Protein AF-0000000077964852 (afdb_homodimer)

pLDDT: mean 89.81, std 14.0, range [21.72, 98.81]

Secondary structure (DSSP, 8-state):
-----TTS--S-HHHHT-SEEE----EEEE----SS-EEEEEEEEE---SS---HHHHHHHHHHTS-HHHHTTEEEEEEE----HHHHHHHHHHHHHHTHHHHHTT-EEEEE--GGGSPP-SSPPP-TT--HHHHHHHHHHHHHHHHHHHHHTTTEEEEEE--SSEEE-BTHHHHHHHHHHHTTT---SEEES-SSTTSSEEEEGGGHHHHHHHHHHTTTTS-HHHHHHHHHHHTT--S-EE-SSBSEEE--SB-TTTT-B-----TTB-SB------EEEEE-SPBPTT--THHHHSSSS--EEEPSPB-TT-EEEEEEEEEE-EEEEEEEE-BTTBS---SEEEEEEEEEEEETTEEEEEEEEEEEE-BTTEEEEE-HHHH--S-EEEEEEEE-S-BSS-EEEEEEEEEEPPGGG--/----------S-HHHHT-SEEE----EEEE----SS-EEEEEEEEE---SS---HHHHHHHHHHTS-HHHHTTEEEEEEE--S-HHHHHHHHHHHHHHTHHHHHTT-EEEEE--GGGSPP-SSPPP-TT--HHHHHHHHHHHHHHHHHHHHHTTTEEEEEE--SSEEE-BTHHHHHHHHHHHTTT---SEEES-SSTTSSEEEEGGGHHHHHHHHHHTTTTS-HHHHHHHHHHHTT--S-EE-SSBSEEE--SB-TTTT-B-----TTB-SB------EEEEE-SPB-TT--GGGGTSSSS--EEEPSPB-TT-EEEEEEEEEE-EEEEEEEE-BTTBS---SEEEEEEEEEEEETTEEEEEEEEEEEE-BTTEEEEE-HHHH--S-EEEEEEEE-S-BSS-EEEEEEEEEEPPGGG--

Nearest PDB structures (foldseek):
  7xtm-assembly1_A  TM=8.306E-01  e=7.079E-10  Bombyx mori
  7vmt-assembly1_A  TM=7.945E-01  e=7.510E-10  Mus musculus
  7xtn-assembly1_A  TM=7.126E-01  e=1.009E-09  Bombyx mandarina
  1jhj-assembly1_A  TM=6.478E-01  e=4.471E-06  Homo sapiens
  8tau-assembly1_L  TM=6.261E-01  e=7.175E-06  Homo sapiens

Organism: NCBI:txid2873325

Solvent-accessible surface area (backbone atoms only — not comparable to full-atom values): 43643 Å² total; per-residue (Å²): 106,67,66,40,61,52,51,75,72,74,45,55,79,76,49,58,52,46,40,72,38,67,60,46,63,40,32,39,70,41,52,43,79,56,94,56,71,25,55,32,29,40,39,29,58,39,61,79,41,81,59,69,84,40,47,68,59,20,53,49,29,53,58,70,27,36,48,72,74,50,50,74,31,30,32,36,39,36,30,49,64,45,84,53,59,70,58,52,52,51,52,49,50,51,48,50,66,78,39,40,69,40,24,74,68,24,32,28,33,34,31,38,55,59,71,87,70,48,58,87,64,63,94,64,70,77,51,94,82,46,52,70,68,56,46,29,50,37,20,48,50,20,40,49,49,15,51,52,34,49,71,48,31,77,49,20,55,24,34,31,35,39,58,34,33,35,40,49,13,45,42,41,64,62,55,48,52,53,54,58,58,68,45,65,86,58,85,77,62,56,41,30,30,28,84,54,79,62,28,37,39,33,34,51,18,88,50,23,56,54,49,18,51,49,33,49,69,46,17,60,53,51,47,54,59,59,50,48,57,53,50,34,43,62,70,71,38,84,68,85,48,69,49,64,59,14,38,42,31,55,63,44,54,43,36,67,67,87,36,40,82,37,79,65,64,45,85,53,41,45,61,64,73,57,61,48,74,67,56,49,75,48,62,76,53,50,65,43,90,86,24,46,70,62,30,15,52,64,60,52,94,45,35,17,32,28,51,46,64,43,28,56,89,29,38,41,35,36,38,36,78,55,69,38,48,46,26,31,41,38,37,38,32,26,60,96,91,37,35,41,45,68,41,30,34,37,27,37,15,60,39,78,46,78,47,103,85,46,87,38,73,36,75,69,42,78,76,48,57,34,52,90,15,31,34,78,46,67,60,39,38,78,78,43,81,57,46,31,34,25,42,34,40,36,28,65,44,70,42,67,60,31,34,24,36,38,35,46,37,33,29,56,59,60,80,79,72,71,114,118,71,71,42,60,48,66,72,76,70,46,54,77,74,46,65,51,45,40,72,38,73,70,53,63,40,32,47,71,41,53,43,78,57,93,57,72,27,54,32,30,41,40,27,57,41,62,79,39,81,59,69,84,38,48,67,60,20,53,48,28,54,58,70,28,36,48,74,72,51,50,72,32,32,32,36,39,36,32,48,65,46,84,53,61,69,59,51,55,53,51,50,51,51,48,52,66,78,41,39,70,40,26,75,68,22,32,28,34,34,30,37,54,59,70,86,69,47,58,87,62,64,94,66,70,78,50,94,84,48,53,71,68,56,45,28,50,36,20,48,50,19,39,48,51,16,51,52,33,49,71,47,32,76,48,18,56,25,34,31,36,38,57,35,32,33,41,50,14,44,42,40,64,61,55,49,51,53,54,59,58,71,45,65,86,58,86,77,59,57,41,29,30,28,84,54,80,64,27,37,39,33,32,48,18,88,49,22,56,55,49,17,51,48,32,48,69,46,16,61,53,52,45,55,60,59,50,47,57,52,49,34,42,61,70,71,38,84,70,86,48,70,48,63,59,14,38,44,32,55,64,43,54,44,36,67,68,86,37,40,81,38,80,68,64,45,85,53,41,44,61,63,73,58,61,46,72,66,56,50,75,47,61,76,52,49,65,44,90,85,24,45,68,62,29,15,52,64,62,53,94,45,36,17,33,28,50,47,64,44,29,56,88,28,40,42,36,36,38,37,77,55,71,37,48,45,26,30,40,39,37,38,31,26,60,94,91,38,34,42,46,68,40,30,36,37,28,36,14,60,40,79,45,77,46,103,86,46,84,40,72,36,74,68,42,78,75,49,59,35,53,90,16,31,35,78,46,69,60,38,37,79,80,44,81,59,47,30,34,22,42,33,40,36,28,67,44,70,42,69,60,32,35,24,36,38,35,48,36,33,30,58,59,60,79,80,71,71,116

Radius of gyration: 36.14 Å; Cα contacts (8 Å, |Δi|>4): 1848; chains: 2; bounding box: 64×108×86 Å

Sequence (838 aa):
GSIWTWDRETWSEELKSHYLHFNVSIEVLAGGFPSSKKYLTLGLSSVKREKGSYLLATLRSIFSESSEEELDQMVVVVLLADFDLPWIQNTLHQISQDFIAHLEKSRLLVIHVKQEHYPPLSGLKRNFNDAPDRVSFRSKQNVDYSFLLHFSANLSQYYLMLEDDISCSKNFLSSMQHHVQSMGSSPWVTLEFSKLGYIGKLYQSKDLPILARFLYNFYQEMPCDFLLSHFHRLLTQDKVFRFRPSLFQHMGTFSSFRGTYNHLKDEDFIEEVADNPPADIKTNIEIFKTHVPEKAYSQDVEYFWGLGPIGPENYFLLVFHEPVGIDRVQIQTGMDGKDELHSADVEIGTKLERTEAIVECSEFQTLGSVEQGQFIKSEVQKLVDVPAICLRIRVTASQTDWVIISKIQIWTVKPDKIAGSIWTWDRETWSEELKSHYLHFNVSIEVLAGGFPSSKKYLTLGLSSVKREKGSYLLATLRSIFSESSEEELDQMVVVVLLADFDLPWIQNTLHQISQDFIAHLEKSRLLVIHVKQEHYPPLSGLKRNFNDAPDRVSFRSKQNVDYSFLLHFSANLSQYYLMLEDDISCSKNFLSSMQHHVQSMGSSPWVTLEFSKLGYIGKLYQSKDLPILARFLYNFYQEMPCDFLLSHFHRLLTQDKVFRFRPSLFQHMGTFSSFRGTYNHLKDEDFIEEVADNPPADIKTNIEIFKTHVPEKAYSQDVEYFWGLGPIGPENYFLLVFHEPVGIDRVQIQTGMDGKDELHSADVEIGTKLERTEAIVECSEFQTLGSVEQGQFIKSEVQKLVDVPAICLRIRVTASQTDWVIISKIQIWTVKPDKIA

Structure (mmCIF, N/CA/C/O backbone):
data_AF-0000000077964852-model_v1
#
loop_
_entity.id
_entity.type
_entity.pdbx_description
1 polymer 'Alpha-1,3-mannosyl-glycoprotein 4-beta-N-acetylglucosaminyltransferase C'
#
loop_
_atom_site.group_PDB
_atom_site.id
_atom_site.type_symbol
_atom_site.label_atom_id
_atom_site.label_alt_id
_atom_site.label_comp_id
_atom_site.label_asym_id
_atom_site.label_entity_id
_atom_site.label_seq_id
_atom_site.pdbx_PDB_ins_code
_atom_site.Cartn_x
_atom_site.Cartn_y
_atom_site.Cartn_z
_atom_site.occupancy
_atom_site.B_iso_or_equiv
_atom_site.auth_seq_id
_atom_site.auth_comp_id
_atom_site.auth_asym_id
_atom_site.auth_atom_id
_atom_site.pdbx_PDB_model_num
ATOM 1 N N . GLY A 1 1 ? 16.438 8.828 34.219 1 24.95 1 GLY A N 1
ATOM 2 C CA . GLY A 1 1 ? 15.359 9 33.281 1 24.95 1 GLY A CA 1
ATOM 3 C C . GLY A 1 1 ? 14.484 7.773 33.125 1 24.95 1 GLY A C 1
ATOM 4 O O . GLY A 1 1 ? 14.953 6.645 33.281 1 24.95 1 GLY A O 1
ATOM 5 N N . SER A 1 2 ? 13.258 7.785 33.562 1 28.98 2 SER A N 1
ATOM 6 C CA . SER A 1 2 ? 12.367 6.633 33.594 1 28.98 2 SER A CA 1
ATOM 7 C C . SER A 1 2 ? 12.328 5.922 32.25 1 28.98 2 SER A C 1
ATOM 9 O O . SER A 1 2 ? 12.078 6.547 31.203 1 28.98 2 SER A O 1
ATOM 11 N N . ILE A 1 3 ? 13.117 4.926 32.125 1 32.94 3 ILE A N 1
ATOM 12 C CA . ILE A 1 3 ? 13.102 4.023 30.969 1 32.94 3 ILE A CA 1
ATOM 13 C C . ILE A 1 3 ? 11.672 3.564 30.703 1 32.94 3 ILE A C 1
ATOM 15 O O . ILE A 1 3 ? 11.031 2.951 31.562 1 32.94 3 ILE A O 1
ATOM 19 N N . TRP A 1 4 ? 10.898 4.418 30.203 1 34.5 4 TRP A N 1
ATOM 20 C CA . TRP A 1 4 ? 9.609 3.906 29.734 1 34.5 4 TRP A CA 1
ATOM 21 C C . TRP A 1 4 ? 9.805 2.789 28.719 1 34.5 4 TRP A C 1
ATOM 23 O O . TRP A 1 4 ? 10.461 2.984 27.688 1 34.5 4 TRP A O 1
ATOM 33 N N . THR A 1 5 ? 10.125 1.643 29.297 1 37.5 5 THR A N 1
ATOM 34 C CA . THR A 1 5 ? 9.969 0.546 28.344 1 37.5 5 THR A CA 1
ATOM 35 C C . THR A 1 5 ? 8.539 0.491 27.812 1 37.5 5 THR A C 1
ATOM 37 O O . THR A 1 5 ? 7.598 0.251 28.562 1 37.5 5 THR A O 1
ATOM 40 N N . TRP A 1 6 ? 8.234 1.401 26.969 1 36.25 6 TRP A N 1
ATOM 41 C CA . TRP A 1 6 ? 6.938 1.382 26.297 1 36.25 6 TRP A CA 1
ATOM 42 C C . TRP A 1 6 ? 6.625 -0.01 25.766 1 36.25 6 TRP A C 1
ATOM 44 O O . TRP A 1 6 ? 7.195 -0.436 24.766 1 36.25 6 TRP A O 1
ATOM 54 N N . ASP A 1 7 ? 6.914 -1.018 26.531 1 36.44 7 ASP A N 1
ATOM 55 C CA . ASP A 1 7 ? 6.543 -2.348 26.062 1 36.44 7 ASP A CA 1
ATOM 56 C C . ASP A 1 7 ? 5.043 -2.438 25.797 1 36.44 7 ASP A C 1
ATOM 58 O O . ASP A 1 7 ? 4.609 -3.148 24.891 1 36.44 7 ASP A O 1
ATOM 62 N N . ARG A 1 8 ? 4.254 -2.256 27.016 1 32.72 8 ARG A N 1
ATOM 63 C CA . ARG A 1 8 ? 2.918 -2.836 27.125 1 32.72 8 ARG A CA 1
ATOM 64 C C . ARG A 1 8 ? 1.94 -2.133 26.188 1 32.72 8 ARG A C 1
ATOM 66 O O . ARG A 1 8 ? 1.878 -0.903 26.156 1 32.72 8 ARG A O 1
ATOM 73 N N . GLU A 1 9 ? 1.532 -2.752 25.141 1 38.03 9 GLU A N 1
ATOM 74 C CA . GLU A 1 9 ? 0.432 -2.406 24.25 1 38.03 9 GLU A CA 1
ATOM 75 C C . GLU A 1 9 ? -0.678 -1.673 25 1 38.03 9 GLU A C 1
ATOM 77 O O . GLU A 1 9 ? -1.52 -2.303 25.641 1 38.03 9 GLU A O 1
ATOM 82 N N . THR A 1 10 ? -0.392 -0.783 25.797 1 35.16 10 THR A N 1
ATOM 83 C CA . THR A 1 10 ? -1.475 0.007 26.375 1 35.16 10 THR A CA 1
ATOM 84 C C . THR A 1 10 ? -2.521 0.341 25.312 1 35.16 10 THR A C 1
ATOM 86 O O . THR A 1 10 ? -3.252 1.326 25.438 1 35.16 10 THR A O 1
ATOM 89 N N . TRP A 1 11 ? -2.369 -0.19 24.188 1 38.03 11 TRP A N 1
ATOM 90 C CA . TRP A 1 11 ? -3.441 0.13 23.25 1 38.03 11 TRP A CA 1
ATOM 91 C C . TRP A 1 11 ? -4.801 -0.265 23.812 1 38.03 11 TRP A C 1
ATOM 93 O O . TRP A 1 11 ? -4.883 -1.115 24.703 1 38.03 11 TRP A O 1
ATOM 103 N N . SER A 1 12 ? -5.66 0.443 23.375 1 39.59 12 SER A N 1
ATOM 104 C CA . SER A 1 12 ? -7.051 0.166 23.719 1 39.59 12 SER A CA 1
ATOM 105 C C . SER A 1 12 ? -7.309 -1.334 23.812 1 39.59 12 SER A C 1
ATOM 107 O O . SER A 1 12 ? -6.629 -2.129 23.156 1 39.59 12 SER A O 1
ATOM 109 N N . GLU A 1 13 ? -7.859 -1.686 24.906 1 44.12 13 GLU A N 1
ATOM 110 C CA . GLU A 1 13 ? -8.352 -3.045 25.109 1 44.12 13 GLU A CA 1
ATOM 111 C C . GLU A 1 13 ? -8.602 -3.74 23.766 1 44.12 13 GLU A C 1
ATOM 113 O O . GLU A 1 13 ? -8.391 -4.949 23.641 1 44.12 13 GLU A O 1
ATOM 118 N N . GLU A 1 14 ? -8.914 -2.955 22.828 1 44.34 14 GLU A N 1
ATOM 119 C CA . GLU A 1 14 ? -9.234 -3.484 21.5 1 44.34 14 GLU A CA 1
ATOM 120 C C . GLU A 1 14 ? -7.969 -3.941 20.781 1 44.34 14 GLU A C 1
ATOM 122 O O . GLU A 1 14 ? -8.008 -4.902 20 1 44.34 14 GLU A O 1
ATOM 127 N N . LEU A 1 15 ? -6.926 -3.301 21.078 1 45.03 15 LEU A N 1
ATOM 128 C CA . LEU A 1 15 ? -5.668 -3.672 20.453 1 45.03 15 LEU A CA 1
ATOM 129 C C . LEU A 1 15 ? -5 -4.82 21.203 1 45.03 15 LEU A C 1
ATOM 131 O O . LEU A 1 15 ? -4.043 -5.418 20.703 1 45.03 15 LEU A O 1
ATOM 135 N N . LYS A 1 16 ? -5.281 -4.965 22.422 1 45.81 16 LYS A N 1
ATOM 136 C CA . LYS A 1 16 ? -4.691 -6.055 23.203 1 45.81 16 LYS A CA 1
ATOM 137 C C . LYS A 1 16 ? -4.824 -7.387 22.469 1 45.81 16 LYS A C 1
ATOM 139 O O . LYS A 1 16 ? -3.967 -8.258 22.594 1 45.81 16 LYS A O 1
ATOM 144 N N . SER A 1 17 ? -5.965 -7.402 21.797 1 45.16 17 SER A N 1
ATOM 145 C CA . SER A 1 17 ? -6.219 -8.68 21.141 1 45.16 17 SER A CA 1
ATOM 146 C C . SER A 1 17 ? -5.406 -8.828 19.859 1 45.16 17 SER A C 1
ATOM 148 O O . SER A 1 17 ? -5.566 -9.797 19.125 1 45.16 17 SER A O 1
ATOM 150 N N . HIS A 1 18 ? -4.41 -7.762 19.703 1 59.44 18 HIS A N 1
ATOM 151 C CA . HIS A 1 18 ? -3.725 -7.805 18.422 1 59.44 18 HIS A CA 1
ATOM 152 C C . HIS A 1 18 ? -2.418 -8.586 18.516 1 59.44 18 HIS A C 1
ATOM 154 O O . HIS A 1 18 ? -1.708 -8.492 19.516 1 59.44 18 HIS A O 1
ATOM 160 N N . TYR A 1 19 ? -2.287 -9.609 17.766 1 64.62 19 TYR A N 1
ATOM 161 C CA . TYR A 1 19 ? -1.176 -10.555 17.766 1 64.62 19 TYR A CA 1
ATOM 162 C C . TYR A 1 19 ? 0.018 -9.992 17 1 64.62 19 TYR A C 1
ATOM 164 O O . TYR A 1 19 ? 1.123 -10.531 17.078 1 64.62 19 TYR A O 1
ATOM 172 N N . LEU A 1 20 ? -0.199 -8.844 16.422 1 74.31 20 LEU A N 1
ATOM 173 C CA . LEU A 1 20 ? 0.939 -8.172 15.805 1 74.31 20 LEU A CA 1
ATOM 174 C C . LEU A 1 20 ? 1.519 -7.113 16.734 1 74.31 20 LEU A C 1
ATOM 176 O O . LEU A 1 20 ? 1.246 -5.922 16.578 1 74.31 20 LEU A O 1
ATOM 180 N N . HIS A 1 21 ? 2.447 -7.551 17.594 1 75.88 21 HIS A N 1
ATOM 181 C CA . HIS A 1 21 ? 2.984 -6.703 18.656 1 75.88 21 HIS A CA 1
ATOM 182 C C . HIS A 1 21 ? 4.258 -5.996 18.203 1 75.88 21 HIS A C 1
ATOM 184 O O . HIS A 1 21 ? 5.09 -6.59 17.516 1 75.88 21 HIS A O 1
ATOM 190 N N . PHE A 1 22 ? 4.266 -4.719 18.516 1 79.5 22 PHE A N 1
ATOM 191 C CA . PHE A 1 22 ? 5.469 -3.928 18.266 1 79.5 22 PHE A CA 1
ATOM 192 C C . PHE A 1 22 ? 6.262 -3.756 19.562 1 79.5 22 PHE A C 1
ATOM 194 O O . PHE A 1 22 ? 6.047 -2.799 20.312 1 79.5 22 PHE A O 1
ATOM 201 N N . ASN A 1 23 ? 7.25 -4.648 19.844 1 77.19 23 ASN A N 1
ATOM 202 C CA . ASN A 1 23 ? 8 -4.707 21.094 1 77.19 23 ASN A CA 1
ATOM 203 C C . ASN A 1 23 ? 9.305 -3.918 21 1 77.19 23 ASN A C 1
ATOM 205 O O . ASN A 1 23 ? 10.367 -4.492 20.75 1 77.19 23 ASN A O 1
ATOM 209 N N . VAL A 1 24 ? 9.211 -2.621 21.219 1 81.19 24 VAL A N 1
ATOM 210 C CA . VAL A 1 24 ? 10.398 -1.775 21.156 1 81.19 24 VAL A CA 1
ATOM 211 C C . VAL A 1 24 ? 10.547 -0.991 22.453 1 81.19 24 VAL A C 1
ATOM 213 O O . VAL A 1 24 ? 9.547 -0.545 23.031 1 81.19 24 VAL A O 1
ATOM 216 N N . SER A 1 25 ? 11.758 -0.923 22.875 1 84.06 25 SER A N 1
ATOM 217 C CA . SER A 1 25 ? 12.062 -0.119 24.047 1 84.06 25 SER A CA 1
ATOM 218 C C . SER A 1 25 ? 12.43 1.312 23.672 1 84.06 25 SER A C 1
ATOM 220 O O . SER A 1 25 ? 13.414 1.539 22.969 1 84.06 25 SER A O 1
ATOM 222 N N . ILE A 1 26 ? 11.617 2.25 24.141 1 90 26 ILE A N 1
ATOM 223 C CA . ILE A 1 26 ? 11.852 3.67 23.891 1 90 26 ILE A CA 1
ATOM 224 C C . ILE A 1 26 ? 12.141 4.379 25.219 1 90 26 ILE A C 1
ATOM 226 O O . ILE A 1 26 ? 11.406 4.211 26.188 1 90 26 ILE A O 1
ATOM 230 N N . GLU A 1 27 ? 13.188 5.137 25.281 1 91.5 27 GLU A N 1
ATOM 231 C CA . GLU A 1 27 ? 13.594 5.848 26.484 1 91.5 27 GLU A CA 1
ATOM 232 C C . GLU A 1 27 ? 13.062 7.281 26.484 1 91.5 27 GLU A C 1
ATOM 234 O O . GLU A 1 27 ? 13.164 7.984 25.484 1 91.5 27 GLU A O 1
ATOM 239 N N . VAL A 1 28 ? 12.492 7.637 27.562 1 94.56 28 VAL A N 1
ATOM 240 C CA . VAL A 1 28 ? 12.156 9.039 27.766 1 94.56 28 VAL A CA 1
ATOM 241 C C . VAL A 1 28 ? 13.32 9.758 28.453 1 94.56 28 VAL A C 1
ATOM 243 O O . VAL A 1 28 ? 13.641 9.469 29.609 1 94.56 28 VAL A O 1
ATOM 246 N N . LEU A 1 29 ? 13.922 10.656 27.781 1 95.44 29 LEU A N 1
ATOM 247 C CA . LEU A 1 29 ? 15.117 11.336 28.266 1 95.44 29 LEU A CA 1
ATOM 248 C C . LEU A 1 29 ? 14.75 12.562 29.094 1 95.44 29 LEU A C 1
ATOM 250 O O . LEU A 1 29 ? 15.484 12.938 30.016 1 95.44 29 LEU A O 1
ATOM 254 N N . ALA A 1 30 ? 13.703 13.258 28.719 1 95.75 30 ALA A N 1
ATOM 255 C CA . ALA A 1 30 ? 13.25 14.461 29.422 1 95.75 30 ALA A CA 1
ATOM 256 C C . ALA A 1 30 ? 11.758 14.688 29.203 1 95.75 30 ALA A C 1
ATOM 258 O O . ALA A 1 30 ? 11.203 14.312 28.172 1 95.75 30 ALA A O 1
ATOM 259 N N . GLY A 1 31 ? 11.172 15.312 30.172 1 93.62 31 GLY A N 1
ATOM 260 C CA . GLY A 1 31 ? 9.758 15.641 30.109 1 93.62 31 GLY A CA 1
ATOM 261 C C . GLY A 1 31 ? 8.875 14.609 30.797 1 93.62 31 GLY A C 1
ATOM 262 O O . GLY A 1 31 ? 9.328 13.516 31.125 1 93.62 31 GLY A O 1
ATOM 263 N N . GLY A 1 32 ? 7.668 15.016 31.016 1 89.94 32 GLY A N 1
ATOM 264 C CA . GLY A 1 32 ? 6.672 14.141 31.609 1 89.94 32 GLY A CA 1
ATOM 265 C C . GLY A 1 32 ? 5.453 13.945 30.719 1 89.94 32 GLY A C 1
ATOM 266 O O . GLY A 1 32 ? 5.195 14.742 29.828 1 89.94 32 GLY A O 1
ATOM 267 N N . PHE A 1 33 ? 4.816 12.859 31.016 1 91.12 33 PHE A N 1
ATOM 268 C CA . PHE A 1 33 ? 3.594 12.57 30.266 1 91.12 33 PHE A CA 1
ATOM 269 C C . PHE A 1 33 ? 2.477 13.523 30.688 1 91.12 33 PHE A C 1
ATOM 271 O O . PHE A 1 33 ? 2.338 13.852 31.875 1 91.12 33 PHE A O 1
ATOM 278 N N . PRO A 1 34 ? 1.767 13.992 29.656 1 90.88 34 PRO A N 1
ATOM 279 C CA . PRO A 1 34 ? 0.599 14.789 30.031 1 90.88 34 PRO A CA 1
ATOM 280 C C . PRO A 1 34 ? -0.392 14.008 30.891 1 90.88 34 PRO A C 1
ATOM 282 O O . PRO A 1 34 ? -0.499 12.789 30.766 1 90.88 34 PRO A O 1
ATOM 285 N N . SER A 1 35 ? -1.091 14.68 31.719 1 89.38 35 SER A N 1
ATOM 286 C CA . SER A 1 35 ? -2.018 14.07 32.656 1 89.38 35 SER A CA 1
ATOM 287 C C . SER A 1 35 ? -3.273 13.562 31.969 1 89.38 35 SER A C 1
ATOM 289 O O . SER A 1 35 ? -3.945 12.656 32.469 1 89.38 35 SER A O 1
ATOM 291 N N . SER A 1 36 ? -3.562 14.195 30.906 1 91.81 36 SER A N 1
ATOM 292 C CA . SER A 1 36 ? -4.703 13.781 30.094 1 91.81 36 SER A CA 1
ATOM 293 C C . SER A 1 36 ? -4.367 13.82 28.609 1 91.81 36 SER A C 1
ATOM 295 O O . SER A 1 36 ? -3.398 14.461 28.203 1 91.81 36 SER A O 1
ATOM 297 N N . LYS A 1 37 ? -5.164 13.086 27.906 1 93.06 37 LYS A N 1
ATOM 298 C CA . LYS A 1 37 ? -4.973 13.078 26.453 1 93.06 37 LYS A CA 1
ATOM 299 C C . LYS A 1 37 ? -5.141 14.477 25.875 1 93.06 37 LYS A C 1
ATOM 301 O O . LYS A 1 37 ? -6.102 15.18 26.188 1 93.06 37 LYS A O 1
ATOM 306 N N . LYS A 1 38 ? -4.215 14.898 25.094 1 97.5 38 LYS A N 1
ATOM 307 C CA . LYS A 1 38 ? -4.254 16.219 24.453 1 97.5 38 LYS A CA 1
ATOM 308 C C . LYS A 1 38 ? -5 16.172 23.125 1 97.5 38 LYS A C 1
ATOM 310 O O . LYS A 1 38 ? -5.453 15.102 22.703 1 97.5 38 LYS A O 1
ATOM 315 N N . TYR A 1 39 ? -5.18 17.344 22.594 1 98.06 39 TYR A N 1
ATOM 316 C CA . TYR A 1 39 ? -5.789 17.406 21.266 1 98.06 39 TYR A CA 1
ATOM 317 C C . TYR A 1 39 ? -4.797 17 20.188 1 98.06 39 TYR A C 1
ATOM 319 O O . TYR A 1 39 ? -5.133 16.234 19.281 1 98.06 39 TYR A O 1
ATOM 327 N N . LEU A 1 40 ? -3.541 17.438 20.328 1 98.69 40 LEU A N 1
ATOM 328 C CA . LEU A 1 40 ? -2.584 17.266 19.25 1 98.69 40 LEU A CA 1
ATOM 329 C C . LEU A 1 40 ? -1.204 16.906 19.781 1 98.69 40 LEU A C 1
ATOM 331 O O . LEU A 1 40 ? -0.744 17.5 20.766 1 98.69 40 LEU A O 1
ATOM 335 N N . THR A 1 41 ? -0.57 15.914 19.219 1 98.75 41 THR A N 1
ATOM 336 C CA . THR A 1 41 ? 0.855 15.648 19.391 1 98.75 41 THR A CA 1
ATOM 337 C C . THR A 1 41 ? 1.632 16.094 18.141 1 98.75 41 THR A C 1
ATOM 339 O O . THR A 1 41 ? 1.233 15.789 17.016 1 98.75 41 THR A O 1
ATOM 342 N N . LEU A 1 42 ? 2.656 16.875 18.344 1 98.81 42 LEU A N 1
ATOM 343 C CA . LEU A 1 42 ? 3.613 17.172 17.281 1 98.81 42 LEU A CA 1
ATOM 344 C C . LEU A 1 42 ? 4.828 16.266 17.375 1 98.81 42 LEU A C 1
ATOM 346 O O . LEU A 1 42 ? 5.539 16.25 18.375 1 98.81 42 LEU A O 1
ATOM 350 N N . GLY A 1 43 ? 5.027 15.461 16.344 1 98.75 43 GLY A N 1
ATOM 351 C CA . GLY A 1 43 ? 6.164 14.555 16.328 1 98.75 43 GLY A CA 1
ATOM 352 C C . GLY A 1 43 ? 7.312 15.055 15.477 1 98.75 43 GLY A C 1
ATOM 353 O O . GLY A 1 43 ? 7.113 15.414 14.312 1 98.75 43 GLY A O 1
ATOM 354 N N . LEU A 1 44 ? 8.547 15.047 16.062 1 98.25 44 LEU A N 1
ATOM 355 C CA . LEU A 1 44 ? 9.781 15.422 15.383 1 98.25 44 LEU A CA 1
ATOM 356 C C . LEU A 1 44 ? 10.867 14.367 15.602 1 98.25 44 LEU A C 1
ATOM 358 O O . LEU A 1 44 ? 11.039 13.867 16.703 1 98.25 44 LEU A O 1
ATOM 362 N N . SER A 1 45 ? 11.453 14.016 14.531 1 98 45 SER A N 1
ATOM 363 C CA . SER A 1 45 ? 12.664 13.211 14.609 1 98 45 SER A CA 1
ATOM 364 C C . SER A 1 45 ? 13.891 14.008 14.172 1 98 45 SER A C 1
ATOM 366 O O . SER A 1 45 ? 13.852 14.711 13.164 1 98 45 SER A O 1
ATOM 368 N N . SER A 1 46 ? 14.938 13.961 14.961 1 97.75 46 SER A N 1
ATOM 369 C CA . SER A 1 46 ? 16.141 14.734 14.641 1 97.75 46 SER A CA 1
ATOM 370 C C . SER A 1 46 ? 17.375 13.859 14.664 1 97.75 46 SER A C 1
ATOM 372 O O . SER A 1 46 ? 17.5 12.961 15.5 1 97.75 46 SER A O 1
ATOM 374 N N . VAL A 1 47 ? 18.297 14.109 13.734 1 97.19 47 VAL A N 1
ATOM 375 C CA . VAL A 1 47 ? 19.578 13.43 13.664 1 97.19 47 VAL A CA 1
ATOM 376 C C . VAL A 1 47 ? 20.703 14.469 13.602 1 97.19 47 VAL A C 1
ATOM 378 O O . VAL A 1 47 ? 20.469 15.633 13.281 1 97.19 47 VAL A O 1
ATOM 381 N N . LYS A 1 48 ? 21.859 13.977 13.906 1 95.69 48 LYS A N 1
ATOM 382 C CA . LYS A 1 48 ? 23.047 14.828 13.789 1 95.69 48 LYS A CA 1
ATOM 383 C C . LYS A 1 48 ? 23.328 15.18 12.328 1 95.69 48 LYS A C 1
ATOM 385 O O . LYS A 1 48 ? 23.391 14.289 11.469 1 95.69 48 LYS A O 1
ATOM 390 N N . ARG A 1 49 ? 23.422 16.453 12.078 1 91.94 49 ARG A N 1
ATOM 391 C CA . ARG A 1 49 ? 23.734 16.922 10.727 1 91.94 49 ARG A CA 1
ATOM 392 C C . ARG A 1 49 ? 25.203 17.266 10.594 1 91.94 49 ARG A C 1
ATOM 394 O O . ARG A 1 49 ? 25.859 17.609 11.578 1 91.94 49 ARG A O 1
ATOM 401 N N . GLU A 1 50 ? 25.609 17.188 9.406 1 86 50 GLU A N 1
ATOM 402 C CA . GLU A 1 50 ? 26.984 17.609 9.125 1 86 50 GLU A CA 1
ATOM 403 C C . GLU A 1 50 ? 27.141 19.125 9.234 1 86 50 GLU A C 1
ATOM 405 O O . GLU A 1 50 ? 28.156 19.609 9.727 1 86 50 GLU A O 1
ATOM 410 N N . LYS A 1 51 ? 26.078 19.766 8.789 1 82 51 LYS A N 1
ATOM 411 C CA . LYS A 1 51 ? 26.125 21.219 8.773 1 82 51 LYS A CA 1
ATOM 412 C C . LYS A 1 51 ? 24.906 21.812 9.484 1 82 51 LYS A C 1
ATOM 414 O O . LYS A 1 51 ? 23.781 21.703 9.008 1 82 51 LYS A O 1
ATOM 419 N N . GLY A 1 52 ? 25.125 22.359 10.625 1 75.81 52 GLY A N 1
ATOM 420 C CA . GLY A 1 52 ? 24.078 23.156 11.266 1 75.81 52 GLY A CA 1
ATOM 421 C C . GLY A 1 52 ? 23.031 22.312 11.961 1 75.81 52 GLY A C 1
ATOM 422 O O . GLY A 1 52 ? 23.031 21.078 11.836 1 75.81 52 GLY A O 1
ATOM 423 N N . SER A 1 53 ? 22.266 22.797 12.922 1 85.75 53 SER A N 1
ATOM 424 C CA . SER A 1 53 ? 21.109 22.203 13.57 1 85.75 53 SER A CA 1
ATOM 425 C C . SER A 1 53 ? 19.906 23.156 13.539 1 85.75 53 SER A C 1
ATOM 427 O O . SER A 1 53 ? 20.078 24.375 13.641 1 85.75 53 SER A O 1
ATOM 429 N N . TYR A 1 54 ? 18.766 22.562 13.242 1 94.19 54 TYR A N 1
ATOM 430 C CA . TYR A 1 54 ? 17.562 23.359 13.086 1 94.19 54 TYR A CA 1
ATOM 431 C C . TYR A 1 54 ? 16.531 23.016 14.164 1 94.19 54 TYR A C 1
ATOM 433 O O . TYR A 1 54 ? 15.5 23.688 14.273 1 94.19 54 TYR A O 1
ATOM 441 N N . LEU A 1 55 ? 16.891 22.031 14.977 1 97.56 55 LEU A N 1
ATOM 442 C CA . LEU A 1 55 ? 15.906 21.5 15.922 1 97.56 55 LEU A CA 1
ATOM 443 C C . LEU A 1 55 ? 15.5 22.562 16.938 1 97.56 55 LEU A C 1
ATOM 445 O O . LEU A 1 55 ? 14.312 22.781 17.172 1 97.56 55 LEU A O 1
ATOM 449 N N . LEU A 1 56 ? 16.469 23.281 17.516 1 97.31 56 LEU A N 1
ATOM 450 C CA . LEU A 1 56 ? 16.156 24.281 18.531 1 97.31 56 LEU A CA 1
ATOM 451 C C . LEU A 1 56 ? 15.352 25.438 17.953 1 97.31 56 LEU A C 1
ATOM 453 O O . LEU A 1 56 ? 14.422 25.938 18.578 1 97.31 56 LEU A O 1
ATOM 457 N N . ALA A 1 57 ? 15.75 25.828 16.75 1 96.62 57 ALA A N 1
ATOM 458 C CA . ALA A 1 57 ? 15 26.875 16.062 1 96.62 57 ALA A CA 1
ATOM 459 C C . ALA A 1 57 ? 13.562 26.422 15.789 1 96.62 57 ALA A C 1
ATOM 461 O O . ALA A 1 57 ? 12.625 27.219 15.898 1 96.62 57 ALA A O 1
ATOM 462 N N . THR A 1 58 ? 13.391 25.156 15.359 1 98.06 58 THR A N 1
ATOM 463 C CA . THR A 1 58 ? 12.07 24.594 15.109 1 98.06 58 THR A CA 1
ATOM 464 C C . THR A 1 58 ? 11.234 24.609 16.391 1 98.06 58 THR A C 1
ATOM 466 O O . THR A 1 58 ? 10.086 25.062 16.375 1 98.06 58 THR A O 1
ATOM 469 N N . LEU A 1 59 ? 11.797 24.156 17.5 1 98.56 59 LEU A N 1
ATOM 470 C CA . LEU A 1 59 ? 11.086 24.156 18.781 1 98.56 59 LEU A CA 1
ATOM 471 C C . LEU A 1 59 ? 10.719 25.562 19.203 1 98.56 59 LEU A C 1
ATOM 473 O O . LEU A 1 59 ? 9.602 25.797 19.672 1 98.56 59 LEU A O 1
ATOM 477 N N . ARG A 1 60 ? 11.656 26.5 19 1 98.06 60 ARG A N 1
ATOM 478 C CA . ARG A 1 60 ? 11.367 27.891 19.328 1 98.06 60 ARG A CA 1
ATOM 479 C C . ARG A 1 60 ? 10.188 28.406 18.531 1 98.06 60 ARG A C 1
ATOM 481 O O . ARG A 1 60 ? 9.312 29.109 19.062 1 98.06 60 ARG A O 1
ATOM 488 N N . SER A 1 61 ? 10.211 28.094 17.281 1 97.44 61 SER A N 1
ATOM 489 C CA . SER A 1 61 ? 9.117 28.531 16.422 1 97.44 61 SER A CA 1
ATOM 490 C C . SER A 1 61 ? 7.789 27.922 16.875 1 97.44 61 SER A C 1
ATOM 492 O O . SER A 1 61 ? 6.777 28.641 16.953 1 97.44 61 SER A O 1
ATOM 494 N N . ILE A 1 62 ? 7.707 26.641 17.203 1 98.5 62 ILE A N 1
ATOM 495 C CA . ILE A 1 62 ? 6.496 25.953 17.641 1 98.5 62 ILE A CA 1
ATOM 496 C C . ILE A 1 62 ? 5.938 26.641 18.891 1 98.5 62 ILE A C 1
ATOM 498 O O . ILE A 1 62 ? 4.75 26.969 18.938 1 98.5 62 ILE A O 1
ATOM 502 N N . PHE A 1 63 ? 6.793 26.922 19.844 1 98.31 63 PHE A N 1
ATOM 503 C CA . PHE A 1 63 ? 6.316 27.422 21.125 1 98.31 63 PHE A CA 1
ATOM 504 C C . PHE A 1 63 ? 6.023 28.906 21.062 1 98.31 63 PHE A C 1
ATOM 506 O O . PHE A 1 63 ? 5.086 29.391 21.688 1 98.31 63 PHE A O 1
ATOM 513 N N . SER A 1 64 ? 6.824 29.672 20.234 1 96.5 64 SER A N 1
ATOM 514 C CA . SER A 1 64 ? 6.621 31.109 20.172 1 96.5 64 SER A CA 1
ATOM 515 C C . SER A 1 64 ? 5.391 31.453 19.328 1 96.5 64 SER A C 1
ATOM 517 O O . SER A 1 64 ? 4.73 32.469 19.578 1 96.5 64 SER A O 1
ATOM 519 N N . GLU A 1 65 ? 5.074 30.609 18.375 1 96 65 GLU A N 1
ATOM 520 C CA . GLU A 1 65 ? 3.971 30.922 17.469 1 96 65 GLU A CA 1
ATOM 521 C C . GLU A 1 65 ? 2.652 30.359 18 1 96 65 GLU A C 1
ATOM 523 O O . GLU A 1 65 ? 1.612 30.484 17.359 1 96 65 GLU A O 1
ATOM 528 N N . SER A 1 66 ? 2.676 29.781 19.188 1 96.12 66 SER A N 1
ATOM 529 C CA . SER A 1 66 ? 1.48 29.219 19.797 1 96.12 66 SER A CA 1
ATOM 530 C C . SER A 1 66 ? 1.026 30.031 21 1 96.12 66 SER A C 1
ATOM 532 O O . SER A 1 66 ? 1.85 30.469 21.812 1 96.12 66 SER A O 1
ATOM 534 N N . SER A 1 67 ? -0.269 30.266 21.094 1 93.25 67 SER A N 1
ATOM 535 C CA . SER A 1 67 ? -0.817 30.906 22.297 1 93.25 67 SER A CA 1
ATOM 536 C C . SER A 1 67 ? -0.788 29.953 23.484 1 93.25 67 SER A C 1
ATOM 538 O O . SER A 1 67 ? -0.571 28.75 23.328 1 93.25 67 SER A O 1
ATOM 540 N N . GLU A 1 68 ? -0.997 30.5 24.656 1 94.88 68 GLU A N 1
ATOM 541 C CA . GLU A 1 68 ? -1.041 29.672 25.859 1 94.88 68 GLU A CA 1
ATOM 542 C C . GLU A 1 68 ? -2.17 28.641 25.781 1 94.88 68 GLU A C 1
ATOM 544 O O . GLU A 1 68 ? -2.02 27.516 26.234 1 94.88 68 GLU A O 1
ATOM 549 N N . GLU A 1 69 ? -3.287 29.078 25.234 1 94.38 69 GLU A N 1
ATOM 550 C CA . GLU A 1 69 ? -4.418 28.172 25.062 1 94.38 69 GLU A CA 1
ATOM 551 C C . GLU A 1 69 ? -4.059 27 24.141 1 94.38 69 GLU A C 1
ATOM 553 O O . GLU A 1 69 ? -4.422 25.844 24.422 1 94.38 69 GLU A O 1
ATOM 558 N N . GLU A 1 70 ? -3.33 27.266 23.094 1 97 70 GLU A N 1
ATOM 559 C CA . GLU A 1 70 ? -2.889 26.219 22.172 1 97 70 GLU A CA 1
ATOM 560 C C . GLU A 1 70 ? -1.903 25.281 22.844 1 97 70 GLU A C 1
ATOM 562 O O . GLU A 1 70 ? -1.996 24.062 22.688 1 97 70 GLU A O 1
ATOM 567 N N . LEU A 1 71 ? -0.971 25.875 23.562 1 97.81 71 LEU A N 1
ATOM 568 C CA . LEU A 1 71 ? 0.063 25.078 24.219 1 97.81 71 LEU A CA 1
ATOM 569 C C . LEU A 1 71 ? -0.553 24.094 25.203 1 97.81 71 LEU A C 1
ATOM 571 O O . LEU A 1 71 ? -0.036 22.984 25.391 1 97.81 71 LEU A O 1
ATOM 575 N N . ASP A 1 72 ? -1.644 24.422 25.75 1 96.44 72 ASP A N 1
ATOM 576 C CA . ASP A 1 72 ? -2.32 23.562 26.719 1 96.44 72 ASP A CA 1
ATOM 577 C C . ASP A 1 72 ? -2.979 22.375 26.016 1 96.44 72 ASP A C 1
ATOM 579 O O . ASP A 1 72 ? -3.354 21.391 26.672 1 96.44 72 ASP A O 1
ATOM 583 N N . GLN A 1 73 ? -3.125 22.438 24.75 1 97.75 73 GLN A N 1
ATOM 584 C CA . GLN A 1 73 ? -3.842 21.406 24 1 97.75 73 GLN A CA 1
ATOM 585 C C . GLN A 1 73 ? -2.877 20.531 23.203 1 97.75 73 GLN A C 1
ATOM 587 O O . GLN A 1 73 ? -3.301 19.625 22.5 1 97.75 73 GLN A O 1
ATOM 592 N N . MET A 1 74 ? -1.582 20.781 23.328 1 98.12 74 MET A N 1
ATOM 593 C CA . MET A 1 74 ? -0.685 20 22.484 1 98.12 74 MET A CA 1
ATOM 594 C C . MET A 1 74 ? 0.521 19.516 23.281 1 98.12 74 MET A C 1
ATOM 596 O O . MET A 1 74 ? 0.799 20.016 24.375 1 98.12 74 MET A O 1
ATOM 600 N N . VAL A 1 75 ? 1.188 18.578 22.875 1 98.44 75 VAL A N 1
ATOM 601 C CA . VAL A 1 75 ? 2.459 18.062 23.375 1 98.44 75 VAL A CA 1
ATOM 602 C C . VAL A 1 75 ? 3.41 17.812 22.203 1 98.44 75 VAL A C 1
ATOM 604 O O . VAL A 1 75 ? 2.992 17.312 21.156 1 98.44 75 VAL A O 1
ATOM 607 N N . VAL A 1 76 ? 4.629 18.266 22.344 1 98.81 76 VAL A N 1
ATOM 608 C CA . VAL A 1 76 ? 5.668 18.047 21.344 1 98.81 76 VAL A CA 1
ATOM 609 C C . VAL A 1 76 ? 6.535 16.859 21.75 1 98.81 76 VAL A C 1
ATOM 611 O O . VAL A 1 76 ? 6.973 16.766 22.906 1 98.81 76 VAL A O 1
ATOM 614 N N . VAL A 1 77 ? 6.723 15.898 20.875 1 98.69 77 VAL A N 1
ATOM 615 C CA . VAL A 1 77 ? 7.602 14.758 21.125 1 98.69 77 VAL A CA 1
ATOM 616 C C . VAL A 1 77 ? 8.789 14.805 20.156 1 98.69 77 VAL A C 1
ATOM 618 O O . VAL A 1 77 ? 8.617 14.781 18.938 1 98.69 77 VAL A O 1
ATOM 621 N N . VAL A 1 78 ? 9.961 14.875 20.75 1 98.75 78 VAL A N 1
ATOM 622 C CA . VAL A 1 78 ? 11.195 14.898 19.969 1 98.75 78 VAL A CA 1
ATOM 623 C C . VAL A 1 78 ? 11.93 13.57 20.109 1 98.75 78 VAL A C 1
ATOM 625 O O . VAL A 1 78 ? 12.305 13.188 21.219 1 98.75 78 VAL A O 1
ATOM 628 N N . LEU A 1 79 ? 12.086 12.883 19.047 1 98.69 79 LEU A N 1
ATOM 629 C CA . LEU A 1 79 ? 12.945 11.703 19.016 1 98.69 79 LEU A CA 1
ATOM 630 C C . LEU A 1 79 ? 14.359 12.078 18.578 1 98.69 79 LEU A C 1
ATOM 632 O O . LEU A 1 79 ? 14.578 12.484 17.438 1 98.69 79 LEU A O 1
ATOM 636 N N . LEU A 1 80 ? 15.266 12.047 19.484 1 98.56 80 LEU A N 1
ATOM 637 C CA . LEU A 1 80 ? 16.672 12.141 19.094 1 98.56 80 LEU A CA 1
ATOM 638 C C . LEU A 1 80 ? 17.141 10.828 18.453 1 98.56 80 LEU A C 1
ATOM 640 O O . LEU A 1 80 ? 17.547 9.906 19.156 1 98.56 80 LEU A O 1
ATOM 644 N N . ALA A 1 81 ? 17.141 10.836 17.141 1 98.12 81 ALA A N 1
ATOM 645 C CA . ALA A 1 81 ? 17.203 9.594 16.375 1 98.12 81 ALA A CA 1
ATOM 646 C C . ALA A 1 81 ? 18.594 9.359 15.828 1 98.12 81 ALA A C 1
ATOM 648 O O . ALA A 1 81 ? 18.766 8.852 14.719 1 98.12 81 ALA A O 1
ATOM 649 N N . ASP A 1 82 ? 19.594 9.828 16.469 1 97.31 82 ASP A N 1
ATOM 650 C CA . ASP A 1 82 ? 20.984 9.531 16.094 1 97.31 82 ASP A CA 1
ATOM 651 C C . ASP A 1 82 ? 21.641 8.609 17.109 1 97.31 82 ASP A C 1
ATOM 653 O O . ASP A 1 82 ? 21.188 8.5 18.25 1 97.31 82 ASP A O 1
ATOM 657 N N . PHE A 1 83 ? 22.688 7.91 16.672 1 97.25 83 PHE A N 1
ATOM 658 C CA . PHE A 1 83 ? 23.344 6.973 17.578 1 97.25 83 PHE A CA 1
ATOM 659 C C . PHE A 1 83 ? 24.578 7.605 18.219 1 97.25 83 PHE A C 1
ATOM 661 O O . PHE A 1 83 ? 25.219 6.996 19.062 1 97.25 83 PHE A O 1
ATOM 668 N N . ASP A 1 84 ? 24.891 8.852 17.859 1 96.69 84 ASP A N 1
ATOM 669 C CA . ASP A 1 84 ? 26 9.609 18.438 1 96.69 84 ASP A CA 1
ATOM 670 C C . ASP A 1 84 ? 25.656 10.086 19.844 1 96.69 84 ASP A C 1
ATOM 672 O O . ASP A 1 84 ? 24.969 11.102 20.016 1 96.69 84 ASP A O 1
ATOM 676 N N . LEU A 1 85 ? 26.203 9.445 20.828 1 96.19 85 LEU A N 1
ATOM 677 C CA . LEU A 1 85 ? 25.828 9.68 22.219 1 96.19 85 LEU A CA 1
ATOM 678 C C . LEU A 1 85 ? 26.188 11.102 22.641 1 96.19 85 LEU A C 1
ATOM 680 O O . LEU A 1 85 ? 25.391 11.789 23.281 1 96.19 85 LEU A O 1
ATOM 684 N N . PRO A 1 86 ? 27.422 11.57 22.281 1 96.81 86 PRO A N 1
ATOM 685 C CA . PRO A 1 86 ? 27.75 12.961 22.641 1 96.81 86 PRO A CA 1
ATOM 686 C C . PRO A 1 86 ? 26.75 13.961 22.047 1 96.81 86 PRO A C 1
ATOM 688 O O . PRO A 1 86 ? 26.344 14.906 22.734 1 96.81 86 PRO A O 1
ATOM 691 N N . TRP A 1 87 ? 26.391 13.742 20.828 1 97 87 TRP A N 1
ATOM 692 C CA . TRP A 1 87 ? 25.422 14.641 20.203 1 97 87 TRP A CA 1
ATOM 693 C C . TRP A 1 87 ? 24.078 14.586 20.953 1 97 87 TRP A C 1
ATOM 695 O O . TRP A 1 87 ? 23.453 15.625 21.172 1 97 87 TRP A O 1
ATOM 705 N N . ILE A 1 88 ? 23.594 13.414 21.344 1 97.62 88 ILE A N 1
ATOM 706 C CA . ILE A 1 88 ? 22.328 13.234 22.047 1 97.62 88 ILE A CA 1
ATOM 707 C C . ILE A 1 88 ? 22.375 13.992 23.375 1 97.62 88 ILE A C 1
ATOM 709 O O . ILE A 1 88 ? 21.469 14.75 23.703 1 97.62 88 ILE A O 1
ATOM 713 N N . GLN A 1 89 ? 23.5 13.797 24.078 1 97.5 89 GLN A N 1
ATOM 714 C CA . GLN A 1 89 ? 23.641 14.414 25.391 1 97.5 89 GLN A CA 1
ATOM 715 C C . GLN A 1 89 ? 23.688 15.938 25.281 1 97.5 89 GLN A C 1
ATOM 717 O O . GLN A 1 89 ? 23.047 16.641 26.062 1 97.5 89 GLN A O 1
ATOM 722 N N . ASN A 1 90 ? 24.438 16.422 24.328 1 97.19 90 ASN A N 1
ATOM 723 C CA . ASN A 1 90 ? 24.531 17.859 24.125 1 97.19 90 ASN A CA 1
ATOM 724 C C . ASN A 1 90 ? 23.188 18.469 23.719 1 97.19 90 ASN A C 1
ATOM 726 O O . ASN A 1 90 ? 22.812 19.531 24.203 1 97.19 90 ASN A O 1
ATOM 730 N N . THR A 1 91 ? 22.516 17.812 22.797 1 97.88 91 THR A N 1
ATOM 731 C CA . THR A 1 91 ? 21.219 18.281 22.328 1 97.88 91 THR A CA 1
ATOM 732 C C . THR A 1 91 ? 20.203 18.281 23.484 1 97.88 91 THR A C 1
ATOM 734 O O . THR A 1 91 ? 19.453 19.234 23.641 1 97.88 91 THR A O 1
ATOM 737 N N . LEU A 1 92 ? 20.234 17.219 24.25 1 97.69 92 LEU A N 1
ATOM 738 C CA . LEU A 1 92 ? 19.344 17.125 25.406 1 97.69 92 LEU A CA 1
ATOM 739 C C . LEU A 1 92 ? 19.609 18.25 26.391 1 97.69 92 LEU A C 1
ATOM 741 O O . LEU A 1 92 ? 18.672 18.844 26.938 1 97.69 92 LEU A O 1
ATOM 745 N N . HIS A 1 93 ? 20.859 18.531 26.641 1 97.94 93 HIS A N 1
ATOM 746 C CA . HIS A 1 93 ? 21.25 19.609 27.531 1 97.94 93 HIS A CA 1
ATOM 747 C C . HIS A 1 93 ? 20.703 20.953 27.047 1 97.94 93 HIS A C 1
ATOM 749 O O . HIS A 1 93 ? 20.156 21.734 27.828 1 97.94 93 HIS A O 1
ATOM 755 N N . GLN A 1 94 ? 20.875 21.219 25.781 1 97.88 94 GLN A N 1
ATOM 756 C CA . GLN A 1 94 ? 20.406 22.469 25.203 1 97.88 94 GLN A CA 1
ATOM 757 C C . GLN A 1 94 ? 18.891 22.578 25.297 1 97.88 94 GLN A C 1
ATOM 759 O O . GLN A 1 94 ? 18.344 23.641 25.641 1 97.88 94 GLN A O 1
ATOM 764 N N . ILE A 1 95 ? 18.172 21.484 25 1 98.31 95 ILE A N 1
ATOM 765 C CA . ILE A 1 95 ? 16.719 21.469 25.094 1 98.31 95 ILE A CA 1
ATOM 766 C C . ILE A 1 95 ? 16.281 21.719 26.531 1 98.31 95 ILE A C 1
ATOM 768 O O . ILE A 1 95 ? 15.367 22.516 26.781 1 98.31 95 ILE A O 1
ATOM 772 N N . SER A 1 96 ? 16.922 21.062 27.469 1 97.25 96 SER A N 1
ATOM 773 C CA . SER A 1 96 ? 16.578 21.188 28.875 1 97.25 96 SER A CA 1
ATOM 774 C C . SER A 1 96 ? 16.781 22.609 29.375 1 97.25 96 SER A C 1
ATOM 776 O O . SER A 1 96 ? 16.016 23.078 30.219 1 97.25 96 SER A O 1
ATOM 778 N N . GLN A 1 97 ? 17.766 23.234 28.844 1 97.5 97 GLN A N 1
ATOM 779 C CA . GLN A 1 97 ? 18.047 24.609 29.25 1 97.5 97 GLN A CA 1
ATOM 780 C C . GLN A 1 97 ? 17.078 25.594 28.594 1 97.5 97 GLN A C 1
ATOM 782 O O . GLN A 1 97 ? 16.484 26.438 29.281 1 97.5 97 GLN A O 1
ATOM 787 N N . ASP A 1 98 ? 16.922 25.5 27.375 1 97.62 98 ASP A N 1
ATOM 788 C CA . ASP A 1 98 ? 16.188 26.5 26.609 1 97.62 98 ASP A CA 1
ATOM 789 C C . ASP A 1 98 ? 14.68 26.344 26.797 1 97.62 98 ASP A C 1
ATOM 791 O O . ASP A 1 98 ? 13.922 27.297 26.641 1 97.62 98 ASP A O 1
ATOM 795 N N . PHE A 1 99 ? 14.188 25.125 27.094 1 98.38 99 PHE A N 1
ATOM 796 C CA . PHE A 1 99 ? 12.758 24.859 27.078 1 98.38 99 PHE A CA 1
ATOM 797 C C . PHE A 1 99 ? 12.312 24.203 28.375 1 98.38 99 PHE A C 1
ATOM 799 O O . PHE A 1 99 ? 11.398 23.375 28.375 1 98.38 99 PHE A O 1
ATOM 806 N N . ILE A 1 100 ? 12.984 24.484 29.422 1 97.44 100 ILE A N 1
ATOM 807 C CA . ILE A 1 100 ? 12.742 23.859 30.734 1 97.44 100 ILE A CA 1
ATOM 808 C C . ILE A 1 100 ? 11.289 24.078 31.141 1 97.44 100 ILE A C 1
ATOM 810 O O . ILE A 1 100 ? 10.664 23.188 31.734 1 97.44 100 ILE A O 1
ATOM 814 N N . ALA A 1 101 ? 10.711 25.234 30.875 1 97.31 101 ALA A N 1
ATOM 815 C CA . ALA A 1 101 ? 9.336 25.547 31.25 1 97.31 101 ALA A CA 1
ATOM 816 C C . ALA A 1 101 ? 8.359 24.594 30.562 1 97.31 101 ALA A C 1
ATOM 818 O O . ALA A 1 101 ? 7.375 24.156 31.172 1 97.31 101 ALA A O 1
ATOM 819 N N . HIS A 1 102 ? 8.609 24.297 29.328 1 97.81 102 HIS A N 1
ATOM 820 C CA . HIS A 1 102 ? 7.734 23.422 28.562 1 97.81 102 HIS A CA 1
ATOM 821 C C . HIS A 1 102 ? 7.91 21.969 28.984 1 97.81 102 HIS A C 1
ATOM 823 O O . HIS A 1 102 ? 6.949 21.188 28.969 1 97.81 102 HIS A O 1
ATOM 829 N N . LEU A 1 103 ? 9.125 21.578 29.375 1 97.19 103 LEU A N 1
ATOM 830 C CA . LEU A 1 103 ? 9.367 20.25 29.938 1 97.19 103 LEU A CA 1
ATOM 831 C C . LEU A 1 103 ? 8.609 20.062 31.25 1 97.19 103 LEU A C 1
ATOM 833 O O . LEU A 1 103 ? 7.941 19.047 31.438 1 97.19 103 LEU A O 1
ATOM 837 N N . GLU A 1 104 ? 8.594 21.062 32.031 1 95.81 104 GLU A N 1
ATOM 838 C CA . GLU A 1 104 ? 7.973 21 33.344 1 95.81 104 GLU A CA 1
ATOM 839 C C . GLU A 1 104 ? 6.449 20.984 33.219 1 95.81 104 GLU A C 1
ATOM 841 O O . GLU A 1 104 ? 5.77 20.359 34.062 1 95.81 104 GLU A O 1
ATOM 846 N N . LYS A 1 105 ? 5.941 21.625 32.219 1 96.62 105 LYS A N 1
ATOM 847 C CA . LYS A 1 105 ? 4.496 21.703 32.031 1 96.62 105 LYS A CA 1
ATOM 848 C C . LYS A 1 105 ? 3.98 20.531 31.203 1 96.62 105 LYS A C 1
ATOM 850 O O . LYS A 1 105 ? 2.828 20.531 30.766 1 96.62 105 LYS A O 1
ATOM 855 N N . SER A 1 106 ? 4.871 19.547 30.859 1 96 106 SER A N 1
ATOM 856 C CA . SER A 1 106 ? 4.539 18.359 30.094 1 96 106 SER A CA 1
ATOM 857 C C . SER A 1 106 ? 4.09 18.703 28.672 1 96 106 SER A C 1
ATOM 859 O O . SER A 1 106 ? 3.176 18.078 28.141 1 96 106 SER A O 1
ATOM 861 N N . ARG A 1 107 ? 4.664 19.797 28.188 1 98.06 107 ARG A N 1
ATOM 862 C CA . ARG A 1 107 ? 4.387 20.234 26.812 1 98.06 107 ARG A CA 1
ATOM 863 C C . ARG A 1 107 ? 5.449 19.719 25.859 1 98.06 107 ARG A C 1
ATOM 865 O O . ARG A 1 107 ? 5.309 19.844 24.641 1 98.06 107 ARG A O 1
ATOM 872 N N . LEU A 1 108 ? 6.5 19.156 26.406 1 98.56 108 LEU A N 1
ATOM 873 C CA . LEU A 1 108 ? 7.625 18.688 25.609 1 98.56 108 LEU A CA 1
ATOM 874 C C . LEU A 1 108 ? 8.18 17.375 26.172 1 98.56 108 LEU A C 1
ATOM 876 O O . LEU A 1 108 ? 8.406 17.266 27.375 1 98.56 108 LEU A O 1
ATOM 880 N N . LEU A 1 109 ? 8.305 16.359 25.312 1 97.69 109 LEU A N 1
ATOM 881 C CA . LEU A 1 109 ? 8.953 15.078 25.625 1 97.69 109 LEU A CA 1
ATOM 882 C C . LEU A 1 109 ? 10.125 14.82 24.688 1 97.69 109 LEU A C 1
ATOM 884 O O . LEU A 1 109 ? 10.031 15.086 23.484 1 97.69 109 LEU A O 1
ATOM 888 N N . VAL A 1 110 ? 11.219 14.438 25.25 1 97.81 110 VAL A N 1
ATOM 889 C CA . VAL A 1 110 ? 12.383 14.039 24.484 1 97.81 110 VAL A CA 1
ATOM 890 C C . VAL A 1 110 ? 12.641 12.547 24.656 1 97.81 110 VAL A C 1
ATOM 892 O O . VAL A 1 110 ? 12.766 12.062 25.797 1 97.81 110 VAL A O 1
ATOM 895 N N . ILE A 1 111 ? 12.656 11.812 23.531 1 96.88 111 ILE A N 1
ATOM 896 C CA . ILE A 1 111 ? 12.789 10.359 23.625 1 96.88 111 ILE A CA 1
ATOM 897 C C . ILE A 1 111 ? 13.961 9.906 22.75 1 96.88 111 ILE A C 1
ATOM 899 O O . ILE A 1 111 ? 14.492 10.68 21.953 1 96.88 111 ILE A O 1
ATOM 903 N N . HIS A 1 112 ? 14.383 8.703 22.969 1 96.31 112 HIS A N 1
ATOM 904 C CA . HIS A 1 112 ? 1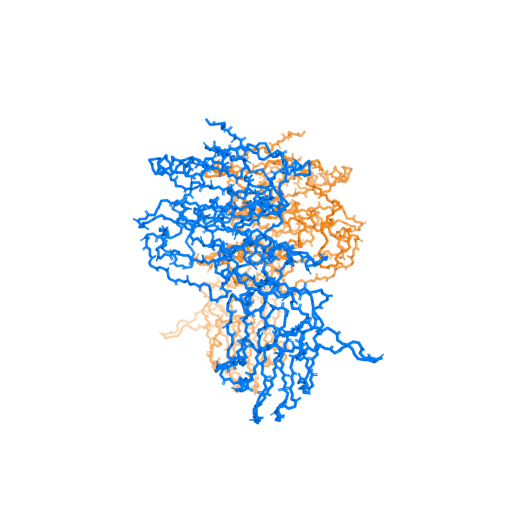5.492 8.086 22.25 1 96.31 112 HIS A CA 1
ATOM 905 C C . HIS A 1 112 ? 15.328 6.574 22.172 1 96.31 112 HIS A C 1
ATOM 907 O O . HIS A 1 112 ? 14.727 5.965 23.062 1 96.31 112 HIS A O 1
ATOM 913 N N . VAL A 1 113 ? 15.773 5.988 21.094 1 93.75 113 VAL A N 1
ATOM 914 C CA . VAL A 1 113 ? 15.812 4.543 20.922 1 93.75 113 VAL A CA 1
ATOM 915 C C . VAL A 1 113 ? 17.25 4.098 20.641 1 93.75 113 VAL A C 1
ATOM 917 O O . VAL A 1 113 ? 17.891 4.617 19.719 1 93.75 113 VAL A O 1
ATOM 920 N N . LYS A 1 114 ? 17.656 3.168 21.344 1 92.38 114 LYS A N 1
ATOM 921 C CA . LYS A 1 114 ? 19.016 2.672 21.172 1 92.38 114 LYS A CA 1
ATOM 922 C C . LYS A 1 114 ? 19.172 1.921 19.844 1 92.38 114 LYS A C 1
ATOM 924 O O . LYS A 1 114 ? 18.203 1.328 19.359 1 92.38 114 LYS A O 1
ATOM 929 N N . GLN A 1 115 ? 20.391 1.919 19.359 1 93.75 115 GLN A N 1
ATOM 930 C CA . GLN A 1 115 ? 20.703 1.304 18.078 1 93.75 115 GLN A CA 1
ATOM 931 C C . GLN A 1 115 ? 20.328 -0.175 18.062 1 93.75 115 GLN A C 1
ATOM 933 O O . GLN A 1 115 ? 19.906 -0.709 17.031 1 93.75 115 GLN A O 1
ATOM 938 N N . GLU A 1 116 ? 20.375 -0.832 19.188 1 87.94 116 GLU A N 1
ATOM 939 C CA . GLU A 1 116 ? 20.156 -2.271 19.297 1 87.94 116 GLU A CA 1
ATOM 940 C C . GLU A 1 116 ? 18.703 -2.633 18.984 1 87.94 116 GLU A C 1
ATOM 942 O O . GLU A 1 116 ? 18.391 -3.791 18.703 1 87.94 116 GLU A O 1
ATOM 947 N N . HIS A 1 117 ? 17.828 -1.657 19.062 1 87.12 117 HIS A N 1
ATOM 948 C CA . HIS A 1 117 ? 16.406 -1.915 18.828 1 87.12 117 HIS A CA 1
ATOM 949 C C . HIS A 1 117 ? 16.047 -1.674 17.359 1 87.12 117 HIS A C 1
ATOM 951 O O . HIS A 1 117 ? 14.898 -1.902 16.969 1 87.12 117 HIS A O 1
ATOM 957 N N . TYR A 1 118 ? 17.031 -1.194 16.609 1 92.25 118 TYR A N 1
ATOM 958 C CA . TYR A 1 118 ? 16.781 -0.964 15.195 1 92.25 118 TYR A CA 1
ATOM 959 C C . TYR A 1 118 ? 16.938 -2.252 14.398 1 92.25 118 TYR A C 1
ATOM 961 O O . TYR A 1 118 ? 17.75 -3.105 14.742 1 92.25 118 TYR A O 1
ATOM 969 N N . PRO A 1 119 ? 16.141 -2.477 13.391 1 91 119 PRO A N 1
ATOM 970 C CA . PRO A 1 119 ? 16.453 -3.539 12.43 1 91 119 PRO A CA 1
ATOM 971 C C . PRO A 1 119 ? 17.734 -3.275 11.641 1 91 119 PRO A C 1
ATOM 973 O O . PRO A 1 119 ? 18.312 -2.197 11.758 1 91 119 PRO A O 1
ATOM 976 N N . PRO A 1 120 ? 18.188 -4.281 10.852 1 90.75 120 PRO A N 1
ATOM 977 C CA . PRO A 1 120 ? 19.391 -4.039 10.055 1 90.75 120 PRO A CA 1
ATOM 978 C C . PRO A 1 120 ? 19.281 -2.795 9.18 1 90.75 120 PRO A C 1
ATOM 980 O O . PRO A 1 120 ? 18.266 -2.59 8.516 1 90.75 120 PRO A O 1
ATOM 983 N N . LEU A 1 121 ? 20.344 -2.012 9.211 1 94.44 121 LEU A N 1
ATOM 984 C CA . LEU A 1 121 ? 20.344 -0.758 8.469 1 94.44 121 LEU A CA 1
ATOM 985 C C . LEU A 1 121 ? 21.391 -0.787 7.359 1 94.44 121 LEU A C 1
ATOM 987 O O . LEU A 1 121 ? 21.656 0.236 6.723 1 94.44 121 LEU A O 1
ATOM 991 N N . SER A 1 122 ? 22.047 -1.94 7.211 1 92.5 122 SER A N 1
ATOM 992 C CA . SER A 1 122 ? 23.016 -2.15 6.129 1 92.5 122 SER A CA 1
ATOM 993 C C . SER A 1 122 ? 22.672 -3.408 5.332 1 92.5 122 SER A C 1
ATOM 995 O O . SER A 1 122 ? 21.906 -4.258 5.797 1 92.5 122 SER A O 1
ATOM 997 N N . GLY A 1 123 ? 23.219 -3.398 4.117 1 92.5 123 GLY A N 1
ATOM 998 C CA . GLY A 1 123 ? 22.938 -4.555 3.281 1 92.5 123 GLY A CA 1
ATOM 999 C C . GLY A 1 123 ? 21.469 -4.656 2.887 1 92.5 123 GLY A C 1
ATOM 1000 O O . GLY A 1 123 ? 20.922 -5.758 2.789 1 92.5 123 GLY A O 1
ATOM 1001 N N . LEU A 1 124 ? 20.875 -3.494 2.711 1 94.44 124 LEU A N 1
ATOM 1002 C CA . LEU A 1 124 ? 19.438 -3.449 2.461 1 94.44 124 LEU A CA 1
ATOM 1003 C C . LEU A 1 124 ? 19.141 -3.58 0.972 1 94.44 124 LEU A C 1
ATOM 1005 O O . LEU A 1 124 ? 20.016 -3.344 0.136 1 94.44 124 LEU A O 1
ATOM 1009 N N . LYS A 1 125 ? 17.953 -4.082 0.74 1 91.62 125 LYS A N 1
ATOM 1010 C CA . LYS A 1 125 ? 17.484 -4.152 -0.638 1 91.62 125 LYS A CA 1
ATOM 1011 C C . LYS A 1 125 ? 17.516 -2.777 -1.302 1 91.62 125 LYS A C 1
ATOM 1013 O O . LYS A 1 125 ? 17.078 -1.787 -0.713 1 91.62 125 LYS A O 1
ATOM 1018 N N . ARG A 1 126 ? 18.016 -2.73 -2.52 1 93.12 126 ARG A N 1
ATOM 1019 C CA . ARG A 1 126 ? 18.125 -1.46 -3.227 1 93.12 126 ARG A CA 1
ATOM 1020 C C . ARG A 1 126 ? 17 -1.301 -4.246 1 93.12 126 ARG A C 1
ATOM 1022 O O . ARG A 1 126 ? 16.75 -2.211 -5.039 1 93.12 126 ARG A O 1
ATOM 1029 N N . ASN A 1 127 ? 16.281 -0.229 -4.156 1 93.56 127 ASN A N 1
ATOM 1030 C CA . ASN A 1 127 ? 15.266 0.19 -5.109 1 93.56 127 ASN A CA 1
ATOM 1031 C C . ASN A 1 127 ? 15.531 1.598 -5.633 1 93.56 127 ASN A C 1
ATOM 1033 O O . ASN A 1 127 ? 16.375 2.318 -5.094 1 93.56 127 ASN A O 1
ATOM 1037 N N . PHE A 1 128 ? 14.992 1.997 -6.809 1 93.56 128 PHE A N 1
ATOM 1038 C CA . PHE A 1 128 ? 14.984 3.34 -7.375 1 93.56 128 PHE A CA 1
ATOM 1039 C C . PHE A 1 128 ? 16.406 3.803 -7.699 1 93.56 128 PHE A C 1
ATOM 1041 O O . PHE A 1 128 ? 16.703 4.996 -7.641 1 93.56 128 PHE A O 1
ATOM 1048 N N . ASN A 1 129 ? 17.297 2.926 -7.785 1 93.12 129 ASN A N 1
ATOM 1049 C CA . ASN A 1 129 ? 18.703 3.186 -8.117 1 93.12 129 ASN A CA 1
ATOM 1050 C C . ASN A 1 129 ? 19.391 4.016 -7.035 1 93.12 129 ASN A C 1
ATOM 1052 O O . ASN A 1 129 ? 20.344 4.734 -7.316 1 93.12 129 ASN A O 1
ATOM 1056 N N . ASP A 1 130 ? 18.906 3.936 -5.852 1 94.44 130 ASP A N 1
ATOM 1057 C CA . ASP A 1 130 ? 19.531 4.629 -4.73 1 94.44 130 ASP A CA 1
ATOM 1058 C C . ASP A 1 130 ? 20.828 3.949 -4.324 1 94.44 130 ASP A C 1
ATOM 1060 O O . ASP A 1 130 ? 20.922 2.719 -4.305 1 94.44 130 ASP A O 1
ATOM 1064 N N . ALA A 1 131 ? 21.797 4.816 -4.051 1 95.06 131 ALA A N 1
ATOM 1065 C CA . ALA A 1 131 ? 23.047 4.273 -3.525 1 95.06 131 ALA A CA 1
ATOM 1066 C C . ALA A 1 131 ? 22.844 3.676 -2.137 1 95.06 131 ALA A C 1
ATOM 1068 O O . ALA A 1 131 ? 21.891 4.027 -1.435 1 95.06 131 ALA A O 1
ATOM 1069 N N . PRO A 1 132 ? 23.703 2.758 -1.683 1 95.12 132 PRO A N 1
ATOM 1070 C CA . PRO A 1 132 ? 23.531 2.053 -0.41 1 95.12 132 PRO A CA 1
ATOM 1071 C C . PRO A 1 132 ? 23.391 3.004 0.777 1 95.12 132 PRO A C 1
ATOM 1073 O O . PRO A 1 132 ? 22.594 2.752 1.688 1 95.12 132 PRO A O 1
ATOM 1076 N N . ASP A 1 133 ? 24.156 4.035 0.742 1 95.12 133 ASP A N 1
ATOM 1077 C CA . ASP A 1 133 ? 24.094 4.965 1.865 1 95.12 133 ASP A CA 1
ATOM 1078 C C . ASP A 1 133 ? 22.75 5.691 1.902 1 95.12 133 ASP A C 1
ATOM 1080 O O . ASP A 1 133 ? 22.203 5.957 2.979 1 95.12 133 ASP A O 1
ATOM 1084 N N . ARG A 1 134 ? 22.25 6.066 0.794 1 95.56 134 ARG A N 1
ATOM 1085 C CA . ARG A 1 134 ? 20.938 6.691 0.718 1 95.56 134 ARG A CA 1
ATOM 1086 C C . ARG A 1 134 ? 19.844 5.73 1.183 1 95.56 134 ARG A C 1
ATOM 1088 O O . ARG A 1 134 ? 18.906 6.133 1.879 1 95.56 134 ARG A O 1
ATOM 1095 N N . VAL A 1 135 ? 19.969 4.465 0.783 1 97 135 VAL A N 1
ATOM 1096 C CA . VAL A 1 135 ? 19.016 3.451 1.199 1 97 135 VAL A CA 1
ATOM 1097 C C . VAL A 1 135 ? 19.031 3.309 2.719 1 97 135 VAL A C 1
ATOM 1099 O O . VAL A 1 135 ? 17.984 3.242 3.357 1 97 135 VAL A O 1
ATOM 1102 N N . SER A 1 136 ? 20.234 3.289 3.234 1 97 136 SER A N 1
ATOM 1103 C CA . SER A 1 136 ? 20.375 3.199 4.684 1 97 136 SER A CA 1
ATOM 1104 C C . SER A 1 136 ? 19.719 4.398 5.371 1 97 136 SER A C 1
ATOM 1106 O O . SER A 1 136 ? 19.016 4.242 6.363 1 97 136 SER A O 1
ATOM 1108 N N . PHE A 1 137 ? 19.938 5.52 4.828 1 96.56 137 PHE A N 1
ATOM 1109 C CA . PHE A 1 137 ? 19.422 6.762 5.402 1 96.56 137 PHE A CA 1
ATOM 1110 C C . PHE A 1 137 ? 17.906 6.781 5.391 1 96.56 137 PHE A C 1
ATOM 1112 O O . PHE A 1 137 ? 17.281 7.004 6.426 1 96.56 137 PHE A O 1
ATOM 1119 N N . ARG A 1 138 ? 17.312 6.574 4.281 1 96.94 138 ARG A N 1
ATOM 1120 C CA . ARG A 1 138 ? 15.852 6.672 4.172 1 96.94 138 ARG A CA 1
ATOM 1121 C C . ARG A 1 138 ? 15.172 5.539 4.934 1 96.94 138 ARG A C 1
ATOM 1123 O O . ARG A 1 138 ? 14.062 5.711 5.445 1 96.94 138 ARG A O 1
ATOM 1130 N N . SER A 1 139 ? 15.828 4.344 4.988 1 97.75 139 SER A N 1
ATOM 1131 C CA . SER A 1 139 ? 15.281 3.229 5.754 1 97.75 139 SER A CA 1
ATOM 1132 C C . SER A 1 139 ? 15.273 3.539 7.25 1 97.75 139 SER A C 1
ATOM 1134 O O . SER A 1 139 ? 14.281 3.268 7.938 1 97.75 139 SER A O 1
ATOM 1136 N N . LYS A 1 140 ? 16.359 4.074 7.719 1 97.75 140 LYS A N 1
ATOM 1137 C CA . LYS A 1 140 ? 16.391 4.457 9.125 1 97.75 140 LYS A CA 1
ATOM 1138 C C . LYS A 1 140 ? 15.328 5.5 9.438 1 97.75 140 LYS A C 1
ATOM 1140 O O . LYS A 1 140 ? 14.719 5.473 10.508 1 97.75 140 LYS A O 1
ATOM 1145 N N . GLN A 1 141 ? 15.172 6.461 8.547 1 97.88 141 GLN A N 1
ATOM 1146 C CA . GLN A 1 141 ? 14.148 7.484 8.734 1 97.88 141 GLN A CA 1
ATOM 1147 C C . GLN A 1 141 ? 12.766 6.863 8.906 1 97.88 141 GLN A C 1
ATOM 1149 O O . GLN A 1 141 ? 11.984 7.293 9.75 1 97.88 141 GLN A O 1
ATOM 1154 N N . ASN A 1 142 ? 12.438 5.852 8.062 1 97.94 142 ASN A N 1
ATOM 1155 C CA . ASN A 1 142 ? 11.18 5.129 8.211 1 97.94 142 ASN A CA 1
ATOM 1156 C C . ASN A 1 142 ? 11.047 4.516 9.602 1 97.94 142 ASN A C 1
ATOM 1158 O O . ASN A 1 142 ? 9.977 4.582 10.211 1 97.94 142 ASN A O 1
ATOM 1162 N N . VAL A 1 143 ? 12.133 3.943 10.078 1 96.88 143 VAL A N 1
ATOM 1163 C CA . VAL A 1 143 ? 12.117 3.291 11.383 1 96.88 143 VAL A CA 1
ATOM 1164 C C . VAL A 1 143 ? 12.008 4.34 12.484 1 96.88 143 VAL A C 1
ATOM 1166 O O . VAL A 1 143 ? 11.273 4.156 13.453 1 96.88 143 VAL A O 1
ATOM 1169 N N . ASP A 1 144 ? 12.727 5.461 12.305 1 98.06 144 ASP A N 1
ATOM 1170 C CA . ASP A 1 144 ? 12.602 6.57 13.25 1 98.06 144 ASP A CA 1
ATOM 1171 C C . ASP A 1 144 ? 11.141 7.004 13.398 1 98.06 144 ASP A C 1
ATOM 1173 O O . ASP A 1 144 ? 10.633 7.121 14.516 1 98.06 144 ASP A O 1
ATOM 1177 N N . TYR A 1 145 ? 10.547 7.258 12.289 1 98.12 145 TYR A N 1
ATOM 1178 C CA . TYR A 1 145 ? 9.156 7.699 12.297 1 98.12 145 TYR A CA 1
ATOM 1179 C C . TYR A 1 145 ? 8.242 6.625 12.883 1 98.12 145 TYR A C 1
ATOM 1181 O O . TYR A 1 145 ? 7.281 6.934 13.594 1 98.12 145 TYR A O 1
ATOM 1189 N N . SER A 1 146 ? 8.547 5.387 12.555 1 96.56 146 SER A N 1
ATOM 1190 C CA . SER A 1 146 ? 7.777 4.281 13.117 1 96.56 146 SER A CA 1
ATOM 1191 C C . SER A 1 146 ? 7.797 4.32 14.648 1 96.56 146 SER A C 1
ATOM 1193 O O . SER A 1 146 ? 6.742 4.242 15.281 1 96.56 146 SER A O 1
ATOM 1195 N N . PHE A 1 147 ? 8.953 4.48 15.227 1 95.19 147 PHE A N 1
ATOM 1196 C CA . PHE A 1 147 ? 9.094 4.527 16.672 1 95.19 147 PHE A CA 1
ATOM 1197 C C . PHE A 1 147 ? 8.391 5.75 17.25 1 95.19 147 PHE A C 1
ATOM 1199 O O . PHE A 1 147 ? 7.711 5.652 18.281 1 95.19 147 PHE A O 1
ATOM 1206 N N . LEU A 1 148 ? 8.586 6.824 16.609 1 97.56 148 LEU A N 1
ATOM 1207 C CA . LEU A 1 148 ? 7.969 8.07 17.047 1 97.56 148 LEU A CA 1
ATOM 1208 C C . LEU A 1 148 ? 6.449 7.953 17.062 1 97.56 148 LEU A C 1
ATOM 1210 O O . LEU A 1 148 ? 5.801 8.344 18.031 1 97.56 148 LEU A O 1
ATOM 1214 N N . LEU A 1 149 ? 5.914 7.414 16.016 1 96.88 149 LEU A N 1
ATOM 1215 C CA . LEU A 1 149 ? 4.473 7.215 15.906 1 96.88 149 LEU A CA 1
ATOM 1216 C C . LEU A 1 149 ? 3.975 6.242 16.969 1 96.88 149 LEU A C 1
ATOM 1218 O O . LEU A 1 149 ? 2.941 6.48 17.594 1 96.88 149 LEU A O 1
ATOM 1222 N N . HIS A 1 150 ? 4.715 5.18 17.109 1 93.31 150 HIS A N 1
ATOM 1223 C CA . HIS A 1 150 ? 4.355 4.172 18.109 1 93.31 150 HIS A CA 1
ATOM 1224 C C . HIS A 1 150 ? 4.285 4.777 19.5 1 93.31 150 HIS A C 1
ATOM 1226 O O . HIS A 1 150 ? 3.311 4.562 20.234 1 93.31 150 HIS A O 1
ATOM 1232 N N . PHE A 1 151 ? 5.211 5.555 19.859 1 93.44 151 PHE A N 1
ATOM 1233 C CA . PHE A 1 151 ? 5.277 6.191 21.172 1 93.44 151 PHE A CA 1
ATOM 1234 C C . PHE A 1 151 ? 4.129 7.176 21.359 1 93.44 151 PHE A C 1
ATOM 1236 O O . PHE A 1 151 ? 3.572 7.289 22.453 1 93.44 151 PHE A O 1
ATOM 1243 N N . SER A 1 152 ? 3.727 7.824 20.312 1 95.62 152 SER A N 1
ATOM 1244 C CA . SER A 1 152 ? 2.828 8.977 20.375 1 95.62 152 SER A CA 1
ATOM 1245 C C . SER A 1 152 ? 1.368 8.539 20.312 1 95.62 152 SER A C 1
ATOM 1247 O O . SER A 1 152 ? 0.462 9.359 20.469 1 95.62 152 SER A O 1
ATOM 1249 N N . ALA A 1 153 ? 1.094 7.285 20.078 1 92.12 153 ALA A N 1
ATOM 1250 C CA . ALA A 1 153 ? -0.221 6.785 19.688 1 92.12 153 ALA A CA 1
ATOM 1251 C C . ALA A 1 153 ? -1.26 7.062 20.766 1 92.12 153 ALA A C 1
ATOM 1253 O O . ALA A 1 153 ? -2.451 7.191 20.469 1 92.12 153 ALA A O 1
ATOM 1254 N N . ASN A 1 154 ? -0.906 7.266 22 1 89.62 154 ASN A N 1
ATOM 1255 C CA . ASN A 1 154 ? -1.904 7.43 23.047 1 89.62 154 ASN A CA 1
ATOM 1256 C C . ASN A 1 154 ? -1.766 8.781 23.75 1 89.62 154 ASN A C 1
ATOM 1258 O O . ASN A 1 154 ? -2.262 8.961 24.859 1 89.62 154 ASN A O 1
ATOM 1262 N N . LEU A 1 155 ? -1.131 9.734 23.172 1 94.25 155 LEU A N 1
ATOM 1263 C CA . LEU A 1 155 ? -0.852 11.008 23.828 1 94.25 155 LEU A CA 1
ATOM 1264 C C . LEU A 1 155 ? -1.924 12.039 23.5 1 94.25 155 LEU A C 1
ATOM 1266 O O . LEU A 1 155 ? -2.137 12.984 24.266 1 94.25 155 LEU A O 1
ATOM 1270 N N . SER A 1 156 ? -2.598 11.852 22.344 1 96.94 156 SER A N 1
ATOM 1271 C CA . SER A 1 156 ? -3.512 12.898 21.875 1 96.94 156 SER A CA 1
ATOM 1272 C C . SER A 1 156 ? -4.574 12.328 20.953 1 96.94 156 SER A C 1
ATOM 1274 O O . SER A 1 156 ? -4.547 11.141 20.609 1 96.94 156 SER A O 1
ATOM 1276 N N . GLN A 1 157 ? -5.539 13.172 20.641 1 97.06 157 GLN A N 1
ATOM 1277 C CA . GLN A 1 157 ? -6.562 12.789 19.672 1 97.06 157 GLN A CA 1
ATOM 1278 C C . GLN A 1 157 ? -5.988 12.742 18.25 1 97.06 157 GLN A C 1
ATOM 1280 O O . GLN A 1 157 ? -6.348 11.867 17.453 1 97.06 157 GLN A O 1
ATOM 1285 N N . TYR A 1 158 ? -5.148 13.672 17.953 1 98.25 158 TYR A N 1
ATOM 1286 C CA . TYR A 1 158 ? -4.531 13.773 16.641 1 98.25 158 TYR A CA 1
ATOM 1287 C C . TYR A 1 158 ? -3.01 13.805 16.75 1 98.25 158 TYR A C 1
ATOM 1289 O O . TYR A 1 158 ? -2.467 14.086 17.828 1 98.25 158 TYR A O 1
ATOM 1297 N N . TYR A 1 159 ? -2.357 13.453 15.719 1 98.56 159 TYR A N 1
ATOM 1298 C CA . TYR A 1 159 ? -0.904 13.469 15.602 1 98.56 159 TYR A CA 1
ATOM 1299 C C . TYR A 1 159 ? -0.47 14.18 14.32 1 98.56 159 TYR A C 1
ATOM 1301 O O . TYR A 1 159 ? -0.992 13.898 13.242 1 98.56 159 TYR A O 1
ATOM 1309 N N . LEU A 1 160 ? 0.444 15.078 14.445 1 98.75 160 LEU A N 1
ATOM 1310 C CA . LEU A 1 160 ? 0.995 15.797 13.305 1 98.75 160 LEU A CA 1
ATOM 1311 C C . LEU A 1 160 ? 2.467 15.453 13.102 1 98.75 160 LEU A C 1
ATOM 1313 O O . LEU A 1 160 ? 3.287 15.664 14 1 98.75 160 LEU A O 1
ATOM 1317 N N . MET A 1 161 ? 2.764 14.93 11.922 1 98.31 161 MET A N 1
ATOM 1318 C CA . MET A 1 161 ? 4.152 14.664 11.57 1 98.31 161 MET A CA 1
ATOM 1319 C C . MET A 1 161 ? 4.844 15.922 11.07 1 98.31 161 MET A C 1
ATOM 1321 O O . MET A 1 161 ? 4.359 16.578 10.141 1 98.31 161 MET A O 1
ATOM 1325 N N . LEU A 1 162 ? 5.941 16.266 11.672 1 97.81 162 LEU A N 1
ATOM 1326 C CA . LEU A 1 162 ? 6.773 17.391 11.258 1 97.81 162 LEU A CA 1
ATOM 1327 C C . LEU A 1 162 ? 8.219 16.953 11.047 1 97.81 162 LEU A C 1
ATOM 1329 O O . LEU A 1 162 ? 8.547 15.773 11.219 1 97.81 162 LEU A O 1
ATOM 1333 N N . GLU A 1 163 ? 9.008 17.812 10.461 1 95.31 163 GLU A N 1
ATOM 1334 C CA . GLU A 1 163 ? 10.453 17.656 10.406 1 95.31 163 GLU A CA 1
ATOM 1335 C C . GLU A 1 163 ? 11.156 18.594 11.375 1 95.31 163 GLU A C 1
ATOM 1337 O O . GLU A 1 163 ? 10.508 19.453 11.992 1 95.31 163 GLU A O 1
ATOM 1342 N N . ASP A 1 164 ? 12.383 18.453 11.562 1 96.5 164 ASP A N 1
ATOM 1343 C CA . ASP A 1 164 ? 13.086 19.219 12.586 1 96.5 164 ASP A CA 1
ATOM 1344 C C . ASP A 1 164 ? 13.672 20.5 12.008 1 96.5 164 ASP A C 1
ATOM 1346 O O . ASP A 1 164 ? 14.57 21.094 12.594 1 96.5 164 ASP A O 1
ATOM 1350 N N . ASP A 1 165 ? 13.281 20.875 10.781 1 95.12 165 ASP A N 1
ATOM 1351 C CA . ASP A 1 165 ? 13.773 22.109 10.148 1 95.12 165 ASP A CA 1
ATOM 1352 C C . ASP A 1 165 ? 12.625 22.906 9.547 1 95.12 165 ASP A C 1
ATOM 1354 O O . ASP A 1 165 ? 12.68 23.297 8.383 1 95.12 165 ASP A O 1
ATOM 1358 N N . ILE A 1 166 ? 11.672 23.297 10.43 1 96.25 166 ILE A N 1
ATOM 1359 C CA . ILE A 1 166 ? 10.492 24 9.938 1 96.25 166 ILE A CA 1
ATOM 1360 C C . ILE A 1 166 ? 10.227 25.219 10.812 1 96.25 166 ILE A C 1
ATOM 1362 O O . ILE A 1 166 ? 10.695 25.297 11.953 1 96.25 166 ILE A O 1
ATOM 1366 N N . SER A 1 167 ? 9.523 26.172 10.297 1 95.88 167 SER A N 1
ATOM 1367 C CA . SER A 1 167 ? 8.898 27.25 11.031 1 95.88 167 SER A CA 1
ATOM 1368 C C . SER A 1 167 ? 7.375 27.188 10.938 1 95.88 167 SER A C 1
ATOM 1370 O O . SER A 1 167 ? 6.836 26.641 9.969 1 95.88 167 SER A O 1
ATOM 1372 N N . CYS A 1 168 ? 6.73 27.734 11.938 1 97.38 168 CYS A N 1
ATOM 1373 C CA . CYS A 1 168 ? 5.281 27.578 12.039 1 97.38 168 CYS A CA 1
ATOM 1374 C C . CYS A 1 168 ? 4.582 28.922 11.805 1 97.38 168 CYS A C 1
ATOM 1376 O O . CYS A 1 168 ? 5.133 29.969 12.125 1 97.38 168 CYS A O 1
ATOM 1378 N N . SER A 1 169 ? 3.416 28.844 11.289 1 94.88 169 SER A N 1
ATOM 1379 C CA . SER A 1 169 ? 2.518 29.984 11.258 1 94.88 169 SER A CA 1
ATOM 1380 C C . SER A 1 169 ? 1.988 30.312 12.648 1 94.88 169 SER A C 1
ATOM 1382 O O . SER A 1 169 ? 1.822 29.422 13.484 1 94.88 169 SER A O 1
ATOM 1384 N N . LYS A 1 170 ? 1.728 31.578 12.852 1 92.44 170 LYS A N 1
ATOM 1385 C CA . LYS A 1 170 ? 1.151 32 14.133 1 92.44 170 LYS A CA 1
ATOM 1386 C C . LYS A 1 170 ? -0.191 31.312 14.375 1 92.44 170 LYS A C 1
ATOM 1388 O O . LYS A 1 170 ? -1.038 31.266 13.484 1 92.44 170 LYS A O 1
ATOM 1393 N N . ASN A 1 171 ? -0.361 30.703 15.57 1 92.88 171 ASN A N 1
ATOM 1394 C CA . ASN A 1 171 ? -1.576 30.031 16 1 92.88 171 ASN A CA 1
ATOM 1395 C C . ASN A 1 171 ? -1.986 28.938 15.023 1 92.88 171 ASN A C 1
ATOM 1397 O O . ASN A 1 171 ? -3.15 28.859 14.633 1 92.88 171 ASN A O 1
ATOM 1401 N N . PHE A 1 172 ? -1.072 28.172 14.617 1 96.69 172 PHE A N 1
ATOM 1402 C CA . PHE A 1 172 ? -1.301 27.141 13.617 1 96.69 172 PHE A CA 1
ATOM 1403 C C . PHE A 1 172 ? -2.287 26.094 14.133 1 96.69 172 PHE A C 1
ATOM 1405 O O . PHE A 1 172 ? -3.07 25.531 13.359 1 96.69 172 PHE A O 1
ATOM 1412 N N . LEU A 1 173 ? -2.268 25.766 15.414 1 97.25 173 LEU A N 1
ATOM 1413 C CA . LEU A 1 173 ? -3.18 24.75 15.938 1 97.25 173 LEU A CA 1
ATOM 1414 C C . LEU A 1 173 ? -4.633 25.188 15.773 1 97.25 173 LEU A C 1
ATOM 1416 O O . LEU A 1 173 ? -5.484 24.391 15.383 1 97.25 173 LEU A O 1
ATOM 1420 N N . SER A 1 174 ? -4.93 26.438 16.125 1 91.69 174 SER A N 1
ATOM 1421 C CA . SER A 1 174 ? -6.281 26.969 15.953 1 91.69 174 SER A CA 1
ATOM 1422 C C . SER A 1 174 ? -6.734 26.859 14.5 1 91.69 174 SER A C 1
ATOM 1424 O O . SER A 1 174 ? -7.879 26.5 14.219 1 91.69 174 SER A O 1
ATOM 1426 N N . SER A 1 175 ? -5.844 27.234 13.617 1 90.12 175 SER A N 1
ATOM 1427 C CA . SER A 1 175 ? -6.148 27.125 12.195 1 90.12 175 SER A CA 1
ATOM 1428 C C . SER A 1 175 ? -6.441 25.672 11.812 1 90.12 175 SER A C 1
ATOM 1430 O O . SER A 1 175 ? -7.387 25.406 11.07 1 90.12 175 SER A O 1
ATOM 1432 N N . MET A 1 176 ? -5.699 24.75 12.242 1 95.38 176 MET A N 1
ATOM 1433 C CA . MET A 1 176 ? -5.891 23.328 11.953 1 95.38 176 MET A CA 1
ATOM 1434 C C . MET A 1 176 ? -7.227 22.828 12.5 1 95.38 176 MET A C 1
ATOM 1436 O O . MET A 1 176 ? -7.938 22.078 11.836 1 95.38 176 MET A O 1
ATOM 1440 N N . GLN A 1 177 ? -7.52 23.25 13.734 1 94 177 GLN A N 1
ATOM 1441 C CA . GLN A 1 177 ? -8.781 22.859 14.352 1 94 177 GLN A CA 1
ATOM 1442 C C . GLN A 1 177 ? -9.969 23.281 13.5 1 94 177 GLN A C 1
ATOM 1444 O O . GLN A 1 177 ? -10.938 22.531 13.336 1 94 177 GLN A O 1
ATOM 1449 N N . HIS A 1 178 ? -9.836 24.484 13 1 86 178 HIS A N 1
ATOM 1450 C CA . HIS A 1 178 ? -10.883 25 12.125 1 86 178 HIS A CA 1
ATOM 1451 C C . HIS A 1 178 ? -11.062 24.109 10.898 1 86 178 HIS A C 1
ATOM 1453 O O . HIS A 1 178 ? -12.188 23.781 10.523 1 86 178 HIS A O 1
ATOM 1459 N N . HIS A 1 179 ? -10.008 23.734 10.281 1 88.56 179 HIS A N 1
ATOM 1460 C CA . HIS A 1 179 ? -10.062 22.906 9.078 1 88.56 179 HIS A CA 1
ATOM 1461 C C . HIS A 1 179 ? -10.578 21.5 9.391 1 88.56 179 HIS A C 1
ATOM 1463 O O . HIS A 1 179 ? -11.352 20.938 8.617 1 88.56 179 HIS A O 1
ATOM 1469 N N . VAL A 1 180 ? -10.117 20.906 10.477 1 94.06 180 VAL A N 1
ATOM 1470 C CA . VAL A 1 180 ? -10.578 19.594 10.875 1 94.06 180 VAL A CA 1
ATOM 1471 C C . VAL A 1 180 ? -12.094 19.609 11.086 1 94.06 180 VAL A C 1
ATOM 1473 O O . VAL A 1 180 ? -12.805 18.703 10.656 1 94.06 180 VAL A O 1
ATOM 1476 N N . GLN A 1 181 ? -12.578 20.672 11.727 1 89.69 181 GLN A N 1
ATOM 1477 C CA . GLN A 1 181 ? -14.016 20.828 11.961 1 89.69 181 GLN A CA 1
ATOM 1478 C C . GLN A 1 181 ? -14.773 20.953 10.641 1 89.69 181 GLN A C 1
ATOM 1480 O O . GLN A 1 181 ? -15.891 20.438 10.516 1 89.69 181 GLN A O 1
ATOM 1485 N N . SER A 1 182 ? -14.172 21.578 9.719 1 84.62 182 SER A N 1
ATOM 1486 C CA . SER A 1 182 ? -14.82 21.797 8.438 1 84.62 182 SER A CA 1
ATOM 1487 C C . SER A 1 182 ? -15.016 20.5 7.676 1 84.62 182 SER A C 1
ATOM 1489 O O . SER A 1 182 ? -15.828 20.422 6.754 1 84.62 182 SER A O 1
ATOM 1491 N N . MET A 1 183 ? -14.258 19.469 8.016 1 90.12 183 MET A N 1
ATOM 1492 C CA . MET A 1 183 ? -14.398 18.156 7.371 1 90.12 183 MET A CA 1
ATOM 1493 C C . MET A 1 183 ? -15.719 17.5 7.746 1 90.12 183 MET A C 1
ATOM 1495 O O . MET A 1 183 ? -16.203 16.625 7.035 1 90.12 183 MET A O 1
ATOM 1499 N N . GLY A 1 184 ? -16.297 17.922 8.82 1 88.69 184 GLY A N 1
ATOM 1500 C CA . GLY A 1 184 ? -17.547 17.328 9.258 1 88.69 184 GLY A CA 1
ATOM 1501 C C . GLY A 1 184 ? -17.453 15.82 9.453 1 88.69 184 GLY A C 1
ATOM 1502 O O . GLY A 1 184 ? -16.562 15.328 10.156 1 88.69 184 GLY A O 1
ATOM 1503 N N . SER A 1 185 ? -18.344 15.133 8.742 1 88.38 185 SER A N 1
ATOM 1504 C CA . SER A 1 185 ? -18.406 13.68 8.875 1 88.38 185 SER A CA 1
ATOM 1505 C C . SER A 1 185 ? -17.656 12.984 7.746 1 88.38 185 SER A C 1
ATOM 1507 O O . SER A 1 185 ? -17.641 11.758 7.668 1 88.38 185 SER A O 1
ATOM 1509 N N . SER A 1 186 ? -17 13.789 6.949 1 88.75 186 SER A N 1
ATOM 1510 C CA . SER A 1 186 ? -16.234 13.203 5.855 1 88.75 186 SER A CA 1
ATOM 1511 C C . SER A 1 186 ? -15.07 12.367 6.387 1 88.75 186 SER A C 1
ATOM 1513 O O . SER A 1 186 ? -14.273 12.844 7.195 1 88.75 186 SER A O 1
ATOM 1515 N N . PRO A 1 187 ? -15.039 11.164 5.934 1 90.75 187 PRO A N 1
ATOM 1516 C CA . PRO A 1 187 ? -13.914 10.344 6.402 1 90.75 187 PRO A CA 1
ATOM 1517 C C . PRO A 1 187 ? -12.578 10.781 5.809 1 90.75 187 PRO A C 1
ATOM 1519 O O . PRO A 1 187 ? -12.523 11.195 4.648 1 90.75 187 PRO A O 1
ATOM 1522 N N . TRP A 1 188 ? -11.57 10.797 6.605 1 94.81 188 TRP A N 1
ATOM 1523 C CA . TRP A 1 188 ? -10.219 11.086 6.152 1 94.81 188 TRP A CA 1
ATOM 1524 C C . TRP A 1 188 ? -9.188 10.289 6.949 1 94.81 188 TRP A C 1
ATOM 1526 O O . TRP A 1 188 ? -9.453 9.891 8.086 1 94.81 188 TRP A O 1
ATOM 1536 N N . VAL A 1 189 ? -8.086 10.016 6.309 1 95.94 189 VAL A N 1
ATOM 1537 C CA . VAL A 1 189 ? -6.969 9.312 6.934 1 95.94 189 VAL A CA 1
ATOM 1538 C C . VAL A 1 189 ? -5.855 10.305 7.266 1 95.94 189 VAL A C 1
ATOM 1540 O O . VAL A 1 189 ? -5.293 10.273 8.367 1 95.94 189 VAL A O 1
ATOM 1543 N N . THR A 1 190 ? -5.574 11.195 6.32 1 97.12 190 THR A N 1
ATOM 1544 C CA . THR A 1 190 ? -4.539 12.211 6.496 1 97.12 190 THR A CA 1
ATOM 1545 C C . THR A 1 190 ? -5.004 13.547 5.938 1 97.12 190 THR A C 1
ATOM 1547 O O . THR A 1 190 ? -5.629 13.609 4.879 1 97.12 190 THR A O 1
ATOM 1550 N N . LEU A 1 191 ? -4.762 14.57 6.676 1 97.12 191 LEU A N 1
ATOM 1551 C CA . LEU A 1 191 ? -4.891 15.945 6.207 1 97.12 191 LEU A CA 1
ATOM 1552 C C . LEU A 1 191 ? -3.52 16.609 6.094 1 97.12 191 LEU A C 1
ATOM 1554 O O . LEU A 1 191 ? -2.652 16.406 6.941 1 97.12 191 LEU A O 1
ATOM 1558 N N . GLU A 1 192 ? -3.375 17.391 5.035 1 96.62 192 GLU A N 1
ATOM 1559 C CA . GLU A 1 192 ? -2.074 18 4.805 1 96.62 192 GLU A CA 1
ATOM 1560 C C . GLU A 1 192 ? -2.137 19.516 5.012 1 96.62 192 GLU A C 1
ATOM 1562 O O . GLU A 1 192 ? -3.037 20.172 4.5 1 96.62 192 GLU A O 1
ATOM 1567 N N . PHE A 1 193 ? -1.158 20 5.742 1 96.88 193 PHE A N 1
ATOM 1568 C CA . PHE A 1 193 ? -1.097 21.438 6.035 1 96.88 193 PHE A CA 1
ATOM 1569 C C . PHE A 1 193 ? 0.203 22.031 5.52 1 96.88 193 PHE A C 1
ATOM 1571 O O . PHE A 1 193 ? 0.593 23.125 5.93 1 96.88 193 PHE A O 1
ATOM 1578 N N . SER A 1 194 ? 0.95 21.25 4.77 1 94.94 194 SER A N 1
ATOM 1579 C CA . SER A 1 194 ? 2.121 21.656 4.008 1 94.94 194 SER A CA 1
ATOM 1580 C C . SER A 1 194 ? 2.242 20.875 2.709 1 94.94 194 SER A C 1
ATOM 1582 O O . SER A 1 194 ? 1.786 19.734 2.623 1 94.94 194 SER A O 1
ATOM 1584 N N . LYS A 1 195 ? 2.887 21.484 1.742 1 90.88 195 LYS A N 1
ATOM 1585 C CA . LYS A 1 195 ? 3.037 20.875 0.426 1 90.88 195 LYS A CA 1
ATOM 1586 C C . LYS A 1 195 ? 4.281 19.984 0.37 1 90.88 195 LYS A C 1
ATOM 1588 O O . LYS A 1 195 ? 4.312 19 -0.37 1 90.88 195 LYS A O 1
ATOM 1593 N N . LEU A 1 196 ? 5.188 20.328 1.204 1 88.38 196 LEU A N 1
ATOM 1594 C CA . LEU A 1 196 ? 6.516 19.75 1.03 1 88.38 196 LEU A CA 1
ATOM 1595 C C . LEU A 1 196 ? 6.691 18.516 1.907 1 88.38 196 LEU A C 1
ATOM 1597 O O . LEU A 1 196 ? 6.441 18.562 3.115 1 88.38 196 LEU A O 1
ATOM 1601 N N . GLY A 1 197 ? 7.066 17.391 1.263 1 84.69 197 GLY A N 1
ATOM 1602 C CA . GLY A 1 197 ? 7.57 16.219 1.979 1 84.69 197 GLY A CA 1
ATOM 1603 C C . GLY A 1 197 ? 6.609 15.711 3.037 1 84.69 197 GLY A C 1
ATOM 1604 O O . GLY A 1 197 ? 5.398 15.641 2.803 1 84.69 197 GLY A O 1
ATOM 1605 N N . TYR A 1 198 ? 7.238 15.195 4.188 1 91.12 198 TYR A N 1
ATOM 1606 C CA . TYR A 1 198 ? 6.473 14.648 5.301 1 91.12 198 TYR A CA 1
ATOM 1607 C C . TYR A 1 198 ? 6.254 15.695 6.387 1 91.12 198 TYR A C 1
ATOM 1609 O O . TYR A 1 198 ? 6.512 15.445 7.566 1 91.12 198 TYR A O 1
ATOM 1617 N N . ILE A 1 199 ? 5.934 16.938 5.957 1 96 199 ILE A N 1
ATOM 1618 C CA . ILE A 1 199 ? 5.715 18.078 6.848 1 96 199 ILE A CA 1
ATOM 1619 C C . ILE A 1 199 ? 4.223 18.391 6.934 1 96 199 ILE A C 1
ATOM 1621 O O . ILE A 1 199 ? 3.555 18.547 5.91 1 96 199 ILE A O 1
ATOM 1625 N N . GLY A 1 200 ? 3.793 18.453 8.109 1 97.56 200 GLY A N 1
ATOM 1626 C CA . GLY A 1 200 ? 2.43 18.922 8.32 1 97.56 200 GLY A CA 1
ATOM 1627 C C . GLY A 1 200 ? 1.384 17.891 7.926 1 97.56 200 GLY A C 1
ATOM 1628 O O . GLY A 1 200 ? 0.373 18.234 7.309 1 97.56 200 GLY A O 1
ATOM 1629 N N . LYS A 1 201 ? 1.618 16.656 8.164 1 98.06 201 LYS A N 1
ATOM 1630 C CA . LYS A 1 201 ? 0.669 15.578 7.887 1 98.06 201 LYS A CA 1
ATOM 1631 C C . LYS A 1 201 ? -0.067 15.156 9.156 1 98.06 201 LYS A C 1
ATOM 1633 O O . LYS A 1 201 ? 0.538 14.602 10.07 1 98.06 201 LYS A O 1
ATOM 1638 N N . LEU A 1 202 ? -1.319 15.414 9.141 1 98.44 202 LEU A N 1
ATOM 1639 C CA . LEU A 1 202 ? -2.139 15.164 10.328 1 98.44 202 LEU A CA 1
ATOM 1640 C C . LEU A 1 202 ? -2.805 13.797 10.25 1 98.44 202 LEU A C 1
ATOM 1642 O O . LEU A 1 202 ? -3.357 13.43 9.211 1 98.44 202 LEU A O 1
ATOM 1646 N N . TYR A 1 203 ? -2.736 13.055 11.312 1 97.88 203 TYR A N 1
ATOM 1647 C CA . TYR A 1 203 ? -3.361 11.75 11.438 1 97.88 203 TYR A CA 1
ATOM 1648 C C . TYR A 1 203 ? -4.281 11.695 12.648 1 97.88 203 TYR A C 1
ATOM 1650 O O . TYR A 1 203 ? -4.137 12.492 13.578 1 97.88 203 TYR A O 1
ATOM 1658 N N . GLN A 1 204 ? -5.215 10.773 12.562 1 95.5 204 GLN A N 1
ATOM 1659 C CA . GLN A 1 204 ? -5.934 10.383 13.773 1 95.5 204 GLN A CA 1
ATOM 1660 C C . GLN A 1 204 ? -5.121 9.391 14.594 1 95.5 204 GLN A C 1
ATOM 1662 O O . GLN A 1 204 ? -4.555 8.445 14.055 1 95.5 204 GLN A O 1
ATOM 1667 N N . SER A 1 205 ? -5.043 9.57 15.883 1 93.19 205 SER A N 1
ATOM 1668 C CA . SER A 1 205 ? -4.168 8.766 16.734 1 93.19 205 SER A CA 1
ATOM 1669 C C . SER A 1 205 ? -4.566 7.293 16.688 1 93.19 205 SER A C 1
ATOM 1671 O O . SER A 1 205 ? -3.715 6.414 16.844 1 93.19 205 SER A O 1
ATOM 1673 N N . LYS A 1 206 ? -5.824 6.996 16.469 1 90.44 206 LYS A N 1
ATOM 1674 C CA . LYS A 1 206 ? -6.293 5.613 16.438 1 90.44 206 LYS A CA 1
ATOM 1675 C C . LYS A 1 206 ? -5.617 4.84 15.305 1 90.44 206 LYS A C 1
ATOM 1677 O O . LYS A 1 206 ? -5.57 3.607 15.336 1 90.44 206 LYS A O 1
ATOM 1682 N N . ASP A 1 207 ? -5.102 5.559 14.312 1 93.06 207 ASP A N 1
ATOM 1683 C CA . ASP A 1 207 ? -4.488 4.91 13.156 1 93.06 207 ASP A CA 1
ATOM 1684 C C . ASP A 1 207 ? -2.975 4.797 13.328 1 93.06 207 ASP A C 1
ATOM 1686 O O . ASP A 1 207 ? -2.299 4.164 12.516 1 93.06 207 ASP A O 1
ATOM 1690 N N . LEU A 1 208 ? -2.414 5.352 14.359 1 94.81 208 LEU A N 1
ATOM 1691 C CA . LEU A 1 208 ? -0.966 5.445 14.5 1 94.81 208 LEU A CA 1
ATOM 1692 C C . LEU A 1 208 ? -0.345 4.066 14.688 1 94.81 208 LEU A C 1
ATOM 1694 O O . LEU A 1 208 ? 0.719 3.779 14.133 1 94.81 208 LEU A O 1
ATOM 1698 N N . PRO A 1 209 ? -0.991 3.193 15.422 1 92.31 209 PRO A N 1
ATOM 1699 C CA . PRO A 1 209 ? -0.372 1.873 15.555 1 92.31 209 PRO A CA 1
ATOM 1700 C C . PRO A 1 209 ? -0.238 1.15 14.211 1 92.31 209 PRO A C 1
ATOM 1702 O O . PRO A 1 209 ? 0.793 0.529 13.945 1 92.31 209 PRO A O 1
ATOM 1705 N N . ILE A 1 210 ? -1.274 1.221 13.375 1 93.62 210 ILE A N 1
ATOM 1706 C CA . ILE A 1 210 ? -1.24 0.59 12.055 1 93.62 210 ILE A CA 1
ATOM 1707 C C . ILE A 1 210 ? -0.17 1.255 11.195 1 93.62 210 ILE A C 1
ATOM 1709 O O . ILE A 1 210 ? 0.582 0.573 10.492 1 93.62 210 ILE A O 1
ATOM 1713 N N . LEU A 1 211 ? -0.099 2.549 11.281 1 96.12 211 LEU A N 1
ATOM 1714 C CA . LEU A 1 211 ? 0.887 3.301 10.516 1 96.12 211 LEU A CA 1
ATOM 1715 C C . LEU A 1 211 ? 2.303 2.965 10.969 1 96.12 211 LEU A C 1
ATOM 1717 O O . LEU A 1 211 ? 3.201 2.797 10.141 1 96.12 211 LEU A O 1
ATOM 1721 N N . ALA A 1 212 ? 2.521 2.922 12.289 1 94.75 212 ALA A N 1
ATOM 1722 C CA . ALA A 1 212 ? 3.834 2.594 12.836 1 94.75 212 ALA A CA 1
ATOM 1723 C C . ALA A 1 212 ? 4.301 1.223 12.352 1 94.75 212 ALA A C 1
ATOM 1725 O O . ALA A 1 212 ? 5.438 1.071 11.898 1 94.75 212 ALA A O 1
ATOM 1726 N N . ARG A 1 213 ? 3.441 0.225 12.398 1 93.38 213 ARG A N 1
ATOM 1727 C CA . ARG A 1 213 ? 3.781 -1.121 11.953 1 93.38 213 ARG A CA 1
ATOM 1728 C C . ARG A 1 213 ? 4.031 -1.149 10.445 1 93.38 213 ARG A C 1
ATOM 1730 O O . ARG A 1 213 ? 4.914 -1.868 9.977 1 93.38 213 ARG A O 1
ATOM 1737 N N . PHE A 1 214 ? 3.205 -0.392 9.773 1 96.5 214 PHE A N 1
ATOM 1738 C CA . PHE A 1 214 ? 3.318 -0.313 8.32 1 96.5 214 PHE A CA 1
ATOM 1739 C C . PHE A 1 214 ? 4.691 0.21 7.91 1 96.5 214 PHE A C 1
ATOM 1741 O O . PHE A 1 214 ? 5.375 -0.398 7.086 1 96.5 214 PHE A O 1
ATOM 1748 N N . LEU A 1 215 ? 5.137 1.327 8.492 1 96.88 215 LEU A N 1
ATOM 1749 C CA . LEU A 1 215 ? 6.434 1.913 8.172 1 96.88 215 LEU A CA 1
ATOM 1750 C C . LEU A 1 215 ? 7.566 0.948 8.508 1 96.88 215 LEU A C 1
ATOM 1752 O O . LEU A 1 215 ? 8.516 0.808 7.742 1 96.88 215 LEU A O 1
ATOM 1756 N N . TYR A 1 216 ? 7.449 0.311 9.633 1 94.62 216 TYR A N 1
ATOM 1757 C CA . TYR A 1 216 ? 8.477 -0.632 10.062 1 94.62 216 TYR A CA 1
ATOM 1758 C C . TYR A 1 216 ? 8.555 -1.823 9.117 1 94.62 216 TYR A C 1
ATOM 1760 O O . TYR A 1 216 ? 9.641 -2.244 8.727 1 94.62 216 TYR A O 1
ATOM 1768 N N . ASN A 1 217 ? 7.395 -2.354 8.766 1 94.5 217 ASN A N 1
ATOM 1769 C CA . ASN A 1 217 ? 7.305 -3.549 7.938 1 94.5 217 ASN A CA 1
ATOM 1770 C C . ASN A 1 217 ? 7.918 -3.32 6.559 1 94.5 217 ASN A C 1
ATOM 1772 O O . ASN A 1 217 ? 8.508 -4.234 5.977 1 94.5 217 ASN A O 1
ATOM 1776 N N . PHE A 1 218 ? 7.82 -2.131 6.031 1 96.88 218 PHE A N 1
ATOM 1777 C CA . PHE A 1 218 ? 8.289 -1.84 4.684 1 96.88 218 PHE A CA 1
ATOM 1778 C C . PHE A 1 218 ? 9.438 -0.834 4.715 1 96.88 218 PHE A C 1
ATOM 1780 O O . PHE A 1 218 ? 9.656 -0.109 3.742 1 96.88 218 PHE A O 1
ATOM 1787 N N . TYR A 1 219 ? 10.211 -0.802 5.773 1 96.12 219 TYR A N 1
ATOM 1788 C CA . TYR A 1 219 ? 11.117 0.307 6.055 1 96.12 219 TYR A CA 1
ATOM 1789 C C . TYR A 1 219 ? 12.195 0.415 4.98 1 96.12 219 TYR A C 1
ATOM 1791 O O . TYR A 1 219 ? 12.711 1.504 4.723 1 96.12 219 TYR A O 1
ATOM 1799 N N . GLN A 1 220 ? 12.539 -0.708 4.316 1 96.06 220 GLN A N 1
ATOM 1800 C CA . GLN A 1 220 ? 13.656 -0.652 3.379 1 96.06 220 GLN A CA 1
ATOM 1801 C C . GLN A 1 220 ? 13.172 -0.383 1.958 1 96.06 220 GLN A C 1
ATOM 1803 O O . GLN A 1 220 ? 13.977 -0.192 1.047 1 96.06 220 GLN A O 1
ATOM 1808 N N . GLU A 1 221 ? 11.859 -0.399 1.713 1 96.5 221 GLU A N 1
ATOM 1809 C CA . GLU A 1 221 ? 11.336 -0.492 0.352 1 96.5 221 GLU A CA 1
ATOM 1810 C C . GLU A 1 221 ? 11.352 0.869 -0.338 1 96.5 221 GLU A C 1
ATOM 1812 O O . GLU A 1 221 ? 11.656 0.965 -1.527 1 96.5 221 GLU A O 1
ATOM 1817 N N . MET A 1 222 ? 10.938 1.892 0.396 1 96.12 222 MET A N 1
ATOM 1818 C CA . MET A 1 222 ? 10.836 3.215 -0.214 1 96.12 222 MET A CA 1
ATOM 1819 C C . MET A 1 222 ? 10.875 4.309 0.847 1 96.12 222 MET A C 1
ATOM 1821 O O . MET A 1 222 ? 10.766 4.027 2.041 1 96.12 222 MET A O 1
ATOM 1825 N N . PRO A 1 223 ? 11.062 5.582 0.369 1 95.44 223 PRO A N 1
ATOM 1826 C CA . PRO A 1 223 ? 11.078 6.688 1.33 1 95.44 223 PRO A CA 1
ATOM 1827 C C . PRO A 1 223 ? 9.734 6.887 2.027 1 95.44 223 PRO A C 1
ATOM 1829 O O . PRO A 1 223 ? 8.703 6.449 1.517 1 95.44 223 PRO A O 1
ATOM 1832 N N . CYS A 1 224 ? 9.773 7.512 3.131 1 94.94 224 CYS A N 1
ATOM 1833 C CA . CYS A 1 224 ? 8.609 7.652 4 1 94.94 224 CYS A CA 1
ATOM 1834 C C . CYS A 1 224 ? 7.48 8.383 3.285 1 94.94 224 CYS A C 1
ATOM 1836 O O . CYS A 1 224 ? 6.309 8.055 3.475 1 94.94 224 CYS A O 1
ATOM 1838 N N . ASP A 1 225 ? 7.785 9.391 2.469 1 91.69 225 ASP A N 1
ATOM 1839 C CA . ASP A 1 225 ? 6.734 10.141 1.79 1 91.69 225 ASP A CA 1
ATOM 1840 C C . ASP A 1 225 ? 5.996 9.266 0.778 1 91.69 225 ASP A C 1
ATOM 1842 O O . ASP A 1 225 ? 4.789 9.414 0.585 1 91.69 225 ASP A O 1
ATOM 1846 N N . PHE A 1 226 ? 6.762 8.367 0.095 1 94.44 226 PHE A N 1
ATOM 1847 C CA . PHE A 1 226 ? 6.125 7.426 -0.819 1 94.44 226 PHE A CA 1
ATOM 1848 C C . PHE A 1 226 ? 5.246 6.441 -0.057 1 94.44 226 PHE A C 1
ATOM 1850 O O . PHE A 1 226 ? 4.125 6.148 -0.475 1 94.44 226 PHE A O 1
ATOM 1857 N N . LEU A 1 227 ? 5.758 5.902 1.051 1 97 227 LEU A N 1
ATOM 1858 C CA . LEU A 1 227 ? 4.996 4.957 1.863 1 97 227 LEU A CA 1
ATOM 1859 C C . LEU A 1 227 ? 3.701 5.59 2.361 1 97 227 LEU A C 1
ATOM 1861 O O . LEU A 1 227 ? 2.674 4.918 2.463 1 97 227 LEU A O 1
ATOM 1865 N N . LEU A 1 228 ? 3.766 6.84 2.641 1 93.94 228 LEU A N 1
ATOM 1866 C CA . LEU A 1 228 ? 2.57 7.523 3.121 1 93.94 228 LEU A CA 1
ATOM 1867 C C . LEU A 1 228 ? 1.477 7.523 2.059 1 93.94 228 LEU A C 1
ATOM 1869 O O . LEU A 1 228 ? 0.295 7.371 2.377 1 93.94 228 LEU A O 1
ATOM 1873 N N . SER A 1 229 ? 1.868 7.707 0.822 1 93.25 229 SER A N 1
ATOM 1874 C CA . SER A 1 229 ? 0.891 7.66 -0.261 1 93.25 229 SER A CA 1
ATOM 1875 C C . SER A 1 229 ? 0.233 6.289 -0.353 1 93.25 229 SER A C 1
ATOM 1877 O O . SER A 1 229 ? -0.968 6.188 -0.616 1 93.25 229 SER A O 1
ATOM 1879 N N . HIS A 1 230 ? 1.014 5.293 -0.172 1 96.06 230 HIS A N 1
ATOM 1880 C CA . HIS A 1 230 ? 0.455 3.945 -0.148 1 96.06 230 HIS A CA 1
ATOM 1881 C C . HIS A 1 230 ? -0.466 3.75 1.051 1 96.06 230 HIS A C 1
ATOM 1883 O O . HIS A 1 230 ? -1.511 3.105 0.939 1 96.06 230 HIS A O 1
ATOM 1889 N N . PHE A 1 231 ? -0.114 4.297 2.188 1 97.06 231 PHE A N 1
ATOM 1890 C CA . PHE A 1 231 ? -0.884 4.129 3.414 1 97.06 231 PHE A CA 1
ATOM 1891 C C . PHE A 1 231 ? -2.289 4.691 3.254 1 97.06 231 PHE A C 1
ATOM 1893 O O . PHE A 1 231 ? -3.271 4.043 3.615 1 97.06 231 PHE A O 1
ATOM 1900 N N . HIS A 1 232 ? -2.398 5.902 2.799 1 93.75 232 HIS A N 1
ATOM 1901 C CA . HIS A 1 232 ? -3.73 6.484 2.691 1 93.75 232 HIS A CA 1
ATOM 1902 C C . HIS A 1 232 ? -4.594 5.715 1.698 1 93.75 232 HIS A C 1
ATOM 1904 O O . HIS A 1 232 ? -5.797 5.551 1.911 1 93.75 232 HIS A O 1
ATOM 1910 N N . ARG A 1 233 ? -3.951 5.16 0.613 1 94.69 233 ARG A N 1
ATOM 1911 C CA . ARG A 1 233 ? -4.723 4.359 -0.333 1 94.69 233 ARG A CA 1
ATOM 1912 C C . ARG A 1 233 ? -5.195 3.059 0.308 1 94.69 233 ARG A C 1
ATOM 1914 O O . ARG A 1 233 ? -6.309 2.598 0.039 1 94.69 233 ARG A O 1
ATOM 1921 N N . LEU A 1 234 ? -4.375 2.473 1.046 1 96.94 234 LEU A N 1
ATOM 1922 C CA . LEU A 1 234 ? -4.711 1.238 1.747 1 96.94 234 LEU A CA 1
ATOM 1923 C C . LEU A 1 234 ? -5.883 1.456 2.699 1 96.94 234 LEU A C 1
ATOM 1925 O O . LEU A 1 234 ? -6.645 0.527 2.975 1 96.94 234 LEU A O 1
ATOM 1929 N N . LEU A 1 235 ? -6 2.684 3.195 1 96.44 235 LEU A N 1
ATOM 1930 C CA . LEU A 1 235 ? -7.117 3.018 4.074 1 96.44 235 LEU A CA 1
ATOM 1931 C C . LEU A 1 235 ? -8.234 3.703 3.297 1 96.44 235 LEU A C 1
ATOM 1933 O O . LEU A 1 235 ? -9.078 4.387 3.885 1 96.44 235 LEU A O 1
ATOM 1937 N N . THR A 1 236 ? -8.195 3.633 1.973 1 94.5 236 THR A N 1
ATOM 1938 C CA . THR A 1 236 ? -9.258 3.967 1.028 1 94.5 236 THR A CA 1
ATOM 1939 C C . THR A 1 236 ? -9.422 5.48 0.919 1 94.5 236 THR A C 1
ATOM 1941 O O . THR A 1 236 ? -10.547 5.977 0.759 1 94.5 236 THR A O 1
ATOM 1944 N N . GLN A 1 237 ? -8.328 6.238 1.193 1 94.5 237 GLN A N 1
ATOM 1945 C CA . GLN A 1 237 ? -8.305 7.652 0.834 1 94.5 237 GLN A CA 1
ATOM 1946 C C . GLN A 1 237 ? -7.578 7.871 -0.489 1 94.5 237 GLN A C 1
ATOM 1948 O O . GLN A 1 237 ? -6.348 7.953 -0.521 1 94.5 237 GLN A O 1
ATOM 1953 N N . ASP A 1 238 ? -8.242 8.062 -1.47 1 90.44 238 ASP A N 1
ATOM 1954 C CA . ASP A 1 238 ? -7.645 8.172 -2.797 1 90.44 238 ASP A CA 1
ATOM 1955 C C . ASP A 1 238 ? -7.25 9.617 -3.1 1 90.44 238 ASP A C 1
ATOM 1957 O O . ASP A 1 238 ? -6.273 9.867 -3.812 1 90.44 238 ASP A O 1
ATOM 1961 N N . LYS A 1 239 ? -8.023 10.508 -2.467 1 91.56 239 LYS A N 1
ATOM 1962 C CA . LYS A 1 239 ? -7.77 11.922 -2.729 1 91.56 239 LYS A CA 1
ATOM 1963 C C . LYS A 1 239 ? -6.906 12.539 -1.63 1 91.56 239 LYS A C 1
ATOM 1965 O O . LYS A 1 239 ? -6.996 12.141 -0.467 1 91.56 239 LYS A O 1
ATOM 1970 N N . VAL A 1 240 ? -6.145 13.461 -2.035 1 91.31 240 VAL A N 1
ATOM 1971 C CA . VAL A 1 240 ? -5.324 14.203 -1.085 1 91.31 240 VAL A CA 1
ATOM 1972 C C . VAL A 1 240 ? -6.117 15.398 -0.548 1 91.31 240 VAL A C 1
ATOM 1974 O O . VAL A 1 240 ? -6.691 16.172 -1.32 1 91.31 240 VAL A O 1
ATOM 1977 N N . PHE A 1 241 ? -6.238 15.539 0.753 1 93.38 241 PHE A N 1
ATOM 1978 C CA . PHE A 1 241 ? -6.84 16.703 1.402 1 93.38 241 PHE A CA 1
ATOM 1979 C C . PHE A 1 241 ? -5.766 17.672 1.872 1 93.38 241 PHE A C 1
ATOM 1981 O O . PHE A 1 241 ? -5.258 17.562 2.988 1 93.38 241 PHE A O 1
ATOM 1988 N N . ARG A 1 242 ? -5.469 18.594 1.074 1 92.88 242 ARG A N 1
ATOM 1989 C CA . ARG A 1 242 ? -4.477 19.625 1.391 1 92.88 242 ARG A CA 1
ATOM 1990 C C . ARG A 1 242 ? -5.145 20.969 1.646 1 92.88 242 ARG A C 1
ATOM 1992 O O . ARG A 1 242 ? -5.918 21.453 0.816 1 92.88 242 ARG A O 1
ATOM 1999 N N . PHE A 1 243 ? -4.758 21.531 2.727 1 89.81 243 PHE A N 1
ATOM 2000 C CA . PHE A 1 243 ? -5.332 22.812 3.072 1 89.81 243 PHE A CA 1
ATOM 2001 C C . PHE A 1 243 ? -4.34 23.938 2.791 1 89.81 243 PHE A C 1
ATOM 2003 O O . PHE A 1 243 ? -3.129 23.766 2.949 1 89.81 243 PHE A O 1
ATOM 2010 N N . ARG A 1 244 ? -4.926 25.062 2.383 1 84.06 244 ARG A N 1
ATOM 2011 C CA . ARG A 1 244 ? -4.172 26.297 2.145 1 84.06 244 ARG A CA 1
ATOM 2012 C C . ARG A 1 244 ? -4.676 27.422 3.035 1 84.06 244 ARG A C 1
ATOM 2014 O O . ARG A 1 244 ? -5.867 27.5 3.348 1 84.06 244 ARG A O 1
ATOM 2021 N N . PRO A 1 245 ? -3.77 28.281 3.408 1 86.12 245 PRO A N 1
ATOM 2022 C CA . PRO A 1 245 ? -2.324 28.25 3.166 1 86.12 245 PRO A CA 1
ATOM 2023 C C . PRO A 1 245 ? -1.61 27.172 3.984 1 86.12 245 PRO A C 1
ATOM 2025 O O . PRO A 1 245 ? -2.205 26.594 4.891 1 86.12 245 PRO A O 1
ATOM 2028 N N . SER A 1 246 ? -0.348 26.969 3.566 1 93.38 246 SER A N 1
ATOM 2029 C CA . SER A 1 246 ? 0.476 26.062 4.359 1 93.38 246 SER A CA 1
ATOM 2030 C C . SER A 1 246 ? 0.838 26.672 5.707 1 93.38 246 SER A C 1
ATOM 2032 O O . SER A 1 246 ? 1.094 27.875 5.797 1 93.38 246 SER A O 1
ATOM 2034 N N . LEU A 1 247 ? 0.866 25.859 6.664 1 96.31 247 LEU A N 1
ATOM 2035 C CA . LEU A 1 247 ? 1.058 26.375 8.023 1 96.31 247 LEU A CA 1
ATOM 2036 C C . LEU A 1 247 ? 2.484 26.125 8.5 1 96.31 247 LEU A C 1
ATOM 2038 O O . LEU A 1 247 ? 2.873 26.578 9.57 1 96.31 247 LEU A O 1
ATOM 2042 N N . PHE A 1 248 ? 3.256 25.438 7.668 1 97.38 248 PHE A N 1
ATOM 2043 C CA . PHE A 1 248 ? 4.625 25.094 8.031 1 97.38 248 PHE A CA 1
ATOM 2044 C C . PHE A 1 248 ? 5.574 25.359 6.863 1 97.38 248 PHE A C 1
ATOM 2046 O O . PHE A 1 248 ? 5.27 25.016 5.723 1 97.38 248 PHE A O 1
ATOM 2053 N N . GLN A 1 249 ? 6.742 25.984 7.184 1 94.56 249 GLN A N 1
ATOM 2054 C CA . GLN A 1 249 ? 7.738 26.312 6.172 1 94.56 249 GLN A CA 1
ATOM 2055 C C . GLN A 1 249 ? 9.039 25.562 6.41 1 94.56 249 GLN A C 1
ATOM 2057 O O . GLN A 1 249 ? 9.508 25.453 7.547 1 94.56 249 GLN A O 1
ATOM 2062 N N . HIS A 1 250 ? 9.508 25 5.352 1 93.38 250 HIS A N 1
ATOM 2063 C CA . HIS A 1 250 ? 10.828 24.375 5.422 1 93.38 250 HIS A CA 1
ATOM 2064 C C . HIS A 1 250 ? 11.922 25.422 5.582 1 93.38 250 HIS A C 1
ATOM 2066 O O . HIS A 1 250 ? 12 26.375 4.793 1 93.38 250 HIS A O 1
ATOM 2072 N N . MET A 1 251 ? 12.82 25.312 6.508 1 88.75 251 MET A N 1
ATOM 2073 C CA . MET A 1 251 ? 13.828 26.328 6.742 1 88.75 251 MET A CA 1
ATOM 2074 C C . MET A 1 251 ? 15.227 25.781 6.504 1 88.75 251 MET A C 1
ATOM 2076 O O . MET A 1 251 ? 16.188 26.547 6.414 1 88.75 251 MET A O 1
ATOM 2080 N N . GLY A 1 252 ? 15.281 24.531 6.383 1 86 252 GLY A N 1
ATOM 2081 C CA . GLY A 1 252 ? 16.609 23.938 6.25 1 86 252 GLY A CA 1
ATOM 2082 C C . GLY A 1 252 ? 17.266 24.234 4.918 1 86 252 GLY A C 1
ATOM 2083 O O . GLY A 1 252 ? 16.609 24.188 3.873 1 86 252 GLY A O 1
ATOM 2084 N N . THR A 1 253 ? 18.547 24.562 5.016 1 84.38 253 THR A N 1
ATOM 2085 C CA . THR A 1 253 ? 19.328 24.781 3.803 1 84.38 253 THR A CA 1
ATOM 2086 C C . THR A 1 253 ? 20.125 23.531 3.438 1 84.38 253 THR A C 1
ATOM 2088 O O . THR A 1 253 ? 20.469 23.328 2.271 1 84.38 253 THR A O 1
ATOM 2091 N N . PHE A 1 254 ? 20.438 22.781 4.5 1 84.25 254 PHE A N 1
ATOM 2092 C CA . PHE A 1 254 ? 21.188 21.547 4.289 1 84.25 254 PHE A CA 1
ATOM 2093 C C . PHE A 1 254 ? 20.422 20.344 4.816 1 84.25 254 PHE A C 1
ATOM 2095 O O . PHE A 1 254 ? 19.922 20.359 5.941 1 84.25 254 PHE A O 1
ATOM 2102 N N . SER A 1 255 ? 20.359 19.359 3.953 1 84.38 255 SER A N 1
ATOM 2103 C CA . SER A 1 255 ? 19.672 18.125 4.32 1 84.38 255 SER A CA 1
ATOM 2104 C C . SER A 1 255 ? 20.438 17.359 5.395 1 84.38 255 SER A C 1
ATOM 2106 O O . SER A 1 255 ? 21.656 17.562 5.559 1 84.38 255 SER A O 1
ATOM 2108 N N . SER A 1 256 ? 19.734 16.578 6.098 1 84.56 256 SER A N 1
ATOM 2109 C CA . SER A 1 256 ? 20.375 15.695 7.074 1 84.56 256 SER A CA 1
ATOM 2110 C C . SER A 1 256 ? 21.156 14.586 6.395 1 84.56 256 SER A C 1
ATOM 2112 O O . SER A 1 256 ? 22.047 13.977 7.008 1 84.56 256 SER A O 1
ATOM 2114 N N . PHE A 1 257 ? 20.844 14.359 5.152 1 86.88 257 PHE A N 1
ATOM 2115 C CA . PHE A 1 257 ? 21.594 13.367 4.391 1 86.88 257 PHE A CA 1
ATOM 2116 C C . PHE A 1 257 ? 22.844 13.977 3.793 1 86.88 257 PHE A C 1
ATOM 2118 O O . PHE A 1 257 ? 22.797 14.633 2.752 1 86.88 257 PHE A O 1
ATOM 2125 N N . ARG A 1 258 ? 23.953 13.852 4.34 1 82.06 258 ARG A N 1
ATOM 2126 C CA . ARG A 1 258 ? 25.281 14.227 3.885 1 82.06 258 ARG A CA 1
ATOM 2127 C C . ARG A 1 258 ? 25.406 15.734 3.723 1 82.06 258 ARG A C 1
ATOM 2129 O O . ARG A 1 258 ? 26.266 16.219 2.979 1 82.06 258 ARG A O 1
ATOM 2136 N N . GLY A 1 259 ? 24.453 16.422 4.246 1 82.69 259 GLY A N 1
ATOM 2137 C CA . GLY A 1 259 ? 24.531 17.859 4.156 1 82.69 259 GLY A CA 1
ATOM 2138 C C . GLY A 1 259 ? 24.281 18.391 2.758 1 82.69 259 GLY A C 1
ATOM 2139 O O . GLY A 1 259 ? 24.797 19.438 2.379 1 82.69 259 GLY A O 1
ATOM 2140 N N . THR A 1 260 ? 23.484 17.688 1.976 1 84.69 260 THR A N 1
ATOM 2141 C CA . THR A 1 260 ? 23.156 18.109 0.62 1 84.69 260 THR A CA 1
ATOM 2142 C C . THR A 1 260 ? 22.344 19.391 0.643 1 84.69 260 THR A C 1
ATOM 2144 O O . THR A 1 260 ? 21.469 19.562 1.5 1 84.69 260 THR A O 1
ATOM 2147 N N . TYR A 1 261 ? 22.656 20.234 -0.242 1 82.88 261 TYR A N 1
ATOM 2148 C CA . TYR A 1 261 ? 21.969 21.531 -0.325 1 82.88 261 TYR A CA 1
ATOM 2149 C C . TYR A 1 261 ? 20.516 21.344 -0.78 1 82.88 261 TYR A C 1
ATOM 2151 O O . TYR A 1 261 ? 20.25 20.641 -1.755 1 82.88 261 TYR A O 1
ATOM 2159 N N . ASN A 1 262 ? 19.578 21.844 0.021 1 80.62 262 ASN A N 1
ATOM 2160 C CA . ASN A 1 262 ? 18.156 21.812 -0.271 1 80.62 262 ASN A CA 1
ATOM 2161 C C . ASN A 1 262 ? 17.484 23.141 0.063 1 80.62 262 ASN A C 1
ATOM 2163 O O . ASN A 1 262 ? 17.328 23.484 1.236 1 80.62 262 ASN A O 1
ATOM 2167 N N . HIS A 1 263 ? 16.953 23.797 -0.938 1 80.5 263 HIS A N 1
ATOM 2168 C CA . HIS A 1 263 ? 16.391 25.125 -0.719 1 80.5 263 HIS A CA 1
ATOM 2169 C C . HIS A 1 263 ? 14.898 25.156 -1.02 1 80.5 263 HIS A C 1
ATOM 2171 O O . HIS A 1 263 ? 14.328 26.203 -1.297 1 80.5 263 HIS A O 1
ATOM 2177 N N . LEU A 1 264 ? 14.352 24.078 -0.907 1 85.81 264 LEU A N 1
ATOM 2178 C CA . LEU A 1 264 ? 12.93 24.016 -1.229 1 85.81 264 LEU A CA 1
ATOM 2179 C C . LEU A 1 264 ? 12.102 24.781 -0.209 1 85.81 264 LEU A C 1
ATOM 2181 O O . LEU A 1 264 ? 12.359 24.703 0.994 1 85.81 264 LEU A O 1
ATOM 2185 N N . LYS A 1 265 ? 11.211 25.609 -0.667 1 89.06 265 LYS A N 1
ATOM 2186 C CA . LYS A 1 265 ? 10.273 26.359 0.156 1 89.06 265 LYS A CA 1
ATOM 2187 C C . LYS A 1 265 ? 8.836 26.141 -0.287 1 89.06 265 LYS A C 1
ATOM 2189 O O . LYS A 1 265 ? 8.57 25.922 -1.474 1 89.06 265 LYS A O 1
ATOM 2194 N N . ASP A 1 266 ? 8.031 26.094 0.673 1 91.94 266 ASP A N 1
ATOM 2195 C CA . ASP A 1 266 ? 6.598 26.031 0.388 1 91.94 266 ASP A CA 1
ATOM 2196 C C . ASP A 1 266 ? 6.051 27.406 0.003 1 91.94 266 ASP A C 1
ATOM 2198 O O . ASP A 1 266 ? 5.934 28.281 0.85 1 91.94 266 ASP A O 1
ATOM 2202 N N . GLU A 1 267 ? 5.672 27.531 -1.156 1 84 267 GLU A N 1
ATOM 2203 C CA . GLU A 1 267 ? 5.223 28.828 -1.669 1 84 267 GLU A CA 1
ATOM 2204 C C . GLU A 1 267 ? 3.863 29.203 -1.087 1 84 267 GLU A C 1
ATOM 2206 O O . GLU A 1 267 ? 3.488 30.375 -1.093 1 84 267 GLU A O 1
ATOM 2211 N N . ASP A 1 268 ? 3.184 28.281 -0.55 1 86 268 ASP A N 1
ATOM 2212 C CA . ASP A 1 268 ? 1.849 28.547 -0.021 1 86 268 ASP A CA 1
ATOM 2213 C C . ASP A 1 268 ? 1.905 28.891 1.462 1 86 268 ASP A C 1
ATOM 2215 O O . ASP A 1 268 ? 0.876 29.188 2.076 1 86 268 ASP A O 1
ATOM 2219 N N . PHE A 1 269 ? 3.082 28.875 2.035 1 91.94 269 PHE A N 1
ATOM 2220 C CA . PHE A 1 269 ? 3.219 29.141 3.463 1 91.94 269 PHE A CA 1
ATOM 2221 C C . PHE A 1 269 ? 2.904 30.609 3.775 1 91.94 269 PHE A C 1
ATOM 2223 O O . PHE A 1 269 ? 3.291 31.5 3.025 1 91.94 269 PHE A O 1
ATOM 2230 N N . ILE A 1 270 ? 2.191 30.844 4.895 1 85.31 270 ILE A N 1
ATOM 2231 C CA . ILE A 1 270 ? 1.936 32.188 5.391 1 85.31 270 ILE A CA 1
ATOM 2232 C C . ILE A 1 270 ? 2.297 32.25 6.875 1 85.31 270 ILE A C 1
ATOM 2234 O O . ILE A 1 270 ? 2.055 31.312 7.629 1 85.31 270 ILE A O 1
ATOM 2238 N N . GLU A 1 271 ? 2.875 33.281 7.254 1 85.25 271 GLU A N 1
ATOM 2239 C CA . GLU A 1 271 ? 3.33 33.469 8.633 1 85.25 271 GLU A CA 1
ATOM 2240 C C . GLU A 1 271 ? 2.152 33.656 9.586 1 85.25 271 GLU A C 1
ATOM 2242 O O . GLU A 1 271 ? 2.154 33.125 10.695 1 85.25 271 GLU A O 1
ATOM 2247 N N . GLU A 1 272 ? 1.203 34.438 9.117 1 85.06 272 GLU A N 1
ATOM 2248 C CA . GLU A 1 272 ? 0.011 34.688 9.922 1 85.06 272 GLU A CA 1
ATOM 2249 C C . GLU A 1 272 ? -1.255 34.594 9.078 1 85.06 272 GLU A C 1
ATOM 2251 O O . GLU A 1 272 ? -1.441 35.375 8.141 1 85.06 272 GLU A O 1
ATOM 2256 N N . VAL A 1 273 ? -2.043 33.656 9.484 1 84.81 273 VAL A N 1
ATOM 2257 C CA . VAL A 1 273 ? -3.299 33.5 8.766 1 84.81 273 VAL A CA 1
ATOM 2258 C C . VAL A 1 273 ? -4.254 34.625 9.109 1 84.81 273 VAL A C 1
ATOM 2260 O O . VAL A 1 273 ? -4.309 35.094 10.258 1 84.81 273 VAL A O 1
ATOM 2263 N N . ALA A 1 274 ? -5 34.969 8.055 1 87.75 274 ALA A N 1
ATOM 2264 C CA . ALA A 1 274 ? -5.957 36.031 8.258 1 87.75 274 ALA A CA 1
ATOM 2265 C C . ALA A 1 274 ? -7.156 35.562 9.078 1 87.75 274 ALA A C 1
ATOM 2267 O O . ALA A 1 274 ? -7.523 34.406 9.023 1 87.75 274 ALA A O 1
ATOM 2268 N N . ASP A 1 275 ? -7.734 36.438 9.883 1 85.81 275 ASP A N 1
ATOM 2269 C CA . ASP A 1 275 ? -8.906 36.125 10.695 1 85.81 275 ASP A CA 1
ATOM 2270 C C . ASP A 1 275 ? -10.172 36.094 9.844 1 85.81 275 ASP A C 1
ATOM 2272 O O . ASP A 1 275 ? -11 35.188 9.992 1 85.81 275 ASP A O 1
ATOM 2276 N N . ASN A 1 276 ? -10.281 36.906 8.914 1 89.69 276 ASN A N 1
ATOM 2277 C CA . ASN A 1 276 ? -11.461 37.062 8.086 1 89.69 276 ASN A CA 1
ATOM 2278 C C . ASN A 1 276 ? -12.742 36.906 8.891 1 89.69 276 ASN A C 1
ATOM 2280 O O . ASN A 1 276 ? -13.484 35.938 8.695 1 89.69 276 ASN A O 1
ATOM 2284 N N . PRO A 1 277 ? -13.062 37.938 9.727 1 90.19 277 PRO A N 1
ATOM 2285 C CA . PRO A 1 277 ? -14.297 37.875 10.516 1 90.19 277 PRO A CA 1
ATOM 2286 C C . PRO A 1 277 ? -15.539 37.656 9.648 1 90.19 277 PRO A C 1
ATOM 2288 O O . PRO A 1 277 ? -15.578 38.125 8.508 1 90.19 277 PRO A O 1
ATOM 2291 N N . PRO A 1 278 ? -16.578 36.938 10.266 1 92.25 278 PRO A N 1
ATOM 2292 C CA . PRO A 1 278 ? -17.812 36.719 9.492 1 92.25 278 PRO A CA 1
ATOM 2293 C C . PRO A 1 278 ? -18.391 38.031 8.93 1 92.25 278 PRO A C 1
ATOM 2295 O O . PRO A 1 278 ? -18.438 39.031 9.625 1 92.25 278 PRO A O 1
ATOM 2298 N N . ALA A 1 279 ? -18.766 37.906 7.68 1 94.06 279 ALA A N 1
ATOM 2299 C CA . ALA A 1 279 ? -19.281 39.094 7 1 94.06 279 ALA A CA 1
ATOM 2300 C C . ALA A 1 279 ? -20.219 38.719 5.855 1 94.06 279 ALA A C 1
ATOM 2302 O O . ALA A 1 279 ? -20.125 37.625 5.305 1 94.06 279 ALA A O 1
ATOM 2303 N N . ASP A 1 280 ? -21.156 39.562 5.613 1 93.44 280 ASP A N 1
ATOM 2304 C CA . ASP A 1 280 ? -21.953 39.469 4.391 1 93.44 280 ASP A CA 1
ATOM 2305 C C . ASP A 1 280 ? -21.266 40.219 3.238 1 93.44 280 ASP A C 1
ATOM 2307 O O . ASP A 1 280 ? -20.75 41.312 3.418 1 93.44 280 ASP A O 1
ATOM 2311 N N . ILE A 1 281 ? -21.266 39.562 2.082 1 95.19 281 ILE A N 1
ATOM 2312 C CA . ILE A 1 281 ? -20.547 40.156 0.944 1 95.19 281 ILE A CA 1
ATOM 2313 C C . ILE A 1 281 ? -21.547 40.594 -0.12 1 95.19 281 ILE A C 1
ATOM 2315 O O . ILE A 1 281 ? -22.469 39.844 -0.477 1 95.19 281 ILE A O 1
ATOM 2319 N N . LYS A 1 282 ? -21.406 41.844 -0.51 1 92.81 282 LYS A N 1
ATOM 2320 C CA . LYS A 1 282 ? -22.25 42.438 -1.553 1 92.81 282 LYS A CA 1
ATOM 2321 C C . LYS A 1 282 ? -21.391 43.062 -2.639 1 92.81 282 LYS A C 1
ATOM 2323 O O . LYS A 1 282 ? -20.359 43.688 -2.346 1 92.81 282 LYS A O 1
ATOM 2328 N N . THR A 1 283 ? -21.797 42.906 -3.887 1 96.25 283 THR A N 1
ATOM 2329 C CA . THR A 1 283 ? -21.141 43.594 -5.004 1 96.25 283 THR A CA 1
ATOM 2330 C C . THR A 1 283 ? -22.141 43.844 -6.133 1 96.25 283 THR A C 1
ATOM 2332 O O . THR A 1 283 ? -23.141 43.125 -6.254 1 96.25 283 THR A O 1
ATOM 2335 N N . ASN A 1 284 ? -21.969 44.969 -6.855 1 95.81 284 ASN A N 1
ATOM 2336 C CA . ASN A 1 284 ? -22.812 45.188 -8.031 1 95.81 284 ASN A CA 1
ATOM 2337 C C . ASN A 1 284 ? -22.062 44.906 -9.32 1 95.81 284 ASN A C 1
ATOM 2339 O O . ASN A 1 284 ? -22.469 45.312 -10.398 1 95.81 284 ASN A O 1
ATOM 2343 N N . ILE A 1 285 ? -20.875 44.25 -9.156 1 96.88 285 ILE A N 1
ATOM 2344 C CA . ILE A 1 285 ? -20.172 43.75 -10.328 1 96.88 285 ILE A CA 1
ATOM 2345 C C . ILE A 1 285 ? -20.828 42.438 -10.812 1 96.88 285 ILE A C 1
ATOM 2347 O O . ILE A 1 285 ? -21.156 41.562 -10.016 1 96.88 285 ILE A O 1
ATOM 2351 N N . GLU A 1 286 ? -21.031 42.344 -12.062 1 97.25 286 GLU A N 1
ATOM 2352 C CA . GLU A 1 286 ? -21.656 41.156 -12.625 1 97.25 286 GLU A CA 1
ATOM 2353 C C . GLU A 1 286 ? -20.75 39.938 -12.438 1 97.25 286 GLU A C 1
ATOM 2355 O O . GLU A 1 286 ? -19.562 40 -12.75 1 97.25 286 GLU A O 1
ATOM 2360 N N . ILE A 1 287 ? -21.328 38.875 -12 1 96.88 287 ILE A N 1
ATOM 2361 C CA . ILE A 1 287 ? -20.578 37.688 -11.609 1 96.88 287 ILE A CA 1
ATOM 2362 C C . ILE A 1 287 ? -20.453 36.719 -12.797 1 96.88 287 ILE A C 1
ATOM 2364 O O . ILE A 1 287 ? -21.422 36.5 -13.523 1 96.88 287 ILE A O 1
ATOM 2368 N N . PHE A 1 288 ? -19.297 36.25 -13.008 1 96.38 288 PHE A N 1
ATOM 2369 C CA . PHE A 1 288 ? -19.062 35.25 -14.055 1 96.38 288 PHE A CA 1
ATOM 2370 C C . PHE A 1 288 ? -19.266 33.844 -13.523 1 96.38 288 PHE A C 1
ATOM 2372 O O . PHE A 1 288 ? -18.531 33.375 -12.656 1 96.38 288 PHE A O 1
ATOM 2379 N N . LYS A 1 289 ? -20.281 33.125 -14.086 1 94.19 289 LYS A N 1
ATOM 2380 C CA . LYS A 1 289 ? -20.562 31.719 -13.82 1 94.19 289 LYS A CA 1
ATOM 2381 C C . LYS A 1 289 ? -20.703 31.469 -12.32 1 94.19 289 LYS A C 1
ATOM 2383 O O . LYS A 1 289 ? -21.531 32.094 -11.648 1 94.19 289 LYS A O 1
ATOM 2388 N N . THR A 1 290 ? -19.719 30.656 -11.742 1 93.56 290 THR A N 1
ATOM 2389 C CA . THR A 1 290 ? -19.859 30.234 -10.352 1 93.56 290 THR A CA 1
ATOM 2390 C C . THR A 1 290 ? -18.828 30.938 -9.469 1 93.56 290 THR A C 1
ATOM 2392 O O . THR A 1 290 ? -18.609 30.531 -8.328 1 93.56 290 THR A O 1
ATOM 2395 N N . HIS A 1 291 ? -18.203 31.922 -9.945 1 94.94 291 HIS A N 1
ATOM 2396 C CA . HIS A 1 291 ? -17.172 32.625 -9.203 1 94.94 291 HIS A CA 1
ATOM 2397 C C . HIS A 1 291 ? -17.766 33.75 -8.344 1 94.94 291 HIS A C 1
ATOM 2399 O O . HIS A 1 291 ? -17.484 34.906 -8.555 1 94.94 291 HIS A O 1
ATOM 2405 N N . VAL A 1 292 ? -18.453 33.344 -7.297 1 95.31 292 VAL A N 1
ATOM 2406 C CA . VAL A 1 292 ? -19.266 34.25 -6.465 1 95.31 292 VAL A CA 1
ATOM 2407 C C . VAL A 1 292 ? -18.344 35 -5.516 1 95.31 292 VAL A C 1
ATOM 2409 O O . VAL A 1 292 ? -17.219 34.594 -5.258 1 95.31 292 VAL A O 1
ATOM 2412 N N . PRO A 1 293 ? -18.812 36.156 -4.992 1 95.25 293 PRO A N 1
ATOM 2413 C CA . PRO A 1 293 ? -17.984 37.062 -4.199 1 95.25 293 PRO A CA 1
ATOM 2414 C C . PRO A 1 293 ? -17.453 36.406 -2.918 1 95.25 293 PRO A C 1
ATOM 2416 O O . PRO A 1 293 ? -16.375 36.75 -2.439 1 95.25 293 PRO A O 1
ATOM 2419 N N . GLU A 1 294 ? -18.125 35.469 -2.42 1 94.19 294 GLU A N 1
ATOM 2420 C CA . GLU A 1 294 ? -17.734 34.812 -1.18 1 94.19 294 GLU A CA 1
ATOM 2421 C C . GLU A 1 294 ? -16.391 34.094 -1.346 1 94.19 294 GLU A C 1
ATOM 2423 O O . GLU A 1 294 ? -15.648 33.906 -0.378 1 94.19 294 GLU A O 1
ATOM 2428 N N . LYS A 1 295 ? -16.078 33.75 -2.523 1 92.88 295 LYS A N 1
ATOM 2429 C CA . LYS A 1 295 ? -14.867 33 -2.803 1 92.88 295 LYS A CA 1
ATOM 2430 C C . LYS A 1 295 ? -13.617 33.844 -2.639 1 92.88 295 LYS A C 1
ATOM 2432 O O . LYS A 1 295 ? -12.523 33.344 -2.4 1 92.88 295 LYS A O 1
ATOM 2437 N N . ALA A 1 296 ? -13.773 35.125 -2.715 1 94.06 296 ALA A N 1
ATOM 2438 C CA . ALA A 1 296 ? -12.656 36.031 -2.498 1 94.06 296 ALA A CA 1
ATOM 2439 C C . ALA A 1 296 ? -12.312 36.156 -1.017 1 94.06 296 ALA A C 1
ATOM 2441 O O . ALA A 1 296 ? -11.195 36.531 -0.659 1 94.06 296 ALA A O 1
ATOM 2442 N N . TYR A 1 297 ? -13.266 35.75 -0.198 1 92.81 297 TYR A N 1
ATOM 2443 C CA . TYR A 1 297 ? -13.141 35.969 1.238 1 92.81 297 TYR A CA 1
ATOM 2444 C C . TYR A 1 297 ? -12.945 34.625 1.971 1 92.81 297 TYR A C 1
ATOM 2446 O O . TYR A 1 297 ? -12.578 34.625 3.146 1 92.81 297 TYR A O 1
ATOM 2454 N N . SER A 1 298 ? -13.109 33.469 1.335 1 79.56 298 SER A N 1
ATOM 2455 C CA . SER A 1 298 ? -13.094 32.156 1.945 1 79.56 298 SER A CA 1
ATOM 2456 C C . SER A 1 298 ? -11.664 31.703 2.246 1 79.56 298 SER A C 1
ATOM 2458 O O . SER A 1 298 ? -11.453 30.797 3.053 1 79.56 298 SER A O 1
ATOM 2460 N N . GLN A 1 299 ? -10.664 32.312 1.985 1 73.25 299 GLN A N 1
ATOM 2461 C CA . GLN A 1 299 ? -9.25 31.984 2.174 1 73.25 299 GLN A CA 1
ATOM 2462 C C . GLN A 1 299 ? -8.883 30.656 1.523 1 73.25 299 GLN A C 1
ATOM 2464 O O . GLN A 1 299 ? -7.855 30.062 1.85 1 73.25 299 GLN A O 1
ATOM 2469 N N . ASP A 1 300 ? -9.758 30.125 0.627 1 73.06 300 ASP A N 1
ATOM 2470 C CA . ASP A 1 300 ? -9.484 28.938 -0.179 1 73.06 300 ASP A CA 1
ATOM 2471 C C . ASP A 1 300 ? -8.828 29.312 -1.506 1 73.06 300 ASP A C 1
ATOM 2473 O O . ASP A 1 300 ? -8.359 30.438 -1.676 1 73.06 300 ASP A O 1
ATOM 2477 N N . VAL A 1 301 ? -8.742 28.281 -2.336 1 73.88 301 VAL A N 1
ATOM 2478 C CA . VAL A 1 301 ? -8.078 28.516 -3.611 1 73.88 301 VAL A CA 1
ATOM 2479 C C . VAL A 1 301 ? -9.047 29.172 -4.594 1 73.88 301 VAL A C 1
ATOM 2481 O O . VAL A 1 301 ? -8.633 29.656 -5.652 1 73.88 301 VAL A O 1
ATOM 2484 N N . GLU A 1 302 ? -10.242 29.297 -4.258 1 83.44 302 GLU A N 1
ATOM 2485 C CA . GLU A 1 302 ? -11.234 29.891 -5.156 1 83.44 302 GLU A CA 1
ATOM 2486 C C . GLU A 1 302 ? -11.18 31.406 -5.113 1 83.44 302 GLU A C 1
ATOM 2488 O O . GLU A 1 302 ? -10.523 31.984 -4.246 1 83.44 302 GLU A O 1
ATOM 2493 N N . TYR A 1 303 ? -11.805 32 -6.156 1 92.62 303 TYR A N 1
ATOM 2494 C CA . TYR A 1 303 ? -11.727 33.438 -6.297 1 92.62 303 TYR A CA 1
ATOM 2495 C C . TYR A 1 303 ? -13.016 34.031 -6.879 1 92.62 303 TYR A C 1
ATOM 2497 O O . TYR A 1 303 ? -13.844 33.281 -7.406 1 92.62 303 TYR A O 1
ATOM 2505 N N . PHE A 1 304 ? -13.18 35.312 -6.703 1 96.5 304 PHE A N 1
ATOM 2506 C CA . PHE A 1 304 ? -14.25 36.031 -7.352 1 96.5 304 PHE A CA 1
ATOM 2507 C C . PHE A 1 304 ? -13.844 36.469 -8.758 1 96.5 304 PHE A C 1
ATOM 2509 O O . PHE A 1 304 ? -12.703 36.906 -8.977 1 96.5 304 PHE A O 1
ATOM 2516 N N . TRP A 1 305 ? -14.742 36.25 -9.703 1 97.19 305 TRP A N 1
ATOM 2517 C CA . TRP A 1 305 ? -14.516 36.688 -11.078 1 97.19 305 TRP A CA 1
ATOM 2518 C C . TRP A 1 305 ? -15.688 37.531 -11.578 1 97.19 305 TRP A C 1
ATOM 2520 O O . TRP A 1 305 ? -16.797 37 -11.734 1 97.19 305 TRP A O 1
ATOM 2530 N N . GLY A 1 306 ? -15.422 38.781 -11.82 1 97.19 306 GLY A N 1
ATOM 2531 C CA . GLY A 1 306 ? -16.438 39.719 -12.281 1 97.19 306 GLY A CA 1
ATOM 2532 C C . GLY A 1 306 ? -16.266 40.125 -13.734 1 97.19 306 GLY A C 1
ATOM 2533 O O . GLY A 1 306 ? -15.141 40.281 -14.211 1 97.19 306 GLY A O 1
ATOM 2534 N N . LEU A 1 307 ? -17.406 40.312 -14.359 1 96.62 307 LEU A N 1
ATOM 2535 C CA . LEU A 1 307 ? -17.391 40.719 -15.758 1 96.62 307 LEU A CA 1
ATOM 2536 C C . LEU A 1 307 ? -17.078 42.219 -15.891 1 96.62 307 LEU A C 1
ATOM 2538 O O . LEU A 1 307 ? -17.391 43 -14.992 1 96.62 307 LEU A O 1
ATOM 2542 N N . GLY A 1 308 ? -16.297 42.469 -16.938 1 92.19 308 GLY A N 1
ATOM 2543 C CA . GLY A 1 308 ? -16.094 43.875 -17.312 1 92.19 308 GLY A CA 1
ATOM 2544 C C . GLY A 1 308 ? -17.062 44.344 -18.359 1 92.19 308 GLY A C 1
ATOM 2545 O O . GLY A 1 308 ? -17.797 43.562 -18.953 1 92.19 308 GLY A O 1
ATOM 2546 N N . PRO A 1 309 ? -17.156 45.75 -18.719 1 96 309 PRO A N 1
ATOM 2547 C CA . PRO A 1 309 ? -16.359 46.781 -18.078 1 96 309 PRO A CA 1
ATOM 2548 C C . PRO A 1 309 ? -16.875 47.156 -16.688 1 96 309 PRO A C 1
ATOM 2550 O O . PRO A 1 309 ? -18.047 46.906 -16.375 1 96 309 PRO A O 1
ATOM 2553 N N . ILE A 1 310 ? -16.078 47.625 -15.828 1 97 310 ILE A N 1
ATOM 2554 C CA . ILE A 1 310 ? -16.469 48.156 -14.531 1 97 310 ILE A CA 1
ATOM 2555 C C . ILE A 1 310 ? -16.031 49.594 -14.406 1 97 310 ILE A C 1
ATOM 2557 O O . ILE A 1 310 ? -15.195 50.062 -15.18 1 97 310 ILE A O 1
ATOM 2561 N N . GLY A 1 311 ? -16.641 50.25 -13.461 1 96.62 311 GLY A N 1
ATOM 2562 C CA . GLY A 1 311 ? -16.344 51.688 -13.266 1 96.62 311 GLY A CA 1
ATOM 2563 C C . GLY A 1 311 ? -16.641 52.156 -11.859 1 96.62 311 GLY A C 1
ATOM 2564 O O . GLY A 1 311 ? -16.844 51.344 -10.953 1 96.62 311 GLY A O 1
ATOM 2565 N N . PRO A 1 312 ? -16.594 53.5 -11.742 1 96.75 312 PRO A N 1
ATOM 2566 C CA . PRO A 1 312 ? -16.688 54.094 -10.406 1 96.75 312 PRO A CA 1
ATOM 2567 C C . PRO A 1 312 ? -18 53.75 -9.703 1 96.75 312 PRO A C 1
ATOM 2569 O O . PRO A 1 312 ? -18.109 53.906 -8.484 1 96.75 312 PRO A O 1
ATOM 2572 N N . GLU A 1 313 ? -19 53.281 -10.438 1 95.5 313 GLU A N 1
ATOM 2573 C CA . GLU A 1 313 ? -20.25 52.875 -9.812 1 95.5 313 GLU A CA 1
ATOM 2574 C C . GLU A 1 313 ? -20.125 51.5 -9.164 1 95.5 313 GLU A C 1
ATOM 2576 O O . GLU A 1 313 ? -20.969 51.125 -8.344 1 95.5 313 GLU A O 1
ATOM 2581 N N . ASN A 1 314 ? -19.109 50.781 -9.469 1 97.19 314 ASN A N 1
ATOM 2582 C CA . ASN A 1 314 ? -18.984 49.406 -9.016 1 97.19 314 ASN A CA 1
ATOM 2583 C C . ASN A 1 314 ? -18.219 49.312 -7.691 1 97.19 314 ASN A C 1
ATOM 2585 O O . ASN A 1 314 ? -17.344 50.156 -7.422 1 97.19 314 ASN A O 1
ATOM 2589 N N . TYR A 1 315 ? -18.578 48.344 -6.879 1 96.5 315 TYR A N 1
ATOM 2590 C CA . TYR A 1 315 ? -17.953 48.188 -5.57 1 96.5 315 TYR A CA 1
ATOM 2591 C C . TYR A 1 315 ? -18.016 46.719 -5.129 1 96.5 315 TYR A C 1
ATOM 2593 O O . TYR A 1 315 ? -18.734 45.906 -5.723 1 96.5 315 TYR A O 1
ATOM 2601 N N . PHE A 1 316 ? -17.203 46.344 -4.238 1 96.94 316 PHE A N 1
ATOM 2602 C CA . PHE A 1 316 ? -17.203 45.094 -3.469 1 96.94 316 PHE A CA 1
ATOM 2603 C C . PHE A 1 316 ? -17.234 45.375 -1.973 1 96.94 316 PHE A C 1
ATOM 2605 O O . PHE A 1 316 ? -16.328 46 -1.431 1 96.94 316 PHE A O 1
ATOM 2612 N N . LEU A 1 317 ? -18.312 44.969 -1.345 1 95.31 317 LEU A N 1
ATOM 2613 C CA . LEU A 1 317 ? -18.578 45.406 0.022 1 95.31 317 LEU A CA 1
ATOM 2614 C C . LEU A 1 317 ? -18.656 44.219 0.968 1 95.31 317 LEU A C 1
ATOM 2616 O O . LEU A 1 317 ? -19.359 43.219 0.682 1 95.31 317 LEU A O 1
ATOM 2620 N N . LEU A 1 318 ? -17.906 44.281 2.039 1 96 318 LEU A N 1
ATOM 2621 C CA . LEU A 1 318 ? -18 43.375 3.166 1 96 318 LEU A CA 1
ATOM 2622 C C . LEU A 1 318 ? -18.672 44.031 4.355 1 96 318 LEU A C 1
ATOM 2624 O O . LEU A 1 318 ? -18.219 45.094 4.828 1 96 318 LEU A O 1
ATOM 2628 N N . VAL A 1 319 ? -19.75 43.438 4.793 1 94 319 VAL A N 1
ATOM 2629 C CA . VAL A 1 319 ? -20.422 43.938 5.996 1 94 319 VAL A CA 1
ATOM 2630 C C . VAL A 1 319 ? -20.234 42.938 7.133 1 94 319 VAL A C 1
ATOM 2632 O O . VAL A 1 319 ? -20.859 41.875 7.133 1 94 319 VAL A O 1
ATOM 2635 N N . PHE A 1 320 ? -19.5 43.375 8.117 1 94.81 320 PHE A N 1
ATOM 2636 C CA . PHE A 1 320 ? -19.188 42.469 9.219 1 94.81 320 PHE A CA 1
ATOM 2637 C C . PHE A 1 320 ? -20.406 42.219 10.086 1 94.81 320 PHE A C 1
ATOM 2639 O O . PHE A 1 320 ? -21.203 43.156 10.328 1 94.81 320 PHE A O 1
ATOM 2646 N N . HIS A 1 321 ? -20.594 41.062 10.523 1 93.25 321 HIS A N 1
ATOM 2647 C CA . HIS A 1 321 ? -21.703 40.75 11.391 1 93.25 321 HIS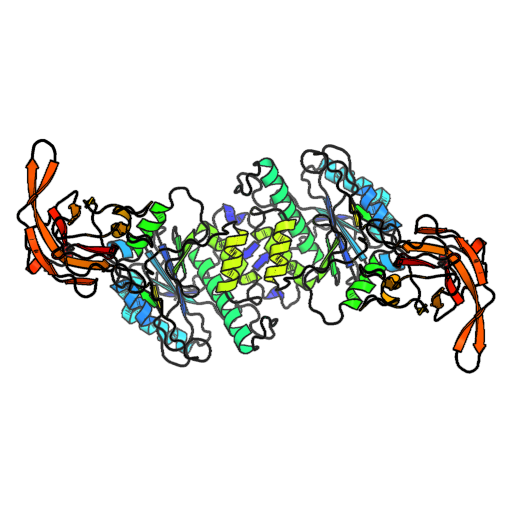 A CA 1
ATOM 2648 C C . HIS A 1 321 ? -21.625 41.469 12.719 1 93.25 321 HIS A C 1
ATOM 2650 O O . HIS A 1 321 ? -22.641 41.844 13.305 1 93.25 321 HIS A O 1
ATOM 2656 N N . GLU A 1 322 ? -20.406 41.688 13.203 1 92.25 322 GLU A N 1
ATOM 2657 C CA . GLU A 1 322 ? -20.078 42.5 14.375 1 92.25 322 GLU A CA 1
ATOM 2658 C C . GLU A 1 322 ? -18.922 43.438 14.078 1 92.25 322 GLU A C 1
ATOM 2660 O O . GLU A 1 322 ? -18.016 43.125 13.305 1 92.25 322 GLU A O 1
ATOM 2665 N N . PRO A 1 323 ? -19.031 44.594 14.742 1 92.44 323 PRO A N 1
ATOM 2666 C CA . PRO A 1 323 ? -17.891 45.5 14.531 1 92.44 323 PRO A CA 1
ATOM 2667 C C . PRO A 1 323 ? -16.562 44.875 14.914 1 92.44 323 PRO A C 1
ATOM 2669 O O . PRO A 1 323 ? -16.469 44.156 15.914 1 92.44 323 PRO A O 1
ATOM 2672 N N . VAL A 1 324 ? -15.633 45.156 14.086 1 93.12 324 VAL A N 1
ATOM 2673 C CA . VAL A 1 324 ? -14.352 44.5 14.297 1 93.12 324 VAL A CA 1
ATOM 2674 C C . VAL A 1 324 ? -13.219 45.531 14.266 1 93.12 324 VAL A C 1
ATOM 2676 O O . VAL A 1 324 ? -13.25 46.469 13.469 1 93.12 324 VAL A O 1
ATOM 2679 N N . GLY A 1 325 ? -12.266 45.406 15.234 1 92.62 325 GLY A N 1
ATOM 2680 C CA . GLY A 1 325 ? -11.023 46.156 15.102 1 92.62 325 GLY A CA 1
ATOM 2681 C C . GLY A 1 325 ? -10.062 45.531 14.102 1 92.62 325 GLY A C 1
ATOM 2682 O O . GLY A 1 325 ? -9.648 44.375 14.25 1 92.62 325 GLY A O 1
ATOM 2683 N N . ILE A 1 326 ? -9.703 46.281 13.031 1 94.12 326 ILE A N 1
ATOM 2684 C CA . ILE A 1 326 ? -8.875 45.75 11.961 1 94.12 326 ILE A CA 1
ATOM 2685 C C . ILE A 1 326 ? -7.41 46.094 12.203 1 94.12 326 ILE A C 1
ATOM 2687 O O . ILE A 1 326 ? -7.094 47.281 12.469 1 94.12 326 ILE A O 1
ATOM 2691 N N . ASP A 1 327 ? -6.555 45.125 12.156 1 92.19 327 ASP A N 1
ATOM 2692 C CA . ASP A 1 327 ? -5.113 45.312 12.281 1 92.19 327 ASP A CA 1
ATOM 2693 C C . ASP A 1 327 ? -4.457 45.438 10.906 1 92.19 327 ASP A C 1
ATOM 2695 O O . ASP A 1 327 ? -3.639 46.344 10.672 1 92.19 327 ASP A O 1
ATOM 2699 N N . ARG A 1 328 ? -4.781 44.5 10.062 1 93.69 328 ARG A N 1
ATOM 2700 C CA . ARG A 1 328 ? -4.145 44.438 8.75 1 93.69 328 ARG A CA 1
ATOM 2701 C C . ARG A 1 328 ? -5.137 43.969 7.688 1 93.69 328 ARG A C 1
ATOM 2703 O O . ARG A 1 328 ? -6.016 43.156 7.961 1 93.69 328 ARG A O 1
ATOM 2710 N N . VAL A 1 329 ? -5.023 44.562 6.508 1 95.69 329 VAL A N 1
ATOM 2711 C CA . VAL A 1 329 ? -5.836 44.188 5.363 1 95.69 329 VAL A CA 1
ATOM 2712 C C . VAL A 1 329 ? -4.938 43.875 4.164 1 95.69 329 VAL A C 1
ATOM 2714 O O . VAL A 1 329 ? -3.984 44.625 3.9 1 95.69 329 VAL A O 1
ATOM 2717 N N . GLN A 1 330 ? -5.145 42.75 3.602 1 94.25 330 GLN A N 1
ATOM 2718 C CA . GLN A 1 330 ? -4.457 42.406 2.363 1 94.25 330 GLN A CA 1
ATOM 2719 C C . GLN A 1 330 ? -5.449 41.969 1.286 1 94.25 330 GLN A C 1
ATOM 2721 O O . GLN A 1 330 ? -6.336 41.156 1.544 1 94.25 330 GLN A O 1
ATOM 2726 N N . ILE A 1 331 ? -5.371 42.625 0.09 1 95.62 331 ILE A N 1
ATOM 2727 C CA . ILE A 1 331 ? -6.23 42.281 -1.038 1 95.62 331 ILE A CA 1
ATOM 2728 C C . ILE A 1 331 ? -5.375 41.969 -2.258 1 95.62 331 ILE A C 1
ATOM 2730 O O . ILE A 1 331 ? -4.426 42.688 -2.576 1 95.62 331 ILE A O 1
ATOM 2734 N N . GLN A 1 332 ? -5.645 40.812 -2.805 1 93.88 332 GLN A N 1
ATOM 2735 C CA . GLN A 1 332 ? -4.973 40.375 -4.031 1 93.88 332 GLN A CA 1
ATOM 2736 C C . GLN A 1 332 ? -5.965 40.219 -5.172 1 93.88 332 GLN A C 1
ATOM 2738 O O . GLN A 1 332 ? -7.012 39.594 -5 1 93.88 332 GLN A O 1
ATOM 2743 N N . THR A 1 333 ? -5.668 40.938 -6.289 1 96.31 333 THR A N 1
ATOM 2744 C CA . THR A 1 333 ? -6.535 40.812 -7.453 1 96.31 333 THR A CA 1
ATOM 2745 C C . THR A 1 333 ? -5.762 40.281 -8.656 1 96.31 333 THR A C 1
ATOM 2747 O O . THR A 1 333 ? -4.527 40.344 -8.688 1 96.31 333 THR A O 1
ATOM 2750 N N . GLY A 1 334 ? -6.523 39.656 -9.547 1 94.5 334 GLY A N 1
ATOM 2751 C CA . GLY A 1 334 ? -5.922 39.156 -10.766 1 94.5 334 GLY A CA 1
ATOM 2752 C C . GLY A 1 334 ? -5.387 37.75 -10.633 1 94.5 334 GLY A C 1
ATOM 2753 O O . GLY A 1 334 ? -5.398 37.188 -9.539 1 94.5 334 GLY A O 1
ATOM 2754 N N . MET A 1 335 ? -5.102 37.094 -11.727 1 89.44 335 MET A N 1
ATOM 2755 C CA . MET A 1 335 ? -4.484 35.781 -11.844 1 89.44 335 MET A CA 1
ATOM 2756 C C . MET A 1 335 ? -3.561 35.719 -13.055 1 89.44 335 MET A C 1
ATOM 2758 O O . MET A 1 335 ? -3.994 35.938 -14.188 1 89.44 335 MET A O 1
ATOM 2762 N N . ASP A 1 336 ? -2.291 35.469 -12.836 1 84.81 336 ASP A N 1
ATOM 2763 C CA . ASP A 1 336 ? -1.277 35.375 -13.883 1 84.81 336 ASP A CA 1
ATOM 2764 C C . ASP A 1 336 ? -1.211 36.656 -14.703 1 84.81 336 ASP A C 1
ATOM 2766 O O . ASP A 1 336 ? -1.177 36.625 -15.93 1 84.81 336 ASP A O 1
ATOM 2770 N N . GLY A 1 337 ? -1.393 37.781 -14.047 1 83.94 337 GLY A N 1
ATOM 2771 C CA . GLY A 1 337 ? -1.225 39.062 -14.672 1 83.94 337 GLY A CA 1
ATOM 2772 C C . GLY A 1 337 ? -2.451 39.531 -15.438 1 83.94 337 GLY A C 1
ATOM 2773 O O . GLY A 1 337 ? -2.424 40.562 -16.094 1 83.94 337 GLY A O 1
ATOM 2774 N N . LYS A 1 338 ? -3.494 38.75 -15.312 1 92.69 338 LYS A N 1
ATOM 2775 C CA . LYS A 1 338 ? -4.703 39.094 -16.047 1 92.69 338 LYS A CA 1
ATOM 2776 C C . LYS A 1 338 ? -5.844 39.469 -15.102 1 92.69 338 LYS A C 1
ATOM 2778 O O . LYS A 1 338 ? -5.859 39.031 -13.945 1 92.69 338 LYS A O 1
ATOM 2783 N N . ASP A 1 339 ? -6.809 40.375 -15.508 1 96.56 339 ASP A N 1
ATOM 2784 C CA . ASP A 1 339 ? -8.062 40.719 -14.844 1 96.56 339 ASP A CA 1
ATOM 2785 C C . ASP A 1 339 ? -7.816 41.312 -13.469 1 96.56 339 ASP A C 1
ATOM 2787 O O . ASP A 1 339 ? -8.508 41 -12.5 1 96.56 339 ASP A O 1
ATOM 2791 N N . GLU A 1 340 ? -6.77 42.094 -13.383 1 96.75 340 GLU A N 1
ATOM 2792 C CA . GLU A 1 340 ? -6.457 42.812 -12.148 1 96.75 340 GLU A CA 1
ATOM 2793 C C . GLU A 1 340 ? -7.328 44.062 -12 1 96.75 340 GLU A C 1
ATOM 2795 O O . GLU A 1 340 ? -7.75 44.656 -13 1 96.75 340 GLU A O 1
ATOM 2800 N N . LEU A 1 341 ? -7.637 44.406 -10.82 1 96.38 341 LEU A N 1
ATOM 2801 C CA . LEU A 1 341 ? -8.273 45.688 -10.523 1 96.38 341 LEU A CA 1
ATOM 2802 C C . LEU A 1 341 ? -7.27 46.844 -10.625 1 96.38 341 LEU A C 1
ATOM 2804 O O . LEU A 1 341 ? -6.332 46.906 -9.828 1 96.38 341 LEU A O 1
ATOM 2808 N N . HIS A 1 342 ? -7.488 47.719 -11.547 1 95.19 342 HIS A N 1
ATOM 2809 C CA . HIS A 1 342 ? -6.488 48.719 -11.859 1 95.19 342 HIS A CA 1
ATOM 2810 C C . HIS A 1 342 ? -6.598 49.906 -10.914 1 95.19 342 HIS A C 1
ATOM 2812 O O . HIS A 1 342 ? -5.582 50.438 -10.461 1 95.19 342 HIS A O 1
ATOM 2818 N N . SER A 1 343 ? -7.785 50.375 -10.727 1 96.38 343 SER A N 1
ATOM 2819 C CA . SER A 1 343 ? -7.992 51.594 -9.945 1 96.38 343 SER A CA 1
ATOM 2820 C C . SER A 1 343 ? -9.133 51.406 -8.945 1 96.38 343 SER A C 1
ATOM 2822 O O . SER A 1 343 ? -10.297 51.344 -9.336 1 96.38 343 SER A O 1
ATOM 2824 N N . ALA A 1 344 ? -8.781 51.375 -7.676 1 97.75 344 ALA A N 1
ATOM 2825 C CA . ALA A 1 344 ? -9.789 51.25 -6.629 1 97.75 344 ALA A CA 1
ATOM 2826 C C . ALA A 1 344 ? -9.258 51.75 -5.289 1 97.75 344 ALA A C 1
ATOM 2828 O O . ALA A 1 344 ? -8.047 51.75 -5.055 1 97.75 344 ALA A O 1
ATOM 2829 N N . ASP A 1 345 ? -10.125 52.156 -4.461 1 97.88 345 ASP A N 1
ATOM 2830 C CA . ASP A 1 345 ? -9.812 52.5 -3.08 1 97.88 345 ASP A CA 1
ATOM 2831 C C . ASP A 1 345 ? -10.406 51.5 -2.1 1 97.88 345 ASP A C 1
ATOM 2833 O O . ASP A 1 345 ? -11.492 50.969 -2.33 1 97.88 345 ASP A O 1
ATOM 2837 N N . VAL A 1 346 ? -9.656 51.25 -1.087 1 98.12 346 VAL A N 1
ATOM 2838 C CA . VAL A 1 346 ? -10.148 50.438 0.014 1 98.12 346 VAL A CA 1
ATOM 2839 C C . VAL A 1 346 ? -10.562 51.312 1.181 1 98.12 346 VAL A C 1
ATOM 2841 O O . VAL A 1 346 ? -9.773 52.156 1.652 1 98.12 346 VAL A O 1
ATOM 2844 N N . GLU A 1 347 ? -11.812 51.156 1.62 1 96.75 347 GLU A N 1
ATOM 2845 C CA . GLU A 1 347 ? -12.367 52.031 2.643 1 96.75 347 GLU A CA 1
ATOM 2846 C C . GLU A 1 347 ? -13.008 51.219 3.773 1 96.75 347 GLU A C 1
ATOM 2848 O O . GLU A 1 347 ? -13.438 50.094 3.568 1 96.75 347 GLU A O 1
ATOM 2853 N N . ILE A 1 348 ? -13.008 51.875 4.91 1 95.94 348 ILE A N 1
ATOM 2854 C CA . ILE A 1 348 ? -13.648 51.312 6.074 1 95.94 348 ILE A CA 1
ATOM 2855 C C . ILE A 1 348 ? -14.844 52.156 6.492 1 95.94 348 ILE A C 1
ATOM 2857 O O . ILE A 1 348 ? -14.727 53.375 6.613 1 95.94 348 ILE A O 1
ATOM 2861 N N . GLY A 1 349 ? -15.984 51.469 6.633 1 93.94 349 GLY A N 1
ATOM 2862 C CA . GLY A 1 349 ? -17.172 52.125 7.152 1 93.94 349 GLY A CA 1
ATOM 2863 C C . GLY A 1 349 ? -17.391 51.875 8.633 1 93.94 349 GLY A C 1
ATOM 2864 O O . GLY A 1 349 ? -17.188 50.781 9.117 1 93.94 349 GLY A O 1
ATOM 2865 N N . THR A 1 350 ? -17.812 52.938 9.422 1 91.56 350 THR A N 1
ATOM 2866 C CA . THR A 1 350 ? -17.891 52.781 10.867 1 91.56 350 THR A CA 1
ATOM 2867 C C . THR A 1 350 ? -19.328 52.969 11.344 1 91.56 350 THR A C 1
ATOM 2869 O O . THR A 1 350 ? -19.609 52.906 12.547 1 91.56 350 THR A O 1
ATOM 2872 N N . LYS A 1 351 ? -20.25 53.281 10.461 1 87.75 351 LYS A N 1
ATOM 2873 C CA . LYS A 1 351 ? -21.641 53.438 10.836 1 87.75 351 LYS A CA 1
ATOM 2874 C C . LYS A 1 351 ? -22.562 52.625 9.93 1 87.75 351 LYS A C 1
ATOM 2876 O O . LYS A 1 351 ? -22.266 52.438 8.742 1 87.75 351 LYS A O 1
ATOM 2881 N N . LEU A 1 352 ? -23.516 52 10.602 1 78.81 352 LEU A N 1
ATOM 2882 C CA . LEU A 1 352 ? -24.547 51.281 9.859 1 78.81 352 LEU A CA 1
ATOM 2883 C C . LEU A 1 352 ? -25.812 52.125 9.734 1 78.81 352 LEU A C 1
ATOM 2885 O O . LEU A 1 352 ? -26.312 52.656 10.727 1 78.81 352 LEU A O 1
ATOM 2889 N N . GLU A 1 353 ? -26.141 52.5 8.578 1 76.12 353 GLU A N 1
ATOM 2890 C CA . GLU A 1 353 ? -27.391 53.219 8.383 1 76.12 353 GLU A CA 1
ATOM 2891 C C . GLU A 1 353 ? -28.5 52.312 7.895 1 76.12 353 GLU A C 1
ATOM 2893 O O . GLU A 1 353 ? -28.297 51.5 6.98 1 76.12 353 GLU A O 1
ATOM 2898 N N . ARG A 1 354 ? -29.484 51.844 8.695 1 63.25 354 ARG A N 1
ATOM 2899 C CA . ARG A 1 354 ? -30.656 51.031 8.344 1 63.25 354 ARG A CA 1
ATOM 2900 C C . ARG A 1 354 ? -31.688 51.875 7.59 1 63.25 354 ARG A C 1
ATOM 2902 O O . ARG A 1 354 ? -32.125 52.906 8.078 1 63.25 354 ARG A O 1
ATOM 2909 N N . THR A 1 355 ? -31.453 51.781 6.312 1 56.81 355 THR A N 1
ATOM 2910 C CA . THR A 1 355 ? -32.688 52.25 5.672 1 56.81 355 THR A CA 1
ATOM 2911 C C . THR A 1 355 ? -33.688 51.125 5.508 1 56.81 355 THR A C 1
ATOM 2913 O O . THR A 1 355 ? -33.312 49.938 5.598 1 56.81 355 THR A O 1
ATOM 2916 N N . GLU A 1 356 ? -35.031 51.219 5.5 1 51.91 356 GLU A N 1
ATOM 2917 C CA . GLU A 1 356 ? -36.156 50.312 5.551 1 51.91 356 GLU A CA 1
ATOM 2918 C C . GLU A 1 356 ? -35.844 49 4.84 1 51.91 356 GLU A C 1
ATOM 2920 O O . GLU A 1 356 ? -36.312 47.938 5.227 1 51.91 356 GLU A O 1
ATOM 2925 N N . ALA A 1 357 ? -35.031 49 3.717 1 53.94 357 ALA A N 1
ATOM 2926 C CA . ALA A 1 357 ? -34.938 47.781 2.898 1 53.94 357 ALA A CA 1
ATOM 2927 C C . ALA A 1 357 ? -33.469 47.344 2.785 1 53.94 357 ALA A C 1
ATOM 2929 O O . ALA A 1 357 ? -33.219 46.219 2.365 1 53.94 357 ALA A O 1
ATOM 2930 N N . ILE A 1 358 ? -32.656 48.312 3.113 1 57.72 358 ILE A N 1
ATOM 2931 C CA . ILE A 1 358 ? -31.297 47.875 2.764 1 57.72 358 ILE A CA 1
ATOM 2932 C C . ILE A 1 358 ? -30.328 48.312 3.854 1 57.72 358 ILE A C 1
ATOM 2934 O O . ILE A 1 358 ? -30.359 49.469 4.312 1 57.72 358 ILE A O 1
ATOM 2938 N N . VAL A 1 359 ? -29.656 47.469 4.504 1 60.19 359 VAL A N 1
ATOM 2939 C CA . VAL A 1 359 ? -28.562 47.75 5.422 1 60.19 359 VAL A CA 1
ATOM 2940 C C . VAL A 1 359 ? -27.359 48.281 4.645 1 60.19 359 VAL A C 1
ATOM 2942 O O . VAL A 1 359 ? -26.828 47.594 3.756 1 60.19 359 VAL A O 1
ATOM 2945 N N . GLU A 1 360 ? -27.219 49.656 4.805 1 75.31 360 GLU A N 1
ATOM 2946 C CA . GLU A 1 360 ? -26.109 50.25 4.086 1 75.31 360 GLU A CA 1
ATOM 2947 C C . GLU A 1 360 ? -25.047 50.781 5.051 1 75.31 360 GLU A C 1
ATOM 2949 O O . GLU A 1 360 ? -25.359 51.219 6.156 1 75.31 360 GLU A O 1
ATOM 2954 N N . CYS A 1 361 ? -23.781 50.531 4.805 1 86.69 361 CYS A N 1
ATOM 2955 C CA . CYS A 1 361 ? -22.656 51.094 5.543 1 86.69 361 CYS A CA 1
ATOM 2956 C C . CYS A 1 361 ? -22.375 52.531 5.156 1 86.69 361 CYS A C 1
ATOM 2958 O O . CYS A 1 361 ? -22.594 52.906 4.004 1 86.69 361 CYS A O 1
ATOM 2960 N N . SER A 1 362 ? -22.062 53.406 6.176 1 87.56 362 SER A N 1
ATOM 2961 C CA . SER A 1 362 ? -21.766 54.812 5.902 1 87.56 362 SER A CA 1
ATOM 2962 C C . SER A 1 362 ? -20.547 55.281 6.691 1 87.56 362 SER A C 1
ATOM 2964 O O . SER A 1 362 ? -19.859 54.469 7.328 1 87.56 362 SER A O 1
ATOM 2966 N N . GLU A 1 363 ? -20.078 56.594 6.426 1 89.31 363 GLU A N 1
ATOM 2967 C CA . GLU A 1 363 ? -18.906 57.219 7.047 1 89.31 363 GLU A CA 1
ATOM 2968 C C . GLU A 1 363 ? -17.625 56.469 6.695 1 89.31 363 GLU A C 1
ATOM 2970 O O . GLU A 1 363 ? -16.906 56 7.586 1 89.31 363 GLU A O 1
ATOM 2975 N N . PHE A 1 364 ? -17.453 56.406 5.453 1 92.94 364 PHE A N 1
ATOM 2976 C CA . PHE A 1 364 ? -16.297 55.656 4.934 1 92.94 364 PHE A CA 1
ATOM 2977 C C . PHE A 1 364 ? -15.016 56.469 5.094 1 92.94 364 PHE A C 1
ATOM 2979 O O . PHE A 1 364 ? -15 57.656 4.828 1 92.94 364 PHE A O 1
ATOM 2986 N N . GLN A 1 365 ? -14.062 55.812 5.613 1 94.19 365 GLN A N 1
ATOM 2987 C CA . GLN A 1 365 ? -12.703 56.344 5.645 1 94.19 365 GLN A CA 1
ATOM 2988 C C . GLN A 1 365 ? -11.789 55.562 4.695 1 94.19 365 GLN A C 1
ATOM 2990 O O . GLN A 1 365 ? -11.75 54.344 4.73 1 94.19 365 GLN A O 1
ATOM 2995 N N . THR A 1 366 ? -11.039 56.281 3.918 1 95.62 366 THR A N 1
ATOM 2996 C CA . THR A 1 366 ? -10.188 55.656 2.93 1 95.62 366 THR A CA 1
ATOM 2997 C C . THR A 1 366 ? -8.898 55.156 3.576 1 95.62 366 THR A C 1
ATOM 2999 O O . THR A 1 366 ? -8.18 55.906 4.227 1 95.62 366 THR A O 1
ATOM 3002 N N . LEU A 1 367 ? -8.625 53.938 3.416 1 96.19 367 LEU A N 1
ATOM 3003 C CA . LEU A 1 367 ? -7.387 53.344 3.912 1 96.19 367 LEU A CA 1
ATOM 3004 C C . LEU A 1 367 ? -6.258 53.531 2.902 1 96.19 367 LEU A C 1
ATOM 3006 O O . LEU A 1 367 ? -5.086 53.594 3.281 1 96.19 367 LEU A O 1
ATOM 3010 N N . GLY A 1 368 ? -6.535 53.469 1.645 1 96.06 368 GLY A N 1
ATOM 3011 C CA . GLY A 1 368 ? -5.582 53.562 0.55 1 96.06 368 GLY A CA 1
ATOM 3012 C C . GLY A 1 368 ? -6.141 53.062 -0.771 1 96.06 368 GLY A C 1
ATOM 3013 O O . GLY A 1 368 ? -7.34 52.812 -0.892 1 96.06 368 GLY A O 1
ATOM 3014 N N . SER A 1 369 ? -5.203 53 -1.723 1 96.94 369 SER A N 1
ATOM 3015 C CA . SER A 1 369 ? -5.605 52.594 -3.066 1 96.94 369 SER A CA 1
ATOM 3016 C C . SER A 1 369 ? -4.918 51.281 -3.49 1 96.94 369 SER A C 1
ATOM 3018 O O . SER A 1 369 ? -3.811 51 -3.031 1 96.94 369 SER A O 1
ATOM 3020 N N . VAL A 1 370 ? -5.617 50.562 -4.281 1 96.25 370 VAL A N 1
ATOM 3021 C CA . VAL A 1 370 ? -5.043 49.344 -4.867 1 96.25 370 VAL A CA 1
ATOM 3022 C C . VAL A 1 370 ? -3.939 49.719 -5.855 1 96.25 370 VAL A C 1
ATOM 3024 O O . VAL A 1 370 ? -4.109 50.656 -6.656 1 96.25 370 VAL A O 1
ATOM 3027 N N . GLU A 1 371 ? -2.795 49.156 -5.746 1 93.94 371 GLU A N 1
ATOM 3028 C CA . GLU A 1 371 ? -1.671 49.375 -6.652 1 93.94 371 GLU A CA 1
ATOM 3029 C C . GLU A 1 371 ? -1.269 48.094 -7.352 1 93.94 371 GLU A C 1
ATOM 3031 O O . GLU A 1 371 ? -0.837 47.125 -6.703 1 93.94 371 GLU A O 1
ATOM 3036 N N . GLN A 1 372 ? -1.314 48.062 -8.625 1 92.38 372 GLN A N 1
ATOM 3037 C CA . GLN A 1 372 ? -0.966 46.875 -9.422 1 92.38 372 GLN A CA 1
ATOM 3038 C C . GLN A 1 372 ? -1.729 45.656 -8.945 1 92.38 372 GLN A C 1
ATOM 3040 O O . GLN A 1 372 ? -1.136 44.594 -8.719 1 92.38 372 GLN A O 1
ATOM 3045 N N . GLY A 1 373 ? -2.939 45.938 -8.609 1 94.38 373 GLY A N 1
ATOM 3046 C CA . GLY A 1 373 ? -3.852 44.875 -8.258 1 94.38 373 GLY A CA 1
ATOM 3047 C C . GLY A 1 373 ? -3.678 44.375 -6.832 1 94.38 373 GLY A C 1
ATOM 3048 O O . GLY A 1 373 ? -4.27 43.375 -6.441 1 94.38 373 GLY A O 1
ATOM 3049 N N . GLN A 1 374 ? -2.861 45 -6.055 1 95.25 374 GLN A N 1
ATOM 3050 C CA . GLN A 1 374 ? -2.6 44.562 -4.684 1 95.25 374 GLN A CA 1
ATOM 3051 C C . GLN A 1 374 ? -2.836 45.719 -3.697 1 95.25 374 GLN A C 1
ATOM 3053 O O . GLN A 1 374 ? -2.703 46.875 -4.051 1 95.25 374 GLN A O 1
ATOM 3058 N N . PHE A 1 375 ? -3.268 45.406 -2.59 1 96.19 375 PHE A N 1
ATOM 3059 C CA . PHE A 1 375 ? -3.426 46.344 -1.492 1 96.19 375 PHE A CA 1
ATOM 3060 C C . PHE A 1 375 ? -2.984 45.719 -0.173 1 96.19 375 PHE A C 1
ATOM 3062 O O . PHE A 1 375 ? -3.42 44.625 0.175 1 96.19 375 PHE A O 1
ATOM 3069 N N . ILE A 1 376 ? -2.043 46.344 0.511 1 94.69 376 ILE A N 1
ATOM 3070 C CA . ILE A 1 376 ? -1.613 45.906 1.835 1 94.69 376 ILE A CA 1
ATOM 3071 C C . ILE A 1 376 ? -1.544 47.094 2.775 1 94.69 376 ILE A C 1
A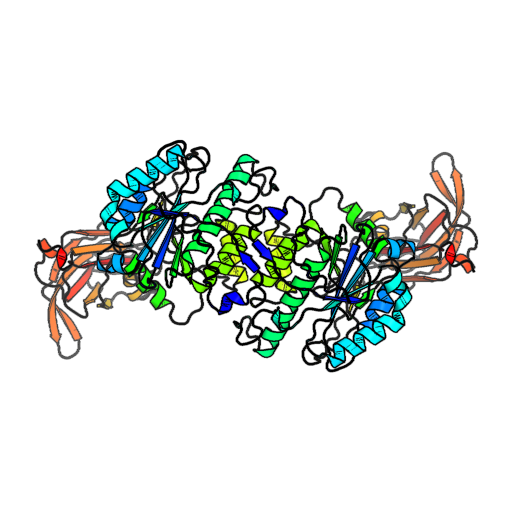TOM 3073 O O . ILE A 1 376 ? -0.9 48.094 2.463 1 94.69 376 ILE A O 1
ATOM 3077 N N . LYS A 1 377 ? -2.299 47.062 3.844 1 94.81 377 LYS A N 1
ATOM 3078 C CA . LYS A 1 377 ? -2.258 48.094 4.871 1 94.81 377 LYS A CA 1
ATOM 3079 C C . LYS A 1 377 ? -2.158 47.5 6.266 1 94.81 377 LYS A C 1
ATOM 3081 O O . LYS A 1 377 ? -2.975 46.656 6.641 1 94.81 377 LYS A O 1
ATOM 3086 N N . SER A 1 378 ? -1.148 47.875 6.961 1 91.75 378 SER A N 1
ATOM 3087 C CA . SER A 1 378 ? -0.96 47.406 8.328 1 91.75 378 SER A CA 1
ATOM 3088 C C . SER A 1 378 ? -1.287 48.5 9.344 1 91.75 378 SER A C 1
ATOM 3090 O O . SER A 1 378 ? -1.431 49.656 8.984 1 91.75 378 SER A O 1
ATOM 3092 N N . GLU A 1 379 ? -1.458 48.156 10.516 1 90.31 379 GLU A N 1
ATOM 3093 C CA . GLU A 1 379 ? -1.756 49.062 11.625 1 90.31 379 GLU A CA 1
ATOM 3094 C C . GLU A 1 379 ? -2.965 49.938 11.32 1 90.31 379 GLU A C 1
ATOM 3096 O O . GLU A 1 379 ? -2.908 51.156 11.484 1 90.31 379 GLU A O 1
ATOM 3101 N N . VAL A 1 380 ? -3.965 49.312 10.797 1 92.94 380 VAL A N 1
ATOM 3102 C CA . VAL A 1 380 ? -5.184 50.031 10.391 1 92.94 380 VAL A CA 1
ATOM 3103 C C . VAL A 1 380 ? -5.828 50.688 11.609 1 92.94 380 VAL A C 1
ATOM 3105 O O . VAL A 1 380 ? -6.426 51.75 11.492 1 92.94 380 VAL A O 1
ATOM 3108 N N . GLN A 1 381 ? -5.684 50.125 12.758 1 88.62 381 GLN A N 1
ATOM 3109 C CA . GLN A 1 381 ? -6.293 50.625 13.984 1 88.62 381 GLN A CA 1
ATOM 3110 C C . GLN A 1 381 ? -5.75 52 14.336 1 88.62 381 GLN A C 1
ATOM 3112 O O . GLN A 1 381 ? -6.387 52.75 15.078 1 88.62 381 GLN A O 1
ATOM 3117 N N . LYS A 1 382 ? -4.578 52.25 13.914 1 88.38 382 LYS A N 1
ATOM 3118 C CA . LYS A 1 382 ? -4.012 53.594 14.164 1 88.38 382 LYS A CA 1
ATOM 3119 C C . LYS A 1 382 ? -4.695 54.656 13.312 1 88.38 382 LYS A C 1
ATOM 3121 O O . LYS A 1 382 ? -4.773 55.812 13.703 1 88.38 382 LYS A O 1
ATOM 3126 N N . LEU A 1 383 ? -5.156 54.281 12.18 1 88.5 383 LEU A N 1
ATOM 3127 C CA . LEU A 1 383 ? -5.84 55.188 11.258 1 88.5 383 LEU A CA 1
ATOM 3128 C C . LEU A 1 383 ? -7.324 55.281 11.594 1 88.5 383 LEU A C 1
ATOM 3130 O O . LEU A 1 383 ? -7.926 56.344 11.477 1 88.5 383 LEU A O 1
ATOM 3134 N N . VAL A 1 384 ? -7.84 54.188 11.922 1 88 384 VAL A N 1
ATOM 3135 C CA . VAL A 1 384 ? -9.25 54.094 12.281 1 88 384 VAL A CA 1
ATOM 3136 C C . VAL A 1 384 ? -9.383 53.469 13.664 1 88 384 VAL A C 1
ATOM 3138 O O . VAL A 1 384 ? -9.367 52.219 13.805 1 88 384 VAL A O 1
ATOM 3141 N N . ASP A 1 385 ? -9.602 54.188 14.664 1 85.62 385 ASP A N 1
ATOM 3142 C CA . ASP A 1 385 ? -9.539 53.719 16.047 1 85.62 385 ASP A CA 1
ATOM 3143 C C . ASP A 1 385 ? -10.906 53.219 16.516 1 85.62 385 ASP A C 1
ATOM 3145 O O . ASP A 1 385 ? -11.094 52.938 17.688 1 85.62 385 ASP A O 1
ATOM 3149 N N . VAL A 1 386 ? -11.867 53.219 15.664 1 88.69 386 VAL A N 1
ATOM 3150 C CA . VAL A 1 386 ? -13.18 52.688 15.977 1 88.69 386 VAL A CA 1
ATOM 3151 C C . VAL A 1 386 ? -13.383 51.375 15.211 1 88.69 386 VAL A C 1
ATOM 3153 O O . VAL A 1 386 ? -12.836 51.188 14.125 1 88.69 386 VAL A O 1
ATOM 3156 N N . PRO A 1 387 ? -14.125 50.5 15.828 1 92.88 387 PRO A N 1
ATOM 3157 C CA . PRO A 1 387 ? -14.383 49.219 15.141 1 92.88 387 PRO A CA 1
ATOM 3158 C C . PRO A 1 387 ? -15.086 49.406 13.797 1 92.88 387 PRO A C 1
ATOM 3160 O O . PRO A 1 387 ? -16 50.219 13.688 1 92.88 387 PRO A O 1
ATOM 3163 N N . ALA A 1 388 ? -14.594 48.719 12.859 1 94 388 ALA A N 1
ATOM 3164 C CA . ALA A 1 388 ? -15.141 48.781 11.508 1 94 388 ALA A CA 1
ATOM 3165 C C . ALA A 1 388 ? -16.438 47.969 11.406 1 94 388 ALA A C 1
ATOM 3167 O O . ALA A 1 388 ? -16.547 46.875 11.969 1 94 388 ALA A O 1
ATOM 3168 N N . ILE A 1 389 ? -17.328 48.531 10.727 1 94.38 389 ILE A N 1
ATOM 3169 C CA . ILE A 1 389 ? -18.578 47.844 10.453 1 94.38 389 ILE A CA 1
ATOM 3170 C C . ILE A 1 389 ? -18.547 47.219 9.062 1 94.38 389 ILE A C 1
ATOM 3172 O O . ILE A 1 389 ? -19.125 46.156 8.836 1 94.38 389 ILE A O 1
ATOM 3176 N N . CYS A 1 390 ? -17.859 47.812 8.188 1 95.5 390 CYS A N 1
ATOM 3177 C CA . CYS A 1 390 ? -17.781 47.281 6.836 1 95.5 390 CYS A CA 1
ATOM 3178 C C . CYS A 1 390 ? -16.453 47.656 6.18 1 95.5 390 CYS A C 1
ATOM 3180 O O . CYS A 1 390 ? -15.766 48.562 6.637 1 95.5 390 CYS A O 1
ATOM 3182 N N . LEU A 1 391 ? -16.031 46.906 5.211 1 96.38 391 LEU A N 1
ATOM 3183 C CA . LEU A 1 391 ? -14.898 47.188 4.324 1 96.38 391 LEU A CA 1
ATOM 3184 C C . LEU A 1 391 ? -15.344 47.219 2.867 1 96.38 391 LEU A C 1
ATOM 3186 O O . LEU A 1 391 ? -16.047 46.312 2.412 1 96.38 391 LEU A O 1
ATOM 3190 N N . ARG A 1 392 ? -14.969 48.25 2.176 1 96.69 392 ARG A N 1
ATOM 3191 C CA . ARG A 1 392 ? -15.422 48.406 0.798 1 96.69 392 ARG A CA 1
ATOM 3192 C C . ARG A 1 392 ? -14.242 48.625 -0.146 1 96.69 392 ARG A C 1
ATOM 3194 O O . ARG A 1 392 ? -13.32 49.375 0.167 1 96.69 392 ARG A O 1
ATOM 3201 N N . ILE A 1 393 ? -14.266 47.875 -1.19 1 97.81 393 ILE A N 1
ATOM 3202 C CA . ILE A 1 393 ? -13.422 48.156 -2.348 1 97.81 393 ILE A CA 1
ATOM 3203 C C . ILE A 1 393 ? -14.219 48.938 -3.387 1 97.81 393 ILE A C 1
ATOM 3205 O O . ILE A 1 393 ? -15.133 48.406 -4.012 1 97.81 393 ILE A O 1
ATOM 3209 N N . ARG A 1 394 ? -13.859 50.156 -3.586 1 97.19 394 ARG A N 1
ATOM 3210 C CA . ARG A 1 394 ? -14.594 51.031 -4.504 1 97.19 394 ARG A CA 1
ATOM 3211 C C . ARG A 1 394 ? -13.773 51.312 -5.754 1 97.19 394 ARG A C 1
ATOM 3213 O O . ARG A 1 394 ? -12.688 51.906 -5.676 1 97.19 394 ARG A O 1
ATOM 3220 N N . VAL A 1 395 ? -14.359 51 -6.902 1 97.62 395 VAL A N 1
ATOM 3221 C CA . VAL A 1 395 ? -13.672 51.281 -8.156 1 97.62 395 VAL A CA 1
ATOM 3222 C C . VAL A 1 395 ? -13.609 52.781 -8.391 1 97.62 395 VAL A C 1
ATOM 3224 O O . VAL A 1 395 ? -14.594 53.5 -8.172 1 97.62 395 VAL A O 1
ATOM 3227 N N . THR A 1 396 ? -12.406 53.281 -8.812 1 97.69 396 THR A N 1
ATOM 3228 C CA . THR A 1 396 ? -12.258 54.75 -8.914 1 97.69 396 THR A CA 1
ATOM 3229 C C . THR A 1 396 ? -12.133 55.188 -10.367 1 97.69 396 THR A C 1
ATOM 3231 O O . THR A 1 396 ? -12.273 56.344 -10.688 1 97.69 396 THR A O 1
ATOM 3234 N N . ALA A 1 397 ? -11.844 54.281 -11.25 1 97.38 397 ALA A N 1
ATOM 3235 C CA . ALA A 1 397 ? -11.766 54.594 -12.68 1 97.38 397 ALA A CA 1
ATOM 3236 C C . ALA A 1 397 ? -12.258 53.406 -13.516 1 97.38 397 ALA A C 1
ATOM 3238 O O . ALA A 1 397 ? -12.164 52.25 -13.086 1 97.38 397 ALA A O 1
ATOM 3239 N N . SER A 1 398 ? -12.688 53.719 -14.711 1 96.88 398 SER A N 1
ATOM 3240 C CA . SER A 1 398 ? -13.234 52.688 -15.586 1 96.88 398 SER A CA 1
ATOM 3241 C C . SER A 1 398 ? -12.133 51.812 -16.141 1 96.88 398 SER A C 1
ATOM 3243 O O . SER A 1 398 ? -11.016 52.25 -16.375 1 96.88 398 SER A O 1
ATOM 3245 N N . GLN A 1 399 ? -12.438 50.531 -16.266 1 96.88 399 GLN A N 1
ATOM 3246 C CA . GLN A 1 399 ? -11.57 49.594 -16.953 1 96.88 399 GLN A CA 1
ATOM 3247 C C . GLN A 1 399 ? -12.375 48.594 -17.766 1 96.88 399 GLN A C 1
ATOM 3249 O O . GLN A 1 399 ? -13.484 48.219 -17.375 1 96.88 399 GLN A O 1
ATOM 3254 N N . THR A 1 400 ? -11.867 48.188 -18.859 1 96.25 400 THR A N 1
ATOM 3255 C CA . THR A 1 400 ? -12.555 47.281 -19.75 1 96.25 400 THR A CA 1
ATOM 3256 C C . THR A 1 400 ? -12.305 45.844 -19.328 1 96.25 400 THR A C 1
ATOM 3258 O O . THR A 1 400 ? -13.125 44.938 -19.578 1 96.25 400 THR A O 1
ATOM 3261 N N . ASP A 1 401 ? -11.156 45.594 -18.734 1 95.56 401 ASP A N 1
ATOM 3262 C CA . ASP A 1 401 ? -10.789 44.25 -18.312 1 95.56 401 ASP A CA 1
ATOM 3263 C C . ASP A 1 401 ? -11.758 43.719 -17.25 1 95.56 401 ASP A C 1
ATOM 3265 O O . ASP A 1 401 ? -12.328 44.469 -16.484 1 95.56 401 ASP A O 1
ATOM 3269 N N . TRP A 1 402 ? -11.906 42.406 -17.266 1 97.31 402 TRP A N 1
ATOM 3270 C CA . TRP A 1 402 ? -12.625 41.75 -16.172 1 97.31 402 TRP A CA 1
ATOM 3271 C C . TRP A 1 402 ? -11.844 41.875 -14.867 1 97.31 402 TRP A C 1
ATOM 3273 O O . TRP A 1 402 ? -10.742 42.406 -14.844 1 97.31 402 TRP A O 1
ATOM 3283 N N . VAL A 1 403 ? -12.422 41.469 -13.758 1 97.56 403 VAL A N 1
ATOM 3284 C CA . VAL A 1 403 ? -11.719 41.625 -12.484 1 97.56 403 VAL A CA 1
ATOM 3285 C C . VAL A 1 403 ? -11.789 40.312 -11.695 1 97.56 403 VAL A C 1
ATOM 3287 O O . VAL A 1 403 ? -12.859 39.719 -11.562 1 97.56 403 VAL A O 1
ATOM 3290 N N . ILE A 1 404 ? -10.648 39.875 -11.289 1 97.38 404 ILE A N 1
ATOM 3291 C CA . ILE A 1 404 ? -10.531 38.781 -10.352 1 97.38 404 ILE A CA 1
ATOM 3292 C C . ILE A 1 404 ? -10.094 39.312 -8.984 1 97.38 404 ILE A C 1
ATOM 3294 O O . ILE A 1 404 ? -9.141 40.094 -8.891 1 97.38 404 ILE A O 1
ATOM 3298 N N . ILE A 1 405 ? -10.844 39.031 -7.941 1 96.62 405 ILE A N 1
ATOM 3299 C CA . ILE A 1 405 ? -10.359 39.219 -6.578 1 96.62 405 ILE A CA 1
ATOM 3300 C C . ILE A 1 405 ? -10 37.844 -5.984 1 96.62 405 ILE A C 1
ATOM 3302 O O . ILE A 1 405 ? -10.883 37.094 -5.59 1 96.62 405 ILE A O 1
ATOM 3306 N N . SER A 1 406 ? -8.742 37.656 -5.926 1 92.62 406 SER A N 1
ATOM 3307 C CA . SER A 1 406 ? -8.25 36.344 -5.562 1 92.62 406 SER A CA 1
ATOM 3308 C C . SER A 1 406 ? -8.289 36.125 -4.051 1 92.62 406 SER A C 1
ATOM 3310 O O . SER A 1 406 ? -8.625 35.031 -3.578 1 92.62 406 SER A O 1
ATOM 3312 N N . LYS A 1 407 ? -7.906 37.25 -3.291 1 91.12 407 LYS A N 1
ATOM 3313 C CA . LYS A 1 407 ? -7.871 37.094 -1.84 1 91.12 407 LYS A CA 1
ATOM 3314 C C . LYS A 1 407 ? -8.203 38.406 -1.142 1 91.12 407 LYS A C 1
ATOM 3316 O O . LYS A 1 407 ? -7.711 39.469 -1.533 1 91.12 407 LYS A O 1
ATOM 3321 N N . ILE A 1 408 ? -9.109 38.344 -0.235 1 94.81 408 ILE A N 1
ATOM 3322 C CA . ILE A 1 408 ? -9.305 39.406 0.761 1 94.81 408 ILE A CA 1
ATOM 3323 C C . ILE A 1 408 ? -9 38.844 2.152 1 94.81 408 ILE A C 1
ATOM 3325 O O . ILE A 1 408 ? -9.695 37.969 2.646 1 94.81 408 ILE A O 1
ATOM 3329 N N . GLN A 1 409 ? -7.93 39.344 2.717 1 93 409 GLN A N 1
ATOM 3330 C CA . GLN A 1 409 ? -7.488 38.844 4.02 1 93 409 GLN A CA 1
ATOM 3331 C C . GLN A 1 409 ? -7.488 39.969 5.059 1 93 409 GLN A C 1
ATOM 3333 O O . GLN A 1 409 ? -6.965 41.062 4.812 1 93 409 GLN A O 1
ATOM 3338 N N . ILE A 1 410 ? -8.188 39.75 6.141 1 93.69 410 ILE A N 1
ATOM 3339 C CA . ILE A 1 410 ? -8.32 40.75 7.203 1 93.69 410 ILE A CA 1
ATOM 3340 C C . ILE A 1 410 ? -7.812 40.156 8.523 1 93.69 410 ILE A C 1
ATOM 3342 O O . ILE A 1 410 ? -8.242 39.062 8.93 1 93.69 410 ILE A O 1
ATOM 3346 N N . TRP A 1 411 ? -6.828 40.75 9.102 1 91.19 411 TRP A N 1
ATOM 3347 C CA . TRP A 1 411 ? -6.367 40.438 10.445 1 91.19 411 TRP A CA 1
ATOM 3348 C C . TRP A 1 411 ? -6.949 41.375 11.477 1 91.19 411 TRP A C 1
ATOM 3350 O O . TRP A 1 411 ? -6.957 42.594 11.266 1 91.19 411 TRP A O 1
ATOM 3360 N N . THR A 1 412 ? -7.488 40.938 12.562 1 91.38 412 THR A N 1
ATOM 3361 C CA . THR A 1 412 ? -8.148 41.781 13.562 1 91.38 412 THR A CA 1
ATOM 3362 C C . THR A 1 412 ? -7.215 42.062 14.727 1 91.38 412 THR A C 1
ATOM 3364 O O . THR A 1 412 ? -6.211 41.375 14.914 1 91.38 412 THR A O 1
ATOM 3367 N N . VAL A 1 413 ? -7.539 43.125 15.383 1 88.31 413 VAL A N 1
ATOM 3368 C CA . VAL A 1 413 ? -6.773 43.5 16.562 1 88.31 413 VAL A CA 1
ATOM 3369 C C . VAL A 1 413 ? -7.027 42.5 17.688 1 88.31 413 VAL A C 1
ATOM 3371 O O . VAL A 1 413 ? -8.18 42.156 17.969 1 88.31 413 VAL A O 1
ATOM 3374 N N . LYS A 1 414 ? -5.918 41.812 18.234 1 74.5 414 LYS A N 1
ATOM 3375 C CA . LYS A 1 414 ? -6.051 40.844 19.297 1 74.5 414 LYS A CA 1
ATOM 3376 C C . LYS A 1 414 ? -6.035 41.5 20.672 1 74.5 414 LYS A C 1
ATOM 3378 O O . LYS A 1 414 ? -5.395 42.562 20.844 1 74.5 414 LYS A O 1
ATOM 3383 N N . PRO A 1 415 ? -7.039 41.25 21.578 1 59.88 415 PRO A N 1
ATOM 3384 C CA . PRO A 1 415 ? -7.07 41.875 22.891 1 59.88 415 PRO A CA 1
ATOM 3385 C C . PRO A 1 415 ? -5.699 41.938 23.562 1 59.88 415 PRO A C 1
ATOM 3387 O O . PRO A 1 415 ? -5.406 42.875 24.297 1 59.88 415 PRO A O 1
ATOM 3390 N N . ASP A 1 416 ? -4.836 40.969 23.484 1 49.59 416 ASP A N 1
ATOM 3391 C CA . ASP A 1 416 ? -3.643 41 24.312 1 49.59 416 ASP A CA 1
ATOM 3392 C C . ASP A 1 416 ? -2.635 42.031 23.812 1 49.59 416 ASP A C 1
ATOM 3394 O O . ASP A 1 416 ? -1.593 42.219 24.438 1 49.59 416 ASP A O 1
ATOM 3398 N N . LYS A 1 417 ? -2.473 42.469 22.75 1 43.94 417 LYS A N 1
ATOM 3399 C CA . LYS A 1 417 ? -1.532 43.469 22.297 1 43.94 417 LYS A CA 1
ATOM 3400 C C . LYS A 1 417 ? -1.985 44.875 22.703 1 43.94 417 LYS A C 1
ATOM 3402 O O . LYS A 1 417 ? -1.474 45.875 22.203 1 43.94 417 LYS A O 1
ATOM 3407 N N . ILE A 1 418 ? -2.998 45.156 23.281 1 36.31 418 ILE A N 1
ATOM 3408 C CA . ILE A 1 418 ? -3.164 46.469 23.891 1 36.31 418 ILE A CA 1
ATOM 3409 C C . ILE A 1 418 ? -2.18 46.625 25.047 1 36.31 418 ILE A C 1
ATOM 3411 O O . ILE A 1 418 ? -2.346 46 26.094 1 36.31 418 ILE A O 1
ATOM 3415 N N . ALA A 1 419 ? -1.03 46.375 24.922 1 34.56 419 ALA A N 1
ATOM 3416 C CA . ALA A 1 419 ? -0.177 47.031 25.906 1 34.56 419 ALA A CA 1
ATOM 3417 C C . ALA A 1 419 ? -0.134 48.531 25.656 1 34.56 419 ALA A C 1
ATOM 3419 O O . ALA A 1 419 ? -0.056 48.969 24.516 1 34.56 419 ALA A O 1
ATOM 3420 N N . GLY B 1 1 ? -3.217 -35.156 20.141 1 21.72 1 GLY B N 1
ATOM 3421 C CA . GLY B 1 1 ? -2.586 -34.469 19.047 1 21.72 1 GLY B CA 1
ATOM 3422 C C . GLY B 1 1 ? -1.667 -33.344 19.516 1 21.72 1 GLY B C 1
ATOM 3423 O O . GLY B 1 1 ? -1.991 -32.625 20.453 1 21.72 1 GLY B O 1
ATOM 3424 N N . SER B 1 2 ? -0.361 -33.5 19.484 1 24.17 2 SER B N 1
ATOM 3425 C CA . SER B 1 2 ? 0.631 -32.594 20.062 1 24.17 2 SER B CA 1
ATOM 3426 C C . SER B 1 2 ? 0.403 -31.156 19.609 1 24.17 2 SER B C 1
ATOM 3428 O O . SER B 1 2 ? 0.262 -30.891 18.406 1 24.17 2 SER B O 1
ATOM 3430 N N . ILE B 1 3 ? -0.201 -30.422 20.438 1 27.81 3 ILE B N 1
ATOM 3431 C CA . ILE B 1 3 ? -0.432 -28.984 20.266 1 27.81 3 ILE B CA 1
ATOM 3432 C C . ILE B 1 3 ? 0.89 -28.281 19.969 1 27.81 3 ILE B C 1
ATOM 3434 O O . ILE B 1 3 ? 1.819 -28.328 20.766 1 27.81 3 ILE B O 1
ATOM 3438 N N . TRP B 1 4 ? 1.409 -28.453 18.828 1 28.39 4 TRP B N 1
ATOM 3439 C CA . TRP B 1 4 ? 2.588 -27.656 18.516 1 28.39 4 TRP B CA 1
ATOM 3440 C C . TRP B 1 4 ? 2.234 -26.172 18.438 1 28.39 4 TRP B C 1
ATOM 3442 O O . TRP B 1 4 ? 1.361 -25.781 17.656 1 28.39 4 TRP B O 1
ATOM 3452 N N . THR B 1 5 ? 2.152 -25.641 19.609 1 32.72 5 THR B N 1
ATOM 3453 C CA . THR B 1 5 ? 2.062 -24.172 19.562 1 32.72 5 THR B CA 1
ATOM 3454 C C . THR B 1 5 ? 3.27 -23.578 18.844 1 32.72 5 THR B C 1
ATOM 3456 O O . THR B 1 5 ? 4.414 -23.828 19.25 1 32.72 5 THR B O 1
ATOM 3459 N N . TRP B 1 6 ? 3.193 -23.531 17.656 1 32.94 6 TRP B N 1
ATOM 3460 C CA . TRP B 1 6 ? 4.234 -22.875 16.875 1 32.94 6 TRP B CA 1
ATOM 3461 C C . TRP B 1 6 ? 4.582 -21.516 17.453 1 32.94 6 TRP B C 1
ATOM 3463 O O . TRP B 1 6 ? 3.799 -20.562 17.344 1 32.94 6 TRP B O 1
ATOM 3473 N N . ASP B 1 7 ? 4.801 -21.438 18.688 1 34.69 7 ASP B N 1
ATOM 3474 C CA . ASP B 1 7 ? 5.309 -20.141 19.125 1 34.69 7 ASP B CA 1
ATOM 3475 C C . ASP B 1 7 ? 6.613 -19.781 18.422 1 34.69 7 ASP B C 1
ATOM 3477 O O . ASP B 1 7 ? 7.355 -18.906 18.875 1 34.69 7 ASP B O 1
ATOM 3481 N N . ARG B 1 8 ? 7.34 -20.828 17.719 1 31.28 8 ARG B N 1
ATOM 3482 C CA . ARG B 1 8 ? 8.766 -20.609 17.469 1 31.28 8 ARG B CA 1
ATOM 3483 C C . ARG B 1 8 ? 8.992 -19.359 16.625 1 31.28 8 ARG B C 1
ATOM 3485 O O . ARG B 1 8 ? 8.508 -19.266 15.5 1 31.28 8 ARG B O 1
ATOM 3492 N N . GLU B 1 9 ? 9.164 -18.234 17.125 1 37.44 9 GLU B N 1
ATOM 3493 C CA . GLU B 1 9 ? 9.953 -17.156 16.516 1 37.44 9 GLU B CA 1
ATOM 3494 C C . GLU B 1 9 ? 11.094 -17.719 15.664 1 37.44 9 GLU B C 1
ATOM 3496 O O . GLU B 1 9 ? 12.266 -17.562 16.016 1 37.44 9 GLU B O 1
ATOM 3501 N N . THR B 1 10 ? 11.047 -18.938 15.359 1 34.56 10 THR B N 1
ATOM 3502 C CA . THR B 1 10 ? 12.172 -19.5 14.609 1 34.56 10 THR B CA 1
ATOM 3503 C C . THR B 1 10 ? 12.469 -18.656 13.375 1 34.56 10 THR B C 1
ATOM 3505 O O . THR B 1 10 ? 12.43 -19.172 12.25 1 34.56 10 THR B O 1
ATOM 3508 N N . TRP B 1 11 ? 11.852 -17.562 13.32 1 38.38 11 TRP B N 1
ATOM 3509 C CA . TRP B 1 11 ? 12.32 -16.812 12.164 1 38.38 11 TRP B CA 1
ATOM 3510 C C . TRP B 1 11 ? 13.844 -16.688 12.172 1 38.38 11 TRP B C 1
ATOM 3512 O O . TRP B 1 11 ? 14.477 -16.797 13.219 1 38.38 11 TRP B O 1
ATOM 3522 N N . SER B 1 12 ? 14.281 -16.703 11.047 1 40.47 12 SER B N 1
ATOM 3523 C CA . SER B 1 12 ? 15.711 -16.516 10.812 1 40.47 12 SER B CA 1
ATOM 3524 C C . SER B 1 12 ? 16.297 -15.5 11.781 1 40.47 12 SER B C 1
ATOM 3526 O O . SER B 1 12 ? 15.602 -14.609 12.266 1 40.47 12 SER B O 1
ATOM 3528 N N . GLU B 1 13 ? 17.359 -15.977 12.406 1 45.19 13 GLU B N 1
ATOM 3529 C CA . GLU B 1 13 ? 18.188 -15.078 13.203 1 45.19 13 GLU B CA 1
ATOM 3530 C C . GLU B 1 13 ? 18 -13.625 12.766 1 45.19 13 GLU B C 1
ATOM 3532 O O . GLU B 1 13 ? 18.047 -12.711 13.594 1 45.19 13 GLU B O 1
ATOM 3537 N N . GLU B 1 14 ? 17.719 -13.531 11.562 1 46.16 14 GLU B N 1
ATOM 3538 C CA . GLU B 1 14 ? 17.562 -12.188 10.992 1 46.16 14 GLU B CA 1
ATOM 3539 C C . GLU B 1 14 ? 16.266 -11.547 11.453 1 46.16 14 GLU B C 1
ATOM 3541 O O . GLU B 1 14 ? 16.188 -10.32 11.602 1 46.16 14 GLU B O 1
ATOM 3546 N N . LEU B 1 15 ? 15.305 -12.43 11.656 1 45.44 15 LEU B N 1
ATOM 3547 C CA . LEU B 1 15 ? 14.031 -11.875 12.102 1 45.44 15 LEU B CA 1
ATOM 3548 C C . LEU B 1 15 ? 14.055 -11.633 13.609 1 45.44 15 LEU B C 1
ATOM 3550 O O . LEU B 1 15 ? 13.18 -10.938 14.141 1 45.44 15 LEU B O 1
ATOM 3554 N N . LYS B 1 16 ? 14.859 -12.391 14.297 1 45.84 16 LYS B N 1
ATOM 3555 C CA . LYS B 1 16 ? 14.922 -12.18 15.742 1 45.84 16 LYS B CA 1
ATOM 3556 C C . LYS B 1 16 ? 15.078 -10.703 16.078 1 45.84 16 LYS B C 1
ATOM 3558 O O . LYS B 1 16 ? 14.578 -10.234 17.109 1 45.84 16 LYS B O 1
ATOM 3563 N N . SER B 1 17 ? 15.812 -10.141 15.156 1 46.16 17 SER B N 1
ATOM 3564 C CA . SER B 1 17 ? 16.094 -8.742 15.469 1 46.16 17 SER B CA 1
ATOM 3565 C C . SER B 1 17 ? 14.906 -7.848 15.133 1 46.16 17 SER B C 1
ATOM 3567 O O . SER B 1 17 ? 14.984 -6.625 15.258 1 46.16 17 SER B O 1
ATOM 3569 N N . HIS B 1 18 ? 13.703 -8.625 14.703 1 60.88 18 HIS B N 1
ATOM 3570 C CA . HIS B 1 18 ? 12.602 -7.773 14.273 1 60.88 18 HIS B CA 1
ATOM 3571 C C . HIS B 1 18 ? 11.609 -7.539 15.414 1 60.88 18 HIS B C 1
ATOM 3573 O O . HIS B 1 18 ? 11.391 -8.43 16.234 1 60.88 18 HIS B O 1
ATOM 3579 N N . TYR B 1 19 ? 11.359 -6.312 15.742 1 65.38 19 TYR B N 1
ATOM 3580 C CA . TYR B 1 19 ? 10.531 -5.887 16.859 1 65.38 19 TYR B CA 1
ATOM 3581 C C . TYR B 1 19 ? 9.047 -5.945 16.5 1 65.38 19 TYR B C 1
ATOM 3583 O O . TYR B 1 19 ? 8.188 -5.816 17.375 1 65.38 19 TYR B O 1
ATOM 3591 N N . LEU B 1 20 ? 8.781 -6.266 15.266 1 75.12 20 LEU B N 1
ATOM 3592 C CA . LEU B 1 20 ? 7.387 -6.496 14.898 1 75.12 20 LEU B CA 1
ATOM 3593 C C . LEU B 1 20 ? 7.059 -7.984 14.906 1 75.12 20 LEU B C 1
ATOM 3595 O O . LEU B 1 20 ? 7.039 -8.625 13.859 1 75.12 20 LEU B O 1
ATOM 3599 N N . HIS B 1 21 ? 6.648 -8.469 16.078 1 76.25 21 HIS B N 1
ATOM 3600 C CA . HIS B 1 21 ? 6.441 -9.898 16.297 1 76.25 21 HIS B CA 1
ATOM 3601 C C . HIS B 1 21 ? 4.988 -10.289 16.047 1 76.25 21 HIS B C 1
ATOM 3603 O O . HIS B 1 21 ? 4.07 -9.555 16.422 1 76.25 21 HIS B O 1
ATOM 3609 N N . PHE B 1 22 ? 4.871 -11.367 15.297 1 80 22 PHE B N 1
ATOM 3610 C CA . PHE B 1 22 ? 3.555 -11.953 15.078 1 80 22 PHE B CA 1
ATOM 3611 C C . PHE B 1 22 ? 3.332 -13.141 16 1 80 22 PHE B C 1
ATOM 3613 O O . PHE B 1 22 ? 3.645 -14.281 15.641 1 80 22 PHE B O 1
ATOM 3620 N N . ASN B 1 23 ? 2.729 -12.922 17.203 1 77.62 23 ASN B N 1
ATOM 3621 C CA . ASN B 1 23 ? 2.578 -13.922 18.266 1 77.62 23 ASN B CA 1
ATOM 3622 C C . ASN B 1 23 ? 1.23 -14.633 18.172 1 77.62 23 ASN B C 1
ATOM 3624 O O . ASN B 1 23 ? 0.295 -14.281 18.891 1 77.62 23 ASN B O 1
ATOM 3628 N N . VAL B 1 24 ? 1.152 -15.633 17.312 1 81.31 24 VAL B N 1
ATOM 3629 C CA . VAL B 1 24 ? -0.092 -16.375 17.156 1 81.31 24 VAL B CA 1
ATOM 3630 C C . VAL B 1 24 ? 0.163 -17.875 17.375 1 81.31 24 VAL B C 1
ATOM 3632 O O . VAL B 1 24 ? 1.204 -18.391 16.984 1 81.31 24 VAL B O 1
ATOM 3635 N N . SER B 1 25 ? -0.77 -18.422 18.078 1 84.38 25 SER B N 1
ATOM 3636 C CA . SER B 1 25 ? -0.709 -19.875 18.297 1 84.38 25 SER B CA 1
ATOM 3637 C C . SER B 1 25 ? -1.452 -20.625 17.203 1 84.38 25 SER B C 1
ATOM 3639 O O . SER B 1 25 ? -2.66 -20.453 17.031 1 84.38 25 SER B O 1
ATOM 3641 N N . ILE B 1 26 ? -0.708 -21.453 16.469 1 90.06 26 ILE B N 1
ATOM 3642 C CA . ILE B 1 26 ? -1.279 -22.266 15.398 1 90.06 26 ILE B CA 1
ATOM 3643 C C . ILE B 1 26 ? -1.133 -23.75 15.75 1 90.06 26 ILE B C 1
ATOM 3645 O O . ILE B 1 26 ? -0.05 -24.203 16.141 1 90.06 26 ILE B O 1
ATOM 3649 N N . GLU B 1 27 ? -2.178 -24.484 15.656 1 91.81 27 GLU B N 1
ATOM 3650 C CA . GLU B 1 27 ? -2.182 -25.906 15.984 1 91.81 27 GLU B CA 1
ATOM 3651 C C . GLU B 1 27 ? -1.976 -26.766 14.742 1 91.81 27 GLU B C 1
ATOM 3653 O O . GLU B 1 27 ? -2.605 -26.531 13.711 1 91.81 27 GLU B O 1
ATOM 3658 N N . VAL B 1 28 ? -1.09 -27.688 14.875 1 94.94 28 VAL B N 1
ATOM 3659 C CA . VAL B 1 28 ? -0.971 -28.719 13.844 1 94.94 28 VAL B CA 1
ATOM 3660 C C . VAL B 1 28 ? -1.862 -29.906 14.188 1 94.94 28 VAL B C 1
ATOM 3662 O O . VAL B 1 28 ? -1.622 -30.609 15.172 1 94.94 28 VAL B O 1
ATOM 3665 N N . LEU B 1 29 ? -2.844 -30.141 13.406 1 95.69 29 LEU B N 1
ATOM 3666 C CA . LEU B 1 29 ? -3.844 -31.172 13.688 1 95.69 29 LEU B CA 1
ATOM 3667 C C . LEU B 1 29 ? -3.41 -32.531 13.125 1 95.69 29 LEU B C 1
ATOM 3669 O O . LEU B 1 29 ? -3.764 -33.562 13.672 1 95.69 29 LEU B O 1
ATOM 3673 N N . ALA B 1 30 ? -2.752 -32.531 11.984 1 95.75 30 ALA B N 1
ATOM 3674 C CA . ALA B 1 30 ? -2.289 -33.75 11.328 1 95.75 30 ALA B CA 1
ATOM 3675 C C . ALA B 1 30 ? -1.079 -33.469 10.445 1 95.75 30 ALA B C 1
ATOM 3677 O O . ALA B 1 30 ? -0.936 -32.375 9.906 1 95.75 30 ALA B O 1
ATOM 3678 N N . GLY B 1 31 ? -0.278 -34.469 10.305 1 93.69 31 GLY B N 1
ATOM 3679 C CA . GLY B 1 31 ? 0.899 -34.375 9.461 1 93.69 31 GLY B CA 1
ATOM 3680 C C . GLY B 1 31 ? 2.158 -34 10.227 1 93.69 31 GLY B C 1
ATOM 3681 O O . GLY B 1 31 ? 2.088 -33.594 11.383 1 93.69 31 GLY B O 1
ATOM 3682 N N . GLY B 1 32 ? 3.254 -34.219 9.57 1 90.06 32 GLY B N 1
ATOM 3683 C CA . GLY B 1 32 ? 4.551 -33.875 10.125 1 90.06 32 GLY B CA 1
ATOM 3684 C C . GLY B 1 32 ? 5.316 -32.875 9.273 1 90.06 32 GLY B C 1
ATOM 3685 O O . GLY B 1 32 ? 5.035 -32.719 8.086 1 90.06 32 GLY B O 1
ATOM 3686 N N . PHE B 1 33 ? 6.199 -32.219 9.953 1 91.62 33 PHE B N 1
ATOM 3687 C CA . PHE B 1 33 ? 7.043 -31.281 9.234 1 91.62 33 PHE B CA 1
ATOM 3688 C C . PHE B 1 33 ? 8.039 -32 8.336 1 91.62 33 PHE B C 1
ATOM 3690 O O . PHE B 1 33 ? 8.578 -33.062 8.719 1 91.62 33 PHE B O 1
ATOM 3697 N N . PRO B 1 34 ? 8.172 -31.453 7.129 1 91.19 34 PRO B N 1
ATOM 3698 C CA . PRO B 1 34 ? 9.227 -32.062 6.297 1 91.19 34 PRO B CA 1
ATOM 3699 C C . PRO B 1 34 ? 10.609 -31.953 6.941 1 91.19 34 PRO B C 1
ATOM 3701 O O . PRO B 1 34 ? 10.875 -31.031 7.707 1 91.19 34 PRO B O 1
ATOM 3704 N N . SER B 1 35 ? 11.453 -32.875 6.66 1 89.81 35 SER B N 1
ATOM 3705 C CA . SER B 1 35 ? 12.781 -32.969 7.266 1 89.81 35 SER B CA 1
ATOM 3706 C C . SER B 1 35 ? 13.711 -31.891 6.723 1 89.81 35 SER B C 1
ATOM 3708 O O . SER B 1 35 ? 14.68 -31.5 7.379 1 89.81 35 SER B O 1
ATOM 3710 N N . SER B 1 36 ? 13.422 -31.5 5.547 1 92.25 36 SER B N 1
ATOM 3711 C CA . SER B 1 36 ? 14.188 -30.422 4.922 1 92.25 36 SER 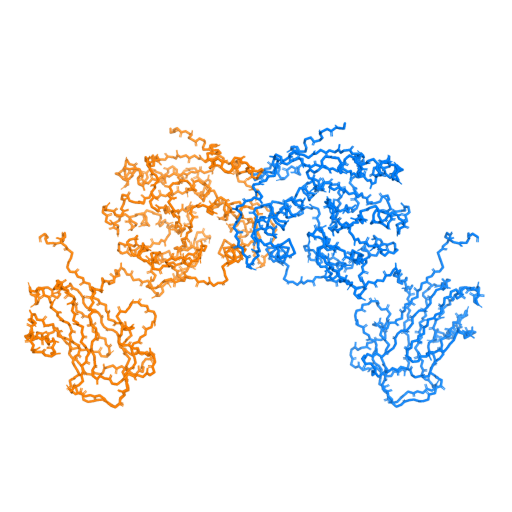B CA 1
ATOM 3712 C C . SER B 1 36 ? 13.281 -29.453 4.195 1 92.25 36 SER B C 1
ATOM 3714 O O . SER B 1 36 ? 12.125 -29.766 3.902 1 92.25 36 SER B O 1
ATOM 3716 N N . LYS B 1 37 ? 13.836 -28.297 4.004 1 93.56 37 LYS B N 1
ATOM 3717 C CA . LYS B 1 37 ? 13.078 -27.281 3.273 1 93.56 37 LYS B CA 1
ATOM 3718 C C . LYS B 1 37 ? 12.734 -27.766 1.867 1 93.56 37 LYS B C 1
ATOM 3720 O O . LYS B 1 37 ? 13.594 -28.281 1.151 1 93.56 37 LYS B O 1
ATOM 3725 N N . LYS B 1 38 ? 11.508 -27.656 1.491 1 97.56 38 LYS B N 1
ATOM 3726 C CA . LYS B 1 38 ? 11.039 -28.078 0.174 1 97.56 38 LYS B CA 1
ATOM 3727 C C . LYS B 1 38 ? 11.172 -26.953 -0.845 1 97.56 38 LYS B C 1
ATOM 3729 O O . LYS B 1 38 ? 11.609 -25.844 -0.504 1 97.56 38 LYS B O 1
ATOM 3734 N N . TYR B 1 39 ? 10.898 -27.344 -2.074 1 98.12 39 TYR B N 1
ATOM 3735 C CA . TYR B 1 39 ? 10.891 -26.312 -3.113 1 98.12 39 TYR B CA 1
ATOM 3736 C C . TYR B 1 39 ? 9.633 -25.453 -3.021 1 98.12 39 TYR B C 1
ATOM 3738 O O . TYR B 1 39 ? 9.711 -24.219 -3.127 1 98.12 39 TYR B O 1
ATOM 3746 N N . LEU B 1 40 ? 8.492 -26.078 -2.752 1 98.69 40 LEU B N 1
ATO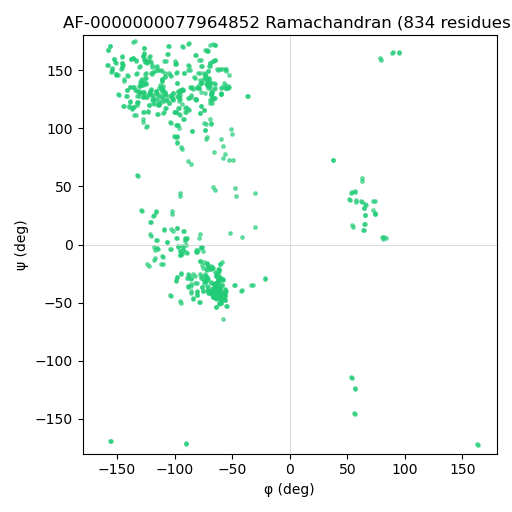M 3747 C CA . LEU B 1 40 ? 7.223 -25.359 -2.859 1 98.69 40 LEU B CA 1
ATOM 3748 C C . LEU B 1 40 ? 6.273 -25.766 -1.734 1 98.69 40 LEU B C 1
ATOM 3750 O O . LEU B 1 40 ? 6.152 -26.953 -1.414 1 98.69 40 LEU B O 1
ATOM 3754 N N . THR B 1 41 ? 5.656 -24.812 -1.079 1 98.75 41 THR B N 1
ATOM 3755 C CA . THR B 1 41 ? 4.496 -25.016 -0.218 1 98.75 41 THR B CA 1
ATOM 3756 C C . THR B 1 41 ? 3.219 -24.578 -0.917 1 98.75 41 THR B C 1
ATOM 3758 O O . THR B 1 41 ? 3.17 -23.484 -1.501 1 98.75 41 THR B O 1
ATOM 3761 N N . LEU B 1 42 ? 2.23 -25.438 -0.958 1 98.81 42 LEU B N 1
ATOM 3762 C CA . LEU B 1 42 ? 0.888 -25.047 -1.387 1 98.81 42 LEU B CA 1
ATOM 3763 C C . LEU B 1 42 ? 0.005 -24.734 -0.187 1 98.81 42 LEU B C 1
ATOM 3765 O O . LEU B 1 42 ? -0.215 -25.578 0.677 1 98.81 42 LEU B O 1
ATOM 3769 N N . GLY B 1 43 ? -0.436 -23.5 -0.113 1 98.75 43 GLY B N 1
ATOM 3770 C CA . GLY B 1 43 ? -1.292 -23.094 0.99 1 98.75 43 GLY B CA 1
ATOM 3771 C C . GLY B 1 43 ? -2.76 -23.031 0.613 1 98.75 43 GLY B C 1
ATOM 3772 O O . GLY B 1 43 ? -3.123 -22.406 -0.382 1 98.75 43 GLY B O 1
ATOM 3773 N N . LEU B 1 44 ? -3.621 -23.672 1.457 1 98.31 44 LEU B N 1
ATOM 3774 C CA . LEU B 1 44 ? -5.07 -23.672 1.306 1 98.31 44 LEU B CA 1
ATOM 3775 C C . LEU B 1 44 ? -5.754 -23.328 2.623 1 98.31 44 LEU B C 1
ATOM 3777 O O . LEU B 1 44 ? -5.359 -23.812 3.682 1 98.31 44 LEU B O 1
ATOM 3781 N N . SER B 1 45 ? -6.641 -22.422 2.512 1 98 45 SER B N 1
ATOM 3782 C CA . SER B 1 45 ? -7.543 -22.172 3.631 1 98 45 SER B CA 1
ATOM 3783 C C . SER B 1 45 ? -8.961 -22.625 3.311 1 98 45 SER B C 1
ATOM 3785 O O . SER B 1 45 ? -9.469 -22.359 2.215 1 98 45 SER B O 1
ATOM 3787 N N . SER B 1 46 ? -9.578 -23.344 4.215 1 97.81 46 SER B N 1
ATOM 3788 C CA . SER B 1 46 ? -10.922 -23.859 3.967 1 97.81 46 SER B CA 1
ATOM 3789 C C . SER B 1 46 ? -11.867 -23.531 5.117 1 97.81 46 SER B C 1
ATOM 3791 O O . SER B 1 46 ? -11.469 -23.547 6.281 1 97.81 46 SER B O 1
ATOM 3793 N N . VAL B 1 47 ? -13.102 -23.203 4.781 1 97.19 47 VAL B N 1
ATOM 3794 C CA . VAL B 1 47 ? -14.156 -22.938 5.75 1 97.19 47 VAL B CA 1
ATOM 3795 C C . VAL B 1 47 ? -15.383 -23.797 5.426 1 97.19 47 VAL B C 1
ATOM 3797 O O . VAL B 1 47 ? -15.508 -24.297 4.312 1 97.19 47 VAL B O 1
ATOM 3800 N N . LYS B 1 48 ? -16.203 -23.906 6.422 1 95.62 48 LYS B N 1
ATOM 3801 C CA . LYS B 1 48 ? -17.469 -24.609 6.219 1 95.62 48 LYS B CA 1
ATOM 3802 C C . LYS B 1 48 ? -18.375 -23.844 5.258 1 95.62 48 LYS B C 1
ATOM 3804 O O . LYS B 1 48 ? -18.625 -22.656 5.434 1 95.62 48 LYS B O 1
ATOM 3809 N N . ARG B 1 49 ? -18.797 -24.547 4.234 1 91.81 49 ARG B N 1
ATOM 3810 C CA . ARG B 1 49 ? -19.703 -23.953 3.26 1 91.81 49 ARG B CA 1
ATOM 3811 C C . ARG B 1 49 ? -21.141 -24.375 3.539 1 91.81 49 ARG B C 1
ATOM 3813 O O . ARG B 1 49 ? -21.391 -25.422 4.121 1 91.81 49 ARG B O 1
ATOM 3820 N N . GLU B 1 50 ? -21.984 -23.547 3.088 1 85.81 50 GLU B N 1
ATOM 3821 C CA . GLU B 1 50 ? -23.391 -23.875 3.203 1 85.81 50 GLU B CA 1
ATOM 3822 C C . GLU B 1 50 ? -23.766 -25 2.242 1 85.81 50 GLU B C 1
ATOM 3824 O O . GLU B 1 50 ? -24.562 -25.891 2.588 1 85.81 50 GLU B O 1
ATOM 3829 N N . LYS B 1 51 ? -23.109 -24.922 1.094 1 81.88 51 LYS B N 1
ATOM 3830 C CA . LYS B 1 51 ? -23.438 -25.906 0.065 1 81.88 51 LYS B CA 1
ATOM 3831 C C . LYS B 1 51 ? -22.188 -26.609 -0.437 1 81.88 51 LYS B C 1
ATOM 3833 O O . LYS B 1 51 ? -21.359 -26 -1.128 1 81.88 51 LYS B O 1
ATOM 3838 N N . GLY B 1 52 ? -22 -27.828 -0.031 1 76.38 52 GLY B N 1
ATOM 3839 C CA . GLY B 1 52 ? -20.953 -28.656 -0.629 1 76.38 52 GLY B CA 1
ATOM 3840 C C . GLY B 1 52 ? -19.562 -28.344 -0.107 1 76.38 52 GLY B C 1
ATOM 3841 O O . GLY B 1 52 ? -19.391 -27.391 0.665 1 76.38 52 GLY B O 1
ATOM 3842 N N . SER B 1 53 ? -18.594 -29.203 -0.235 1 86.12 53 SER B N 1
ATOM 3843 C CA . SER B 1 53 ? -17.172 -29.031 0.061 1 86.12 53 SER B CA 1
ATOM 3844 C C . SER B 1 53 ? -16.297 -29.422 -1.135 1 86.12 53 SER B C 1
ATOM 3846 O O . SER B 1 53 ? -16.641 -30.344 -1.873 1 86.12 53 SER B O 1
ATOM 3848 N N . TYR B 1 54 ? -15.289 -28.594 -1.36 1 94.19 54 TYR B N 1
ATOM 3849 C CA . TYR B 1 54 ? -14.43 -28.797 -2.518 1 94.19 54 TYR B CA 1
ATOM 3850 C C . TYR B 1 54 ? -13.016 -29.156 -2.084 1 94.19 54 TYR B C 1
ATOM 3852 O O . TYR B 1 54 ? -12.164 -29.484 -2.918 1 94.19 54 TYR B O 1
ATOM 3860 N N . LEU B 1 55 ? -12.805 -29.141 -0.763 1 97.56 55 LEU B N 1
ATOM 3861 C CA . LEU B 1 55 ? -11.453 -29.281 -0.252 1 97.56 55 LEU B CA 1
ATOM 3862 C C . LEU B 1 55 ? -10.867 -30.656 -0.612 1 97.56 55 LEU B C 1
ATOM 3864 O O . LEU B 1 55 ? -9.75 -30.734 -1.117 1 97.56 55 LEU B O 1
ATOM 3868 N N . LEU B 1 56 ? -11.625 -31.734 -0.407 1 97.31 56 LEU B N 1
ATOM 3869 C CA . LEU B 1 56 ? -11.125 -33.094 -0.669 1 97.31 56 LEU B CA 1
ATOM 3870 C C . LEU B 1 56 ? -10.859 -33.281 -2.158 1 97.31 56 LEU B C 1
ATOM 3872 O O . LEU B 1 56 ? -9.867 -33.906 -2.537 1 97.31 56 LEU B O 1
ATOM 3876 N N . ALA B 1 57 ? -11.781 -32.75 -2.953 1 96.62 57 ALA B N 1
ATOM 3877 C CA . ALA B 1 57 ? -11.578 -32.844 -4.398 1 96.62 57 ALA B CA 1
ATOM 3878 C C . ALA B 1 57 ? -10.328 -32.062 -4.816 1 96.62 57 ALA B C 1
ATOM 3880 O O . ALA B 1 57 ? -9.594 -32.5 -5.703 1 96.62 57 ALA B O 1
ATOM 3881 N N . THR B 1 58 ? -10.117 -30.859 -4.215 1 98.06 58 THR B N 1
ATOM 3882 C CA . THR B 1 58 ? -8.93 -30.062 -4.488 1 98.06 58 THR B CA 1
ATOM 3883 C C . THR B 1 58 ? -7.664 -30.828 -4.117 1 98.06 58 THR B C 1
ATOM 3885 O O . THR B 1 58 ? -6.727 -30.906 -4.918 1 98.06 58 THR B O 1
ATOM 3888 N N . LEU B 1 59 ? -7.625 -31.438 -2.949 1 98.56 59 LEU B N 1
ATOM 3889 C CA . LEU B 1 59 ? -6.473 -32.219 -2.504 1 98.56 59 LEU B CA 1
ATOM 3890 C C . LEU B 1 59 ? -6.227 -33.406 -3.43 1 98.56 59 LEU B C 1
ATOM 3892 O O . LEU B 1 59 ? -5.082 -33.688 -3.793 1 98.56 59 LEU B O 1
ATOM 3896 N N . ARG B 1 60 ? -7.316 -34.062 -3.83 1 98.06 60 ARG B N 1
ATOM 3897 C CA . ARG B 1 60 ? -7.184 -35.188 -4.758 1 98.06 60 ARG B CA 1
ATOM 3898 C C . ARG B 1 60 ? -6.547 -34.719 -6.07 1 98.06 60 ARG B C 1
ATOM 3900 O O . ARG B 1 60 ? -5.676 -35.406 -6.609 1 98.06 60 ARG B O 1
ATOM 3907 N N . SER B 1 61 ? -7.031 -33.625 -6.535 1 97.44 61 SER B N 1
ATOM 3908 C CA . SER B 1 61 ? -6.477 -33.094 -7.777 1 97.44 61 SER B CA 1
ATOM 3909 C C . SER B 1 61 ? -4.992 -32.781 -7.629 1 97.44 61 SER B C 1
ATOM 3911 O O . SER B 1 61 ? -4.188 -33.125 -8.5 1 97.44 61 SER B O 1
ATOM 3913 N N . ILE B 1 62 ? -4.547 -32.125 -6.547 1 98.5 62 ILE B N 1
ATOM 3914 C CA . ILE B 1 62 ? -3.16 -31.75 -6.297 1 98.5 62 ILE B CA 1
ATOM 3915 C C . ILE B 1 62 ? -2.279 -33 -6.312 1 98.5 62 ILE B C 1
ATOM 3917 O O . ILE B 1 62 ? -1.256 -33.031 -7 1 98.5 62 ILE B O 1
ATOM 3921 N N . PHE B 1 63 ? -2.713 -34.031 -5.637 1 98.31 63 PHE B N 1
ATOM 3922 C CA . PHE B 1 63 ? -1.854 -35.188 -5.457 1 98.31 63 PHE B CA 1
ATOM 3923 C C . PHE B 1 63 ? -1.899 -36.094 -6.684 1 98.31 63 PHE B C 1
ATOM 3925 O O . PHE B 1 63 ? -0.891 -36.688 -7.055 1 98.31 63 PHE B O 1
ATOM 3932 N N . SER B 1 64 ? -3.09 -36.156 -7.363 1 96.44 64 SER B N 1
ATOM 3933 C CA . SER B 1 64 ? -3.201 -37.031 -8.523 1 96.44 64 SER B CA 1
ATOM 3934 C C . SER B 1 64 ? -2.5 -36.438 -9.742 1 96.44 64 SER B C 1
ATOM 3936 O O . SER B 1 64 ? -1.992 -37.188 -10.594 1 96.44 64 SER B O 1
ATOM 3938 N N . GLU B 1 65 ? -2.449 -35.125 -9.812 1 96 65 GLU B N 1
ATOM 3939 C CA . GLU B 1 65 ? -1.887 -34.5 -10.992 1 96 65 GLU B CA 1
ATOM 3940 C C . GLU B 1 65 ? -0.389 -34.25 -10.82 1 96 65 GLU B C 1
ATOM 3942 O O . GLU B 1 65 ? 0.253 -33.656 -11.703 1 96 65 GLU B O 1
ATOM 3947 N N . SER B 1 66 ? 0.18 -34.719 -9.734 1 96.12 66 SER B N 1
ATOM 3948 C CA . SER B 1 66 ? 1.603 -34.531 -9.461 1 96.12 66 SER B CA 1
ATOM 3949 C C . SER B 1 66 ? 2.35 -35.875 -9.547 1 96.12 66 SER B C 1
ATOM 3951 O O . SER B 1 66 ? 1.862 -36.906 -9.062 1 96.12 66 SER B O 1
ATOM 3953 N N . SER B 1 67 ? 3.492 -35.844 -10.195 1 93.25 67 SER B N 1
ATOM 3954 C CA . SER B 1 67 ? 4.352 -37.031 -10.203 1 93.25 67 SER B CA 1
ATOM 3955 C C . SER B 1 67 ? 4.988 -37.25 -8.836 1 93.25 67 SER B C 1
ATOM 3957 O O . SER B 1 67 ? 4.957 -36.375 -7.977 1 93.25 67 SER B O 1
ATOM 3959 N N . GLU B 1 68 ? 5.555 -38.438 -8.633 1 94.88 68 GLU B N 1
ATOM 3960 C CA . GLU B 1 68 ? 6.238 -38.719 -7.379 1 94.88 68 GLU B CA 1
ATOM 3961 C C . GLU B 1 68 ? 7.41 -37.781 -7.152 1 94.88 68 GLU B C 1
ATOM 3963 O O . GLU B 1 68 ? 7.672 -37.375 -6.02 1 94.88 68 GLU B O 1
ATOM 3968 N N . GLU B 1 69 ? 8.102 -37.438 -8.227 1 94.31 69 GLU B N 1
ATOM 3969 C CA . GLU B 1 69 ? 9.211 -36.5 -8.133 1 94.31 69 GLU B CA 1
ATOM 3970 C C . GLU B 1 69 ? 8.734 -35.125 -7.66 1 94.31 69 GLU B C 1
ATOM 3972 O O . GLU B 1 69 ? 9.391 -34.5 -6.836 1 94.31 69 GLU B O 1
ATOM 3977 N N . GLU B 1 70 ? 7.602 -34.688 -8.164 1 97 70 GLU B N 1
ATOM 3978 C CA . GLU B 1 70 ? 7.031 -33.438 -7.758 1 97 70 GLU B CA 1
ATOM 3979 C C . GLU B 1 70 ? 6.602 -33.469 -6.293 1 97 70 GLU B C 1
ATOM 3981 O O . GLU B 1 70 ? 6.844 -32.5 -5.547 1 97 70 GLU B O 1
ATOM 3986 N N . LEU B 1 71 ? 5.949 -34.531 -5.93 1 97.88 71 LEU B N 1
ATOM 3987 C CA . LEU B 1 71 ? 5.438 -34.656 -4.566 1 97.88 71 LEU B CA 1
ATOM 3988 C C . LEU B 1 71 ? 6.574 -34.594 -3.553 1 97.88 71 LEU B C 1
ATOM 3990 O O . LEU B 1 71 ? 6.395 -34.094 -2.443 1 97.88 71 LEU B O 1
ATOM 3994 N N . ASP B 1 72 ? 7.715 -35.031 -3.922 1 96.5 72 ASP B N 1
ATOM 3995 C CA . ASP B 1 72 ? 8.875 -35 -3.035 1 96.5 72 ASP B CA 1
ATOM 3996 C C . ASP B 1 72 ? 9.398 -33.562 -2.846 1 96.5 72 ASP B C 1
ATOM 3998 O O . ASP B 1 72 ? 10.18 -33.312 -1.935 1 96.5 72 ASP B O 1
ATOM 4002 N N . GLN B 1 73 ? 8.992 -32.688 -3.672 1 97.75 73 GLN B N 1
ATOM 4003 C CA . GLN B 1 73 ? 9.523 -31.312 -3.646 1 97.75 73 GLN B CA 1
ATOM 4004 C C . GLN B 1 73 ? 8.5 -30.344 -3.076 1 97.75 73 GLN B C 1
ATOM 4006 O O . GLN B 1 73 ? 8.758 -29.141 -3 1 97.75 73 GLN B O 1
ATOM 4011 N N . MET B 1 74 ? 7.344 -30.844 -2.656 1 98.12 74 MET B N 1
ATOM 4012 C CA . MET B 1 74 ? 6.344 -29.875 -2.213 1 98.12 74 MET B CA 1
ATOM 4013 C C . MET B 1 74 ? 5.676 -30.344 -0.921 1 98.12 74 MET B C 1
ATOM 4015 O O . MET B 1 74 ? 5.777 -31.516 -0.552 1 98.12 74 MET B O 1
ATOM 4019 N N . VAL B 1 75 ? 5.094 -29.547 -0.201 1 98.5 75 VAL B N 1
ATOM 4020 C CA . VAL B 1 75 ? 4.25 -29.812 0.965 1 98.5 75 VAL B CA 1
ATOM 4021 C C . VAL B 1 75 ? 2.973 -28.984 0.873 1 98.5 75 VAL B C 1
ATOM 4023 O O . VAL B 1 75 ? 3.008 -27.812 0.461 1 98.5 75 VAL B O 1
ATOM 4026 N N . VAL B 1 76 ? 1.845 -29.609 1.106 1 98.81 76 VAL B N 1
ATOM 4027 C CA . VAL B 1 76 ? 0.548 -28.953 1.121 1 98.81 76 VAL B CA 1
ATOM 4028 C C . VAL B 1 76 ? 0.16 -28.609 2.557 1 98.81 76 VAL B C 1
ATOM 4030 O O . VAL B 1 76 ? 0.254 -29.453 3.451 1 98.81 76 VAL B O 1
ATOM 4033 N N . VAL B 1 77 ? -0.182 -27.359 2.828 1 98.75 77 VAL B N 1
ATOM 4034 C CA . VAL B 1 77 ? -0.656 -26.922 4.141 1 98.75 77 VAL B CA 1
ATOM 4035 C C . VAL B 1 77 ? -2.119 -26.5 4.047 1 98.75 77 VAL B C 1
ATOM 4037 O O . VAL B 1 77 ? -2.459 -25.578 3.301 1 98.75 77 VAL B O 1
ATOM 4040 N N . VAL B 1 78 ? -2.943 -27.188 4.805 1 98.75 78 VAL B N 1
ATOM 4041 C CA . VAL B 1 78 ? -4.367 -26.875 4.844 1 98.75 78 VAL B CA 1
ATOM 4042 C C . VAL B 1 78 ? -4.719 -26.234 6.184 1 98.75 78 VAL B C 1
ATOM 4044 O O . VAL B 1 78 ? -4.527 -26.828 7.238 1 98.75 78 VAL B O 1
ATOM 4047 N N . LEU B 1 79 ? -5.16 -25.031 6.141 1 98.75 79 LEU B N 1
ATOM 4048 C CA . LEU B 1 79 ? -5.723 -24.375 7.32 1 98.75 79 LEU B CA 1
ATOM 4049 C C . LEU B 1 79 ? -7.23 -24.578 7.387 1 98.75 79 LEU B C 1
ATOM 4051 O O . LEU B 1 79 ? -7.969 -24.078 6.535 1 98.75 79 LEU B O 1
ATOM 4055 N N . LEU B 1 80 ? -7.672 -25.375 8.281 1 98.56 80 LEU B N 1
ATOM 4056 C CA . LEU B 1 80 ? -9.102 -25.422 8.562 1 98.56 80 LEU B CA 1
ATOM 4057 C C . LEU B 1 80 ? -9.531 -24.172 9.336 1 98.56 80 LEU B C 1
ATOM 4059 O O . LEU B 1 80 ? -9.43 -24.141 10.562 1 98.56 80 LEU B O 1
ATOM 4063 N N . ALA B 1 81 ? -10.07 -23.234 8.594 1 98.06 81 ALA B N 1
ATOM 4064 C CA . ALA B 1 81 ? -10.203 -21.875 9.078 1 98.06 81 ALA B CA 1
ATOM 4065 C C . ALA B 1 81 ? -11.633 -21.578 9.523 1 98.06 81 ALA B C 1
ATOM 4067 O O . ALA B 1 81 ? -12.117 -20.453 9.375 1 98.06 81 ALA B O 1
ATOM 4068 N N . ASP B 1 82 ? -12.375 -22.547 9.922 1 97.31 82 ASP B N 1
ATOM 4069 C CA . ASP B 1 82 ? -13.703 -22.328 10.484 1 97.31 82 ASP B CA 1
ATOM 4070 C C . ASP B 1 82 ? -13.703 -22.562 11.992 1 97.31 82 ASP B C 1
ATOM 4072 O O . ASP B 1 82 ? -12.82 -23.219 12.531 1 97.31 82 ASP B O 1
ATOM 4076 N N . PHE B 1 83 ? -14.688 -21.969 12.664 1 97.19 83 PHE B N 1
ATOM 4077 C CA . PHE B 1 83 ? -14.734 -22.109 14.117 1 97.19 83 PHE B CA 1
ATOM 4078 C C . PHE B 1 83 ? -15.688 -23.219 14.523 1 97.19 83 PHE B C 1
ATOM 4080 O O . PHE B 1 83 ? -15.805 -23.547 15.711 1 97.19 83 PHE B O 1
ATOM 4087 N N . ASP B 1 84 ? -16.359 -23.859 13.562 1 96.69 84 ASP B N 1
ATOM 4088 C CA . ASP B 1 84 ? -17.234 -25 13.797 1 96.69 84 ASP B CA 1
ATOM 4089 C C . ASP B 1 84 ? -16.453 -26.266 14.117 1 96.69 84 ASP B C 1
ATOM 4091 O O . ASP B 1 84 ? -15.953 -26.938 13.211 1 96.69 84 ASP B O 1
ATOM 4095 N N . LEU B 1 85 ? -16.422 -26.641 15.359 1 96.12 85 LEU B N 1
ATOM 4096 C CA . LEU B 1 85 ? -15.57 -27.719 15.82 1 96.12 85 LEU B CA 1
ATOM 4097 C C . LEU B 1 85 ? -15.984 -29.047 15.195 1 96.12 85 LEU B C 1
ATOM 4099 O O . LEU B 1 85 ? -15.133 -29.812 14.734 1 96.12 85 LEU B O 1
ATOM 4103 N N . PRO B 1 86 ? -17.312 -29.344 15.148 1 96.81 86 PRO B N 1
ATOM 4104 C CA . PRO B 1 86 ? -17.719 -30.578 14.484 1 96.81 86 PRO B CA 1
ATOM 4105 C C . PRO B 1 86 ? -17.25 -30.641 13.031 1 96.81 86 PRO B C 1
ATOM 4107 O O . PRO B 1 86 ? -16.781 -31.688 12.57 1 96.81 86 PRO B O 1
ATOM 4110 N N . TRP B 1 87 ? -17.375 -29.547 12.359 1 96.94 87 TRP B N 1
ATOM 4111 C CA . TRP B 1 87 ? -16.938 -29.531 10.969 1 96.94 87 TRP B CA 1
ATOM 4112 C C . TRP B 1 87 ? -15.43 -29.781 10.875 1 96.94 87 TRP B C 1
ATOM 4114 O O . TRP B 1 87 ? -14.969 -30.516 10.008 1 96.94 87 TRP B O 1
ATOM 4124 N N . ILE B 1 88 ? -14.617 -29.172 11.742 1 97.62 88 ILE B N 1
ATOM 4125 C CA . ILE B 1 88 ? -13.164 -29.328 11.758 1 97.62 88 ILE B CA 1
ATOM 4126 C C . ILE B 1 88 ? -12.812 -30.797 11.984 1 97.62 88 ILE B C 1
ATOM 4128 O O . ILE B 1 88 ? -12 -31.375 11.25 1 97.62 88 ILE B O 1
ATOM 4132 N N . GLN B 1 89 ? -13.484 -31.391 12.977 1 97.38 89 GLN B N 1
ATOM 4133 C CA . GLN B 1 89 ? -13.195 -32.781 13.328 1 97.38 89 GLN B CA 1
ATOM 4134 C C . GLN B 1 89 ? -13.562 -33.719 12.188 1 97.38 89 GLN B C 1
ATOM 4136 O O . GLN B 1 89 ? -12.812 -34.625 11.867 1 97.38 89 GLN B O 1
ATOM 4141 N N . ASN B 1 90 ? -14.703 -33.5 11.617 1 97.19 90 ASN B N 1
ATOM 4142 C CA . ASN B 1 90 ? -15.148 -34.344 10.508 1 97.19 90 ASN B CA 1
ATOM 4143 C C . ASN B 1 90 ? -14.227 -34.188 9.297 1 97.19 90 ASN B C 1
ATOM 4145 O O . ASN B 1 90 ? -13.883 -35.188 8.656 1 97.19 90 ASN B O 1
ATOM 4149 N N . THR B 1 91 ? -13.891 -32.969 8.969 1 97.88 91 THR B N 1
ATOM 4150 C CA . THR B 1 91 ? -13 -32.719 7.84 1 97.88 91 THR B CA 1
ATOM 4151 C C . THR B 1 91 ? -11.633 -33.344 8.078 1 97.88 91 THR B C 1
ATOM 4153 O O . THR B 1 91 ? -11.062 -33.969 7.18 1 97.88 91 THR B O 1
ATOM 4156 N N . LEU B 1 92 ? -11.133 -33.188 9.297 1 97.56 92 LEU B N 1
ATOM 4157 C CA . LEU B 1 92 ? -9.852 -33.781 9.656 1 97.56 92 LEU B CA 1
ATOM 4158 C C . LEU B 1 92 ? -9.898 -35.312 9.5 1 97.56 92 LEU B C 1
ATOM 4160 O O . LEU B 1 92 ? -8.945 -35.906 9 1 97.56 92 LEU B O 1
ATOM 4164 N N . HIS B 1 93 ? -10.969 -35.906 9.945 1 97.88 93 HIS B N 1
ATOM 4165 C CA . HIS B 1 93 ? -11.141 -37.344 9.836 1 97.88 93 HIS B CA 1
ATOM 4166 C C . HIS B 1 93 ? -11.109 -37.781 8.375 1 97.88 93 HIS B C 1
ATOM 4168 O O . HIS B 1 93 ? -10.438 -38.781 8.039 1 97.88 93 HIS B O 1
ATOM 4174 N N . GLN B 1 94 ? -11.828 -37.094 7.539 1 97.81 94 GLN B N 1
ATOM 4175 C CA . GLN B 1 94 ? -11.875 -37.438 6.117 1 97.81 94 GLN B CA 1
ATOM 4176 C C . GLN B 1 94 ? -10.5 -37.281 5.477 1 97.81 94 GLN B C 1
ATOM 4178 O O . GLN B 1 94 ? -10.07 -38.156 4.703 1 97.81 94 GLN B O 1
ATOM 4183 N N . ILE B 1 95 ? -9.766 -36.219 5.812 1 98.31 95 ILE B N 1
ATOM 4184 C CA . ILE B 1 95 ? -8.43 -36 5.273 1 98.31 95 ILE B CA 1
ATOM 4185 C C . ILE B 1 95 ? -7.492 -37.094 5.727 1 98.31 95 ILE B C 1
ATOM 4187 O O . ILE B 1 95 ? -6.73 -37.656 4.926 1 98.31 95 ILE B O 1
ATOM 4191 N N . SER B 1 96 ? -7.578 -37.469 6.996 1 97.19 96 SER B N 1
ATOM 4192 C CA . SER B 1 96 ? -6.707 -38.469 7.566 1 97.19 96 SER B CA 1
ATOM 4193 C C . SER B 1 96 ? -6.945 -39.844 6.914 1 97.19 96 SER B C 1
ATOM 4195 O O . SER B 1 96 ? -6.008 -40.625 6.73 1 97.19 96 SER B O 1
ATOM 4197 N N . GLN B 1 97 ? -8.156 -40.062 6.555 1 97.44 97 GLN B N 1
ATOM 4198 C CA . GLN B 1 97 ? -8.5 -41.344 5.922 1 97.44 97 GLN B CA 1
ATOM 4199 C C . GLN B 1 97 ? -8.086 -41.344 4.453 1 97.44 97 GLN B C 1
ATOM 4201 O O . GLN B 1 97 ? -7.434 -42.281 3.992 1 97.44 97 GLN B O 1
ATOM 4206 N N . ASP B 1 98 ? -8.438 -40.375 3.768 1 97.56 98 ASP B N 1
ATOM 4207 C CA . ASP B 1 98 ? -8.281 -40.375 2.316 1 97.56 98 ASP B CA 1
ATOM 4208 C C . ASP B 1 98 ? -6.828 -40.094 1.924 1 97.56 98 ASP B C 1
ATOM 4210 O O . ASP B 1 98 ? -6.391 -40.5 0.843 1 97.56 98 ASP B O 1
ATOM 4214 N N . PHE B 1 99 ? -6.039 -39.406 2.754 1 98.38 99 PHE B N 1
ATOM 4215 C CA . PHE B 1 99 ? -4.715 -38.938 2.352 1 98.38 99 PHE B CA 1
ATOM 4216 C C . PHE B 1 99 ? -3.664 -39.344 3.375 1 98.38 99 PHE B C 1
ATOM 4218 O O . PHE B 1 99 ? -2.691 -38.625 3.598 1 98.38 99 PHE B O 1
ATOM 4225 N N . ILE B 1 100 ? -3.883 -40.438 4.047 1 97.31 100 ILE B N 1
ATOM 4226 C CA . ILE B 1 100 ? -3.023 -40.906 5.121 1 97.31 100 ILE B CA 1
ATOM 4227 C C . ILE B 1 100 ? -1.594 -41.062 4.609 1 97.31 100 ILE B C 1
ATOM 4229 O O . ILE B 1 100 ? -0.633 -40.781 5.328 1 97.31 100 ILE B O 1
ATOM 4233 N N . ALA B 1 101 ? -1.41 -41.562 3.402 1 97.38 101 ALA B N 1
ATOM 4234 C CA . ALA B 1 101 ? -0.081 -41.781 2.836 1 97.38 101 ALA B CA 1
ATOM 4235 C C . ALA B 1 101 ? 0.691 -40.469 2.73 1 97.38 101 ALA B C 1
ATOM 4237 O O . ALA B 1 101 ? 1.896 -40.406 2.988 1 97.38 101 ALA B O 1
ATOM 4238 N N . HIS B 1 102 ? 0.008 -39.438 2.332 1 97.88 102 HIS B N 1
ATOM 4239 C CA . HIS B 1 102 ? 0.646 -38.125 2.178 1 97.88 102 HIS B CA 1
ATOM 4240 C C . HIS B 1 102 ? 0.934 -37.469 3.531 1 97.88 102 HIS B C 1
ATOM 4242 O O . HIS B 1 102 ? 1.926 -36.781 3.688 1 97.88 102 HIS B O 1
ATOM 4248 N N . LEU B 1 103 ? 0.08 -37.719 4.527 1 97.12 103 LEU B N 1
ATOM 4249 C CA . LEU B 1 103 ? 0.338 -37.281 5.891 1 97.12 103 LEU B CA 1
ATOM 4250 C C . LEU B 1 103 ? 1.586 -37.969 6.457 1 97.12 103 LEU B C 1
ATOM 4252 O O . LEU B 1 103 ? 2.449 -37.281 7.027 1 97.12 103 LEU B O 1
ATOM 4256 N N . GLU B 1 104 ? 1.729 -39.188 6.184 1 95.88 104 GLU B N 1
ATOM 4257 C CA . GLU B 1 104 ? 2.836 -39.969 6.723 1 95.88 104 GLU B CA 1
ATOM 4258 C C . GLU B 1 104 ? 4.156 -39.594 6.051 1 95.88 104 GLU B C 1
ATOM 4260 O O . GLU B 1 104 ? 5.215 -39.625 6.68 1 95.88 104 GLU B O 1
ATOM 4265 N N . LYS B 1 105 ? 4.082 -39.188 4.812 1 96.69 105 LYS B N 1
ATOM 4266 C CA . LYS B 1 105 ? 5.281 -38.844 4.055 1 96.69 105 LYS B CA 1
ATOM 4267 C C . LYS B 1 105 ? 5.621 -37.375 4.223 1 96.69 105 LYS B C 1
ATOM 4269 O O . LYS B 1 105 ? 6.469 -36.844 3.502 1 96.69 105 LYS B O 1
ATOM 4274 N N . SER B 1 106 ? 4.871 -36.625 5.094 1 96.06 106 SER B N 1
ATOM 4275 C CA . SER B 1 106 ? 5.078 -35.219 5.383 1 96.06 106 SER B CA 1
ATOM 4276 C C . SER B 1 106 ? 4.836 -34.344 4.148 1 96.06 106 SER B C 1
ATOM 4278 O O . SER B 1 106 ? 5.543 -33.375 3.918 1 96.06 106 SER B O 1
ATOM 4280 N N . ARG B 1 107 ? 3.916 -34.844 3.324 1 98.06 107 ARG B N 1
ATOM 4281 C CA . ARG B 1 107 ? 3.527 -34.094 2.129 1 98.06 107 ARG B CA 1
ATOM 4282 C C . ARG B 1 107 ? 2.281 -33.25 2.387 1 98.06 107 ARG B C 1
ATOM 4284 O O . ARG B 1 107 ? 1.889 -32.438 1.546 1 98.06 107 ARG B O 1
ATOM 4291 N N . LEU B 1 108 ? 1.664 -33.469 3.523 1 98.56 108 LEU B N 1
ATOM 4292 C CA . LEU B 1 108 ? 0.42 -32.781 3.867 1 98.56 108 LEU B CA 1
ATOM 4293 C C . LEU B 1 108 ? 0.393 -32.438 5.348 1 98.56 108 LEU B C 1
ATOM 4295 O O . LEU B 1 108 ? 0.703 -33.25 6.203 1 98.56 108 LEU B O 1
ATOM 4299 N N . LEU B 1 109 ? 0.126 -31.141 5.652 1 97.81 109 LEU B N 1
ATOM 4300 C CA . LEU B 1 109 ? -0.089 -30.641 7.004 1 97.81 109 LEU B CA 1
ATOM 4301 C C . LEU B 1 109 ? -1.474 -30.016 7.133 1 97.81 109 LEU B C 1
ATOM 4303 O O . LEU B 1 109 ? -1.929 -29.297 6.23 1 97.81 109 LEU B O 1
ATOM 4307 N N . VAL B 1 110 ? -2.152 -30.359 8.172 1 97.94 110 VAL B N 1
ATOM 4308 C CA . VAL B 1 110 ? -3.438 -29.75 8.492 1 97.94 110 VAL B CA 1
ATOM 4309 C C . VAL B 1 110 ? -3.314 -28.938 9.773 1 97.94 110 VAL B C 1
ATOM 4311 O O . VAL B 1 110 ? -2.869 -29.438 10.805 1 97.94 110 VAL B O 1
ATOM 4314 N N . ILE B 1 111 ? -3.654 -27.641 9.68 1 97.19 111 ILE B N 1
ATOM 4315 C CA . ILE B 1 111 ? -3.473 -26.75 10.82 1 97.19 111 ILE B CA 1
ATOM 4316 C C . ILE B 1 111 ? -4.785 -26.031 11.133 1 97.19 111 ILE B C 1
ATOM 4318 O O . ILE B 1 111 ? -5.73 -26.094 10.344 1 97.19 111 ILE B O 1
ATOM 4322 N N . HIS B 1 112 ? -4.852 -25.469 12.289 1 96.75 112 HIS B N 1
ATOM 4323 C CA . HIS B 1 112 ? -6.02 -24.75 12.773 1 96.75 112 HIS B CA 1
ATOM 4324 C C . HIS B 1 112 ? -5.621 -23.656 13.75 1 96.75 112 HIS B C 1
ATOM 4326 O O . HIS B 1 112 ? -4.609 -23.766 14.445 1 96.75 112 HIS B O 1
ATOM 4332 N N . VAL B 1 113 ? -6.355 -22.562 13.734 1 93.94 113 VAL B N 1
ATOM 4333 C CA . VAL B 1 113 ? -6.191 -21.484 14.695 1 93.94 113 VAL B CA 1
ATOM 4334 C C . VAL B 1 113 ? -7.504 -21.234 15.438 1 93.94 113 VAL B C 1
ATOM 4336 O O . VAL B 1 113 ? -8.547 -21.047 14.812 1 93.94 113 VAL B O 1
ATOM 4339 N N . LYS B 1 114 ? -7.398 -21.203 16.672 1 92.75 114 LYS B N 1
ATOM 4340 C CA . LYS B 1 114 ? -8.594 -21 17.484 1 92.75 114 LYS B CA 1
ATOM 4341 C C . LYS B 1 114 ? -9.125 -19.578 17.328 1 92.75 114 LYS B C 1
ATOM 4343 O O . LYS B 1 114 ? -8.352 -18.641 17.094 1 92.75 114 LYS B O 1
ATOM 4348 N N . GLN B 1 115 ? -10.422 -19.453 17.547 1 93.88 115 GLN B N 1
ATOM 4349 C CA . GLN B 1 115 ? -11.109 -18.172 17.391 1 93.88 115 GLN B CA 1
ATOM 4350 C C . GLN B 1 115 ? -10.5 -17.109 18.281 1 93.88 115 GLN B C 1
ATOM 4352 O O . GLN B 1 115 ? -10.445 -15.938 17.922 1 93.88 115 GLN B O 1
ATOM 4357 N N . GLU B 1 116 ? -9.961 -17.484 19.422 1 88 116 GLU B N 1
ATOM 4358 C CA . GLU B 1 116 ? -9.461 -16.547 20.422 1 88 116 GLU B CA 1
ATOM 4359 C C . GLU B 1 116 ? -8.219 -15.812 19.922 1 88 116 GLU B C 1
ATOM 4361 O O . GLU B 1 116 ? -7.84 -14.773 20.453 1 88 116 GLU B O 1
ATOM 4366 N N . HIS B 1 117 ? -7.59 -16.359 18.906 1 87.19 117 HIS B N 1
ATOM 4367 C CA . HIS B 1 117 ? -6.371 -15.75 18.375 1 87.19 117 HIS B CA 1
ATOM 4368 C C . HIS B 1 117 ? -6.68 -14.797 17.234 1 87.19 117 HIS B C 1
ATOM 4370 O O . HIS B 1 117 ? -5.781 -14.125 16.719 1 87.19 117 HIS B O 1
ATOM 4376 N N . TYR B 1 118 ? -7.965 -14.773 16.875 1 92.5 118 TYR B N 1
ATOM 4377 C CA . TYR B 1 118 ? -8.352 -13.859 15.797 1 92.5 118 TYR B CA 1
ATOM 4378 C C . TYR B 1 118 ? -8.586 -12.453 16.344 1 92.5 118 TYR B C 1
ATOM 4380 O O . TYR B 1 118 ? -9.023 -12.281 17.469 1 92.5 118 TYR B O 1
ATOM 4388 N N . PRO B 1 119 ? -8.25 -11.43 15.602 1 90.81 119 PRO B N 1
ATOM 4389 C CA . PRO B 1 119 ? -8.719 -10.086 15.945 1 90.81 119 PRO B CA 1
ATOM 4390 C C . PRO B 1 119 ? -10.234 -9.945 15.836 1 90.81 119 PRO B C 1
ATOM 4392 O O . PRO B 1 119 ? -10.914 -10.859 15.375 1 90.81 119 PRO B O 1
ATOM 4395 N N . PRO B 1 120 ? -10.781 -8.789 16.297 1 90.5 120 PRO B N 1
ATOM 4396 C CA . PRO B 1 120 ? -12.234 -8.609 16.172 1 90.5 120 PRO B CA 1
ATOM 4397 C C . PRO B 1 120 ? -12.719 -8.797 14.734 1 90.5 120 PRO B C 1
ATOM 4399 O O . PRO B 1 120 ? -12.109 -8.266 13.797 1 90.5 120 PRO B O 1
ATOM 4402 N N . LEU B 1 121 ? -13.797 -9.531 14.609 1 94.38 121 LEU B N 1
ATOM 4403 C CA . LEU B 1 121 ? -14.336 -9.836 13.281 1 94.38 121 LEU B CA 1
ATOM 4404 C C . LEU B 1 121 ? -15.719 -9.219 13.102 1 94.38 121 LEU B C 1
ATOM 4406 O O . LEU B 1 121 ? -16.406 -9.508 12.125 1 94.38 121 LEU B O 1
ATOM 4410 N N . SER B 1 122 ? -16.141 -8.469 14.125 1 92.31 122 SER B N 1
ATOM 4411 C CA . SER B 1 122 ? -17.406 -7.73 14.047 1 92.31 122 SER B CA 1
ATOM 4412 C C . SER B 1 122 ? -17.188 -6.254 14.375 1 92.31 122 SER B C 1
ATOM 4414 O O . SER B 1 122 ? -16.172 -5.875 14.945 1 92.31 122 SER B O 1
ATOM 4416 N N . GLY B 1 123 ? -18.203 -5.488 13.914 1 92.12 123 GLY B N 1
ATOM 4417 C CA . GLY B 1 123 ? -18.078 -4.062 14.156 1 92.12 123 GLY B CA 1
ATOM 4418 C C . GLY B 1 123 ? -16.906 -3.434 13.422 1 92.12 123 GLY B C 1
ATOM 4419 O O . GLY B 1 123 ? -16.25 -2.527 13.938 1 92.12 123 GLY B O 1
ATOM 4420 N N . LEU B 1 124 ? -16.656 -3.969 12.234 1 94.25 124 LEU B N 1
ATOM 4421 C CA . LEU B 1 124 ? -15.477 -3.547 11.484 1 94.25 124 LEU B CA 1
ATOM 4422 C C . LEU B 1 124 ? -15.797 -2.332 10.617 1 94.25 124 LEU B C 1
ATOM 4424 O O . LEU B 1 124 ? -16.969 -2.049 10.344 1 94.25 124 LEU B O 1
ATOM 4428 N N . LYS B 1 125 ? -14.727 -1.603 10.367 1 91.19 125 LYS B N 1
ATOM 4429 C CA . LYS B 1 125 ? -14.852 -0.478 9.445 1 91.19 125 LYS B CA 1
ATOM 4430 C C . LYS B 1 125 ? -15.414 -0.929 8.102 1 91.19 125 LYS B C 1
ATOM 4432 O O . LYS B 1 125 ? -14.969 -1.934 7.543 1 91.19 125 LYS B O 1
ATOM 4437 N N . ARG B 1 126 ? -16.359 -0.178 7.59 1 93 126 ARG B N 1
ATOM 4438 C CA . ARG B 1 126 ? -16.984 -0.546 6.324 1 93 126 ARG B CA 1
ATOM 4439 C C . ARG B 1 126 ? -16.438 0.291 5.176 1 93 126 ARG B C 1
ATOM 4441 O O . ARG B 1 126 ? -16.359 1.518 5.273 1 93 126 ARG B O 1
ATOM 4448 N N . ASN B 1 127 ? -15.945 -0.347 4.168 1 93.44 127 ASN B N 1
ATOM 4449 C CA . ASN B 1 127 ? -15.5 0.245 2.914 1 93.44 127 ASN B CA 1
ATOM 4450 C C . ASN B 1 127 ? -16.219 -0.369 1.717 1 93.44 127 ASN B C 1
ATOM 4452 O O . ASN B 1 127 ? -16.891 -1.4 1.847 1 93.44 127 ASN B O 1
ATOM 4456 N N . PHE B 1 128 ? -16.297 0.295 0.548 1 93.56 128 PHE B N 1
ATOM 4457 C CA . PHE B 1 128 ? -16.766 -0.195 -0.742 1 93.56 128 PHE B CA 1
ATOM 4458 C C . PHE B 1 128 ? -18.25 -0.535 -0.681 1 93.56 128 PHE B C 1
ATOM 4460 O O . PHE B 1 128 ? -18.703 -1.436 -1.384 1 93.56 128 PHE B O 1
ATOM 4467 N N . ASN B 1 129 ? -18.938 -0.056 0.27 1 93.25 129 ASN B N 1
ATOM 4468 C CA . ASN B 1 129 ? -20.375 -0.255 0.463 1 93.25 129 ASN B CA 1
ATOM 4469 C C . ASN B 1 129 ? -20.703 -1.717 0.756 1 93.25 129 ASN B C 1
ATOM 4471 O O . ASN B 1 129 ? -21.797 -2.18 0.465 1 93.25 129 ASN B O 1
ATOM 4475 N N . ASP B 1 130 ? -19.766 -2.426 1.275 1 94.44 130 ASP B N 1
ATOM 4476 C CA . ASP B 1 130 ? -20 -3.814 1.663 1 94.44 130 ASP B CA 1
ATOM 4477 C C . ASP B 1 130 ? -20.875 -3.896 2.91 1 94.44 130 ASP B C 1
ATOM 4479 O O . ASP B 1 130 ? -20.719 -3.107 3.844 1 94.44 130 ASP B O 1
ATOM 4483 N N . ALA B 1 131 ? -21.781 -4.859 2.846 1 95 131 ALA B N 1
ATOM 4484 C CA . ALA B 1 131 ? -22.578 -5.113 4.039 1 95 131 ALA B CA 1
ATOM 4485 C C . ALA B 1 131 ? -21.719 -5.668 5.172 1 95 131 ALA B C 1
ATOM 4487 O O . ALA B 1 131 ? -20.641 -6.227 4.926 1 95 131 ALA B O 1
ATOM 4488 N N . PRO B 1 132 ? -22.141 -5.547 6.426 1 95.06 132 PRO B N 1
ATOM 4489 C CA . PRO B 1 132 ? -21.328 -5.953 7.578 1 95.06 132 PRO B CA 1
ATOM 4490 C C . PRO B 1 132 ? -20.891 -7.418 7.508 1 95.06 132 PRO B C 1
ATOM 4492 O O . PRO B 1 132 ? -19.766 -7.75 7.879 1 95.06 132 PRO B O 1
ATOM 4495 N N . ASP B 1 133 ? -21.781 -8.227 7.062 1 95.12 133 ASP B N 1
ATOM 4496 C CA . ASP B 1 133 ? -21.438 -9.641 7 1 95.12 133 ASP B CA 1
ATOM 4497 C C . ASP B 1 133 ? -20.359 -9.898 5.949 1 95.12 133 ASP B C 1
ATOM 4499 O O . ASP B 1 133 ? -19.484 -10.75 6.145 1 95.12 133 ASP B O 1
ATOM 4503 N N . ARG B 1 134 ? -20.422 -9.258 4.863 1 95.56 134 ARG B N 1
ATOM 4504 C CA . ARG B 1 134 ? -19.406 -9.375 3.836 1 95.56 134 ARG B CA 1
ATOM 4505 C C . ARG B 1 134 ? -18.062 -8.859 4.344 1 95.56 134 ARG B C 1
ATOM 4507 O O . ARG B 1 134 ? -17.016 -9.453 4.066 1 95.56 134 ARG B O 1
ATOM 4514 N N . VAL B 1 135 ? -18.109 -7.742 5.07 1 96.94 135 VAL B N 1
ATOM 4515 C CA . VAL B 1 135 ? -16.875 -7.18 5.641 1 96.94 135 VAL B CA 1
ATOM 4516 C C . VAL B 1 135 ? -16.25 -8.18 6.609 1 96.94 135 VAL B C 1
ATOM 4518 O O . VAL B 1 135 ? -15.047 -8.406 6.59 1 96.94 135 VAL B O 1
ATOM 4521 N N . SER B 1 136 ? -17.125 -8.773 7.402 1 96.88 136 SER B N 1
ATOM 4522 C CA . SER B 1 136 ? -16.625 -9.781 8.336 1 96.88 136 SER B CA 1
ATOM 4523 C C . SER B 1 136 ? -16 -10.953 7.605 1 96.88 136 SER B C 1
ATOM 4525 O O . SER B 1 136 ? -14.922 -11.422 7.988 1 96.88 136 SER B O 1
ATOM 4527 N N . PHE B 1 137 ? -16.625 -11.352 6.578 1 96.5 137 PHE B N 1
ATOM 4528 C CA . PHE B 1 137 ? -16.172 -12.5 5.805 1 96.5 137 PHE B CA 1
ATOM 4529 C C . PHE B 1 137 ? -14.812 -12.227 5.168 1 96.5 137 PHE B C 1
ATOM 4531 O O . PHE B 1 137 ? -13.867 -13 5.34 1 96.5 137 PHE B O 1
ATOM 4538 N N . ARG B 1 138 ? -14.68 -11.18 4.445 1 96.94 138 ARG B N 1
ATOM 4539 C CA . ARG B 1 138 ? -13.445 -10.891 3.725 1 96.94 138 ARG B CA 1
ATOM 4540 C C . ARG B 1 138 ? -12.312 -10.555 4.691 1 96.94 138 ARG B C 1
ATOM 4542 O O . ARG B 1 138 ? -11.148 -10.828 4.406 1 96.94 138 ARG B O 1
ATOM 4549 N N . SER B 1 139 ? -12.656 -9.914 5.84 1 97.56 139 SER B N 1
ATOM 4550 C CA . SER B 1 139 ? -11.648 -9.617 6.852 1 97.56 139 SER B CA 1
ATOM 4551 C C . SER B 1 139 ? -11.086 -10.891 7.469 1 97.56 139 SER B C 1
ATOM 4553 O O . SER B 1 139 ? -9.875 -11.023 7.648 1 97.56 139 SER B O 1
ATOM 4555 N N . LYS B 1 140 ? -11.969 -11.789 7.797 1 97.69 140 LYS B N 1
ATOM 4556 C CA . LYS B 1 140 ? -11.5 -13.062 8.328 1 97.69 140 LYS B CA 1
ATOM 4557 C C . LYS B 1 140 ? -10.609 -13.789 7.324 1 97.69 140 LYS B C 1
ATOM 4559 O O . LYS B 1 140 ? -9.625 -14.422 7.703 1 97.69 140 LYS B O 1
ATOM 4564 N N . GLN B 1 141 ? -11.016 -13.758 6.07 1 97.88 141 GLN B N 1
ATOM 4565 C CA . GLN B 1 141 ? -10.211 -14.391 5.027 1 97.88 141 GLN B CA 1
ATOM 4566 C C . GLN B 1 141 ? -8.797 -13.836 5.008 1 97.88 141 GLN B C 1
ATOM 4568 O O . GLN B 1 141 ? -7.828 -14.586 4.859 1 97.88 141 GLN B O 1
ATOM 4573 N N . ASN B 1 142 ? -8.656 -12.492 5.121 1 97.88 142 ASN B N 1
ATOM 4574 C CA . ASN B 1 142 ? -7.336 -11.875 5.215 1 97.88 142 ASN B CA 1
ATOM 4575 C C . ASN B 1 142 ? -6.535 -12.438 6.387 1 97.88 142 ASN B C 1
ATOM 4577 O O . ASN B 1 142 ? -5.344 -12.727 6.25 1 97.88 142 ASN B O 1
ATOM 4581 N N . VAL B 1 143 ? -7.207 -12.602 7.5 1 96.88 143 VAL B N 1
ATOM 4582 C CA . VAL B 1 143 ? -6.539 -13.102 8.695 1 96.88 143 VAL B CA 1
ATOM 4583 C C . VAL B 1 143 ? -6.184 -14.578 8.523 1 96.88 143 VAL B C 1
ATOM 4585 O O . VAL B 1 143 ? -5.098 -15.008 8.906 1 96.88 143 VAL B O 1
ATOM 4588 N N . ASP B 1 144 ? -7.105 -15.328 7.906 1 98.12 144 ASP B N 1
ATOM 4589 C CA . ASP B 1 144 ? -6.812 -16.734 7.594 1 98.12 144 ASP B CA 1
ATOM 4590 C C . ASP B 1 144 ? -5.531 -16.844 6.773 1 98.12 144 ASP B C 1
ATOM 4592 O O . ASP B 1 144 ? -4.641 -17.625 7.113 1 98.12 144 ASP B O 1
ATOM 4596 N N . TYR B 1 145 ? -5.492 -16.125 5.719 1 98.19 145 TYR B N 1
ATOM 4597 C CA . TYR B 1 145 ? -4.324 -16.156 4.848 1 98.19 145 TYR B CA 1
ATOM 4598 C C . TYR B 1 145 ? -3.078 -15.688 5.586 1 98.19 145 TYR B C 1
ATOM 4600 O O . TYR B 1 145 ? -1.985 -16.219 5.371 1 98.19 145 TYR B O 1
ATOM 4608 N N . SER B 1 146 ? -3.258 -14.672 6.41 1 96.69 146 SER B N 1
ATOM 4609 C CA . SER B 1 146 ? -2.135 -14.188 7.211 1 96.69 146 SER B CA 1
ATOM 4610 C C . SER B 1 146 ? -1.535 -15.312 8.055 1 96.69 146 SER B C 1
ATOM 4612 O O . SER B 1 146 ? -0.32 -15.523 8.047 1 96.69 146 SER B O 1
ATOM 4614 N N . PHE B 1 147 ? -2.365 -16.062 8.734 1 95.56 147 PHE B N 1
ATOM 4615 C CA . PHE B 1 147 ? -1.912 -17.156 9.578 1 95.56 147 PHE B CA 1
ATOM 4616 C C . PHE B 1 147 ? -1.271 -18.25 8.742 1 95.56 147 PHE B C 1
ATOM 4618 O O . PHE B 1 147 ? -0.228 -18.797 9.109 1 95.56 147 PHE B O 1
ATOM 4625 N N . LEU B 1 148 ? -1.905 -18.547 7.684 1 97.75 148 LEU B N 1
ATOM 4626 C CA . LEU B 1 148 ? -1.408 -19.594 6.785 1 97.75 148 LEU B CA 1
ATOM 4627 C C . LEU B 1 148 ? -0.021 -19.234 6.258 1 97.75 148 LEU B C 1
ATOM 4629 O O . LEU B 1 148 ? 0.883 -20.078 6.266 1 97.75 148 LEU B O 1
ATOM 4633 N N . LEU B 1 149 ? 0.133 -18.031 5.836 1 97.12 149 LEU B N 1
ATOM 4634 C CA . LEU B 1 149 ? 1.413 -17.547 5.332 1 97.12 149 LEU B CA 1
ATOM 4635 C C . LEU B 1 149 ? 2.473 -17.562 6.43 1 97.12 149 LEU B C 1
ATOM 4637 O O . LEU B 1 149 ? 3.607 -17.969 6.195 1 97.12 149 LEU B O 1
ATOM 4641 N N . HIS B 1 150 ? 2.062 -17.078 7.582 1 93.62 150 HIS B N 1
ATOM 4642 C CA . HIS B 1 150 ? 2.975 -17.047 8.719 1 93.62 150 HIS B CA 1
ATOM 4643 C C . HIS B 1 150 ? 3.494 -18.453 9.047 1 93.62 150 HIS B C 1
ATOM 4645 O O . HIS B 1 150 ? 4.699 -18.641 9.227 1 93.62 150 HIS B O 1
ATOM 4651 N N . PHE B 1 151 ? 2.666 -19.391 9.055 1 93.75 151 PHE B N 1
ATOM 4652 C CA . PHE B 1 151 ? 3.021 -20.781 9.367 1 93.75 151 PHE B CA 1
ATOM 4653 C C . PHE B 1 151 ? 3.941 -21.359 8.297 1 93.75 151 PHE B C 1
ATOM 4655 O O . PHE B 1 151 ? 4.863 -22.109 8.602 1 93.75 151 PHE B O 1
ATOM 4662 N N . SER B 1 152 ? 3.758 -20.969 7.074 1 96.12 152 SER B N 1
ATOM 4663 C CA . SER B 1 152 ? 4.379 -21.625 5.93 1 96.12 152 SER B CA 1
ATOM 4664 C C . SER B 1 152 ? 5.734 -21.016 5.605 1 96.12 152 SER B C 1
ATOM 4666 O O . SER B 1 152 ? 6.461 -21.516 4.746 1 96.12 152 SER B O 1
ATOM 4668 N N . ALA B 1 153 ? 6.125 -19.938 6.258 1 92.69 153 ALA B N 1
ATOM 4669 C CA . ALA B 1 153 ? 7.234 -19.078 5.863 1 92.69 153 ALA B CA 1
ATOM 4670 C C . ALA B 1 153 ? 8.555 -19.859 5.855 1 92.69 153 ALA B C 1
ATOM 4672 O O . ALA B 1 153 ? 9.477 -19.516 5.109 1 92.69 153 ALA B O 1
ATOM 4673 N N . ASN B 1 154 ? 8.695 -20.938 6.551 1 90.31 154 ASN B N 1
ATOM 4674 C CA . ASN B 1 154 ? 9.984 -21.609 6.621 1 90.31 154 ASN B CA 1
ATOM 4675 C C . ASN B 1 154 ? 9.898 -23.047 6.105 1 90.31 154 ASN B C 1
ATOM 4677 O O . ASN B 1 154 ? 10.766 -23.875 6.391 1 90.31 154 ASN B O 1
ATOM 4681 N N . LEU B 1 155 ? 8.914 -23.406 5.352 1 94.69 155 LEU B N 1
ATOM 4682 C CA . LEU B 1 155 ? 8.695 -24.781 4.926 1 94.69 155 LEU B CA 1
ATOM 4683 C C . LEU B 1 155 ? 9.328 -25.031 3.564 1 94.69 155 LEU B C 1
ATOM 4685 O O . LEU B 1 155 ? 9.648 -26.172 3.227 1 94.69 155 LEU B O 1
ATOM 4689 N N . SER B 1 156 ? 9.492 -23.953 2.77 1 97.19 156 SER B N 1
ATOM 4690 C CA . SER B 1 156 ? 9.93 -24.156 1.392 1 97.19 156 SER B CA 1
ATOM 4691 C C . SER B 1 156 ? 10.609 -22.906 0.841 1 97.19 156 SER B C 1
ATOM 4693 O O . SER B 1 156 ? 10.664 -21.875 1.517 1 97.19 156 SER B O 1
ATOM 4695 N N . GLN B 1 157 ? 11.195 -23.062 -0.328 1 97.25 157 GLN B N 1
ATOM 4696 C CA . GLN B 1 157 ? 11.781 -21.922 -1.021 1 97.25 157 GLN B CA 1
ATOM 4697 C C . GLN B 1 157 ? 10.703 -20.984 -1.552 1 97.25 157 GLN B C 1
ATOM 4699 O O . GLN B 1 157 ? 10.867 -19.766 -1.517 1 97.25 157 GLN B O 1
ATOM 4704 N N . TYR B 1 158 ? 9.664 -21.547 -2.055 1 98.31 158 TYR B N 1
ATOM 4705 C CA . TYR B 1 158 ? 8.555 -20.781 -2.617 1 98.31 158 TYR B CA 1
ATOM 4706 C C . TYR B 1 158 ? 7.234 -21.172 -1.963 1 98.31 158 TYR B C 1
ATOM 4708 O O . TYR B 1 158 ? 7.133 -22.234 -1.347 1 98.31 158 TYR B O 1
ATOM 4716 N N . TYR B 1 159 ? 6.293 -20.328 -2.027 1 98.62 159 TYR B N 1
ATOM 4717 C CA . TYR B 1 159 ? 4.941 -20.516 -1.517 1 98.62 159 TYR B CA 1
ATOM 4718 C C . TYR B 1 159 ? 3.902 -20.156 -2.572 1 98.62 159 TYR B C 1
ATOM 4720 O O . TYR B 1 159 ? 3.982 -19.094 -3.195 1 98.62 159 TYR B O 1
ATOM 4728 N N . LEU B 1 160 ? 2.965 -21.031 -2.777 1 98.75 160 LEU B N 1
ATOM 4729 C CA . LEU B 1 160 ? 1.874 -20.797 -3.717 1 98.75 160 LEU B CA 1
ATOM 4730 C C . LEU B 1 160 ? 0.54 -20.688 -2.986 1 98.75 160 LEU B C 1
ATOM 4732 O O . LEU B 1 160 ? 0.131 -21.625 -2.299 1 98.75 160 LEU B O 1
ATOM 4736 N N . MET B 1 161 ? -0.109 -19.547 -3.146 1 98.31 161 MET B N 1
ATOM 4737 C CA . MET B 1 161 ? -1.446 -19.375 -2.588 1 98.31 161 MET B CA 1
ATOM 4738 C C . MET B 1 161 ? -2.502 -19.984 -3.498 1 98.31 161 MET B C 1
ATOM 4740 O O . MET B 1 161 ? -2.57 -19.672 -4.684 1 98.31 161 MET B O 1
ATOM 4744 N N . LEU B 1 162 ? -3.297 -20.859 -2.957 1 97.88 162 LEU B N 1
ATOM 4745 C CA . LEU B 1 162 ? -4.422 -21.469 -3.66 1 97.88 162 LEU B CA 1
ATOM 4746 C C . LEU B 1 162 ? -5.715 -21.297 -2.871 1 97.88 162 LEU B C 1
ATOM 4748 O O . LEU B 1 162 ? -5.719 -20.688 -1.802 1 97.88 162 LEU B O 1
ATOM 4752 N N . GLU B 1 163 ? -6.82 -21.609 -3.502 1 95.38 163 GLU B N 1
ATOM 4753 C CA . GLU B 1 163 ? -8.109 -21.719 -2.832 1 95.38 163 GLU B CA 1
ATOM 4754 C C . GLU B 1 163 ? -8.516 -23.188 -2.682 1 95.38 163 GLU B C 1
ATOM 4756 O O . GLU B 1 163 ? -7.848 -24.078 -3.205 1 95.38 163 GLU B O 1
ATOM 4761 N N . ASP B 1 164 ? -9.508 -23.453 -1.971 1 96.56 164 ASP B N 1
ATOM 4762 C CA . ASP B 1 164 ? -9.867 -24.828 -1.651 1 96.56 164 ASP B CA 1
ATOM 4763 C C . ASP B 1 164 ? -10.867 -25.391 -2.664 1 96.56 164 ASP B C 1
ATOM 4765 O O . ASP B 1 164 ? -11.539 -26.391 -2.396 1 96.56 164 ASP B O 1
ATOM 4769 N N . ASP B 1 165 ? -11.094 -24.688 -3.787 1 95.19 165 ASP B N 1
ATOM 4770 C CA . ASP B 1 165 ? -12.016 -25.141 -4.82 1 95.19 165 ASP B CA 1
ATOM 4771 C C . ASP B 1 165 ? -11.383 -25.047 -6.207 1 95.19 165 ASP B C 1
ATOM 4773 O O . ASP B 1 165 ? -11.977 -24.469 -7.125 1 95.19 165 ASP B O 1
ATOM 4777 N N . ILE B 1 166 ? -10.242 -25.766 -6.371 1 96.31 166 ILE B N 1
ATOM 4778 C CA . ILE B 1 166 ? -9.523 -25.656 -7.637 1 96.31 166 ILE B CA 1
ATOM 4779 C C . ILE B 1 166 ? -9.156 -27.062 -8.133 1 96.31 166 ILE B C 1
ATOM 4781 O O . ILE B 1 166 ? -9.133 -28.016 -7.348 1 96.31 166 ILE B O 1
ATOM 4785 N N . SER B 1 167 ? -8.906 -27.188 -9.375 1 95.88 167 SER B N 1
ATOM 4786 C CA . SER B 1 167 ? -8.25 -28.328 -10 1 95.88 167 SER B CA 1
ATOM 4787 C C . SER B 1 167 ? -6.914 -27.938 -10.625 1 95.88 167 SER B C 1
ATOM 4789 O O . SER B 1 167 ? -6.723 -26.781 -11 1 95.88 167 SER B O 1
ATOM 4791 N N . CYS B 1 168 ? -6.027 -28.891 -10.703 1 97.38 168 CYS B N 1
ATOM 4792 C CA . CYS B 1 168 ? -4.664 -28.594 -11.133 1 97.38 168 CYS B CA 1
ATOM 4793 C C . CYS B 1 168 ? -4.379 -29.203 -12.5 1 97.38 168 CYS B C 1
ATOM 4795 O O . CYS B 1 168 ? -4.93 -30.25 -12.852 1 97.38 168 CYS B O 1
ATOM 4797 N N . SER B 1 169 ? -3.535 -28.547 -13.211 1 94.81 169 SER B N 1
ATOM 4798 C CA . SER B 1 169 ? -2.959 -29.125 -14.422 1 94.81 169 SER B CA 1
ATOM 4799 C C . SER B 1 169 ? -1.979 -30.25 -14.086 1 94.81 169 SER B C 1
ATOM 4801 O O . SER B 1 169 ? -1.33 -30.219 -13.039 1 94.81 169 SER B O 1
ATOM 4803 N N . LYS B 1 170 ? -1.895 -31.203 -14.984 1 92.44 170 LYS B N 1
ATOM 4804 C CA . LYS B 1 170 ? -0.936 -32.281 -14.797 1 92.44 170 LYS B CA 1
ATOM 4805 C C . LYS B 1 170 ? 0.491 -31.75 -14.719 1 92.44 170 LYS B C 1
ATOM 4807 O O . LYS B 1 170 ? 0.891 -30.906 -15.523 1 92.44 170 LYS B O 1
ATOM 4812 N N . ASN B 1 171 ? 1.242 -32.156 -13.68 1 92.88 171 ASN B N 1
ATOM 4813 C CA . ASN B 1 171 ? 2.633 -31.797 -13.438 1 92.88 171 ASN B CA 1
ATOM 4814 C C . ASN B 1 171 ? 2.803 -30.281 -13.375 1 92.88 171 ASN B C 1
ATOM 4816 O O . ASN B 1 171 ? 3.697 -29.719 -14.016 1 92.88 171 ASN B O 1
ATOM 4820 N N . PHE B 1 172 ? 1.96 -29.656 -12.68 1 96.62 172 PHE B N 1
ATOM 4821 C CA . PHE B 1 172 ? 1.95 -28.188 -12.594 1 96.62 172 PHE B CA 1
ATOM 4822 C C . PHE B 1 172 ? 3.234 -27.672 -11.961 1 96.62 172 PHE B C 1
ATOM 4824 O O . PHE B 1 172 ? 3.723 -26.609 -12.312 1 96.62 172 PHE B O 1
ATOM 4831 N N . LEU B 1 173 ? 3.807 -28.391 -10.984 1 97.25 173 LEU B N 1
ATOM 4832 C CA . LEU B 1 173 ? 5.023 -27.906 -10.336 1 97.25 173 LEU B CA 1
ATOM 4833 C C . LEU B 1 173 ? 6.172 -27.812 -11.336 1 97.25 173 LEU B C 1
ATOM 4835 O O . LEU B 1 173 ? 6.922 -26.844 -11.336 1 97.25 173 LEU B O 1
ATOM 4839 N N . SER B 1 174 ? 6.348 -28.844 -12.164 1 91.69 174 SER B N 1
ATOM 4840 C CA . SER B 1 174 ? 7.391 -28.828 -13.18 1 91.69 174 SER B CA 1
ATOM 4841 C C . SER B 1 174 ? 7.223 -27.625 -14.109 1 91.69 174 SER B C 1
ATOM 4843 O O . SER B 1 174 ? 8.203 -26.969 -14.469 1 91.69 174 SER B O 1
ATOM 4845 N N . SER B 1 175 ? 5.996 -27.406 -14.516 1 90 175 SER B N 1
ATOM 4846 C CA . SER B 1 175 ? 5.715 -26.25 -15.359 1 90 175 SER B CA 1
ATOM 4847 C C . SER B 1 175 ? 6.09 -24.953 -14.656 1 90 175 SER B C 1
ATOM 4849 O O . SER B 1 175 ? 6.688 -24.062 -15.266 1 90 175 SER B O 1
ATOM 4851 N N . MET B 1 176 ? 5.77 -24.797 -13.445 1 95.31 176 MET B N 1
ATOM 4852 C CA . MET B 1 176 ? 6.09 -23.594 -12.664 1 95.31 176 MET B CA 1
ATOM 4853 C C . MET B 1 176 ? 7.598 -23.406 -12.547 1 95.31 176 MET B C 1
ATOM 4855 O O . MET B 1 176 ? 8.102 -22.297 -12.68 1 95.31 176 MET B O 1
ATOM 4859 N N . GLN B 1 177 ? 8.289 -24.516 -12.266 1 93.94 177 GLN B N 1
ATOM 4860 C CA . GLN B 1 177 ? 9.742 -24.453 -12.148 1 93.94 177 GLN B CA 1
ATOM 4861 C C . GLN B 1 177 ? 10.375 -23.906 -13.422 1 93.94 177 GLN B C 1
ATOM 4863 O O . GLN B 1 177 ? 11.312 -23.109 -13.367 1 93.94 177 GLN B O 1
ATOM 4868 N N . HIS B 1 178 ? 9.836 -24.375 -14.508 1 86.06 178 HIS B N 1
ATOM 4869 C CA . HIS B 1 178 ? 10.32 -23.891 -15.797 1 86.06 178 HIS B CA 1
ATOM 4870 C C . HIS B 1 178 ? 10.141 -22.391 -15.93 1 86.06 178 HIS B C 1
ATOM 4872 O O . HIS B 1 178 ? 11.055 -21.688 -16.359 1 86.06 178 HIS B O 1
ATOM 4878 N N . HIS B 1 179 ? 9.016 -21.891 -15.578 1 88.5 179 HIS B N 1
ATOM 4879 C CA . HIS B 1 179 ? 8.727 -20.469 -15.695 1 88.5 179 HIS B CA 1
ATOM 4880 C C . HIS B 1 179 ? 9.57 -19.656 -14.719 1 88.5 179 HIS B C 1
ATOM 4882 O O . HIS B 1 179 ? 10.055 -18.578 -15.062 1 88.5 179 HIS B O 1
ATOM 4888 N N . VAL B 1 180 ? 9.711 -20.125 -13.492 1 94.06 180 VAL B N 1
ATOM 4889 C CA . VAL B 1 180 ? 10.539 -19.438 -12.508 1 94.06 180 VAL B CA 1
ATOM 4890 C C . VAL B 1 180 ? 11.977 -19.312 -13.023 1 94.06 180 VAL B C 1
ATOM 4892 O O . VAL B 1 180 ? 12.602 -18.266 -12.891 1 94.06 180 VAL B O 1
ATOM 4895 N N . GLN B 1 181 ? 12.469 -20.391 -13.609 1 89.75 181 GLN B N 1
ATOM 4896 C CA . GLN B 1 181 ? 13.82 -20.391 -14.172 1 89.75 181 GLN B CA 1
ATOM 4897 C C . GLN B 1 181 ? 13.938 -19.375 -15.312 1 89.75 181 GLN B C 1
ATOM 4899 O O . GLN B 1 181 ? 14.977 -18.734 -15.477 1 89.75 181 GLN B O 1
ATOM 4904 N N . SER B 1 182 ? 12.906 -19.266 -16.047 1 84.5 182 SER B N 1
ATOM 4905 C CA . SER B 1 182 ? 12.922 -18.375 -17.203 1 84.5 182 SER B CA 1
ATOM 4906 C C . SER B 1 182 ? 13.031 -16.922 -16.766 1 84.5 182 SER B C 1
ATOM 4908 O O . SER B 1 182 ? 13.391 -16.047 -17.562 1 84.5 182 SER B O 1
ATOM 4910 N N . MET B 1 183 ? 12.688 -16.609 -15.516 1 90 183 MET B N 1
ATOM 4911 C CA . MET B 1 183 ? 12.781 -15.242 -15 1 90 183 MET B CA 1
ATOM 4912 C C . MET B 1 183 ? 14.242 -14.82 -14.852 1 90 183 MET B C 1
ATOM 4914 O O . MET B 1 183 ? 14.555 -13.625 -14.82 1 90 183 MET B O 1
ATOM 4918 N N . GLY B 1 184 ? 15.109 -15.766 -14.773 1 88.69 184 GLY B N 1
ATOM 4919 C CA . GLY B 1 184 ? 16.516 -15.445 -14.609 1 88.69 184 GLY B CA 1
ATOM 4920 C C . GLY B 1 184 ? 16.797 -14.586 -13.391 1 88.69 184 GLY B C 1
ATOM 4921 O O . GLY B 1 184 ? 16.375 -14.922 -12.281 1 88.69 184 GLY B O 1
ATOM 4922 N N . SER B 1 185 ? 17.438 -13.445 -13.664 1 88.19 185 SER B N 1
ATOM 4923 C CA . SER B 1 185 ? 17.812 -12.555 -12.578 1 88.19 185 SER B CA 1
ATOM 4924 C C . SER B 1 185 ? 16.812 -11.422 -12.414 1 88.19 185 SER B C 1
ATOM 4926 O O . SER B 1 185 ? 16.984 -10.539 -11.57 1 88.19 185 SER B O 1
ATOM 4928 N N . SER B 1 186 ? 15.75 -11.508 -13.188 1 88.62 186 SER B N 1
ATOM 4929 C CA . SER B 1 186 ? 14.727 -10.477 -13.07 1 88.62 186 SER B CA 1
ATOM 4930 C C . SER B 1 186 ? 14.062 -10.508 -11.703 1 88.62 186 SER B C 1
ATOM 4932 O O . SER B 1 186 ? 13.594 -11.562 -11.258 1 88.62 186 SER B O 1
ATOM 4934 N N . PRO B 1 187 ? 14.078 -9.383 -11.078 1 90.88 187 PRO B N 1
ATOM 4935 C CA . PRO B 1 187 ? 13.422 -9.375 -9.773 1 90.88 187 PRO B CA 1
ATOM 4936 C C . PRO B 1 187 ? 11.898 -9.5 -9.875 1 90.88 187 PRO B C 1
ATOM 4938 O O . PRO B 1 187 ? 11.297 -8.953 -10.805 1 90.88 187 PRO B O 1
ATOM 4941 N N . TRP B 1 188 ? 11.32 -10.273 -9.023 1 94.88 188 TRP B N 1
ATOM 4942 C CA . TRP B 1 188 ? 9.867 -10.398 -8.938 1 94.88 188 TRP B CA 1
ATOM 4943 C C . TRP B 1 188 ? 9.422 -10.633 -7.5 1 94.88 188 TRP B C 1
ATOM 4945 O O . TRP B 1 188 ? 10.195 -11.133 -6.676 1 94.88 188 TRP B O 1
ATOM 4955 N N . VAL B 1 189 ? 8.234 -10.195 -7.215 1 96.06 189 VAL B N 1
ATOM 4956 C CA . VAL B 1 189 ? 7.621 -10.375 -5.902 1 96.06 189 VAL B CA 1
ATOM 4957 C C . VAL B 1 189 ? 6.578 -11.492 -5.969 1 96.06 189 VAL B C 1
ATOM 4959 O O . VAL B 1 189 ? 6.531 -12.359 -5.098 1 96.06 189 VAL B O 1
ATOM 4962 N N . THR B 1 190 ? 5.77 -11.469 -7.016 1 97.12 190 THR B N 1
ATOM 4963 C CA . THR B 1 190 ? 4.73 -12.469 -7.227 1 97.12 190 THR B CA 1
ATOM 4964 C C . THR B 1 190 ? 4.664 -12.883 -8.695 1 97.12 190 THR B C 1
ATOM 4966 O O . THR B 1 190 ? 4.777 -12.039 -9.586 1 97.12 190 THR B O 1
ATOM 4969 N N . LEU B 1 191 ? 4.555 -14.133 -8.922 1 97.12 191 LEU B N 1
ATOM 4970 C CA . LEU B 1 191 ? 4.223 -14.695 -10.227 1 97.12 191 LEU B CA 1
ATOM 4971 C C . LEU B 1 191 ? 2.828 -15.312 -10.211 1 97.12 191 LEU B C 1
ATOM 4973 O O . LEU B 1 191 ? 2.438 -15.945 -9.227 1 97.12 191 LEU B O 1
ATOM 4977 N N . GLU B 1 192 ? 2.125 -15.102 -11.305 1 96.56 192 GLU B N 1
ATOM 4978 C CA . GLU B 1 192 ? 0.752 -15.602 -11.352 1 96.56 192 GLU B CA 1
ATOM 4979 C C . GLU B 1 192 ? 0.613 -16.75 -12.336 1 96.56 192 GLU B C 1
ATOM 4981 O O . GLU B 1 192 ? 1.086 -16.656 -13.477 1 96.56 192 GLU B O 1
ATOM 4986 N N . PHE B 1 193 ? -0.055 -17.797 -11.883 1 96.81 193 PHE B N 1
ATOM 4987 C CA . PHE B 1 193 ? -0.255 -18.969 -12.711 1 96.81 193 PHE B CA 1
ATOM 4988 C C . PHE B 1 193 ? -1.741 -19.25 -12.914 1 96.81 193 PHE B C 1
ATOM 4990 O O . PHE B 1 193 ? -2.125 -20.359 -13.305 1 96.81 193 PHE B O 1
ATOM 4997 N N . SER B 1 194 ? -2.564 -18.328 -12.453 1 94.94 194 SER B N 1
ATOM 4998 C CA . SER B 1 194 ? -4 -18.281 -12.711 1 94.94 194 SER B CA 1
ATOM 4999 C C . SER B 1 194 ? -4.492 -16.828 -12.836 1 94.94 194 SER B C 1
ATOM 5001 O O . SER B 1 194 ? -3.9 -15.922 -12.25 1 94.94 194 SER B O 1
ATOM 5003 N N . LYS B 1 195 ? -5.582 -16.672 -13.555 1 90.75 195 LYS B N 1
ATOM 5004 C CA . LYS B 1 195 ? -6.137 -15.344 -13.797 1 90.75 195 LYS B CA 1
ATOM 5005 C C . LYS B 1 195 ? -7.109 -14.938 -12.688 1 90.75 195 LYS B C 1
ATOM 5007 O O . LYS B 1 195 ? -7.266 -13.758 -12.391 1 90.75 195 LYS B O 1
ATOM 5012 N N . LEU B 1 196 ? -7.648 -15.938 -12.086 1 88.38 196 LEU B N 1
ATOM 5013 C CA . LEU B 1 196 ? -8.797 -15.672 -11.234 1 88.38 196 LEU B CA 1
ATOM 5014 C C . LEU B 1 196 ? -8.375 -15.523 -9.773 1 88.38 196 LEU B C 1
ATOM 5016 O O . LEU B 1 196 ? -7.664 -16.375 -9.242 1 88.38 196 LEU B O 1
ATOM 5020 N N . GLY B 1 197 ? -8.789 -14.367 -9.164 1 84.75 197 GLY B N 1
ATOM 5021 C CA . GLY B 1 197 ? -8.734 -14.211 -7.719 1 84.75 197 GLY B CA 1
ATOM 5022 C C . GLY B 1 197 ? -7.34 -14.43 -7.148 1 84.75 197 GLY B C 1
ATOM 5023 O O . GLY B 1 197 ? -6.352 -13.977 -7.723 1 84.75 197 GLY B O 1
ATOM 5024 N N . TYR B 1 198 ? -7.328 -15.016 -5.879 1 91.25 198 TYR B N 1
ATOM 5025 C CA . TYR B 1 198 ? -6.086 -15.297 -5.172 1 91.25 198 TYR B CA 1
ATOM 5026 C C . TYR B 1 198 ? -5.648 -16.75 -5.395 1 91.25 198 TYR B C 1
ATOM 5028 O O . TYR B 1 198 ? -5.375 -17.469 -4.434 1 91.25 198 TYR B O 1
ATOM 5036 N N . ILE B 1 199 ? -5.73 -17.203 -6.66 1 96 199 ILE B N 1
ATOM 5037 C CA . ILE B 1 199 ? -5.391 -18.562 -7.062 1 96 199 ILE B CA 1
ATOM 5038 C C . ILE B 1 199 ? -4.078 -18.547 -7.848 1 96 199 ILE B C 1
ATOM 5040 O O . ILE B 1 199 ? -3.93 -17.797 -8.812 1 96 199 ILE B O 1
ATOM 5044 N N . GLY B 1 200 ? -3.238 -19.375 -7.414 1 97.56 200 GLY B N 1
ATOM 5045 C CA . GLY B 1 200 ? -2.023 -19.578 -8.188 1 97.56 200 GLY B CA 1
ATOM 5046 C C . GLY B 1 200 ? -1.054 -18.406 -8.102 1 97.56 200 GLY B C 1
ATOM 5047 O O . GLY B 1 200 ? -0.468 -18 -9.102 1 97.56 200 GLY B O 1
ATOM 5048 N N . LYS B 1 201 ? -0.935 -17.797 -6.98 1 98 201 LYS B N 1
ATOM 5049 C CA . LYS B 1 201 ? 0.002 -16.703 -6.754 1 98 201 LYS B CA 1
ATOM 5050 C C . LYS B 1 201 ? 1.255 -17.188 -6.031 1 98 201 LYS B C 1
ATOM 5052 O O . LYS B 1 201 ? 1.191 -17.578 -4.867 1 98 201 LYS B O 1
ATOM 5057 N N . LEU B 1 202 ? 2.324 -17.109 -6.723 1 98.38 202 LEU B N 1
ATOM 5058 C CA . LEU B 1 202 ? 3.584 -17.641 -6.215 1 98.38 202 LEU B CA 1
ATOM 5059 C C . LEU B 1 202 ? 4.402 -16.547 -5.543 1 98.38 202 LEU B C 1
ATOM 5061 O O . LEU B 1 202 ? 4.535 -15.445 -6.09 1 98.38 202 LEU B O 1
ATOM 5065 N N . TYR B 1 203 ? 4.91 -16.812 -4.383 1 97.94 203 TYR B N 1
ATOM 5066 C CA . TYR B 1 203 ? 5.762 -15.906 -3.621 1 97.94 203 TYR B CA 1
ATOM 5067 C C . TYR B 1 203 ? 7.09 -16.562 -3.271 1 97.94 203 TYR B C 1
ATOM 5069 O O . TYR B 1 203 ? 7.195 -17.797 -3.262 1 97.94 203 TYR B O 1
ATOM 5077 N N . GLN B 1 204 ? 8.055 -15.703 -3.043 1 95.75 204 GLN B N 1
ATOM 5078 C CA . GLN B 1 204 ? 9.258 -16.172 -2.375 1 95.75 204 GLN B CA 1
ATOM 5079 C C . GLN B 1 204 ? 9.062 -16.25 -0.865 1 95.75 204 GLN B C 1
ATOM 5081 O O . GLN B 1 204 ? 8.508 -15.336 -0.257 1 95.75 204 GLN B O 1
ATOM 5086 N N . SER B 1 205 ? 9.477 -17.312 -0.235 1 93.56 205 SER B N 1
ATOM 5087 C CA . SER B 1 205 ? 9.195 -17.547 1.177 1 93.56 205 SER B CA 1
ATOM 5088 C C . SER B 1 205 ? 9.805 -16.469 2.053 1 93.56 205 SER B C 1
ATOM 5090 O O . SER B 1 205 ? 9.273 -16.141 3.117 1 93.56 205 SER B O 1
ATOM 5092 N N . LYS B 1 206 ? 10.906 -15.875 1.632 1 90.88 206 LYS B N 1
ATOM 5093 C CA . LYS B 1 206 ? 11.562 -14.836 2.412 1 90.88 206 LYS B CA 1
ATOM 5094 C C . LYS B 1 206 ? 10.648 -13.633 2.607 1 90.88 206 LYS B C 1
ATOM 5096 O O . LYS B 1 206 ? 10.844 -12.836 3.525 1 90.88 206 LYS B O 1
ATOM 5101 N N . ASP B 1 207 ? 9.648 -13.492 1.74 1 93.5 207 ASP B N 1
ATOM 5102 C CA . ASP B 1 207 ? 8.75 -12.344 1.802 1 93.5 207 ASP B CA 1
ATOM 5103 C C . ASP B 1 207 ? 7.484 -12.672 2.592 1 93.5 207 ASP B C 1
ATOM 5105 O O . ASP B 1 207 ? 6.668 -11.797 2.865 1 93.5 207 ASP B O 1
ATOM 5109 N N . LEU B 1 208 ? 7.297 -13.891 3.008 1 95.06 208 LEU B N 1
ATOM 5110 C CA . LEU B 1 208 ? 6.039 -14.328 3.604 1 95.06 208 LEU B CA 1
ATOM 5111 C C . LEU B 1 208 ? 5.812 -13.648 4.953 1 95.06 208 LEU B C 1
ATOM 5113 O O . LEU B 1 208 ? 4.691 -13.258 5.277 1 95.06 208 LEU B O 1
ATOM 5117 N N . PRO B 1 209 ? 6.855 -13.477 5.738 1 92.44 209 PRO B N 1
ATOM 5118 C CA . PRO B 1 209 ? 6.598 -12.805 7.012 1 92.44 209 PRO B CA 1
ATOM 5119 C C . PRO B 1 209 ? 6.066 -11.383 6.828 1 92.44 209 PRO B C 1
ATOM 5121 O O . PRO B 1 209 ? 5.148 -10.969 7.539 1 92.44 209 PRO B O 1
ATOM 5124 N N . ILE B 1 210 ? 6.637 -10.633 5.879 1 93.88 210 ILE B N 1
ATOM 5125 C CA . ILE B 1 210 ? 6.191 -9.273 5.602 1 93.88 210 ILE B CA 1
ATOM 5126 C C . ILE B 1 210 ? 4.758 -9.305 5.07 1 93.88 210 ILE B C 1
ATOM 5128 O O . ILE B 1 210 ? 3.928 -8.477 5.469 1 93.88 210 ILE B O 1
ATOM 5132 N N . LEU B 1 211 ? 4.484 -10.25 4.223 1 96.25 211 LEU B N 1
ATOM 5133 C CA . LEU B 1 211 ? 3.15 -10.383 3.648 1 96.25 211 LEU B CA 1
ATOM 5134 C C . LEU B 1 211 ? 2.133 -10.75 4.723 1 96.25 211 LEU B C 1
ATOM 5136 O O . LEU B 1 211 ? 1.023 -10.211 4.746 1 96.25 211 LEU B O 1
ATOM 5140 N N . ALA B 1 212 ? 2.482 -11.703 5.586 1 94.88 212 ALA B N 1
ATOM 5141 C CA . ALA B 1 212 ? 1.592 -12.125 6.668 1 94.88 212 ALA B CA 1
ATOM 5142 C C . ALA B 1 212 ? 1.233 -10.945 7.57 1 94.88 212 ALA B C 1
ATOM 5144 O O . ALA B 1 212 ? 0.059 -10.727 7.879 1 94.88 212 ALA B O 1
ATOM 5145 N N . ARG B 1 213 ? 2.213 -10.148 7.965 1 93.44 213 ARG B N 1
ATOM 5146 C CA . ARG B 1 213 ? 1.977 -8.984 8.82 1 93.44 213 ARG B CA 1
ATOM 5147 C C . ARG B 1 213 ? 1.146 -7.938 8.086 1 93.44 213 ARG B C 1
ATOM 5149 O O . ARG B 1 213 ? 0.295 -7.281 8.695 1 93.44 213 ARG B O 1
ATOM 5156 N N . PHE B 1 214 ? 1.461 -7.805 6.824 1 96.56 214 PHE B N 1
ATOM 5157 C CA . PHE B 1 214 ? 0.752 -6.836 5.996 1 96.56 214 PHE B CA 1
ATOM 5158 C C . PHE B 1 214 ? -0.738 -7.152 5.949 1 96.56 214 PHE B C 1
ATOM 5160 O O . PHE B 1 214 ? -1.571 -6.281 6.199 1 96.56 214 PHE B O 1
ATOM 5167 N N . LEU B 1 215 ? -1.106 -8.398 5.656 1 96.88 215 LEU B N 1
ATOM 5168 C CA . LEU B 1 215 ? -2.506 -8.805 5.586 1 96.88 215 LEU B CA 1
ATOM 5169 C C . LEU B 1 215 ? -3.197 -8.617 6.93 1 96.88 215 LEU B C 1
ATOM 5171 O O . LEU B 1 215 ? -4.34 -8.156 6.984 1 96.88 215 LEU B O 1
ATOM 5175 N N . TYR B 1 216 ? -2.518 -8.969 7.98 1 94.56 216 TYR B N 1
ATOM 5176 C CA . TYR B 1 216 ? -3.084 -8.844 9.32 1 94.56 216 TYR B CA 1
ATOM 5177 C C . TYR B 1 216 ? -3.318 -7.379 9.672 1 94.56 216 TYR B C 1
ATOM 5179 O O . TYR B 1 216 ? -4.371 -7.023 10.203 1 94.56 216 TYR B O 1
ATOM 5187 N N . ASN B 1 217 ? -2.32 -6.559 9.375 1 94.31 217 ASN B N 1
ATOM 5188 C CA . ASN B 1 217 ? -2.359 -5.145 9.727 1 94.31 217 ASN B CA 1
ATOM 5189 C C . ASN B 1 217 ? -3.512 -4.426 9.031 1 94.31 217 ASN B C 1
ATOM 5191 O O . ASN B 1 217 ? -4.109 -3.508 9.594 1 94.31 217 ASN B O 1
ATOM 5195 N N . PHE B 1 218 ? -3.867 -4.82 7.844 1 96.69 218 PHE B N 1
ATOM 5196 C CA . PHE B 1 218 ? -4.887 -4.137 7.059 1 96.69 218 PHE B CA 1
ATOM 5197 C C . PHE B 1 218 ? -6.09 -5.043 6.82 1 96.69 218 PHE B C 1
ATOM 5199 O O . PHE B 1 218 ? -6.816 -4.875 5.84 1 96.69 218 PHE B O 1
ATOM 5206 N N . TYR B 1 219 ? -6.359 -5.973 7.703 1 96.12 219 TYR B N 1
ATOM 5207 C CA . TYR B 1 219 ? -7.262 -7.086 7.434 1 96.12 219 TYR B CA 1
ATOM 5208 C C . TYR B 1 219 ? -8.68 -6.59 7.184 1 96.12 219 TYR B C 1
ATOM 5210 O O . TYR B 1 219 ? -9.453 -7.23 6.465 1 96.12 219 TYR B O 1
ATOM 5218 N N . GLN B 1 220 ? -9.047 -5.422 7.75 1 95.94 220 GLN B N 1
ATOM 5219 C CA . GLN B 1 220 ? -10.438 -4.996 7.633 1 95.94 220 GLN B CA 1
ATOM 5220 C C . GLN B 1 220 ? -10.633 -4.066 6.438 1 95.94 220 GLN B C 1
ATOM 5222 O O . GLN B 1 220 ? -11.758 -3.695 6.109 1 95.94 220 GLN B O 1
ATOM 5227 N N . GLU B 1 221 ? -9.562 -3.631 5.785 1 96.19 221 GLU B N 1
ATOM 5228 C CA . GLU B 1 221 ? -9.625 -2.494 4.875 1 96.19 221 GLU B CA 1
ATOM 5229 C C . GLU B 1 221 ? -10.172 -2.912 3.51 1 96.19 221 GLU B C 1
ATOM 5231 O O . GLU B 1 221 ? -10.945 -2.18 2.895 1 96.19 221 GLU B O 1
ATOM 5236 N N . MET B 1 222 ? -9.695 -4.047 3.027 1 96 222 MET B N 1
ATOM 5237 C CA . MET B 1 222 ? -10.094 -4.473 1.689 1 96 222 MET B CA 1
ATOM 5238 C C . MET B 1 222 ? -9.906 -5.977 1.52 1 96 222 MET B C 1
ATOM 5240 O O . MET B 1 222 ? -9.266 -6.625 2.35 1 96 222 MET B O 1
ATOM 5244 N N . PRO B 1 223 ? -10.508 -6.527 0.403 1 95.31 223 PRO B N 1
ATOM 5245 C CA . PRO B 1 223 ? -10.336 -7.961 0.158 1 95.31 223 PRO B CA 1
ATOM 5246 C C . PRO B 1 223 ? -8.891 -8.344 -0.133 1 95.31 223 PRO B C 1
ATOM 5248 O O . PRO B 1 223 ? -8.086 -7.488 -0.525 1 95.31 223 PRO B O 1
ATOM 5251 N N . CYS B 1 224 ? -8.586 -9.57 0.058 1 94.88 224 CYS B N 1
ATOM 5252 C CA . CYS B 1 224 ? -7.219 -10.062 -0.021 1 94.88 224 CYS B CA 1
ATOM 5253 C C . CYS B 1 224 ? -6.629 -9.828 -1.407 1 94.88 224 CYS B C 1
ATOM 5255 O O . CYS B 1 224 ? -5.445 -9.523 -1.539 1 94.88 224 CYS B O 1
ATOM 5257 N N . ASP B 1 225 ? -7.418 -9.984 -2.473 1 91.5 225 ASP B N 1
ATOM 5258 C CA . ASP B 1 225 ? -6.891 -9.805 -3.824 1 91.5 225 ASP B CA 1
ATOM 5259 C C . ASP B 1 225 ? -6.484 -8.352 -4.066 1 91.5 225 ASP B C 1
ATOM 5261 O O . ASP B 1 225 ? -5.512 -8.086 -4.777 1 91.5 225 ASP B O 1
ATOM 5265 N N . PHE B 1 226 ? -7.281 -7.398 -3.504 1 94.38 226 PHE B N 1
ATOM 5266 C CA . PHE B 1 226 ? -6.91 -5.992 -3.605 1 94.38 226 PHE B CA 1
ATOM 5267 C C . PHE B 1 226 ? -5.637 -5.711 -2.822 1 94.38 226 PHE B C 1
ATOM 5269 O O . PHE B 1 226 ? -4.75 -5.004 -3.305 1 94.38 226 PHE B O 1
ATOM 5276 N N . LEU B 1 227 ? -5.543 -6.242 -1.594 1 96.94 227 LEU B N 1
ATOM 5277 C CA . LEU B 1 227 ? -4.355 -6.047 -0.766 1 96.94 227 LEU B CA 1
ATOM 5278 C C . LEU B 1 227 ? -3.111 -6.59 -1.463 1 96.94 227 LEU B C 1
ATOM 5280 O O . LEU B 1 227 ? -2.027 -6.016 -1.34 1 96.94 227 LEU B O 1
ATOM 5284 N N . LEU B 1 228 ? -3.279 -7.633 -2.176 1 94 228 LEU B N 1
ATOM 5285 C CA . LEU B 1 228 ? -2.141 -8.219 -2.877 1 94 228 LEU B CA 1
ATOM 5286 C C . LEU B 1 228 ? -1.596 -7.25 -3.924 1 94 228 LEU B C 1
ATOM 5288 O O . LEU B 1 228 ? -0.381 -7.156 -4.117 1 94 228 LEU B O 1
ATOM 5292 N N . SER B 1 229 ? -2.475 -6.562 -4.598 1 93.25 229 SER B N 1
ATOM 5293 C CA . SER B 1 229 ? -2.033 -5.57 -5.57 1 93.25 229 SER B CA 1
ATOM 5294 C C . SER B 1 229 ? -1.226 -4.461 -4.902 1 93.25 229 SER B C 1
ATOM 5296 O O . SER B 1 229 ? -0.234 -3.988 -5.461 1 93.25 229 SER B O 1
ATOM 5298 N N . HIS B 1 230 ? -1.67 -4.062 -3.77 1 96.12 230 HIS B N 1
ATOM 5299 C CA . HIS B 1 230 ? -0.912 -3.072 -3.016 1 96.12 230 HIS B CA 1
ATOM 5300 C C . HIS B 1 230 ? 0.436 -3.629 -2.57 1 96.12 230 HIS B C 1
ATOM 5302 O O . HIS B 1 230 ? 1.444 -2.922 -2.596 1 96.12 230 HIS B O 1
ATOM 5308 N N . PHE B 1 231 ? 0.479 -4.879 -2.184 1 97.12 231 PHE B N 1
ATOM 5309 C CA . PHE B 1 231 ? 1.696 -5.504 -1.68 1 97.12 231 PHE B CA 1
ATOM 5310 C C . PHE B 1 231 ? 2.783 -5.508 -2.746 1 97.12 231 PHE B C 1
ATOM 5312 O O . PHE B 1 231 ? 3.93 -5.145 -2.475 1 97.12 231 PHE B O 1
ATOM 5319 N N . HIS B 1 232 ? 2.48 -5.961 -3.904 1 93.94 232 HIS B N 1
ATOM 5320 C CA . HIS B 1 232 ? 3.52 -6.035 -4.926 1 93.94 232 HIS B CA 1
ATOM 5321 C C . HIS B 1 232 ? 4.027 -4.645 -5.297 1 93.94 232 HIS B C 1
ATOM 5323 O O . HIS B 1 232 ? 5.219 -4.465 -5.559 1 93.94 232 HIS B O 1
ATOM 5329 N N . ARG B 1 233 ? 3.115 -3.613 -5.25 1 94.69 233 ARG B N 1
ATOM 5330 C CA . ARG B 1 233 ? 3.566 -2.254 -5.527 1 94.69 233 ARG B CA 1
ATOM 5331 C C . ARG B 1 233 ? 4.496 -1.752 -4.426 1 94.69 233 ARG B C 1
ATOM 5333 O O . ARG B 1 233 ? 5.465 -1.041 -4.699 1 94.69 233 ARG B O 1
ATOM 5340 N N . LEU B 1 234 ? 4.16 -2.045 -3.248 1 97 234 LEU B N 1
ATOM 5341 C CA . LEU B 1 234 ? 4.98 -1.659 -2.105 1 97 234 LEU B CA 1
ATOM 5342 C C . LEU B 1 234 ? 6.375 -2.27 -2.203 1 97 234 LEU B C 1
ATOM 5344 O O . LEU B 1 234 ? 7.34 -1.703 -1.691 1 97 234 LEU B O 1
ATOM 5348 N N . LEU B 1 235 ? 6.457 -3.424 -2.855 1 96.56 235 LEU B N 1
ATOM 5349 C CA . LEU B 1 235 ? 7.75 -4.07 -3.055 1 96.56 235 LEU B CA 1
ATOM 5350 C C . LEU B 1 235 ? 8.305 -3.76 -4.441 1 96.56 235 LEU B C 1
ATOM 5352 O O . LEU B 1 235 ? 9.172 -4.48 -4.945 1 96.56 235 LEU B O 1
ATOM 5356 N N . THR B 1 236 ? 7.742 -2.77 -5.121 1 94.5 236 THR B N 1
ATOM 5357 C CA . THR B 1 236 ? 8.242 -2.119 -6.328 1 94.5 236 THR B CA 1
ATOM 5358 C C . THR B 1 236 ? 8.062 -3.025 -7.543 1 94.5 236 THR B C 1
ATOM 5360 O O . THR B 1 236 ? 8.914 -3.041 -8.438 1 94.5 236 THR B O 1
ATOM 5363 N N . GLN B 1 237 ? 7.055 -3.938 -7.484 1 94.5 237 GLN B N 1
ATOM 5364 C CA . GLN B 1 237 ? 6.621 -4.637 -8.688 1 94.5 237 GLN B CA 1
ATOM 5365 C C . GLN B 1 237 ? 5.391 -3.969 -9.297 1 94.5 237 GLN B C 1
ATOM 5367 O O . GLN B 1 237 ? 4.266 -4.219 -8.867 1 94.5 237 GLN B O 1
ATOM 5372 N N . ASP B 1 238 ? 5.543 -3.273 -10.273 1 90.06 238 ASP B N 1
ATOM 5373 C CA . ASP B 1 238 ? 4.453 -2.508 -10.859 1 90.06 238 ASP B CA 1
ATOM 5374 C C . ASP B 1 238 ? 3.709 -3.332 -11.914 1 90.06 238 ASP B C 1
ATOM 5376 O O . ASP B 1 238 ? 2.502 -3.16 -12.102 1 90.06 238 ASP B O 1
ATOM 5380 N N . LYS B 1 239 ? 4.496 -4.242 -12.5 1 91.5 239 LYS B N 1
ATOM 5381 C CA . LYS B 1 239 ? 3.898 -5.047 -13.555 1 91.5 239 LYS B CA 1
ATOM 5382 C C . LYS B 1 239 ? 3.465 -6.414 -13.031 1 91.5 239 LYS B C 1
ATOM 5384 O O . LYS B 1 239 ? 4.094 -6.965 -12.133 1 91.5 239 LYS B O 1
ATOM 5389 N N . VAL B 1 240 ? 2.438 -6.895 -13.609 1 91.31 240 VAL B N 1
ATOM 5390 C CA . VAL B 1 240 ? 1.957 -8.227 -13.281 1 91.31 240 VAL B CA 1
ATOM 5391 C C . VAL B 1 240 ? 2.664 -9.266 -14.148 1 91.31 240 VAL B C 1
ATOM 5393 O O . VAL B 1 240 ? 2.732 -9.109 -15.375 1 91.31 240 VAL B O 1
ATOM 5396 N N . PHE B 1 241 ? 3.27 -10.266 -13.57 1 93.31 241 PHE B N 1
ATOM 5397 C CA . PHE B 1 241 ? 3.857 -11.398 -14.281 1 93.31 241 PHE B CA 1
ATOM 5398 C C . PHE B 1 241 ? 2.91 -12.594 -14.281 1 93.31 241 PHE B C 1
ATOM 5400 O O . PHE B 1 241 ? 2.936 -13.406 -13.359 1 93.31 241 PHE B O 1
ATOM 5407 N N . ARG B 1 242 ? 2.145 -12.695 -15.266 1 92.81 242 ARG B N 1
ATOM 5408 C CA . ARG B 1 242 ? 1.2 -13.797 -15.414 1 92.81 242 ARG B CA 1
ATOM 5409 C C . ARG B 1 242 ? 1.65 -14.758 -16.516 1 92.81 242 ARG B C 1
ATOM 5411 O O . ARG B 1 242 ? 1.917 -14.336 -17.641 1 92.81 242 ARG B O 1
ATOM 5418 N N . PHE B 1 243 ? 1.652 -15.977 -16.141 1 89.56 243 PHE B N 1
ATOM 5419 C CA . PHE B 1 243 ? 2.064 -16.984 -17.109 1 89.56 243 PHE B CA 1
ATOM 5420 C C . PHE B 1 243 ? 0.854 -17.719 -17.672 1 89.56 243 PHE B C 1
ATOM 5422 O O . PHE B 1 243 ? -0.13 -17.938 -16.953 1 89.56 243 PHE B O 1
ATOM 5429 N N . ARG B 1 244 ? 0.995 -18.062 -18.953 1 83.88 244 ARG B N 1
ATOM 5430 C CA . ARG B 1 244 ? -0.002 -18.859 -19.656 1 83.88 244 ARG B CA 1
ATOM 5431 C C . ARG B 1 244 ? 0.6 -20.156 -20.172 1 83.88 244 ARG B C 1
ATOM 5433 O O . ARG B 1 244 ? 1.778 -20.203 -20.531 1 83.88 244 ARG B O 1
ATOM 5440 N N . PRO B 1 245 ? -0.208 -21.188 -20.188 1 85.94 245 PRO B N 1
ATOM 5441 C CA . PRO B 1 245 ? -1.593 -21.266 -19.719 1 85.94 245 PRO B CA 1
ATOM 5442 C C . PRO B 1 245 ? -1.701 -21.266 -18.203 1 85.94 245 PRO B C 1
ATOM 5444 O O . PRO B 1 245 ? -0.691 -21.422 -17.5 1 85.94 245 PRO B O 1
ATOM 5447 N N . SER B 1 246 ? -2.965 -21.062 -17.781 1 93.31 246 SER B N 1
ATOM 5448 C CA . SER B 1 246 ? -3.211 -21.172 -16.344 1 93.31 246 SER B CA 1
ATOM 5449 C C . SER B 1 246 ? -3.102 -22.625 -15.875 1 93.31 246 SER B C 1
ATOM 5451 O O . SER B 1 246 ? -3.516 -23.531 -16.578 1 93.31 246 SER B O 1
ATOM 5453 N N . LEU B 1 247 ? -2.58 -22.766 -14.742 1 96.25 247 LEU B N 1
ATOM 5454 C CA . LEU B 1 247 ? -2.295 -24.109 -14.258 1 96.25 247 LEU B CA 1
ATOM 5455 C C . LEU B 1 247 ? -3.328 -24.547 -13.227 1 96.25 247 LEU B C 1
ATOM 5457 O O . LEU B 1 247 ? -3.318 -25.703 -12.789 1 96.25 247 LEU B O 1
ATOM 5461 N N . PHE B 1 248 ? -4.234 -23.656 -12.891 1 97.38 248 PHE B N 1
ATOM 5462 C CA . PHE B 1 248 ? -5.25 -23.938 -11.883 1 97.38 248 PHE B CA 1
ATOM 5463 C C . PHE B 1 248 ? -6.621 -23.453 -12.344 1 97.38 248 PHE B C 1
ATOM 5465 O O . PHE B 1 248 ? -6.746 -22.344 -12.867 1 97.38 248 PHE B O 1
ATOM 5472 N N . GLN B 1 249 ? -7.641 -24.312 -12.141 1 94.56 249 GLN B N 1
ATOM 5473 C CA . GLN B 1 249 ? -9.008 -24 -12.547 1 94.56 249 GLN B CA 1
ATOM 5474 C C . GLN B 1 249 ? -9.938 -23.906 -11.344 1 94.56 249 GLN B C 1
ATOM 5476 O O . GLN B 1 249 ? -9.875 -24.734 -10.438 1 94.56 249 GLN B O 1
ATOM 5481 N N . HIS B 1 250 ? -10.68 -22.859 -11.336 1 93.31 250 HIS B N 1
ATOM 5482 C CA . HIS B 1 250 ? -11.719 -22.734 -10.32 1 93.31 250 HIS B CA 1
ATOM 5483 C C . HIS B 1 250 ? -12.828 -23.766 -10.539 1 93.31 250 HIS B C 1
ATOM 5485 O O . HIS B 1 250 ? -13.391 -23.844 -11.633 1 93.31 250 HIS B O 1
ATOM 5491 N N . MET B 1 251 ? -13.227 -24.5 -9.562 1 88.88 251 MET B N 1
ATOM 5492 C CA . MET B 1 251 ? -14.227 -25.547 -9.75 1 88.88 251 MET B CA 1
ATOM 5493 C C . MET B 1 251 ? -15.484 -25.266 -8.93 1 88.88 251 MET B C 1
ATOM 5495 O O . MET B 1 251 ? -16.531 -25.875 -9.141 1 88.88 251 MET B O 1
ATOM 5499 N N . GLY B 1 252 ? -15.336 -24.359 -8.07 1 85.81 252 GLY B N 1
ATOM 5500 C CA . GLY B 1 252 ? -16.453 -24.109 -7.184 1 85.81 252 GLY B CA 1
ATOM 5501 C C . GLY B 1 252 ? -17.641 -23.469 -7.887 1 85.81 252 GLY B C 1
ATOM 5502 O O . GLY B 1 252 ? -17.469 -22.578 -8.719 1 85.81 252 GLY B O 1
ATOM 5503 N N . THR B 1 253 ? -18.812 -24 -7.547 1 84.12 253 THR B N 1
ATOM 5504 C CA . THR B 1 253 ? -20.047 -23.438 -8.078 1 84.12 253 THR B CA 1
ATOM 5505 C C . THR B 1 253 ? -20.688 -22.484 -7.066 1 84.12 253 THR B C 1
ATOM 5507 O O . THR B 1 253 ? -21.438 -21.578 -7.441 1 84.12 253 THR B O 1
ATOM 5510 N N . PHE B 1 254 ? -20.391 -22.797 -5.801 1 84.31 254 PHE B N 1
ATOM 5511 C CA . PHE B 1 254 ? -20.922 -21.953 -4.73 1 84.31 254 PHE B CA 1
ATOM 5512 C C . PHE B 1 254 ? -19.797 -21.375 -3.881 1 84.31 254 PHE B C 1
ATOM 5514 O O . PHE B 1 254 ? -18.906 -22.109 -3.455 1 84.31 254 PHE B O 1
ATOM 5521 N N . SER B 1 255 ? -19.922 -20.094 -3.688 1 84.5 255 SER B N 1
ATOM 5522 C CA . SER B 1 255 ? -18.922 -19.391 -2.879 1 84.5 255 SER B CA 1
ATOM 5523 C C . SER B 1 255 ? -19.031 -19.797 -1.41 1 84.5 255 SER B C 1
ATOM 5525 O O . SER B 1 255 ? -20.078 -20.266 -0.963 1 84.5 255 SER B O 1
ATOM 5527 N N . SER B 1 256 ? -17.953 -19.625 -0.728 1 84.56 256 SER B N 1
ATOM 5528 C CA . SER B 1 256 ? -17.953 -19.859 0.713 1 84.56 256 SER B CA 1
ATOM 5529 C C . SER B 1 256 ? -18.734 -18.781 1.446 1 84.56 256 SER B C 1
ATOM 5531 O O . SER B 1 256 ? -19.156 -18.969 2.59 1 84.56 256 SER B O 1
ATOM 5533 N N . PHE B 1 257 ? -18.922 -17.672 0.77 1 86.69 257 PHE B N 1
ATOM 5534 C CA . PHE B 1 257 ? -19.719 -16.609 1.359 1 86.69 257 PHE B CA 1
ATOM 5535 C C . PHE B 1 257 ? -21.203 -16.828 1.097 1 86.69 257 PHE B C 1
ATOM 5537 O O . PHE B 1 257 ? -21.703 -16.5 0.014 1 86.69 257 PHE B O 1
ATOM 5544 N N . ARG B 1 258 ? -21.938 -17.344 1.933 1 82.5 258 ARG B N 1
ATOM 5545 C CA . ARG B 1 258 ? -23.391 -17.516 1.96 1 82.5 258 ARG B CA 1
ATOM 5546 C C . ARG B 1 258 ? -23.844 -18.438 0.833 1 82.5 258 ARG B C 1
ATOM 5548 O O . ARG B 1 258 ? -25.016 -18.391 0.423 1 82.5 258 ARG B O 1
ATOM 5555 N N . GLY B 1 259 ? -22.906 -19.078 0.249 1 83.06 259 GLY B N 1
ATOM 5556 C CA . GLY B 1 259 ? -23.297 -20.016 -0.804 1 83.06 259 GLY B CA 1
ATOM 5557 C C . GLY B 1 259 ? -23.719 -19.312 -2.082 1 83.06 259 GLY B C 1
ATOM 5558 O O . GLY B 1 259 ? -24.531 -19.859 -2.844 1 83.06 259 GLY B O 1
ATOM 5559 N N . THR B 1 260 ? -23.219 -18.141 -2.346 1 84.38 260 THR B N 1
ATOM 5560 C CA . THR B 1 260 ? -23.547 -17.391 -3.555 1 84.38 260 THR B CA 1
ATOM 5561 C C . THR B 1 260 ? -23.047 -18.109 -4.797 1 84.38 260 THR B C 1
ATOM 5563 O O . THR B 1 260 ? -21.938 -18.672 -4.785 1 84.38 260 THR B O 1
ATOM 5566 N N . TYR B 1 261 ? -23.844 -18.109 -5.762 1 82.94 261 TYR B N 1
ATOM 5567 C CA . TYR B 1 261 ? -23.484 -18.781 -7.008 1 82.94 261 TYR B CA 1
ATOM 5568 C C . TYR B 1 261 ? -22.344 -18.062 -7.719 1 82.94 261 TYR B C 1
ATOM 5570 O O . TYR B 1 261 ? -22.375 -16.844 -7.863 1 82.94 261 TYR B O 1
ATOM 5578 N N . ASN B 1 262 ? -21.281 -18.797 -8.008 1 80.44 262 ASN B N 1
ATOM 5579 C CA . ASN B 1 262 ? -20.109 -18.297 -8.727 1 80.44 262 ASN B CA 1
ATOM 5580 C C . ASN B 1 262 ? -19.625 -19.312 -9.766 1 80.44 262 ASN B C 1
ATOM 5582 O O . ASN B 1 262 ? -19.094 -20.359 -9.406 1 80.44 262 ASN B O 1
ATOM 5586 N N . HIS B 1 263 ? -19.672 -18.922 -11.008 1 80.31 263 HIS B N 1
ATOM 5587 C CA . HIS B 1 263 ? -19.328 -19.875 -12.062 1 80.31 263 HIS B CA 1
ATOM 5588 C C . HIS B 1 263 ? -18.109 -19.391 -12.859 1 80.31 263 HIS B C 1
ATOM 5590 O O . HIS B 1 263 ? -17.922 -19.812 -14.008 1 80.31 263 HIS B O 1
ATOM 5596 N N . LEU B 1 264 ? -17.391 -18.641 -12.266 1 85.56 264 LEU B N 1
ATOM 5597 C CA . LEU B 1 264 ? -16.234 -18.094 -12.977 1 85.56 264 LEU B CA 1
ATOM 5598 C C . LEU B 1 264 ? -15.219 -19.188 -13.289 1 85.56 264 LEU B C 1
ATOM 5600 O O . LEU B 1 264 ? -14.938 -20.047 -12.438 1 85.56 264 LEU B O 1
ATOM 5604 N N . LYS B 1 265 ? -14.766 -19.266 -14.5 1 88.88 265 LYS B N 1
ATOM 5605 C CA . LYS B 1 265 ? -13.734 -20.188 -14.953 1 88.88 265 LYS B CA 1
ATOM 5606 C C . LYS B 1 265 ? -12.586 -19.453 -15.625 1 88.88 265 LYS B C 1
ATOM 5608 O O . LYS B 1 265 ? -12.789 -18.406 -16.266 1 88.88 265 LYS B O 1
ATOM 5613 N N . ASP B 1 266 ? -11.461 -19.969 -15.383 1 91.75 266 ASP B N 1
ATOM 5614 C CA . ASP B 1 266 ? -10.289 -19.453 -16.078 1 91.75 266 ASP B CA 1
ATOM 5615 C C . ASP B 1 266 ? -10.219 -19.984 -17.5 1 91.75 266 ASP B C 1
ATOM 5617 O O . ASP B 1 266 ? -9.938 -21.172 -17.703 1 91.75 266 ASP B O 1
ATOM 5621 N N . GLU B 1 267 ? -10.367 -19.172 -18.406 1 83.69 267 GLU B N 1
ATOM 5622 C CA . GLU B 1 267 ? -10.414 -19.594 -19.812 1 83.69 267 GLU B CA 1
ATOM 5623 C C . GLU B 1 267 ? -9.031 -20.016 -20.297 1 83.69 267 GLU B C 1
ATOM 5625 O O . GLU B 1 267 ? -8.914 -20.734 -21.297 1 83.69 267 GLU B O 1
ATOM 5630 N N . ASP B 1 268 ? -8.031 -19.656 -19.609 1 85.88 268 ASP B N 1
ATOM 5631 C CA . ASP B 1 268 ? -6.672 -19.953 -20.047 1 85.88 268 ASP B CA 1
ATOM 5632 C C . ASP B 1 268 ? -6.188 -21.266 -19.438 1 85.88 268 ASP B C 1
ATOM 5634 O O . ASP B 1 268 ? -5.074 -21.719 -19.719 1 85.88 268 ASP B O 1
ATOM 5638 N N . PHE B 1 269 ? -6.996 -21.891 -18.625 1 91.81 269 PHE B N 1
ATOM 5639 C CA . PHE B 1 269 ? -6.59 -23.125 -17.953 1 91.81 269 PHE B CA 1
ATOM 5640 C C . PHE B 1 269 ? -6.449 -24.266 -18.938 1 91.81 269 PHE B C 1
ATOM 5642 O O . PHE B 1 269 ? -7.27 -24.406 -19.844 1 91.81 269 PHE B O 1
ATOM 5649 N N . ILE B 1 270 ? -5.402 -25.078 -18.766 1 85 270 ILE B N 1
ATOM 5650 C CA . ILE B 1 270 ? -5.219 -26.297 -19.562 1 85 270 ILE B CA 1
ATOM 5651 C C . ILE B 1 270 ? -4.961 -27.469 -18.625 1 85 270 ILE B C 1
ATOM 5653 O O . ILE B 1 270 ? -4.27 -27.344 -17.609 1 85 270 ILE B O 1
ATOM 5657 N N . GLU B 1 271 ? -5.516 -28.547 -18.906 1 85 271 GLU B N 1
ATOM 5658 C CA . GLU B 1 271 ? -5.398 -29.734 -18.062 1 85 271 GLU B CA 1
ATOM 5659 C C . GLU B 1 271 ? -3.992 -30.328 -18.141 1 85 271 GLU B C 1
ATOM 5661 O O . GLU B 1 271 ? -3.441 -30.766 -17.125 1 85 271 GLU B O 1
ATOM 5666 N N . GLU B 1 272 ? -3.479 -30.359 -19.359 1 85 272 GLU B N 1
ATOM 5667 C CA . GLU B 1 272 ? -2.131 -30.875 -19.562 1 85 272 GLU B CA 1
ATOM 5668 C C . GLU B 1 272 ? -1.328 -29.969 -20.5 1 85 272 GLU B C 1
ATOM 5670 O O . GLU B 1 272 ? -1.683 -29.812 -21.672 1 85 272 GLU B O 1
ATOM 5675 N N . VAL B 1 273 ? -0.294 -29.484 -19.922 1 84.5 273 VAL B N 1
ATOM 5676 C CA . VAL B 1 273 ? 0.563 -28.609 -20.719 1 84.5 273 VAL B CA 1
ATOM 5677 C C . VAL B 1 273 ? 1.347 -29.453 -21.719 1 84.5 273 VAL B C 1
ATOM 5679 O O . VAL B 1 273 ? 1.779 -30.562 -21.422 1 84.5 273 VAL B O 1
ATOM 5682 N N . ALA B 1 274 ? 1.521 -28.781 -22.859 1 87.5 274 ALA B N 1
ATOM 5683 C CA . ALA B 1 274 ? 2.258 -29.484 -23.906 1 87.5 274 ALA B CA 1
ATOM 5684 C C . ALA B 1 274 ? 3.75 -29.531 -23.594 1 87.5 274 ALA B C 1
ATOM 5686 O O . ALA B 1 274 ? 4.281 -28.641 -22.938 1 87.5 274 ALA B O 1
ATOM 5687 N N . ASP B 1 275 ? 4.441 -30.578 -24 1 85.62 275 ASP B N 1
ATOM 5688 C CA . ASP B 1 275 ? 5.879 -30.734 -23.781 1 85.62 275 ASP B CA 1
ATOM 5689 C C . ASP B 1 275 ? 6.672 -29.859 -24.75 1 85.62 275 ASP B C 1
ATOM 5691 O O . ASP B 1 275 ? 7.633 -29.203 -24.359 1 85.62 275 ASP B O 1
ATOM 5695 N N . ASN B 1 276 ? 6.238 -29.719 -25.906 1 89.69 276 ASN B N 1
ATOM 5696 C CA . ASN B 1 276 ? 6.922 -29.016 -26.984 1 89.69 276 ASN B CA 1
ATOM 5697 C C . ASN B 1 276 ? 8.43 -29.25 -26.938 1 89.69 276 ASN B C 1
ATOM 5699 O O . ASN B 1 276 ? 9.195 -28.328 -26.672 1 89.69 276 ASN B O 1
ATOM 5703 N N . PRO B 1 277 ? 8.852 -30.5 -27.328 1 90.19 277 PRO B N 1
ATOM 5704 C CA . PRO B 1 277 ? 10.289 -30.781 -27.328 1 90.19 277 PRO B CA 1
ATOM 5705 C C . PRO B 1 277 ? 11.094 -29.797 -28.172 1 90.19 277 PRO B C 1
ATOM 5707 O O . PRO B 1 277 ? 10.57 -29.266 -29.156 1 90.19 277 PRO B O 1
ATOM 5710 N N . PRO B 1 278 ? 12.406 -29.578 -27.75 1 92.38 278 PRO B N 1
ATOM 5711 C CA . PRO B 1 278 ? 13.227 -28.656 -28.531 1 92.38 278 PRO B CA 1
ATOM 5712 C C . PRO B 1 278 ? 13.273 -29.016 -30.016 1 92.38 278 PRO B C 1
ATOM 5714 O O . PRO B 1 278 ? 13.414 -30.188 -30.375 1 92.38 278 PRO B O 1
ATOM 5717 N N . ALA B 1 279 ? 13.133 -27.953 -30.797 1 94.12 279 ALA B N 1
ATOM 5718 C CA . ALA B 1 279 ? 13.078 -28.172 -32.25 1 94.12 279 ALA B CA 1
ATOM 5719 C C . ALA B 1 279 ? 13.523 -26.922 -33 1 94.12 279 ALA B C 1
ATOM 5721 O O . ALA B 1 279 ? 13.414 -25.812 -32.5 1 94.12 279 ALA B O 1
ATOM 5722 N N . ASP B 1 280 ? 14.117 -27.156 -34.125 1 93.44 280 ASP B N 1
ATOM 5723 C CA . ASP B 1 280 ? 14.344 -26.062 -35.094 1 93.44 280 ASP B CA 1
ATOM 5724 C C . ASP B 1 280 ? 13.125 -25.859 -35.969 1 93.44 280 ASP B C 1
ATOM 5726 O O . ASP B 1 280 ? 12.516 -26.828 -36.438 1 93.44 280 ASP B O 1
ATOM 5730 N N . ILE B 1 281 ? 12.773 -24.609 -36.156 1 95.19 281 ILE B N 1
ATOM 5731 C CA . ILE B 1 281 ? 11.562 -24.297 -36.938 1 95.19 281 ILE B CA 1
ATOM 5732 C C . ILE B 1 281 ? 11.93 -23.656 -38.25 1 95.19 281 ILE B C 1
ATOM 5734 O O . ILE B 1 281 ? 12.742 -22.734 -38.312 1 95.19 281 ILE B O 1
ATOM 5738 N N . LYS B 1 282 ? 11.406 -24.25 -39.312 1 92.81 282 LYS B N 1
ATOM 5739 C CA . LYS B 1 282 ? 11.617 -23.734 -40.656 1 92.81 282 LYS B CA 1
ATOM 5740 C C . LYS B 1 282 ? 10.297 -23.562 -41.406 1 92.81 282 LYS B C 1
ATOM 5742 O O . LYS B 1 282 ? 9.375 -24.375 -41.25 1 92.81 282 LYS B O 1
ATOM 5747 N N . THR B 1 283 ? 10.172 -22.469 -42.156 1 96.25 283 THR B N 1
ATOM 5748 C CA . THR B 1 283 ? 9.008 -22.25 -43 1 96.25 283 THR B CA 1
ATOM 5749 C C . THR B 1 283 ? 9.391 -21.422 -44.25 1 96.25 283 THR B C 1
ATOM 5751 O O . THR B 1 283 ? 10.375 -20.688 -44.219 1 96.25 283 THR B O 1
ATOM 5754 N N . ASN B 1 284 ? 8.734 -21.703 -45.375 1 95.81 284 ASN B N 1
ATOM 5755 C CA . ASN B 1 284 ? 8.953 -20.875 -46.562 1 95.81 284 ASN B CA 1
ATOM 5756 C C . ASN B 1 284 ? 7.816 -19.875 -46.781 1 95.81 284 ASN B C 1
ATOM 5758 O O . ASN B 1 284 ? 7.672 -19.297 -47.844 1 95.81 284 ASN B O 1
ATOM 5762 N N . ILE B 1 285 ? 6.961 -19.766 -45.719 1 96.88 285 ILE B N 1
ATOM 5763 C CA . ILE B 1 285 ? 5.945 -18.719 -45.75 1 96.88 285 ILE B CA 1
ATOM 5764 C C . ILE B 1 285 ? 6.578 -17.375 -45.375 1 96.88 285 ILE B C 1
ATOM 5766 O O . ILE B 1 285 ? 7.359 -17.297 -44.406 1 96.88 285 ILE B O 1
ATOM 5770 N N . GLU B 1 286 ? 6.285 -16.375 -46.094 1 97.25 286 GLU B N 1
ATOM 5771 C CA . GLU B 1 286 ? 6.832 -15.062 -45.781 1 97.25 286 GLU B CA 1
ATOM 5772 C C . GLU B 1 286 ? 6.332 -14.531 -44.438 1 97.25 286 GLU B C 1
ATOM 5774 O O . GLU B 1 286 ? 5.129 -14.562 -44.188 1 97.25 286 GLU B O 1
ATOM 5779 N N . ILE B 1 287 ? 7.23 -14.023 -43.688 1 96.88 287 ILE B N 1
ATOM 5780 C CA . ILE B 1 287 ? 6.949 -13.648 -42.312 1 96.88 287 ILE B CA 1
ATOM 5781 C C . ILE B 1 287 ? 6.531 -12.18 -42.25 1 96.88 287 ILE B C 1
ATOM 5783 O O . ILE B 1 287 ? 7.145 -11.328 -42.906 1 96.88 287 ILE B O 1
ATOM 5787 N N . PHE B 1 288 ? 5.492 -11.922 -41.562 1 96.38 288 PHE B N 1
ATOM 5788 C CA . PHE B 1 288 ? 5.035 -10.547 -41.344 1 96.38 288 PHE B CA 1
ATOM 5789 C C . PHE B 1 288 ? 5.703 -9.938 -40.125 1 96.38 288 PHE B C 1
ATOM 5791 O O . PHE B 1 288 ? 5.477 -10.383 -39 1 96.38 288 PHE B O 1
ATOM 5798 N N . LYS B 1 289 ? 6.516 -8.883 -40.344 1 94.19 289 LYS B N 1
ATOM 5799 C CA . LYS B 1 289 ? 7.148 -8.07 -39.281 1 94.19 289 LYS B CA 1
ATOM 5800 C C . LYS B 1 289 ? 7.934 -8.938 -38.312 1 94.19 289 LYS B C 1
ATOM 5802 O O . LYS B 1 289 ? 8.828 -9.688 -38.719 1 94.19 289 LYS B O 1
ATOM 5807 N N . THR B 1 290 ? 7.449 -8.984 -37 1 93.56 290 THR B N 1
ATOM 5808 C CA . THR B 1 290 ? 8.219 -9.672 -35.969 1 93.56 290 THR B CA 1
ATOM 5809 C C . THR B 1 290 ? 7.52 -10.961 -35.562 1 93.56 290 THR B C 1
ATOM 5811 O O . THR B 1 290 ? 7.863 -11.555 -34.531 1 93.56 290 THR B O 1
ATOM 5814 N N . HIS B 1 291 ? 6.582 -11.406 -36.25 1 94.94 291 HIS B N 1
ATOM 5815 C CA . HIS B 1 291 ? 5.824 -12.609 -35.938 1 94.94 291 HIS B CA 1
ATOM 5816 C C . HIS B 1 291 ? 6.5 -13.859 -36.469 1 94.94 291 HIS B C 1
ATOM 5818 O O . HIS B 1 291 ? 5.934 -14.555 -37.312 1 94.94 291 HIS B O 1
ATOM 5824 N N . VAL B 1 292 ? 7.621 -14.203 -35.875 1 95.31 292 VAL B N 1
ATOM 5825 C CA . VAL B 1 292 ? 8.5 -15.258 -36.375 1 95.31 292 VAL B CA 1
ATOM 5826 C C . VAL B 1 292 ? 7.93 -16.625 -36.031 1 95.31 292 VAL B C 1
ATOM 5828 O O . VAL B 1 292 ? 7.102 -16.75 -35.125 1 95.31 292 VAL B O 1
ATOM 5831 N N . PRO B 1 293 ? 8.344 -17.688 -36.75 1 95.31 293 PRO B N 1
ATOM 5832 C CA . PRO B 1 293 ? 7.75 -19.016 -36.594 1 95.31 293 PRO B CA 1
ATOM 5833 C C . PRO B 1 293 ? 7.926 -19.594 -35.219 1 95.31 293 PRO B C 1
ATOM 5835 O O . PRO B 1 293 ? 7.086 -20.375 -34.75 1 95.31 293 PRO B O 1
ATOM 5838 N N . GLU B 1 294 ? 8.914 -19.188 -34.5 1 94.19 294 GLU B N 1
ATOM 5839 C CA . GLU B 1 294 ? 9.18 -19.703 -33.188 1 94.19 294 GLU B CA 1
ATOM 5840 C C . GLU B 1 294 ? 8.055 -19.344 -32.219 1 94.19 294 GLU B C 1
ATOM 5842 O O . GLU B 1 294 ? 7.816 -20.062 -31.234 1 94.19 294 GLU B O 1
ATOM 5847 N N . LYS B 1 295 ? 7.355 -18.344 -32.5 1 92.88 295 LYS B N 1
ATOM 5848 C CA . LYS B 1 295 ? 6.305 -17.859 -31.625 1 92.88 295 LYS B CA 1
ATOM 5849 C C . LYS B 1 295 ? 5.094 -18.781 -31.641 1 92.88 295 LYS B C 1
ATOM 5851 O O . LYS B 1 295 ? 4.305 -18.797 -30.703 1 92.88 295 LYS B O 1
ATOM 5856 N N . ALA B 1 296 ? 4.965 -19.562 -32.656 1 94.06 296 ALA B N 1
ATOM 5857 C CA . ALA B 1 296 ? 3.881 -20.531 -32.75 1 94.06 296 ALA B CA 1
ATOM 5858 C C . ALA B 1 296 ? 4.152 -21.719 -31.828 1 94.06 296 ALA B C 1
ATOM 5860 O O . ALA B 1 296 ? 3.227 -22.453 -31.453 1 94.06 296 ALA B O 1
ATOM 5861 N N . TYR B 1 297 ? 5.41 -21.875 -31.469 1 92.88 297 TYR B N 1
ATOM 5862 C CA . TYR B 1 297 ? 5.836 -23.062 -30.75 1 92.88 297 TYR B CA 1
ATOM 5863 C C . TYR B 1 297 ? 6.207 -22.734 -29.312 1 92.88 297 TYR B C 1
ATOM 5865 O O . TYR B 1 297 ? 6.355 -23.641 -28.484 1 92.88 297 TYR B O 1
ATOM 5873 N N . SER B 1 298 ? 6.328 -21.469 -28.906 1 79.69 298 SER B N 1
ATOM 5874 C CA . SER B 1 298 ? 6.805 -21.016 -27.609 1 79.69 298 SER B CA 1
ATOM 5875 C C . SER B 1 298 ? 5.73 -21.188 -26.531 1 79.69 298 SER B C 1
ATOM 5877 O O . SER B 1 298 ? 6.031 -21.188 -25.344 1 79.69 298 SER B O 1
ATOM 5879 N N . GLN B 1 299 ? 4.637 -21.594 -26.672 1 73.25 299 GLN B N 1
ATOM 5880 C CA . GLN B 1 299 ? 3.498 -21.781 -25.781 1 73.25 299 GLN B CA 1
ATOM 5881 C C . GLN B 1 299 ? 3.166 -20.484 -25.047 1 73.25 299 GLN B C 1
ATOM 5883 O O . GLN B 1 299 ? 2.5 -20.5 -24.016 1 73.25 299 GLN B O 1
ATOM 5888 N N . ASP B 1 300 ? 3.682 -19.328 -25.531 1 73.06 300 ASP B N 1
ATOM 5889 C CA . ASP B 1 300 ? 3.342 -18 -25.031 1 73.06 300 ASP B CA 1
ATOM 5890 C C . ASP B 1 300 ? 2.146 -17.422 -25.781 1 73.06 300 ASP B C 1
ATOM 5892 O O . ASP B 1 300 ? 1.44 -18.141 -26.484 1 73.06 300 ASP B O 1
ATOM 5896 N N . VAL B 1 301 ? 1.925 -16.141 -25.469 1 73.81 301 VAL B N 1
ATOM 5897 C CA . VAL B 1 301 ? 0.766 -15.5 -26.094 1 73.81 301 VAL B CA 1
ATOM 5898 C C . VAL B 1 301 ? 1.109 -15.062 -27.5 1 73.81 301 VAL B C 1
ATOM 5900 O O . VAL B 1 301 ? 0.221 -14.695 -28.281 1 73.81 301 VAL B O 1
ATOM 5903 N N . GLU B 1 302 ? 2.295 -15.172 -27.906 1 83.5 302 GLU B N 1
ATOM 5904 C CA . GLU B 1 302 ? 2.699 -14.742 -29.234 1 83.5 302 GLU B CA 1
ATOM 5905 C C . GLU B 1 302 ? 2.375 -15.812 -30.281 1 83.5 302 GLU B C 1
ATOM 5907 O O . GLU B 1 302 ? 2.043 -16.953 -29.938 1 83.5 302 GLU B O 1
ATOM 5912 N N . TYR B 1 303 ? 2.391 -15.352 -31.562 1 92.69 303 TYR B N 1
ATOM 5913 C CA . TYR B 1 303 ? 1.985 -16.234 -32.625 1 92.69 303 TYR B CA 1
ATOM 5914 C C . TYR B 1 303 ? 2.793 -15.969 -33.906 1 92.69 303 TYR B C 1
ATOM 5916 O O . TYR B 1 303 ? 3.459 -14.938 -34 1 92.69 303 TYR B O 1
ATOM 5924 N N . PHE B 1 304 ? 2.777 -16.938 -34.781 1 96.5 304 PHE B N 1
ATOM 5925 C CA . PHE B 1 304 ? 3.33 -16.766 -36.125 1 96.5 304 PHE B CA 1
ATOM 5926 C C . PHE B 1 304 ? 2.309 -16.125 -37.062 1 96.5 304 PHE B C 1
ATOM 5928 O O . PHE B 1 304 ? 1.124 -16.469 -37.031 1 96.5 304 PHE B O 1
ATOM 5935 N N . TRP B 1 305 ? 2.771 -15.133 -37.812 1 97.25 305 TRP B N 1
ATOM 5936 C CA . TRP B 1 305 ? 1.921 -14.492 -38.812 1 97.25 305 TRP B CA 1
ATOM 5937 C C . TRP B 1 305 ? 2.607 -14.469 -40.156 1 97.25 305 TRP B C 1
ATOM 5939 O O . TRP B 1 305 ? 3.631 -13.805 -40.344 1 97.25 305 TRP B O 1
ATOM 5949 N N . GLY B 1 306 ? 2.031 -15.203 -41.094 1 97.25 306 GLY B N 1
ATOM 5950 C CA . GLY B 1 306 ? 2.578 -15.312 -42.438 1 97.25 306 GLY B CA 1
ATOM 5951 C C . GLY B 1 306 ? 1.756 -14.578 -43.5 1 97.25 306 GLY B C 1
ATOM 5952 O O . GLY B 1 306 ? 0.526 -14.547 -43.406 1 97.25 306 GLY B O 1
ATOM 5953 N N . LEU B 1 307 ? 2.488 -14.039 -44.438 1 96.62 307 LEU B N 1
ATOM 5954 C CA . LEU B 1 307 ? 1.83 -13.312 -45.531 1 96.62 307 LEU B CA 1
ATOM 5955 C C . LEU B 1 307 ? 1.217 -14.273 -46.531 1 96.62 307 LEU B C 1
ATOM 5957 O O . LEU B 1 307 ? 1.727 -15.383 -46.719 1 96.62 307 LEU B O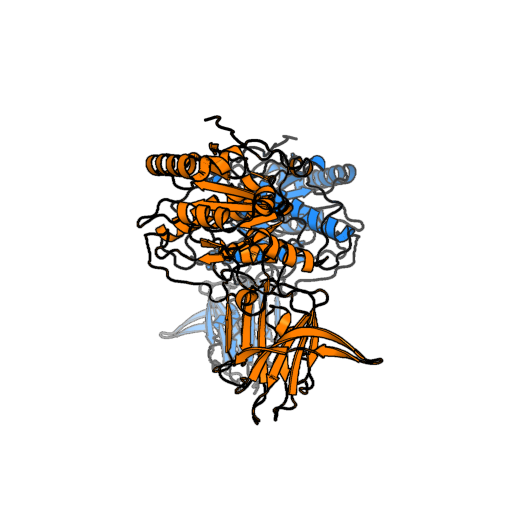 1
ATOM 5961 N N . GLY B 1 308 ? 0.028 -13.859 -47 1 92.19 308 GLY B N 1
ATOM 5962 C CA . GLY B 1 308 ? -0.572 -14.555 -48.125 1 92.19 308 GLY B CA 1
ATOM 5963 C C . GLY B 1 308 ? -0.217 -13.938 -49.438 1 92.19 308 GLY B C 1
ATOM 5964 O O . GLY B 1 308 ? 0.343 -12.844 -49.5 1 92.19 308 GLY B O 1
ATOM 5965 N N . PRO B 1 309 ? -0.539 -14.609 -50.688 1 96.06 309 PRO B N 1
ATOM 5966 C CA . PRO B 1 309 ? -1.188 -15.922 -50.75 1 96.06 309 PRO B CA 1
ATOM 5967 C C . PRO B 1 309 ? -0.228 -17.062 -50.438 1 96.06 309 PRO B C 1
ATOM 5969 O O . PRO B 1 309 ? 0.989 -16.906 -50.562 1 96.06 309 PRO B O 1
ATOM 5972 N N . ILE B 1 310 ? -0.683 -18.141 -49.969 1 97 310 ILE B N 1
ATOM 5973 C CA . ILE B 1 310 ? 0.106 -19.359 -49.75 1 97 310 ILE B CA 1
ATOM 5974 C C . ILE B 1 310 ? -0.515 -20.516 -50.531 1 97 310 ILE B C 1
ATOM 5976 O O . ILE B 1 310 ? -1.663 -20.422 -51 1 97 310 ILE B O 1
ATOM 5980 N N . GLY B 1 311 ? 0.287 -21.516 -50.719 1 96.69 311 GLY B N 1
ATOM 5981 C CA . GLY B 1 311 ? -0.155 -22.656 -51.5 1 96.69 311 GLY B CA 1
ATOM 5982 C C . GLY B 1 311 ? 0.583 -23.938 -51.156 1 96.69 311 GLY B C 1
ATOM 5983 O O . GLY B 1 311 ? 1.3 -24 -50.156 1 96.69 311 GLY B O 1
ATOM 5984 N N . PRO B 1 312 ? 0.339 -24.938 -52.031 1 96.81 312 PRO B N 1
ATOM 5985 C CA . PRO B 1 312 ? 0.857 -26.281 -51.75 1 96.81 312 PRO B CA 1
ATOM 5986 C C . PRO B 1 312 ? 2.381 -26.312 -51.656 1 96.81 312 PRO B C 1
ATOM 5988 O O . PRO B 1 312 ? 2.945 -27.281 -51.125 1 96.81 312 PRO B O 1
ATOM 5991 N N . GLU B 1 313 ? 3.064 -25.281 -52.156 1 95.56 313 GLU B N 1
ATOM 5992 C CA . GLU B 1 313 ? 4.52 -25.219 -52.031 1 95.56 313 GLU B CA 1
ATOM 5993 C C . GLU B 1 313 ? 4.93 -24.781 -50.625 1 95.56 313 GLU B C 1
ATOM 5995 O O . GLU B 1 313 ? 6.086 -24.953 -50.219 1 95.56 313 GLU B O 1
ATOM 6000 N N . ASN B 1 314 ? 4.031 -24.281 -49.875 1 97.25 314 ASN B N 1
ATOM 6001 C CA . ASN B 1 314 ? 4.355 -23.703 -48.562 1 97.25 314 ASN B CA 1
ATOM 6002 C C . ASN B 1 314 ? 4.234 -24.734 -47.438 1 97.25 314 ASN B C 1
ATOM 6004 O O . ASN B 1 314 ? 3.41 -25.641 -47.531 1 97.25 314 ASN B O 1
ATOM 6008 N N . TYR B 1 315 ? 5.059 -24.594 -46.438 1 96.5 315 TYR B N 1
ATOM 6009 C CA . TYR B 1 315 ? 5.062 -25.531 -45.312 1 96.5 315 TYR B CA 1
ATOM 6010 C C . TYR B 1 315 ? 5.566 -24.859 -44.031 1 96.5 315 TYR B C 1
ATOM 6012 O O . TYR B 1 315 ? 6.121 -23.75 -44.094 1 96.5 315 TYR B O 1
ATOM 6020 N N . PHE B 1 316 ? 5.285 -25.375 -42.938 1 96.94 316 PHE B N 1
ATOM 6021 C CA . PHE B 1 316 ? 5.824 -25.094 -41.594 1 96.94 316 PHE B CA 1
ATOM 6022 C C . PHE B 1 316 ? 6.414 -26.359 -40.969 1 96.94 316 PHE B C 1
ATOM 6024 O O . PHE B 1 316 ? 5.699 -27.328 -40.75 1 96.94 316 PHE B O 1
ATOM 6031 N N . LEU B 1 317 ? 7.719 -26.312 -40.781 1 95.31 317 LEU B N 1
ATOM 6032 C CA . LEU B 1 317 ? 8.43 -27.547 -40.406 1 95.31 317 LEU B CA 1
ATOM 6033 C C . LEU B 1 317 ? 9.109 -27.406 -39.062 1 95.31 317 LEU B C 1
ATOM 6035 O O . LEU B 1 317 ? 9.805 -26.422 -38.812 1 95.31 317 LEU B O 1
ATOM 6039 N N . LEU B 1 318 ? 8.836 -28.375 -38.188 1 96 318 LEU B N 1
ATOM 6040 C CA . LEU B 1 318 ? 9.555 -28.531 -36.938 1 96 318 LEU B CA 1
ATOM 6041 C C . LEU B 1 318 ? 10.523 -29.719 -37.031 1 96 318 LEU B C 1
ATOM 6043 O O . LEU B 1 318 ? 10.117 -30.844 -37.312 1 96 318 LEU B O 1
ATOM 6047 N N . VAL B 1 319 ? 11.781 -29.422 -36.812 1 94.12 319 VAL B N 1
ATOM 6048 C CA . VAL B 1 319 ? 12.773 -30.5 -36.75 1 94.12 319 VAL B CA 1
ATOM 6049 C C . VAL B 1 319 ? 13.266 -30.672 -35.312 1 94.12 319 VAL B C 1
ATOM 6051 O O . VAL 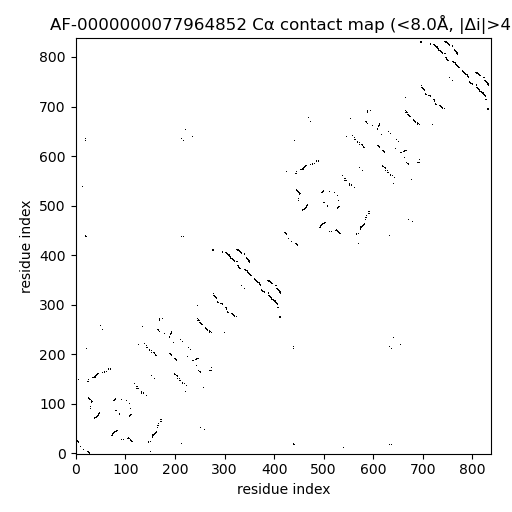B 1 319 ? 14.023 -29.844 -34.812 1 94.12 319 VAL B O 1
ATOM 6054 N N . PHE B 1 320 ? 12.914 -31.828 -34.781 1 94.75 320 PHE B N 1
ATOM 6055 C CA . PHE B 1 320 ? 13.25 -32.062 -33.375 1 94.75 320 PHE B CA 1
ATOM 6056 C C . PHE B 1 320 ? 14.75 -32.281 -33.219 1 94.75 320 PHE B C 1
ATOM 6058 O O . PHE B 1 320 ? 15.383 -32.938 -34.062 1 94.75 320 PHE B O 1
ATOM 6065 N N . HIS B 1 321 ? 15.32 -31.797 -32.219 1 93.31 321 HIS B N 1
ATOM 6066 C CA . HIS B 1 321 ? 16.734 -31.984 -31.938 1 93.31 321 HIS B CA 1
ATOM 6067 C C . HIS B 1 321 ? 17.062 -33.438 -31.672 1 93.31 321 HIS B C 1
ATOM 6069 O O . HIS B 1 321 ? 18.141 -33.906 -32.031 1 93.31 321 HIS B O 1
ATOM 6075 N N . GLU B 1 322 ? 16.125 -34.156 -31.047 1 92.31 322 GLU B N 1
ATOM 6076 C CA . GLU B 1 322 ? 16.156 -35.594 -30.844 1 92.31 322 GLU B CA 1
ATOM 6077 C C . GLU B 1 322 ? 14.82 -36.25 -31.219 1 92.31 322 GLU B C 1
ATOM 6079 O O . GLU B 1 322 ? 13.766 -35.625 -31.047 1 92.31 322 GLU B O 1
ATOM 6084 N N . PRO B 1 323 ? 14.977 -37.469 -31.703 1 92.44 323 PRO B N 1
ATOM 6085 C CA . PRO B 1 323 ? 13.711 -38.156 -32 1 92.44 323 PRO B CA 1
ATOM 6086 C C . PRO B 1 323 ? 12.789 -38.25 -30.797 1 92.44 323 PRO B C 1
ATOM 6088 O O . PRO B 1 323 ? 13.25 -38.5 -29.688 1 92.44 323 PRO B O 1
ATOM 6091 N N . VAL B 1 324 ? 11.562 -38 -31.078 1 93.12 324 VAL B N 1
ATOM 6092 C CA . VAL B 1 324 ? 10.633 -37.938 -29.953 1 93.12 324 VAL B CA 1
ATOM 6093 C C . VAL B 1 324 ? 9.422 -38.812 -30.25 1 93.12 324 VAL B C 1
ATOM 6095 O O . VAL B 1 324 ? 8.938 -38.875 -31.375 1 93.12 324 VAL B O 1
ATOM 6098 N N . GLY B 1 325 ? 8.977 -39.594 -29.219 1 92.69 325 GLY B N 1
ATOM 6099 C CA . GLY B 1 325 ? 7.672 -40.25 -29.312 1 92.69 325 GLY B CA 1
ATOM 6100 C C . GLY B 1 325 ? 6.523 -39.281 -29.062 1 92.69 325 GLY B C 1
ATOM 6101 O O . GLY B 1 325 ? 6.43 -38.688 -27.984 1 92.69 325 GLY B O 1
ATOM 6102 N N . ILE B 1 326 ? 5.625 -39.094 -30.047 1 94.12 326 ILE B N 1
ATOM 6103 C CA . ILE B 1 326 ? 4.551 -38.125 -29.938 1 94.12 326 ILE B CA 1
ATOM 6104 C C . ILE B 1 326 ? 3.271 -38.812 -29.469 1 94.12 326 ILE B C 1
ATOM 6106 O O . ILE B 1 326 ? 2.875 -39.844 -30.016 1 94.12 326 ILE B O 1
ATOM 6110 N N . ASP B 1 327 ? 2.68 -38.281 -28.438 1 92.06 327 ASP B N 1
ATOM 6111 C CA . ASP B 1 327 ? 1.405 -38.781 -27.906 1 92.06 327 ASP B CA 1
ATOM 6112 C C . ASP B 1 327 ? 0.237 -37.969 -28.5 1 92.06 327 ASP B C 1
ATOM 6114 O O . ASP B 1 327 ? -0.758 -38.562 -28.938 1 92.06 327 ASP B O 1
ATOM 6118 N N . ARG B 1 328 ? 0.361 -36.688 -28.453 1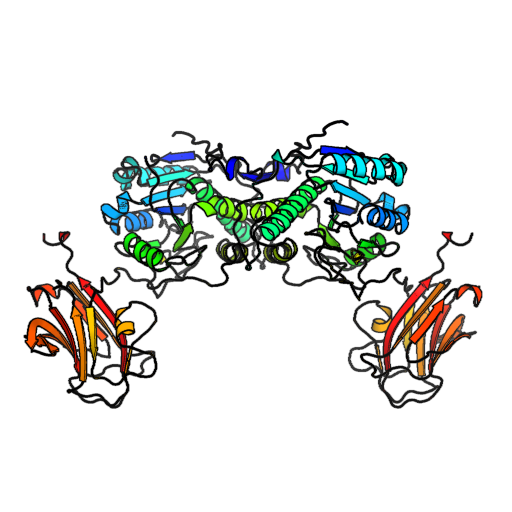 93.69 328 ARG B N 1
ATOM 6119 C CA . ARG B 1 328 ? -0.728 -35.812 -28.875 1 93.69 328 ARG B CA 1
ATOM 6120 C C . ARG B 1 328 ? -0.19 -34.562 -29.562 1 93.69 328 ARG B C 1
ATOM 6122 O O . ARG B 1 328 ? 0.863 -34.062 -29.188 1 93.69 328 ARG B O 1
ATOM 6129 N N . VAL B 1 329 ? -0.89 -34.156 -30.609 1 95.56 329 VAL B N 1
ATOM 6130 C CA . VAL B 1 329 ? -0.556 -32.906 -31.312 1 95.56 329 VAL B CA 1
ATOM 6131 C C . VAL B 1 329 ? -1.794 -32.031 -31.406 1 95.56 329 VAL B C 1
ATOM 6133 O O . VAL B 1 329 ? -2.891 -32.5 -31.703 1 95.56 329 VAL B O 1
ATOM 6136 N N . GLN B 1 330 ? -1.615 -30.812 -31 1 94.19 330 GLN B N 1
ATOM 6137 C CA . GLN B 1 330 ? -2.672 -29.828 -31.172 1 94.19 330 GLN B CA 1
ATOM 6138 C C . GLN B 1 330 ? -2.143 -28.578 -31.875 1 94.19 330 GLN B C 1
ATOM 6140 O O . GLN B 1 330 ? -1.094 -28.047 -31.5 1 94.19 330 GLN B O 1
ATOM 6145 N N . ILE B 1 331 ? -2.822 -28.156 -33 1 95.56 331 ILE B N 1
ATOM 6146 C CA . ILE B 1 331 ? -2.447 -26.969 -33.75 1 95.56 331 ILE B CA 1
ATOM 6147 C C . ILE B 1 331 ? -3.646 -26.031 -33.844 1 95.56 331 ILE B C 1
ATOM 6149 O O . ILE B 1 331 ? -4.758 -26.453 -34.156 1 95.56 331 ILE B O 1
ATOM 6153 N N . GLN B 1 332 ? -3.408 -24.812 -33.438 1 93.81 332 GLN B N 1
ATOM 6154 C CA . GLN B 1 332 ? -4.43 -23.766 -33.562 1 93.81 332 GLN B CA 1
ATOM 6155 C C . GLN B 1 332 ? -3.971 -22.656 -34.469 1 93.81 332 GLN B C 1
ATOM 6157 O O . GLN B 1 332 ? -2.848 -22.156 -34.375 1 93.81 332 GLN B O 1
ATOM 6162 N N . THR B 1 333 ? -4.832 -22.391 -35.5 1 96.31 333 THR B N 1
ATOM 6163 C CA . THR B 1 333 ? -4.508 -21.328 -36.438 1 96.31 333 THR B CA 1
ATOM 6164 C C . THR B 1 333 ? -5.59 -20.25 -36.438 1 96.31 333 THR B C 1
ATOM 6166 O O . THR B 1 333 ? -6.715 -20.5 -36 1 96.31 333 THR B O 1
ATOM 6169 N N . GLY B 1 334 ? -5.148 -19.047 -36.781 1 94.44 334 GLY B N 1
ATOM 6170 C CA . GLY B 1 334 ? -6.086 -17.938 -36.875 1 94.44 334 GLY B CA 1
ATOM 6171 C C . GLY B 1 334 ? -6.242 -17.188 -35.562 1 94.44 334 GLY B C 1
ATOM 6172 O O . GLY B 1 334 ? -5.688 -17.594 -34.562 1 94.44 334 GLY B O 1
ATOM 6173 N N . MET B 1 335 ? -6.828 -16.031 -35.625 1 89.38 335 MET B N 1
ATOM 6174 C CA . MET B 1 335 ? -7.18 -15.18 -34.5 1 89.38 335 MET B CA 1
ATOM 6175 C C . MET B 1 335 ? -8.492 -14.445 -34.75 1 89.38 335 MET B C 1
ATOM 6177 O O . MET B 1 335 ? -8.609 -13.703 -35.719 1 89.38 335 MET B O 1
ATOM 6181 N N . ASP B 1 336 ? -9.484 -14.656 -33.938 1 84.75 336 ASP B N 1
ATOM 6182 C CA . ASP B 1 336 ? -10.805 -14.031 -34.031 1 84.75 336 ASP B CA 1
ATOM 6183 C C . ASP B 1 336 ? -11.438 -14.32 -35.406 1 84.75 336 ASP B C 1
ATOM 6185 O O . ASP B 1 336 ? -11.961 -13.414 -36.031 1 84.75 336 ASP B O 1
ATOM 6189 N N . GLY B 1 337 ? -11.219 -15.508 -35.875 1 84.06 337 GLY B N 1
ATOM 6190 C CA . GLY B 1 337 ? -11.867 -15.969 -37.094 1 84.06 337 GLY B CA 1
ATOM 6191 C C . GLY B 1 337 ? -11.172 -15.5 -38.375 1 84.06 337 GLY B C 1
ATOM 6192 O O . GLY B 1 337 ? -11.664 -15.719 -39.469 1 84.06 337 GLY B O 1
ATOM 6193 N N . LYS B 1 338 ? -10.047 -14.875 -38.156 1 92.69 338 LYS B N 1
ATOM 6194 C CA . LYS B 1 338 ? -9.328 -14.352 -39.344 1 92.69 338 LYS B CA 1
ATOM 6195 C C . LYS B 1 338 ? -7.996 -15.07 -39.531 1 92.69 338 LYS B C 1
ATOM 6197 O O . LYS B 1 338 ? -7.43 -15.609 -38.562 1 92.69 338 LYS B O 1
ATOM 6202 N N . ASP B 1 339 ? -7.469 -15.219 -40.781 1 96.56 339 ASP B N 1
ATOM 6203 C CA . ASP B 1 339 ? -6.141 -15.68 -41.188 1 96.56 339 ASP B CA 1
ATOM 6204 C C . ASP B 1 339 ? -5.918 -17.125 -40.75 1 96.56 339 ASP B C 1
ATOM 6206 O O . ASP B 1 339 ? -4.844 -17.469 -40.25 1 96.56 339 ASP B O 1
ATOM 6210 N N . GLU B 1 340 ? -6.965 -17.906 -40.812 1 96.81 340 GLU B N 1
ATOM 6211 C CA . GLU B 1 340 ? -6.875 -19.328 -40.5 1 96.81 340 GLU B CA 1
ATOM 6212 C C . GLU B 1 340 ? -6.27 -20.109 -41.656 1 96.81 340 GLU B C 1
ATOM 6214 O O . GLU B 1 340 ? -6.414 -19.719 -42.812 1 96.81 340 GLU B O 1
ATOM 6219 N N . LEU B 1 341 ? -5.566 -21.141 -41.375 1 96.5 341 LEU B N 1
ATOM 6220 C CA . LEU B 1 341 ? -5.121 -22.078 -42.375 1 96.5 341 LEU B CA 1
ATOM 6221 C C . LEU B 1 341 ? -6.27 -22.969 -42.844 1 96.5 341 LEU B C 1
ATOM 6223 O O . LEU B 1 341 ? -6.801 -23.766 -42.062 1 96.5 341 LEU B O 1
ATOM 6227 N N . HIS B 1 342 ? -6.617 -22.859 -44.062 1 95.25 342 HIS B N 1
ATOM 6228 C CA . HIS B 1 342 ? -7.832 -23.5 -44.562 1 95.25 342 HIS B CA 1
ATOM 6229 C C . HIS B 1 342 ? -7.574 -24.953 -44.938 1 95.25 342 HIS B C 1
ATOM 6231 O O . HIS B 1 342 ? -8.406 -25.828 -44.656 1 95.25 342 HIS B O 1
ATOM 6237 N N . SER B 1 343 ? -6.52 -25.172 -45.625 1 96.38 343 SER B N 1
ATOM 6238 C CA . SER B 1 343 ? -6.246 -26.516 -46.125 1 96.38 343 SER B CA 1
ATOM 6239 C C . SER B 1 343 ? -4.785 -26.906 -45.906 1 96.38 343 SER B C 1
ATOM 6241 O O . SER B 1 343 ? -3.891 -26.375 -46.594 1 96.38 343 SER B O 1
ATOM 6243 N N . ALA B 1 344 ? -4.578 -27.859 -45.031 1 97.75 344 ALA B N 1
ATOM 6244 C CA . ALA B 1 344 ? -3.225 -28.328 -44.75 1 97.75 344 ALA B CA 1
ATOM 6245 C C . ALA B 1 344 ? -3.246 -29.719 -44.156 1 97.75 344 ALA B C 1
ATOM 6247 O O . ALA B 1 344 ? -4.234 -30.125 -43.531 1 97.75 344 ALA B O 1
ATOM 6248 N N . ASP B 1 345 ? -2.215 -30.438 -44.312 1 97.88 345 ASP B N 1
ATOM 6249 C CA . ASP B 1 345 ? -2 -31.719 -43.656 1 97.88 345 ASP B CA 1
ATOM 6250 C C . ASP B 1 345 ? -0.88 -31.641 -42.625 1 97.88 345 ASP B C 1
ATOM 6252 O O . ASP B 1 345 ? 0.101 -30.922 -42.844 1 97.88 345 ASP B O 1
ATOM 6256 N N . VAL B 1 346 ? -1.1 -32.344 -41.562 1 98.06 346 VAL B N 1
ATOM 6257 C CA . VAL B 1 346 ? -0.055 -32.469 -40.562 1 98.06 346 VAL B CA 1
ATOM 6258 C C . VAL B 1 346 ? 0.618 -33.844 -40.719 1 98.06 346 VAL B C 1
ATOM 6260 O O . VAL B 1 346 ? -0.055 -34.875 -40.719 1 98.06 346 VAL B O 1
ATOM 6263 N N . GLU B 1 347 ? 1.955 -33.812 -40.844 1 96.88 347 GLU B N 1
ATOM 6264 C CA . GLU B 1 347 ? 2.705 -35.031 -41.125 1 96.88 347 GLU B CA 1
ATOM 6265 C C . GLU B 1 347 ? 3.889 -35.188 -40.188 1 96.88 347 GLU B C 1
ATOM 6267 O O . GLU B 1 347 ? 4.398 -34.188 -39.656 1 96.88 347 GLU B O 1
ATOM 6272 N N . ILE B 1 348 ? 4.227 -36.438 -40 1 96 348 ILE B N 1
ATOM 6273 C CA . ILE B 1 348 ? 5.391 -36.75 -39.188 1 96 348 ILE B CA 1
ATOM 6274 C C . ILE B 1 348 ? 6.469 -37.406 -40.062 1 96 348 ILE B C 1
ATOM 6276 O O . ILE B 1 348 ? 6.184 -38.344 -40.812 1 96 348 ILE B O 1
ATOM 6280 N N . GLY B 1 349 ? 7.668 -36.844 -39.969 1 94 349 GLY B N 1
ATOM 6281 C CA . GLY B 1 349 ? 8.812 -37.438 -40.625 1 94 349 GLY B CA 1
ATOM 6282 C C . GLY B 1 349 ? 9.664 -38.281 -39.688 1 94 349 GLY B C 1
ATOM 6283 O O . GLY B 1 349 ? 9.891 -37.906 -38.531 1 94 349 GLY B O 1
ATOM 6284 N N . THR B 1 350 ? 10.156 -39.469 -40.156 1 91.5 350 THR B N 1
ATOM 6285 C CA . THR B 1 350 ? 10.852 -40.406 -39.281 1 91.5 350 THR B CA 1
ATOM 6286 C C . THR B 1 350 ? 12.297 -40.594 -39.719 1 91.5 350 THR B C 1
ATOM 6288 O O . THR B 1 350 ? 13.047 -41.344 -39.094 1 91.5 350 THR B O 1
ATOM 6291 N N . LYS B 1 351 ? 12.688 -40 -40.812 1 87.88 351 LYS B N 1
ATOM 6292 C CA . LYS B 1 351 ? 14.055 -40.125 -41.281 1 87.88 351 LYS B CA 1
ATOM 6293 C C . LYS B 1 351 ? 14.656 -38.75 -41.594 1 87.88 351 LYS B C 1
ATOM 6295 O O . LYS B 1 351 ? 13.938 -37.844 -42 1 87.88 351 LYS B O 1
ATOM 6300 N N . LEU B 1 352 ? 15.922 -38.625 -41.156 1 79 352 LEU B N 1
ATOM 6301 C CA . LEU B 1 352 ? 16.672 -37.406 -41.5 1 79 352 LEU B CA 1
ATOM 6302 C C . LEU B 1 352 ? 17.594 -37.656 -42.688 1 79 352 LEU B C 1
ATOM 6304 O O . LEU B 1 352 ? 18.344 -38.625 -42.719 1 79 352 LEU B O 1
ATOM 6308 N N . GLU B 1 353 ? 17.328 -37.031 -43.75 1 76.31 353 GLU B N 1
ATOM 6309 C CA . GLU B 1 353 ? 18.234 -37.125 -44.906 1 76.31 353 GLU B CA 1
ATOM 6310 C C . GLU B 1 353 ? 19.203 -35.969 -44.969 1 76.31 353 GLU B C 1
ATOM 6312 O O . GLU B 1 353 ? 18.781 -34.812 -44.812 1 76.31 353 GLU B O 1
ATOM 6317 N N . ARG B 1 354 ? 20.469 -36.062 -44.562 1 64 354 ARG B N 1
ATOM 6318 C CA . ARG B 1 354 ? 21.516 -35.031 -44.688 1 64 354 ARG B CA 1
ATOM 6319 C C . ARG B 1 354 ? 21.984 -34.875 -46.125 1 64 354 ARG B C 1
ATOM 6321 O O . ARG B 1 354 ? 22.406 -35.844 -46.75 1 64 354 ARG B O 1
ATOM 6328 N N . THR B 1 355 ? 21.281 -33.938 -46.688 1 57.22 355 THR B N 1
ATOM 6329 C CA . THR B 1 355 ? 22.016 -33.594 -47.906 1 57.22 355 THR B CA 1
ATOM 6330 C C . THR B 1 355 ? 23.062 -32.5 -47.625 1 57.22 355 THR B C 1
ATOM 6332 O O . THR B 1 355 ? 22.984 -31.844 -46.594 1 57.22 355 THR B O 1
ATOM 6335 N N . GLU B 1 356 ? 24.25 -32.344 -48.281 1 52.25 356 GLU B N 1
ATOM 6336 C CA . GLU B 1 356 ? 25.438 -31.516 -48.062 1 52.25 356 GLU B CA 1
ATOM 6337 C C . GLU B 1 356 ? 25.078 -30.172 -47.406 1 52.25 356 GLU B C 1
ATOM 6339 O O . GLU B 1 356 ? 25.875 -29.625 -46.625 1 52.25 356 GLU B O 1
ATOM 6344 N N . ALA B 1 357 ? 23.875 -29.547 -47.719 1 53.38 357 ALA B N 1
ATOM 6345 C CA . ALA B 1 357 ? 23.656 -28.172 -47.312 1 53.38 357 ALA B CA 1
ATOM 6346 C C . ALA B 1 357 ? 22.406 -28.047 -46.438 1 53.38 357 ALA B C 1
ATOM 6348 O O . ALA B 1 357 ? 22.203 -27.031 -45.781 1 53.38 357 ALA B O 1
ATOM 6349 N N . ILE B 1 358 ? 21.656 -29.078 -46.594 1 58 358 ILE B N 1
ATOM 6350 C CA . ILE B 1 358 ? 20.375 -28.797 -45.938 1 58 358 ILE B CA 1
ATOM 6351 C C . ILE B 1 358 ? 19.891 -30.047 -45.219 1 58 358 ILE B C 1
ATOM 6353 O O . ILE B 1 358 ? 19.906 -31.156 -45.781 1 58 358 ILE B O 1
ATOM 6357 N N . VAL B 1 359 ? 19.734 -30.062 -43.969 1 60.5 359 VAL B N 1
ATOM 6358 C CA . VAL B 1 359 ? 19.078 -31.109 -43.188 1 60.5 359 VAL B CA 1
ATOM 6359 C C . VAL B 1 359 ? 17.594 -31.141 -43.469 1 60.5 359 VAL B C 1
ATOM 6361 O O . VAL B 1 359 ? 16.891 -30.141 -43.281 1 60.5 359 VAL B O 1
ATOM 6364 N N . GLU B 1 360 ? 17.281 -32.219 -44.312 1 75.5 360 GLU B N 1
ATOM 6365 C CA . GLU B 1 360 ? 15.859 -32.312 -44.688 1 75.5 360 GLU B CA 1
ATOM 6366 C C . GLU B 1 360 ? 15.227 -33.562 -44.062 1 75.5 360 GLU B C 1
ATOM 6368 O O . GLU B 1 360 ? 15.891 -34.562 -43.875 1 75.5 360 GLU B O 1
ATOM 6373 N N . CYS B 1 361 ? 14.039 -33.469 -43.531 1 86.69 361 CYS B N 1
ATOM 6374 C CA . CYS B 1 361 ? 13.234 -34.562 -43.031 1 86.69 361 CYS B CA 1
ATOM 6375 C C . CYS B 1 361 ? 12.562 -35.312 -44.156 1 86.69 361 CYS B C 1
ATOM 6377 O O . CYS B 1 361 ? 12.203 -34.719 -45.188 1 86.69 361 CYS B O 1
ATOM 6379 N N . SER B 1 362 ? 12.547 -36.688 -44.094 1 87.62 362 SER B N 1
ATOM 6380 C CA . SER B 1 362 ? 11.898 -37.5 -45.125 1 87.62 362 SER B CA 1
ATOM 6381 C C . SER B 1 362 ? 11.047 -38.594 -44.5 1 87.62 362 SER B C 1
ATOM 6383 O O . SER B 1 362 ? 10.859 -38.625 -43.281 1 87.62 362 SER B O 1
ATOM 6385 N N . GLU B 1 363 ? 10.258 -39.406 -45.406 1 89.25 363 GLU B N 1
ATOM 6386 C CA . GLU B 1 363 ? 9.352 -40.469 -45 1 89.25 363 GLU B CA 1
ATOM 6387 C C . GLU B 1 363 ? 8.211 -39.969 -44.156 1 89.25 363 GLU B C 1
ATOM 6389 O O . GLU B 1 363 ? 8.023 -40.406 -43.031 1 89.25 363 GLU B O 1
ATOM 6394 N N . PHE B 1 364 ? 7.555 -39.031 -44.719 1 93 364 PHE B N 1
ATOM 6395 C CA . PHE B 1 364 ? 6.461 -38.375 -44.031 1 93 364 PHE B CA 1
ATOM 6396 C C . PHE B 1 364 ? 5.227 -39.281 -43.969 1 93 364 PHE B C 1
ATOM 6398 O O . PHE B 1 364 ? 4.875 -39.906 -44.969 1 93 364 PHE B O 1
ATOM 6405 N N . GLN B 1 365 ? 4.715 -39.406 -42.844 1 94.31 365 GLN B N 1
ATOM 6406 C CA . GLN B 1 365 ? 3.414 -40.031 -42.625 1 94.31 365 GLN B CA 1
ATOM 6407 C C . GLN B 1 365 ? 2.357 -39 -42.25 1 94.31 365 GLN B C 1
ATOM 6409 O O . GLN B 1 365 ? 2.568 -38.188 -41.344 1 94.31 365 GLN B O 1
ATOM 6414 N N . THR B 1 366 ? 1.237 -39.062 -42.906 1 95.69 366 THR B N 1
ATOM 6415 C CA . THR B 1 366 ? 0.188 -38.062 -42.656 1 95.69 366 THR B CA 1
ATOM 6416 C C . THR B 1 366 ? -0.606 -38.438 -41.406 1 95.69 366 THR B C 1
ATOM 6418 O O . THR B 1 366 ? -1.117 -39.562 -41.281 1 95.69 366 THR B O 1
ATOM 6421 N N . LEU B 1 367 ? -0.687 -37.562 -40.5 1 96.12 367 LEU B N 1
ATOM 6422 C CA . LEU B 1 367 ? -1.484 -37.75 -39.312 1 96.12 367 LEU B CA 1
ATOM 6423 C C . LEU B 1 367 ? -2.938 -37.344 -39.531 1 96.12 367 LEU B C 1
ATOM 6425 O O . LEU B 1 367 ? -3.846 -37.906 -38.906 1 96.12 367 LEU B O 1
ATOM 6429 N N . GLY B 1 368 ? -3.189 -36.344 -40.344 1 96.06 368 GLY B N 1
ATOM 6430 C CA . GLY B 1 368 ? -4.504 -35.812 -40.625 1 96.06 368 GLY B CA 1
ATOM 6431 C C . GLY B 1 368 ? -4.453 -34.438 -41.25 1 96.06 368 GLY B C 1
ATOM 6432 O O . GLY B 1 368 ? -3.381 -33.969 -41.625 1 96.06 368 GLY B O 1
ATOM 6433 N N . SER B 1 369 ? -5.664 -33.875 -41.344 1 96.88 369 SER B N 1
ATOM 6434 C CA . SER B 1 369 ? -5.773 -32.562 -42 1 96.88 369 SER B CA 1
ATOM 6435 C C . SER B 1 369 ? -6.32 -31.516 -41.031 1 96.88 369 SER B C 1
ATOM 6437 O O . SER B 1 369 ? -7.066 -31.859 -40.094 1 96.88 369 SER B O 1
ATOM 6439 N N . VAL B 1 370 ? -5.871 -30.328 -41.25 1 96.25 370 VAL B N 1
ATOM 6440 C CA . VAL B 1 370 ? -6.398 -29.203 -40.469 1 96.25 370 VAL B CA 1
ATOM 6441 C C . VAL B 1 370 ? -7.855 -28.953 -40.844 1 96.25 370 VAL B C 1
ATOM 6443 O O . VAL B 1 370 ? -8.203 -28.969 -42.031 1 96.25 370 VAL B O 1
ATOM 6446 N N . GLU B 1 371 ? -8.727 -28.859 -39.906 1 93.94 371 GLU B N 1
ATOM 6447 C CA . GLU B 1 371 ? -10.141 -28.562 -40.125 1 93.94 371 GLU B CA 1
ATOM 6448 C C . GLU B 1 371 ? -10.539 -27.266 -39.438 1 93.94 371 GLU B C 1
ATOM 6450 O O . GLU B 1 371 ? -10.484 -27.172 -38.188 1 93.94 371 GLU B O 1
ATOM 6455 N N . GLN B 1 372 ? -11.023 -26.328 -40.156 1 92.31 372 GLN B N 1
ATOM 6456 C CA . GLN B 1 372 ? -11.43 -25.031 -39.625 1 92.31 372 GLN B CA 1
ATOM 6457 C C . GLN B 1 372 ? -10.32 -24.406 -38.781 1 92.31 372 GLN B C 1
ATOM 6459 O O . GLN B 1 372 ? -10.562 -23.969 -37.656 1 92.31 372 GLN B O 1
ATOM 6464 N N . GLY B 1 373 ? -9.164 -24.609 -39.281 1 94.38 373 GLY B N 1
ATOM 6465 C CA . GLY B 1 373 ? -8 -23.969 -38.688 1 94.38 373 GLY B CA 1
ATOM 6466 C C . GLY B 1 373 ? -7.48 -24.703 -37.469 1 94.38 373 GLY B C 1
ATOM 6467 O O . GLY B 1 373 ? -6.605 -24.203 -36.75 1 94.38 373 GLY B O 1
ATOM 6468 N N . GLN B 1 374 ? -8.008 -25.828 -37.125 1 95.12 374 GLN B N 1
ATOM 6469 C CA . GLN B 1 374 ? -7.598 -26.578 -35.938 1 95.12 374 GLN B CA 1
ATOM 6470 C C . GLN B 1 374 ? -7.203 -28 -36.312 1 95.12 374 GLN B C 1
ATOM 6472 O O . GLN B 1 374 ? -7.688 -28.562 -37.281 1 95.12 374 GLN B O 1
ATOM 6477 N N . PHE B 1 375 ? -6.301 -28.516 -35.625 1 96.25 375 PHE B N 1
ATOM 6478 C CA . PHE B 1 375 ? -5.891 -29.906 -35.75 1 96.25 375 PHE B CA 1
ATOM 6479 C C . PHE B 1 375 ? -5.633 -30.516 -34.375 1 96.25 375 PHE B C 1
ATOM 6481 O O . PHE B 1 375 ? -4.902 -29.938 -33.562 1 96.25 375 PHE B O 1
ATOM 6488 N N . ILE B 1 376 ? -6.324 -31.578 -34.062 1 94.62 376 ILE B N 1
ATOM 6489 C CA . ILE B 1 376 ? -6.09 -32.312 -32.812 1 94.62 376 ILE B CA 1
ATOM 6490 C C . ILE B 1 376 ? -5.996 -33.812 -33.125 1 94.62 376 ILE B C 1
ATOM 6492 O O . ILE B 1 376 ? -6.887 -34.375 -33.75 1 94.62 376 ILE B O 1
ATOM 6496 N N . LYS B 1 377 ? -4.879 -34.406 -32.781 1 94.75 377 LYS B N 1
ATOM 6497 C CA . LYS B 1 377 ? -4.691 -35.844 -32.938 1 94.75 377 LYS B CA 1
ATOM 6498 C C . LYS B 1 377 ? -4.098 -36.469 -31.656 1 94.75 377 LYS B C 1
ATOM 6500 O O . LYS B 1 377 ? -3.061 -36 -31.172 1 94.75 377 LYS B O 1
ATOM 6505 N N . SER B 1 378 ? -4.793 -37.406 -31.141 1 91.56 378 SER B N 1
ATOM 6506 C CA . SER B 1 378 ? -4.316 -38.094 -29.938 1 91.56 378 SER B CA 1
ATOM 6507 C C . SER B 1 378 ? -3.811 -39.5 -30.281 1 91.56 378 SER B C 1
ATOM 6509 O O . SER B 1 378 ? -4.055 -40 -31.375 1 91.56 378 SER B O 1
ATOM 6511 N N . GLU B 1 379 ? -3.109 -40.094 -29.453 1 90.12 379 GLU B N 1
ATOM 6512 C CA . GLU B 1 379 ? -2.559 -41.438 -29.594 1 90.12 379 GLU B CA 1
ATOM 6513 C C . GLU B 1 379 ? -1.77 -41.562 -30.891 1 90.12 379 GLU B C 1
ATOM 6515 O O . GLU B 1 379 ? -1.98 -42.531 -31.641 1 90.12 379 GLU B O 1
ATOM 6520 N N . VAL B 1 380 ? -0.977 -40.594 -31.141 1 92.88 380 VAL B N 1
ATOM 6521 C CA . VAL B 1 380 ? -0.185 -40.562 -32.375 1 92.88 380 VAL B CA 1
ATOM 6522 C C . VAL B 1 380 ? 0.76 -41.75 -32.406 1 92.88 380 VAL B C 1
ATOM 6524 O O . VAL B 1 380 ? 1.046 -42.281 -33.5 1 92.88 380 VAL B O 1
ATOM 6527 N N . GLN B 1 381 ? 1.215 -42.219 -31.297 1 88.69 381 GLN B N 1
ATOM 6528 C CA . GLN B 1 381 ? 2.164 -43.312 -31.219 1 88.69 381 GLN B CA 1
ATOM 6529 C C . GLN B 1 381 ? 1.561 -44.594 -31.781 1 88.69 381 GLN B C 1
ATOM 6531 O O . GLN B 1 381 ? 2.287 -45.531 -32.156 1 88.69 381 GLN B O 1
ATOM 6536 N N . LYS B 1 382 ? 0.288 -44.688 -31.734 1 88.44 382 LYS B N 1
ATOM 6537 C CA . LYS B 1 382 ? -0.368 -45.875 -32.312 1 88.44 382 LYS B CA 1
ATOM 6538 C C . LYS B 1 382 ? -0.304 -45.844 -33.844 1 88.44 382 LYS B C 1
ATOM 6540 O O . LYS B 1 382 ? -0.293 -46.906 -34.469 1 88.44 382 LYS B O 1
ATOM 6545 N N . LEU B 1 383 ? -0.28 -44.719 -34.406 1 88.62 383 LEU B N 1
ATOM 6546 C CA . LEU B 1 383 ? -0.213 -44.531 -35.844 1 88.62 383 LEU B CA 1
ATOM 6547 C C . LEU B 1 383 ? 1.233 -44.562 -36.312 1 88.62 383 LEU B C 1
ATOM 6549 O O . LEU B 1 383 ? 1.524 -45.094 -37.406 1 88.62 383 LEU B O 1
ATOM 6553 N N . VAL B 1 384 ? 2.031 -43.938 -35.562 1 88.06 384 VAL B N 1
ATOM 6554 C CA . VAL B 1 384 ? 3.459 -43.875 -35.875 1 88.06 384 VAL B CA 1
ATOM 6555 C C . VAL B 1 384 ? 4.262 -44.406 -34.688 1 88.06 384 VAL B C 1
ATOM 6557 O O . VAL B 1 384 ? 4.539 -43.688 -33.75 1 88.06 384 VAL B O 1
ATOM 6560 N N . ASP B 1 385 ? 4.727 -45.594 -34.75 1 85.69 385 ASP B N 1
ATOM 6561 C CA . ASP B 1 385 ? 5.324 -46.281 -33.594 1 85.69 385 ASP B CA 1
ATOM 6562 C C . ASP B 1 385 ? 6.828 -46 -33.531 1 85.69 385 ASP B C 1
ATOM 6564 O O . ASP B 1 385 ? 7.535 -46.625 -32.719 1 85.69 385 ASP B O 1
ATOM 6568 N N . VAL B 1 386 ? 7.34 -45.25 -34.438 1 88.81 386 VAL B N 1
ATOM 6569 C CA . VAL B 1 386 ? 8.742 -44.844 -34.406 1 88.81 386 VAL B CA 1
ATOM 6570 C C . VAL B 1 386 ? 8.867 -43.406 -33.969 1 88.81 386 VAL B C 1
ATOM 6572 O O . VAL B 1 386 ? 7.969 -42.594 -34.25 1 88.81 386 VAL B O 1
ATOM 6575 N N . PRO B 1 387 ? 9.938 -43.094 -33.281 1 92.81 387 PRO B N 1
ATOM 6576 C CA . PRO B 1 387 ? 10.125 -41.719 -32.875 1 92.81 387 PRO B CA 1
ATOM 6577 C C . PRO B 1 387 ? 10.164 -40.75 -34.062 1 92.81 387 PRO B C 1
ATOM 6579 O O . PRO B 1 387 ? 10.797 -41.031 -35.062 1 92.81 387 PRO B O 1
ATOM 6582 N N . ALA B 1 388 ? 9.477 -39.688 -33.875 1 94.06 388 ALA B N 1
ATOM 6583 C CA . ALA B 1 388 ? 9.398 -38.656 -34.906 1 94.06 388 ALA B CA 1
ATOM 6584 C C . ALA B 1 388 ? 10.664 -37.812 -34.938 1 94.06 388 ALA B C 1
ATOM 6586 O O . ALA B 1 388 ? 11.203 -37.469 -33.875 1 94.06 388 ALA B O 1
ATOM 6587 N N . ILE B 1 389 ? 11.078 -37.531 -36.094 1 94.44 389 ILE B N 1
ATOM 6588 C CA . ILE B 1 389 ? 12.227 -36.656 -36.281 1 94.44 389 ILE B CA 1
ATOM 6589 C C . ILE B 1 389 ? 11.742 -35.25 -36.594 1 94.44 389 ILE B C 1
ATOM 6591 O O . ILE B 1 389 ? 12.367 -34.25 -36.188 1 94.44 389 ILE B O 1
ATOM 6595 N N . CYS B 1 390 ? 10.664 -35.156 -37.219 1 95.5 390 CYS B N 1
ATOM 6596 C CA . CYS B 1 390 ? 10.133 -33.844 -37.562 1 95.5 390 CYS B CA 1
ATOM 6597 C C . CYS B 1 390 ? 8.617 -33.875 -37.656 1 95.5 390 CYS B C 1
ATOM 6599 O O . CYS B 1 390 ? 8.016 -34.938 -37.781 1 95.5 390 CYS B O 1
ATOM 6601 N N . LEU B 1 391 ? 7.977 -32.75 -37.5 1 96.38 391 LEU B N 1
ATOM 6602 C CA . LEU B 1 391 ? 6.555 -32.5 -37.75 1 96.38 391 LEU B CA 1
ATOM 6603 C C . LEU B 1 391 ? 6.359 -31.406 -38.781 1 96.38 391 LEU B C 1
ATOM 6605 O O . LEU B 1 391 ? 6.973 -30.328 -38.688 1 96.38 391 LEU B O 1
ATOM 6609 N N . ARG B 1 392 ? 5.535 -31.688 -39.75 1 96.75 392 ARG B N 1
ATOM 6610 C CA . ARG B 1 392 ? 5.352 -30.719 -40.844 1 96.75 392 ARG B CA 1
ATOM 6611 C C . ARG B 1 392 ? 3.875 -30.391 -41.031 1 96.75 392 ARG B C 1
ATOM 6613 O O . ARG B 1 392 ? 3.033 -31.297 -41.031 1 96.75 392 ARG B O 1
ATOM 6620 N N . ILE B 1 393 ? 3.619 -29.141 -41.094 1 97.81 393 ILE B N 1
ATOM 6621 C CA . ILE B 1 393 ? 2.342 -28.641 -41.625 1 97.81 393 ILE B CA 1
ATOM 6622 C C . ILE B 1 393 ? 2.477 -28.297 -43.094 1 97.81 393 ILE B C 1
ATOM 6624 O O . ILE B 1 393 ? 3.135 -27.312 -43.438 1 97.81 393 ILE B O 1
ATOM 6628 N N . ARG B 1 394 ? 1.852 -29.031 -43.938 1 97.25 394 ARG B N 1
ATOM 6629 C CA . ARG B 1 394 ? 1.968 -28.828 -45.375 1 97.25 394 ARG B CA 1
ATOM 6630 C C . ARG B 1 394 ? 0.669 -28.281 -45.938 1 97.25 394 ARG B C 1
ATOM 6632 O O . ARG B 1 394 ? -0.373 -28.938 -45.875 1 97.25 394 ARG B O 1
ATOM 6639 N N . VAL B 1 395 ? 0.784 -27.141 -46.625 1 97.62 395 VAL B N 1
ATOM 6640 C CA . VAL B 1 395 ? -0.394 -26.547 -47.25 1 97.62 395 VAL B CA 1
ATOM 6641 C C . VAL B 1 395 ? -0.822 -27.406 -48.438 1 97.62 395 VAL B C 1
ATOM 6643 O O . VAL B 1 395 ? 0.018 -27.859 -49.219 1 97.62 395 VAL B O 1
ATOM 6646 N N . THR B 1 396 ? -2.16 -27.672 -48.531 1 97.69 396 THR B N 1
ATOM 6647 C CA . THR B 1 396 ? -2.605 -28.594 -49.562 1 97.69 396 THR B CA 1
ATOM 6648 C C . THR B 1 396 ? -3.387 -27.875 -50.656 1 97.69 396 THR B C 1
ATOM 6650 O O . THR B 1 396 ? -3.604 -28.406 -51.75 1 97.69 396 THR B O 1
ATOM 6653 N N . ALA B 1 397 ? -3.844 -26.703 -50.406 1 97.44 397 ALA B N 1
ATOM 6654 C CA . ALA B 1 397 ? -4.555 -25.906 -51.406 1 97.44 397 ALA B CA 1
ATOM 6655 C C . ALA B 1 397 ? -4.234 -24.422 -51.219 1 97.44 397 ALA B C 1
ATOM 6657 O O . ALA B 1 397 ? -3.93 -23.953 -50.125 1 97.44 397 ALA B O 1
ATOM 6658 N N . SER B 1 398 ? -4.391 -23.688 -52.312 1 96.94 398 SER B N 1
ATOM 6659 C CA . SER B 1 398 ? -4.07 -22.266 -52.281 1 96.94 398 SER B CA 1
ATOM 6660 C C . SER B 1 398 ? -5.117 -21.469 -51.531 1 96.94 398 SER B C 1
ATOM 6662 O O . SER B 1 398 ? -6.297 -21.828 -51.531 1 96.94 398 SER B O 1
ATOM 6664 N N . GLN B 1 399 ? -4.648 -20.469 -50.812 1 96.88 399 GLN B N 1
ATOM 6665 C CA . GLN B 1 399 ? -5.527 -19.5 -50.156 1 96.88 399 GLN B CA 1
ATOM 6666 C C . GLN B 1 399 ? -4.945 -18.094 -50.25 1 96.88 399 GLN B C 1
ATOM 6668 O O . GLN B 1 399 ? -3.727 -17.922 -50.219 1 96.88 399 GLN B O 1
ATOM 6673 N N . THR B 1 400 ? -5.789 -17.141 -50.375 1 96.19 400 THR B N 1
ATOM 6674 C CA . THR B 1 400 ? -5.359 -15.758 -50.5 1 96.19 400 THR B CA 1
ATOM 6675 C C . THR B 1 400 ? -5.141 -15.133 -49.125 1 96.19 400 THR B C 1
ATOM 6677 O O . THR B 1 400 ? -4.34 -14.203 -48.969 1 96.19 400 THR B O 1
ATOM 6680 N N . ASP B 1 401 ? -5.863 -15.609 -48.156 1 95.44 401 ASP B N 1
ATOM 6681 C CA . ASP B 1 401 ? -5.77 -15.07 -46.781 1 95.44 401 ASP B CA 1
ATOM 6682 C C . ASP B 1 401 ? -4.375 -15.289 -46.219 1 95.44 401 ASP B C 1
ATOM 6684 O O . ASP B 1 401 ? -3.695 -16.266 -46.562 1 95.44 401 ASP B O 1
ATOM 6688 N N . TRP B 1 402 ? -4.004 -14.383 -45.344 1 97.31 402 TRP B N 1
ATOM 6689 C CA . TRP B 1 402 ? -2.795 -14.594 -44.562 1 97.31 402 TRP B CA 1
ATOM 6690 C C . TRP B 1 402 ? -2.986 -15.742 -43.562 1 97.31 402 TRP B C 1
ATOM 6692 O O . TRP B 1 402 ? -4.066 -16.344 -43.5 1 97.31 402 TRP B O 1
ATOM 6702 N N . VAL B 1 403 ? -1.942 -16.172 -42.906 1 97.56 403 VAL B N 1
ATOM 6703 C CA . VAL B 1 403 ? -2.082 -17.312 -42 1 97.56 403 VAL B CA 1
ATOM 6704 C C . VAL B 1 403 ? -1.453 -16.984 -40.656 1 97.56 403 VAL B C 1
ATOM 6706 O O . VAL B 1 403 ? -0.329 -16.484 -40.594 1 97.56 403 VAL B O 1
ATOM 6709 N N . ILE B 1 404 ? -2.225 -17.188 -39.625 1 97.38 404 ILE B N 1
ATOM 6710 C CA . ILE B 1 404 ? -1.735 -17.141 -38.25 1 97.38 404 ILE B CA 1
ATOM 6711 C C . ILE B 1 404 ? -1.671 -18.562 -37.688 1 97.38 404 ILE B C 1
ATOM 6713 O O . ILE B 1 404 ? -2.631 -19.328 -37.812 1 97.38 404 ILE B O 1
ATOM 6717 N N . ILE B 1 405 ? -0.525 -18.984 -37.219 1 96.62 405 ILE B N 1
ATOM 6718 C CA . ILE B 1 405 ? -0.435 -20.172 -36.375 1 96.62 405 ILE B CA 1
ATOM 6719 C C . ILE B 1 405 ? -0.261 -19.75 -34.906 1 96.62 405 ILE B C 1
ATOM 6721 O O . ILE B 1 405 ? 0.829 -19.328 -34.5 1 96.62 405 ILE B O 1
ATOM 6725 N N . SER B 1 406 ? -1.32 -19.891 -34.219 1 92.62 406 SER B N 1
ATOM 6726 C CA . SER B 1 406 ? -1.364 -19.344 -32.875 1 92.62 406 SER B CA 1
ATOM 6727 C C . SER B 1 406 ? -0.673 -20.281 -31.891 1 92.62 406 SER B C 1
ATOM 6729 O O . SER B 1 406 ? 0.027 -19.828 -30.984 1 92.62 406 SER B O 1
ATOM 6731 N N . LYS B 1 407 ? -0.923 -21.656 -32.094 1 91.06 407 LYS B N 1
ATOM 6732 C CA . LYS B 1 407 ? -0.33 -22.609 -31.156 1 91.06 407 LYS B CA 1
ATOM 6733 C C . LYS B 1 407 ? -0 -23.922 -31.828 1 91.06 407 LYS B C 1
ATOM 6735 O O . LYS B 1 407 ? -0.807 -24.453 -32.594 1 91.06 407 LYS B O 1
ATOM 6740 N N . ILE B 1 408 ? 1.187 -24.359 -31.656 1 94.81 408 ILE B N 1
ATOM 6741 C CA . ILE B 1 408 ? 1.569 -25.75 -31.922 1 94.81 408 ILE B CA 1
ATOM 6742 C C . ILE B 1 408 ? 1.966 -26.422 -30.609 1 94.81 408 ILE B C 1
ATOM 6744 O O . ILE B 1 408 ? 2.961 -26.062 -29.984 1 94.81 408 ILE B O 1
ATOM 6748 N N . GLN B 1 409 ? 1.15 -27.359 -30.203 1 93 409 GLN B N 1
ATOM 6749 C CA . GLN B 1 409 ? 1.385 -28.047 -28.938 1 93 409 GLN B CA 1
ATOM 6750 C C . GLN B 1 409 ? 1.596 -29.547 -29.156 1 93 409 GLN B C 1
ATOM 6752 O O . GLN B 1 409 ? 0.816 -30.188 -29.859 1 93 409 GLN B O 1
ATOM 6757 N N . ILE B 1 410 ? 2.703 -30.047 -28.672 1 93.69 410 ILE B N 1
ATOM 6758 C CA . ILE B 1 410 ? 3.064 -31.453 -28.828 1 93.69 410 ILE B CA 1
ATOM 6759 C C . ILE B 1 410 ? 3.26 -32.094 -27.469 1 93.69 410 ILE B C 1
ATOM 6761 O O . ILE B 1 410 ? 4.008 -31.562 -26.625 1 93.69 410 ILE B O 1
ATOM 6765 N N . TRP B 1 411 ? 2.498 -33.094 -27.172 1 91 411 TRP B N 1
ATOM 6766 C CA . TRP B 1 411 ? 2.697 -33.938 -25.984 1 91 411 TRP B CA 1
ATOM 6767 C C . TRP B 1 411 ? 3.455 -35.188 -26.328 1 91 411 TRP B C 1
ATOM 6769 O O . TRP B 1 411 ? 3.148 -35.875 -27.312 1 91 411 TRP B O 1
ATOM 6779 N N . THR B 1 412 ? 4.465 -35.562 -25.594 1 91.31 412 THR B N 1
ATOM 6780 C CA . THR B 1 412 ? 5.309 -36.719 -25.891 1 91.31 412 THR B CA 1
ATOM 6781 C C . THR B 1 412 ? 4.891 -37.938 -25.062 1 91.31 412 THR B C 1
ATOM 6783 O O . THR B 1 412 ? 4.199 -37.781 -24.047 1 91.31 412 THR B O 1
ATOM 6786 N N . VAL B 1 413 ? 5.234 -39.062 -25.594 1 88.19 413 VAL B N 1
ATOM 6787 C CA . VAL B 1 413 ? 4.961 -40.312 -24.875 1 88.19 413 VAL B CA 1
ATOM 6788 C C . VAL B 1 413 ? 5.828 -40.375 -23.625 1 88.19 413 VAL B C 1
ATOM 6790 O O . VAL B 1 413 ? 7.039 -40.156 -23.688 1 88.19 413 VAL B O 1
ATOM 6793 N N . LYS B 1 414 ? 5.191 -40.5 -22.391 1 74.88 414 LYS B N 1
ATOM 6794 C CA . LYS B 1 414 ? 5.926 -40.594 -21.141 1 74.88 414 LYS B CA 1
ATOM 6795 C C . LYS B 1 414 ? 6.328 -42.031 -20.844 1 74.88 414 LYS B C 1
ATOM 6797 O O . LYS B 1 414 ? 5.629 -42.969 -21.234 1 74.88 414 LYS B O 1
ATOM 6802 N N . PRO B 1 415 ? 7.656 -42.344 -20.531 1 60.22 415 PRO B N 1
ATOM 6803 C CA . PRO B 1 415 ? 8.094 -43.688 -20.25 1 60.22 415 PRO B CA 1
ATOM 6804 C C . PRO B 1 415 ? 7.125 -44.469 -19.359 1 60.22 415 PRO B C 1
ATOM 6806 O O . PRO B 1 415 ? 6.973 -45.688 -19.5 1 60.22 415 PRO B O 1
ATOM 6809 N N . ASP B 1 416 ? 6.527 -43.938 -18.359 1 49.88 416 ASP B N 1
ATOM 6810 C CA . ASP B 1 416 ? 5.785 -44.75 -17.406 1 49.88 416 ASP B CA 1
ATOM 6811 C C . ASP B 1 416 ? 4.48 -45.281 -18.016 1 49.88 416 ASP B C 1
ATOM 6813 O O . ASP B 1 416 ? 3.758 -46.031 -17.375 1 49.88 416 ASP B O 1
ATOM 6817 N N . LYS B 1 417 ? 3.861 -44.781 -18.859 1 43.31 417 LYS B N 1
ATOM 6818 C CA . LYS B 1 417 ? 2.631 -45.312 -19.453 1 43.31 417 LYS B CA 1
ATOM 6819 C C . LYS B 1 417 ? 2.924 -46.469 -20.406 1 43.31 417 LYS B C 1
ATOM 6821 O O . LYS B 1 417 ? 2.049 -46.875 -21.172 1 43.31 417 LYS B O 1
ATOM 6826 N N . ILE B 1 418 ? 4.012 -46.844 -20.734 1 36.16 418 ILE B N 1
ATOM 6827 C CA . ILE B 1 418 ? 4.156 -48.125 -21.422 1 36.16 418 ILE B CA 1
ATOM 6828 C C . ILE B 1 418 ? 3.734 -49.25 -20.484 1 36.16 418 ILE B C 1
ATOM 6830 O O . ILE B 1 418 ? 4.461 -49.594 -19.547 1 36.16 418 ILE B O 1
ATOM 6834 N N . ALA B 1 419 ? 2.713 -49.219 -19.828 1 34.16 419 ALA B N 1
ATOM 6835 C CA . ALA B 1 419 ? 2.246 -50.531 -19.359 1 34.16 419 ALA B CA 1
ATOM 6836 C C . ALA B 1 419 ? 1.747 -51.375 -20.531 1 34.16 419 ALA B C 1
ATOM 6838 O O . ALA B 1 419 ? 1.076 -50.875 -21.438 1 34.16 419 ALA B O 1
#

InterPro domains:
  IPR006759 Glycosyl transferase family 54 [PTHR12062] (35-408)
  IPR056576 MGAT4 A/B/C, C-terminal domain [PF23524] (279-406)
  IPR057279 MGAT4, conserved region [PF04666] (23-269)

Foldseek 3Di:
DPFPQVQDCPPDVVCNVPPDGDRFGKGWPFADADPDAAAEEEEEEDEDAPDDFQQVVAVCQVVVLADPVRLLRYAYEYEDLYQPPVVLVVVSVVCCVPPVVCRVNRRYIYMYGHPVRADDLFPFDDDPPDDRLVLSVQLSVLLRLLVRLSVCLRRHQKYWYAYSAKHFARNVVVVVVVVVVVCPPPDFAWEAQFDDASHGIMGGSSCSNVSSVQSRVCSSPDGPRVSVQVVRVVVVNNDYHYFFQRGMWGHDQFDRRNRDGDDDTGPRHDNYAFPLADWDKDWPFAFDDPQDCVQQRVNGQGWTWGADFDFQVIKIKTFHPDFFAFFKKKWAKDDPLAQAQDWKWKWFFQDWDDDPPDTDGDDIDTQGIQHSRIDIDGRVCVVPVGGTRMMMIGGHGTDGGIMITRHIGTHTDDVVPPD/DPQPQVQPPPPDVVCVVPPDDDRFGKGWPFADADPDAAAEEEEEEDEDAPDDFQQVVAVCQVVVLADPVRLVRYAYEYEDLYQPPVVVVVVSVVCCVPPVVCRVNRRYIYMYGHPVRADDLFPFDDDPPDDRLVLSVQLSVLLSLLVRLVVCLRRHQKYWYAYSAKHFARNVVVVVVVVVVVCPPPDFAWEAQFDDASHGIMGGSPCSNVSSVQSRVCSSPDGPRVSVQVVRVVVVNNDYHYFFQRGMWGHDQFDRRNRDGDDDTGPRHDNYAFPLADWDKDWPFAFDDPQDCVQQRVNGQGWTWGADFDFQVIKIKTFHPDFFAFFKKKWAKDDPLAQAQDWKWKWFFQDWDDDPPDTDGDDIDTQGIAHSRIDIDGRVCVVPVGGTRMMMIGGHGTDGGIMITRYIGTHTDDVVPPD